Protein 2PWJ (pdb70)

InterPro domains:
  IPR013740 Redoxin [PF08534] (56-196)
  IPR013766 Thioredoxin domain [PS51352] (35-199)
  IPR036249 Thioredoxin-like superfamily [SSF52833] (59-198)
  IPR037944 Peroxiredoxin-5-like [PTHR10430] (39-198)
  IPR037944 Peroxiredoxin-5-like [cd03013] (63-196)

Nearest PDB structures (foldseek):
  2pwj-assembly2_B  TM=1.006E+00  e=2.866E-37  unclassified
  3uma-assembly3_C  TM=9.518E-01  e=1.736E-18  Sinorhizobium meliloti
  2wfc-assembly1_D  TM=9.551E-01  e=3.717E-18  Arenicola marina
  4f82-assembly1_B  TM=9.278E-01  e=7.955E-18  Burkholderia cenocepacia J2315
  1tp9-assembly4_D  TM=9.280E-01  e=8.854E-17  Populus trichocarpa

Secondary structure (DSSP, 8-state):
---SSSB---S-EE---SS-TT---EEHHHHHTTSEEEEEE-S-TT-TTIIIIIHHHHHHTHHHHHHTT-SEEEEEESS-HHHHHHHHHHTT-TTTSEEEE-TT-HHHHHHT-EEE-TTTT--EEE--EEEEEETTEEEEEEE-SSTT--SSSSHHHHHHH-/---SSSB---S-EE---SS-TT---EEHHHHHTTSEEEEEE-S-TT-TTIIIIIHHHHHHTHHHHHHTT-SEEEEEESS-HHHHHHHHHHTT-TTTSEEEE-TT-HHHHHHT-EEE-TTTT--EEE--EEEEEETTEEEEEEE-SSTT--SSSSHHHHHHH-/----SSSB---S-EE---SS-TT---EEHHHHHTTSEEEEEE-S-TT-TTIIIIIHHHHHHTHHHHHHTT-SEEEEEESS-HHHHHHHHHHTT-TTTSEEEE-TT-HHHHHHT-EEE-TTTT--EEE--EEEEEETTEEEEEEE-SSTT--SSSSHHHHHHH-/----SSSB---S-EE---SS-TT---EEHHHHHTTSEEEEEE-S-TT-TTIIIIIHHHHHHTHHHHHHTT-SEEEEEESS-HHHHHHHHHHTT-TTTSEEEE-TT-HHHHHHT-EEE-GGGT--EEE--EEEEEETTEEEEEEE-SSTT--SSSSHHHHHHH-/----SSSB---S-EE---SS-TT---EEHHHHHTTSEEEEEE-S-TT-TTIIIIIHHHHHHTHHHHHHTT--EEEEEESS-HHHHHHHHHHTT-TTTSEEEE-TT-HHHHHHT-EEE-GGGT--EEEPPEEEEEETTEEEEEEE-SSTT--SSSSHHHHHHH-/---SSSB---S-EE---SS-TT---EEHHHHHTTSEEEEEE-S-TT-TTIIIIIHHHHHHTHHHHHHTT-SEEEEEESS-HHHHHHHHHHTT-TTTSEEEE-TT-HHHHTTT-EEE-TTTT--EEE--EEEEEETTEEEEEEE-SSTT--SSSSHHHHHHH-

Radius of gyration: 40.6 Å; Cα contacts (8 Å, |Δi|>4): 2273; chains: 6; bounding box: 106×97×79 Å

Foldseek 3Di:
DAADFFFLPDQDWWAADAPDPPPDTGTVLVVAAQFKEKEKEAADFPDACCLPAAQVQCLVCLPLCVVVVHPAYEYEKLDHNNRQVVRCVVSVRPPRHGYIYDVVCVSCVSNVQWDAPVVVVRGTIGATKIFIGHNRTTPDIGGDPHSNDDDQRHPVNNSVRD/DAADFFFLPDQDWWAADAPDPPPDIGTVCNVAAQFKEKEKEAADFPDACCLPAAQVQCLVCLPLCVVVVHPAYEYEKLDHNNRQVVRCVVSVRPPRHGYIYRVVCVSCVSNVQWDAPVVVVRGTIGATKIFIGHNRTTPDIGGDPHSNDDDQRHPVNVSVRD/DAAADFFFLPDQDWWAADAPDPPPDTGTVCVVAAQFKEKEKEAADFPDACCLPAAQVQCLVCLPLCVVVVHPAYEYEKLDHNNRQVVRCVVSVRPPRHGYIYRVVCVSCVSNVQWDAPVVVVRGTIGATKIFIGHNRTTPDIDGDPHSNDDDQRHPVNNSVRD/DAADDFFFLQDQDWWAADAPDPPPDIGGVLVVAAQFKEKEKEAADFPDACCLPAAQVQCLVCLPLCVVVVHPAYEYEKLDHNNRQVVRCVVSVRPPRHGYIYDVVCVSCVSNVQWDAPVVVVRGTIGATKIFIHHNRTTPDIGGDPHSNDDDARHPVNNSVRD/DAADDFFFLPDQDWWAADAPDPPPDTGTVLVVAAQFKEKEKEAADFPDACCLPAAQVQCLVCLPLCVVVVHPAYEYEKLDHNNRQVVRCVVSVRPPRHGYIYDVVCVSCVSNVQWDAPVVVVRGTIGATKIFIHHNRTTPDIGGDPHSNDDDQRHPVNNSVRD/DAADFFFLPDQDWWAADAPDPPPDIGTVQVVAAQFKEKEKEAADFPDACCLPAAQVQCLVCLPLCVVVVHPAYEYEKLDHNNRQVVRCVVSVRPPRHGYIYRVVCVSCVSNVQWDAPVVVVRGTIGATKIFIGHNRTTPDIGGDPHSNDDDQRHPVNRSVRD

B-factor: mean 13.79, std 6.87, range [4.9, 38.96]

Sequence (975 aa):
LSAASNVSLQKARTWDEGVESKFSTTPVNDIFKDKKVVIFGLPGAYTGVCSSKHVPPYKHNIDKFKAKGVDSVICVAINDPYTVNAWAEKIQAKDAIEFYGDFDGSFHKSLELTTDLSAGLLGIRSERWSAYVVDGKVKALNVEESPSDVKVSGAETILGQILSAASNVSLQKARTWDEGVESKFSTTPVNDIFKDKKVVIFGLPGAYTGVCSSKHVPPYKHNIDKFKAKGVDSVICVAINDPYTVNAWAEKIQAKDAIEFYGDFDGSFHKSLELTTDLSAGLLGIRSERWSAYVVDGKVKALNVEESPSDVKVSGAETILGQIILSAASNVSLQKARTWDEGVESKFSTTPVNDIFKDKKVVIFGLPGAYTGVCSSKHVPPYKHNIDKFKAKGVDSVICVAINDPYTVNAWAEKIQAKDAIEFYGDFDGSFHKSLELTTDLSAGLLGIRSERWSAYVVDGKVKALNVEESPSDVKVSGAETILGQIILSAASNVSLQKARTWDEGVESKFSTTPVNDIFKDKKVVIFGLPGAYTGVCSSKHVPPYKHNIDKFKAKGVDSVICVAINDPYTVNAWAEKIQAKDAIEFYGDFDGSFHKSLELTTDLSAGLLGIRSERWSAYVVDGKVKALNVEESPSDVKVSGAETILGQIILSAASNVSLQKARTWDEGVESKFSTTPVNDIFKDKKVVIFGLPGAYTGVCSSKHVPPYKHNIDKFKAKGVDSVICVAINDPYTVNAWAEKIQAKDAIEFYGDFDGSFHKSLELTTDLSAGLLGIRSERWSAYVVDGKVKALNVEESPSDVKVSGAETILGQILSAASNVSLQKARTWDEGVESKFSTTPVNDIFKDKKVVIFGLPGAYTGVCSSKHVPPYKHNIDKFKAKGVDSVICVAINDPYTVNAWAEKIQAKDAIEFYGDFDGSFHKSLELTTDLSAGLLGIRSERWSAYVVDGKVKALNVEESPSDVKVSGAETILGQI

CATH classification: 3.40.30.10

Solvent-accessible surface area: 40879 Å² total; per-residue (Å²): 178,67,14,61,85,56,70,9,44,70,191,16,112,6,4,46,28,28,68,99,88,129,84,75,45,36,67,4,70,92,9,5,92,113,80,79,0,0,5,0,0,0,9,0,0,29,8,52,63,2,40,49,24,0,1,30,13,0,67,74,20,35,108,96,0,111,88,91,36,3,70,12,4,2,1,2,1,20,13,7,0,8,2,1,17,19,2,0,89,152,42,133,1,70,152,20,5,87,9,22,0,0,36,68,4,34,8,0,135,30,6,89,7,44,34,90,31,46,90,17,8,12,21,97,18,0,38,2,8,0,1,15,2,41,54,0,95,7,105,14,48,15,54,5,176,43,29,75,43,14,78,57,0,1,0,27,46,0,10,70,79,60,165,72,15,59,84,57,71,9,44,64,189,16,109,5,3,45,28,29,69,100,89,129,84,68,50,36,64,5,70,92,9,4,93,114,78,79,0,0,5,0,0,0,10,0,0,33,8,47,63,1,32,20,85,0,1,18,18,0,37,28,28,34,95,115,0,112,89,89,35,3,70,11,4,4,1,2,0,18,14,7,0,9,2,1,17,20,2,0,92,98,38,55,0,70,152,20,5,85,8,21,0,0,32,68,4,33,8,0,136,28,6,91,8,45,35,90,30,45,91,16,5,12,20,98,18,0,39,3,8,0,1,16,2,41,55,0,94,7,104,13,46,16,55,4,174,41,29,74,43,28,153,58,0,1,0,96,48,0,17,69,77,58,150,90,81,12,58,85,48,69,8,45,50,192,16,114,6,4,47,29,29,70,100,89,127,84,74,48,33,67,5,71,92,8,4,92,115,78,81,0,0,4,0,0,0,8,0,0,30,8,52,63,1,40,67,86,0,1,41,18,0,68,132,29,32,108,119,0,114,88,92,35,3,71,12,4,3,1,2,0,18,13,7,0,8,2,1,17,19,2,0,90,153,42,134,1,70,153,21,5,86,9,22,0,0,35,67,4,34,8,0,112,19,4,78,10,46,34,91,31,46,90,17,7,12,20,99,19,0,38,3,7,0,1,16,2,41,55,0,97,7,104,14,46,15,53,5,179,43,30,75,44,28,154,56,0,1,0,95,49,0,16,71,79,59,151,124,71,13,60,83,41,70,8,39,58,191,17,111,6,3,47,28,28,64,101,88,130,86,79,49,32,66,4,68,92,9,4,94,115,78,80,0,0,5,0,0,0,9,0,0,28,8,51,63,2,42,69,87,0,0,41,21,0,66,129,29,34,108,120,0,112,88,92,36,3,69,11,4,4,1,2,0,19,14,7,0,8,2,1,15,19,1,0,90,153,41,133,1,68,152,21,6,85,8,23,0,0,35,68,4,34,9,0,121,12,4,86,10,46,35,91,31,46,91,17,8,12,20,97,20,0,38,3,8,0,1,16,3,41,53,0,96,8,105,14,50,14,55,5,176,43,29,75,42,28,155,59,0,1,0,94,49,0,17,70,79,60,145,134,70,12,61,84,56,70,9,43,58,190,17,117,5,5,45,28,29,67,100,89,130,86,71,49,32,66,5,70,92,11,4,91,115,79,80,0,0,4,0,0,0,8,0,0,27,8,51,63,1,41,67,88,0,1,41,19,0,67,132,29,34,108,120,0,111,89,91,37,3,70,11,4,3,0,2,0,18,14,7,0,8,2,0,17,18,2,0,91,153,41,134,0,71,151,22,5,84,9,22,0,0,33,70,4,34,9,0,111,18,4,83,7,45,35,92,30,46,91,16,8,12,20,98,19,0,39,2,7,0,1,16,3,41,53,0,93,6,105,14,49,15,54,5,177,42,30,74,43,30,153,58,0,1,0,95,48,0,16,70,79,59,160,76,12,62,84,57,70,9,41,67,192,15,109,5,3,46,27,27,67,100,88,128,83,74,51,36,67,5,70,93,9,4,92,115,80,79,0,0,5,0,0,0,8,0,0,31,8,53,61,1,42,68,86,0,2,41,20,0,68,130,29,35,109,118,0,112,88,90,36,3,71,12,4,3,0,2,1,18,13,7,0,7,2,0,17,20,2,0,90,156,42,131,1,70,152,21,5,84,8,22,0,0,34,67,4,33,8,0,136,26,6,84,8,45,35,92,30,46,89,16,5,12,18,97,19,0,38,3,8,0,1,16,2,41,54,0,95,6,106,15,46,14,54,5,176,43,29,75,43,28,154,56,0,2,0,94,49,0,16,69,78,59

Structure (mmCIF, N/CA/C/O backbone):
data_2PWJ
#
_entry.id   2PWJ
#
_cell.length_a   61.880
_cell.length_b   66.400
_cell.length_c   77.230
_cell.angle_alpha   102.94
_cell.angle_beta   104.44
_cell.angle_gamma   99.07
#
_symmetry.space_group_name_H-M   'P 1'
#
loop_
_atom_site.group_PDB
_atom_site.id
_atom_site.type_symbol
_atom_site.label_atom_id
_atom_site.label_alt_id
_atom_site.label_comp_id
_atom_site.label_asym_id
_atom_site.label_entity_id
_atom_site.label_seq_id
_atom_site.pdbx_PDB_ins_code
_atom_site.Cartn_x
_atom_site.Cartn_y
_atom_site.Cartn_z
_atom_site.occupancy
_atom_site.B_iso_or_equiv
_atom_site.auth_seq_id
_atom_site.auth_comp_id
_atom_site.auth_asym_id
_atom_site.auth_atom_id
_atom_site.pdbx_PDB_model_num
ATOM 1 N N . LEU A 1 10 ? -5.611 -11.324 12.288 1.00 12.36 10 LEU A N 1
ATOM 2 C CA . LEU A 1 10 ? -4.308 -11.705 11.658 1.00 12.90 10 LEU A CA 1
ATOM 3 C C . LEU A 1 10 ? -3.910 -10.684 10.596 1.00 12.60 10 LEU A C 1
ATOM 4 O O . LEU A 1 10 ? -3.459 -11.034 9.499 1.00 11.19 10 LEU A O 1
ATOM 9 N N . SER A 1 11 ? -4.092 -9.416 10.939 1.00 12.11 11 SER A N 1
ATOM 10 C CA . SER A 1 11 ? -3.747 -8.335 10.047 1.00 12.72 11 SER A CA 1
ATOM 11 C C . SER A 1 11 ? -2.231 -8.203 9.932 1.00 12.46 11 SER A C 1
ATOM 12 O O . SER A 1 11 ? -1.493 -8.624 10.819 1.00 12.31 11 SER A O 1
ATOM 15 N N . ALA A 1 12 ? -1.771 -7.634 8.824 1.00 13.15 12 ALA A N 1
ATOM 16 C CA . ALA A 1 12 ? -0.344 -7.406 8.605 1.00 14.71 12 ALA A CA 1
ATOM 17 C C . ALA A 1 12 ? 0.157 -6.481 9.722 1.00 15.82 12 ALA A C 1
ATOM 18 O O . ALA A 1 12 ? -0.628 -5.706 10.271 1.00 16.58 12 ALA A O 1
ATOM 20 N N . ALA A 1 13 ? 1.448 -6.543 10.056 1.00 16.20 13 ALA A N 1
ATOM 21 C CA . ALA A 1 13 ? 1.981 -5.694 11.130 1.00 15.45 13 ALA A CA 1
ATOM 22 C C . ALA A 1 13 ? 3.504 -5.517 11.183 1.00 15.80 13 ALA A C 1
ATOM 23 O O . ALA A 1 13 ? 4.000 -4.401 11.355 1.00 15.45 13 ALA A O 1
ATOM 25 N N . SER A 1 14 ? 4.226 -6.628 11.066 1.00 17.26 14 SER A N 1
ATOM 26 C CA . SER A 1 14 ? 5.699 -6.665 11.100 1.00 18.69 14 SER A CA 1
ATOM 27 C C . SER A 1 14 ? 6.083 -8.149 11.061 1.00 19.13 14 SER A C 1
ATOM 28 O O . SER A 1 14 ? 6.958 -8.619 11.784 1.00 16.93 14 SER A O 1
ATOM 31 N N . ASN A 1 15 ? 5.410 -8.854 10.156 1.00 19.61 15 ASN A N 1
ATOM 32 C CA . ASN A 1 15 ? 5.533 -10.287 9.956 1.00 19.31 15 ASN A CA 1
ATOM 33 C C . ASN A 1 15 ? 6.028 -10.680 8.559 1.00 18.43 15 ASN A C 1
ATOM 34 O O . ASN A 1 15 ? 6.563 -9.851 7.823 1.00 19.02 15 ASN A O 1
ATOM 39 N N . VAL A 1 16 ? 5.827 -11.948 8.199 1.00 17.63 16 VAL A N 1
ATOM 40 C CA . VAL A 1 16 ? 6.250 -12.470 6.899 1.00 18.53 16 VAL A CA 1
ATOM 41 C C . VAL A 1 16 ? 5.107 -12.500 5.894 1.00 19.43 16 VAL A C 1
ATOM 42 O O . VAL A 1 16 ? 4.313 -13.437 5.898 1.00 20.78 16 VAL A O 1
ATOM 46 N N . SER A 1 17 ? 5.032 -11.495 5.026 1.00 19.50 17 SER A N 1
ATOM 47 C CA . SER A 1 17 ? 3.973 -11.439 4.027 1.00 19.22 17 SER A CA 1
ATOM 48 C C . SER A 1 17 ? 3.838 -12.760 3.286 1.00 19.76 17 SER A C 1
ATOM 49 O O . SER A 1 17 ? 2.742 -13.142 2.873 1.00 20.39 17 SER A O 1
ATOM 52 N N . LEU A 1 18 ? 4.944 -13.476 3.136 1.00 20.46 18 LEU A N 1
ATOM 53 C CA . LEU A 1 18 ? 4.909 -14.733 2.400 1.00 22.18 18 LEU A CA 1
ATOM 54 C C . LEU A 1 18 ? 3.742 -15.694 2.711 1.00 23.26 18 LEU A C 1
ATOM 55 O O . LEU A 1 18 ? 3.797 -16.500 3.661 1.00 23.84 18 LEU A O 1
ATOM 60 N N . GLN A 1 19 ? 2.697 -15.551 1.869 1.00 23.26 19 GLN A N 1
ATOM 61 C CA . GLN A 1 19 ? 1.420 -16.314 1.826 1.00 21.02 19 GLN A CA 1
ATOM 62 C C . GLN A 1 19 ? 1.243 -16.701 0.344 1.00 20.65 19 GLN A C 1
ATOM 63 O O . GLN A 1 19 ? 1.311 -15.819 -0.514 1.00 20.72 19 GLN A O 1
ATOM 69 N N . LYS A 1 20 ? 0.997 -17.982 0.046 1.00 19.82 20 LYS A N 1
ATOM 70 C CA . LYS A 1 20 ? 0.863 -18.476 -1.346 1.00 19.20 20 LYS A CA 1
ATOM 71 C C . LYS A 1 20 ? -0.055 -17.774 -2.381 1.00 18.15 20 LYS A C 1
ATOM 72 O O . LYS A 1 20 ? -0.585 -18.422 -3.287 1.00 16.83 20 LYS A O 1
ATOM 78 N N . ALA A 1 21 ? -0.235 -16.461 -2.270 1.00 17.50 21 ALA A N 1
ATOM 79 C CA . ALA A 1 21 ? -1.070 -15.727 -3.219 1.00 16.71 21 ALA A CA 1
ATOM 80 C C . ALA A 1 21 ? -0.229 -15.365 -4.450 1.00 17.11 21 ALA A C 1
ATOM 81 O O . ALA A 1 21 ? 0.875 -15.888 -4.623 1.00 17.06 21 ALA A O 1
ATOM 83 N N . ARG A 1 22 ? -0.754 -14.483 -5.304 1.00 17.73 22 ARG A N 1
ATOM 84 C CA . ARG A 1 22 ? -0.041 -14.033 -6.505 1.00 18.16 22 ARG A CA 1
ATOM 85 C C . ARG A 1 22 ? -0.741 -12.815 -7.103 1.00 17.01 22 ARG A C 1
ATOM 86 O O . ARG A 1 22 ? -1.949 -12.652 -6.927 1.00 17.00 22 ARG A O 1
ATOM 94 N N . THR A 1 23 ? 0.005 -11.964 -7.807 1.00 17.02 23 THR A N 1
ATOM 95 C CA . THR A 1 23 ? -0.571 -10.748 -8.408 1.00 17.28 23 THR A CA 1
ATOM 96 C C . THR A 1 23 ? -0.331 -10.654 -9.937 1.00 17.10 23 THR A C 1
ATOM 97 O O . THR A 1 23 ? 0.406 -11.471 -10.473 1.00 16.10 23 THR A O 1
ATOM 101 N N . TRP A 1 24 ? -0.949 -9.684 -10.633 1.00 18.25 24 TRP A N 1
ATOM 102 C CA . TRP A 1 24 ? -0.843 -9.551 -12.120 1.00 19.86 24 TRP A CA 1
ATOM 103 C C . TRP A 1 24 ? -0.110 -8.361 -12.804 1.00 19.47 24 TRP A C 1
ATOM 104 O O . TRP A 1 24 ? 0.986 -8.104 -12.360 1.00 18.35 24 TRP A O 1
ATOM 115 N N . ASP A 1 25 ? -0.668 -7.614 -13.800 1.00 20.20 25 ASP A N 1
ATOM 116 C CA . ASP A 1 25 ? 0.206 -6.597 -14.479 1.00 20.90 25 ASP A CA 1
ATOM 117 C C . ASP A 1 25 ? 0.076 -5.689 -15.772 1.00 20.95 25 ASP A C 1
ATOM 118 O O . ASP A 1 25 ? 0.255 -4.473 -15.832 1.00 22.89 25 ASP A O 1
ATOM 123 N N . GLU A 1 26 ? -0.060 -6.549 -16.760 1.00 19.99 26 GLU A N 1
ATOM 124 C CA . GLU A 1 26 ? 0.246 -6.598 -18.159 1.00 18.30 26 GLU A CA 1
ATOM 125 C C . GLU A 1 26 ? -0.627 -5.673 -19.065 1.00 18.67 26 GLU A C 1
ATOM 126 O O . GLU A 1 26 ? -1.044 -4.623 -18.569 1.00 19.29 26 GLU A O 1
ATOM 132 N N . GLY A 1 27 ? -0.931 -6.045 -20.301 1.00 18.64 27 GLY A N 1
ATOM 133 C CA . GLY A 1 27 ? -1.761 -5.179 -21.131 1.00 17.59 27 GLY A CA 1
ATOM 134 C C . GLY A 1 27 ? -2.510 -5.936 -22.219 1.00 18.46 27 GLY A C 1
ATOM 135 O O . GLY A 1 27 ? -2.369 -5.626 -23.404 1.00 16.62 27 GLY A O 1
ATOM 136 N N . VAL A 1 28 ? -3.309 -6.918 -21.794 1.00 19.28 28 VAL A N 1
ATOM 137 C CA . VAL A 1 28 ? -4.119 -7.804 -22.647 1.00 20.20 28 VAL A CA 1
ATOM 138 C C . VAL A 1 28 ? -3.268 -8.652 -23.595 1.00 22.47 28 VAL A C 1
ATOM 139 O O . VAL A 1 28 ? -3.567 -8.793 -24.790 1.00 22.61 28 VAL A O 1
ATOM 143 N N . GLU A 1 29 ? -2.207 -9.220 -23.026 1.00 24.29 29 GLU A N 1
ATOM 144 C CA . GLU A 1 29 ? -1.265 -10.065 -23.742 1.00 25.31 29 GLU A CA 1
ATOM 145 C C . GLU A 1 29 ? -1.562 -11.515 -23.329 1.00 25.69 29 GLU A C 1
ATOM 146 O O . GLU A 1 29 ? -1.477 -11.878 -22.152 1.00 25.05 29 GLU A O 1
ATOM 152 N N . SER A 1 30 ? -1.941 -12.319 -24.325 1.00 26.04 30 SER A N 1
ATOM 153 C CA . SER A 1 30 ? -2.334 -13.721 -24.154 1.00 25.78 30 SER A CA 1
ATOM 154 C C . SER A 1 30 ? -1.272 -14.770 -23.782 1.00 24.73 30 SER A C 1
ATOM 155 O O . SER A 1 30 ? -0.391 -15.095 -24.582 1.00 24.65 30 SER A O 1
ATOM 158 N N . LYS A 1 31 ? -1.410 -15.294 -22.558 1.00 23.07 31 LYS A N 1
ATOM 159 C CA . LYS A 1 31 ? -0.565 -16.328 -21.930 1.00 19.41 31 LYS A CA 1
ATOM 160 C C . LYS A 1 31 ? -1.143 -16.449 -20.515 1.00 18.16 31 LYS A C 1
ATOM 161 O O . LYS A 1 31 ? -1.217 -17.541 -19.935 1.00 16.57 31 LYS A O 1
ATOM 167 N N . PHE A 1 32 ? -1.552 -15.287 -19.995 1.00 15.88 32 PHE A N 1
ATOM 168 C CA . PHE A 1 32 ? -2.161 -15.111 -18.678 1.00 14.33 32 PHE A CA 1
ATOM 169 C C . PHE A 1 32 ? -1.335 -15.504 -17.459 1.00 13.12 32 PHE A C 1
ATOM 170 O O . PHE A 1 32 ? -1.882 -15.840 -16.408 1.00 12.60 32 PHE A O 1
ATOM 178 N N . SER A 1 33 ? -0.014 -15.424 -17.587 1.00 12.27 33 SER A N 1
ATOM 179 C CA . SER A 1 33 ? 0.877 -15.763 -16.479 1.00 9.74 33 SER A CA 1
ATOM 180 C C . SER A 1 33 ? 0.636 -14.831 -15.291 1.00 8.52 33 SER A C 1
ATOM 181 O O . SER A 1 33 ? 0.197 -13.687 -15.457 1.00 7.45 33 SER A O 1
ATOM 184 N N . THR A 1 34 ? 0.930 -15.339 -14.099 1.00 6.56 34 THR A N 1
ATOM 185 C CA . THR A 1 34 ? 0.772 -14.587 -12.867 1.00 6.75 34 THR A CA 1
ATOM 186 C C . THR A 1 34 ? 2.032 -14.769 -12.011 1.00 8.16 34 THR A C 1
ATOM 187 O O . THR A 1 34 ? 2.628 -15.847 -11.960 1.00 8.89 34 THR A O 1
ATOM 191 N N . THR A 1 35 ? 2.419 -13.703 -11.328 1.00 8.36 35 THR A N 1
ATOM 192 C CA . THR A 1 35 ? 3.622 -13.683 -10.514 1.00 7.73 35 THR A CA 1
ATOM 193 C C . THR A 1 35 ? 3.467 -14.095 -9.056 1.00 8.17 35 THR A C 1
ATOM 194 O O . THR A 1 35 ? 2.834 -13.403 -8.271 1.00 8.62 35 THR A O 1
ATOM 198 N N . PRO A 1 36 ? 4.061 -15.228 -8.671 1.00 8.91 36 PRO A N 1
ATOM 199 C CA . PRO A 1 36 ? 3.974 -15.702 -7.285 1.00 8.66 36 PRO A CA 1
ATOM 200 C C . PRO A 1 36 ? 4.626 -14.685 -6.345 1.00 9.45 36 PRO A C 1
ATOM 201 O O . PRO A 1 36 ? 5.687 -14.150 -6.644 1.00 9.39 36 PRO A O 1
ATOM 205 N N . VAL A 1 37 ? 4.001 -14.422 -5.207 1.00 11.14 37 VAL A N 1
ATOM 206 C CA . VAL A 1 37 ? 4.545 -13.437 -4.283 1.00 13.10 37 VAL A CA 1
ATOM 207 C C . VAL A 1 37 ? 6.006 -13.668 -3.907 1.00 14.60 37 VAL A C 1
ATOM 208 O O . VAL A 1 37 ? 6.717 -12.724 -3.568 1.00 15.57 37 VAL A O 1
ATOM 212 N N . ASN A 1 38 ? 6.466 -14.909 -3.957 1.00 16.23 38 ASN A N 1
ATOM 213 C CA . ASN A 1 38 ? 7.861 -15.160 -3.622 1.00 17.98 38 ASN A CA 1
ATOM 214 C C . ASN A 1 38 ? 8.770 -14.425 -4.590 1.00 18.25 38 ASN A C 1
ATOM 215 O O . ASN A 1 38 ? 9.666 -13.693 -4.165 1.00 19.65 38 ASN A O 1
ATOM 220 N N . ASP A 1 39 ? 8.541 -14.618 -5.887 1.00 17.71 39 ASP A N 1
ATOM 221 C CA . ASP A 1 39 ? 9.354 -13.968 -6.913 1.00 17.93 39 ASP A CA 1
ATOM 222 C C . ASP A 1 39 ? 9.399 -12.450 -6.734 1.00 17.76 39 ASP A C 1
ATOM 223 O O . ASP A 1 39 ? 10.273 -11.775 -7.284 1.00 18.73 39 ASP A O 1
ATOM 228 N N . ILE A 1 40 ? 8.454 -11.912 -5.968 1.00 16.27 40 ILE A N 1
ATOM 229 C CA . ILE A 1 40 ? 8.396 -10.477 -5.736 1.00 13.71 40 ILE A CA 1
ATOM 230 C C . ILE A 1 40 ? 9.133 -10.006 -4.480 1.00 13.70 40 ILE A C 1
ATOM 231 O O . ILE A 1 40 ? 9.839 -9.000 -4.513 1.00 12.54 40 ILE A O 1
ATOM 236 N N . PHE A 1 41 ? 8.976 -10.734 -3.378 1.00 13.73 41 PHE A N 1
ATOM 237 C CA . PHE A 1 41 ? 9.603 -10.338 -2.127 1.00 14.58 41 PHE A CA 1
ATOM 238 C C . PHE A 1 41 ? 10.810 -11.122 -1.660 1.00 16.21 41 PHE A C 1
ATOM 239 O O . PHE A 1 41 ? 11.614 -10.603 -0.894 1.00 17.35 41 PHE A O 1
ATOM 247 N N . LYS A 1 42 ? 10.939 -12.369 -2.099 1.00 18.14 42 LYS A N 1
ATOM 248 C CA . LYS A 1 42 ? 12.061 -13.190 -1.663 1.00 19.09 42 LYS A CA 1
ATOM 249 C C . LYS A 1 42 ? 13.416 -12.570 -1.970 1.00 18.78 42 LYS A C 1
ATOM 250 O O . LYS A 1 42 ? 13.684 -12.141 -3.087 1.00 18.00 42 LYS A O 1
ATOM 256 N N . ASP A 1 43 ? 14.263 -12.517 -0.952 1.00 19.85 43 ASP A N 1
ATOM 257 C CA . ASP A 1 43 ? 15.611 -11.967 -1.084 1.00 21.30 43 ASP A CA 1
ATOM 258 C C . ASP A 1 43 ? 15.671 -10.550 -1.647 1.00 20.99 43 ASP A C 1
ATOM 259 O O . ASP A 1 43 ? 16.680 -10.164 -2.230 1.00 22.22 43 ASP A O 1
ATOM 264 N N . LYS A 1 44 ? 14.609 -9.771 -1.475 1.00 20.29 44 LYS A N 1
ATOM 265 C CA . LYS A 1 44 ? 14.614 -8.403 -1.986 1.00 20.18 44 LYS A CA 1
ATOM 266 C C . LYS A 1 44 ? 14.087 -7.364 -0.998 1.00 19.34 44 LYS A C 1
ATOM 267 O O . LYS A 1 44 ? 13.355 -7.680 -0.065 1.00 19.67 44 LYS A O 1
ATOM 273 N N . LYS A 1 45 ? 14.472 -6.114 -1.216 1.00 18.53 45 LYS A N 1
ATOM 274 C CA . LYS A 1 45 ? 13.999 -5.020 -0.388 1.00 17.77 45 LYS A CA 1
ATOM 275 C C . LYS A 1 45 ? 12.885 -4.422 -1.228 1.00 16.34 45 LYS A C 1
ATOM 276 O O . LYS A 1 45 ? 13.141 -3.866 -2.297 1.00 16.85 45 LYS A O 1
ATOM 282 N N . VAL A 1 46 ? 11.650 -4.533 -0.762 1.00 13.80 46 VAL A N 1
ATOM 283 C CA . VAL A 1 46 ? 10.547 -4.012 -1.542 1.00 10.93 46 VAL A CA 1
ATOM 284 C C . VAL A 1 46 ? 9.748 -2.907 -0.878 1.00 10.17 46 VAL A C 1
ATOM 285 O O . VAL A 1 46 ? 9.421 -2.975 0.301 1.00 10.88 46 VAL A O 1
ATOM 289 N N . VAL A 1 47 ? 9.454 -1.873 -1.653 1.00 8.43 47 VAL A N 1
ATOM 290 C CA . VAL A 1 47 ? 8.644 -0.767 -1.188 1.00 6.94 47 VAL A CA 1
ATOM 291 C C . VAL A 1 47 ? 7.368 -0.962 -1.990 1.00 5.97 47 VAL A C 1
ATOM 292 O O . VAL A 1 47 ? 7.387 -0.921 -3.220 1.00 5.58 47 VAL A O 1
ATOM 296 N N . ILE A 1 48 ? 6.265 -1.194 -1.295 1.00 5.48 48 ILE A N 1
ATOM 297 C CA . ILE A 1 48 ? 4.999 -1.423 -1.968 1.00 5.41 48 ILE A CA 1
ATOM 298 C C . ILE A 1 48 ? 3.867 -0.602 -1.370 1.00 5.11 48 ILE A C 1
ATOM 299 O O . ILE A 1 48 ? 3.763 -0.451 -0.149 1.00 4.90 48 ILE A O 1
ATOM 304 N N . PHE A 1 49 ? 3.031 -0.052 -2.239 1.00 4.90 49 PHE A N 1
ATOM 305 C CA . PHE A 1 49 ? 1.898 0.716 -1.780 1.00 4.90 49 PHE A CA 1
ATOM 306 C C . PHE A 1 49 ? 0.662 0.298 -2.554 1.00 4.90 49 PHE A C 1
ATOM 307 O O . PHE A 1 49 ? 0.731 0.024 -3.746 1.00 4.90 49 PHE A O 1
ATOM 315 N N . GLY A 1 50 ? -0.463 0.214 -1.856 1.00 5.29 50 GLY A N 1
ATOM 316 C CA . GLY A 1 50 ? -1.706 -0.166 -2.496 1.00 4.90 50 GLY A CA 1
ATOM 317 C C . GLY A 1 50 ? -2.700 0.970 -2.406 1.00 5.43 50 GLY A C 1
ATOM 318 O O . GLY A 1 50 ? -2.568 1.847 -1.555 1.00 6.74 50 GLY A O 1
ATOM 319 N N . LEU A 1 51 ? -3.700 0.961 -3.275 1.00 5.54 51 LEU A N 1
ATOM 320 C CA . LEU A 1 51 ? -4.700 2.011 -3.274 1.00 5.87 51 LEU A CA 1
ATOM 321 C C . LEU A 1 51 ? -6.052 1.478 -3.729 1.00 6.82 51 LEU A C 1
ATOM 322 O O . LEU A 1 51 ? -6.134 0.422 -4.364 1.00 8.00 51 LEU A O 1
ATOM 327 N N . PRO A 1 52 ? -7.139 2.198 -3.402 1.00 7.22 52 PRO A N 1
ATOM 328 C CA . PRO A 1 52 ? -8.491 1.778 -3.778 1.00 7.27 52 PRO A CA 1
ATOM 329 C C . PRO A 1 52 ? -8.624 1.283 -5.207 1.00 7.19 52 PRO A C 1
ATOM 330 O O . PRO A 1 52 ? -9.332 0.316 -5.450 1.00 7.65 52 PRO A O 1
ATOM 334 N N . GLY A 1 53 ? -7.963 1.934 -6.157 1.00 6.62 53 GLY A N 1
ATOM 335 C CA . GLY A 1 53 ? -8.071 1.450 -7.518 1.00 6.71 53 GLY A CA 1
ATOM 336 C C . GLY A 1 53 ? -7.871 2.455 -8.625 1.00 7.02 53 GLY A C 1
ATOM 337 O O . GLY A 1 53 ? -7.996 3.659 -8.413 1.00 6.06 53 GLY A O 1
ATOM 338 N N . ALA A 1 54 ? -7.569 1.936 -9.815 1.00 7.35 54 ALA A N 1
ATOM 339 C CA . ALA A 1 54 ? -7.344 2.754 -10.998 1.00 8.11 54 ALA A CA 1
ATOM 340 C C . ALA A 1 54 ? -8.490 3.722 -11.229 1.00 9.11 54 ALA A C 1
ATOM 341 O O . ALA A 1 54 ? -9.652 3.394 -10.982 1.00 9.62 54 ALA A O 1
ATOM 343 N N . TYR A 1 55 ? -8.147 4.919 -11.698 1.00 10.26 55 TYR A N 1
ATOM 344 C CA . TYR A 1 55 ? -9.124 5.964 -12.009 1.00 11.15 55 TYR A CA 1
ATOM 345 C C . TYR A 1 55 ? -9.992 6.441 -10.836 1.00 12.94 55 TYR A C 1
ATOM 346 O O . TYR A 1 55 ? -11.101 6.933 -11.045 1.00 13.09 55 TYR A O 1
ATOM 355 N N . THR A 1 56 ? -9.499 6.319 -9.609 1.00 15.18 56 THR A N 1
ATOM 356 C CA . THR A 1 56 ? -10.284 6.766 -8.456 1.00 18.24 56 THR A CA 1
ATOM 357 C C . THR A 1 56 ? -9.757 8.012 -7.753 1.00 19.83 56 THR A C 1
ATOM 358 O O . THR A 1 56 ? -8.648 8.475 -8.018 1.00 21.76 56 THR A O 1
ATOM 362 N N . GLY A 1 57 ? -10.586 8.533 -6.852 1.00 22.04 57 GLY A N 1
ATOM 363 C CA . GLY A 1 57 ? -10.284 9.722 -6.069 1.00 24.47 57 GLY A CA 1
ATOM 364 C C . GLY A 1 57 ? -8.951 10.428 -6.249 1.00 26.50 57 GLY A C 1
ATOM 365 O O . GLY A 1 57 ? -8.625 10.926 -7.333 1.00 26.04 57 GLY A O 1
ATOM 366 N N . VAL A 1 58 ? -8.181 10.479 -5.164 1.00 28.68 58 VAL A N 1
ATOM 367 C CA . VAL A 1 58 ? -6.877 11.135 -5.161 1.00 29.88 58 VAL A CA 1
ATOM 368 C C . VAL A 1 58 ? -5.697 10.184 -5.345 1.00 30.39 58 VAL A C 1
ATOM 369 O O . VAL A 1 58 ? -4.584 10.469 -4.901 1.00 31.11 58 VAL A O 1
ATOM 373 N N . CYS A 1 59 ? -5.939 9.054 -5.998 1.00 30.40 59 CYS A N 1
ATOM 374 C CA . CYS A 1 59 ? -4.876 8.087 -6.245 1.00 31.12 59 CYS A CA 1
ATOM 375 C C . CYS A 1 59 ? -3.980 8.656 -7.332 1.00 30.77 59 CYS A C 1
ATOM 376 O O . CYS A 1 59 ? -2.811 8.975 -7.103 1.00 31.35 59 CYS A O 1
ATOM 379 N N . SER A 1 60 ? -4.550 8.774 -8.523 1.00 31.30 60 SER A N 1
ATOM 380 C CA . SER A 1 60 ? -3.836 9.298 -9.672 1.00 32.01 60 SER A CA 1
ATOM 381 C C . SER A 1 60 ? -3.841 10.811 -9.609 1.00 31.85 60 SER A C 1
ATOM 382 O O . SER A 1 60 ? -4.224 11.485 -10.569 1.00 31.84 60 SER A O 1
ATOM 385 N N . SER A 1 61 ? -3.419 11.340 -8.464 1.00 31.95 61 SER A N 1
ATOM 386 C CA . SER A 1 61 ? -3.371 12.784 -8.265 1.00 31.13 61 SER A CA 1
ATOM 387 C C . SER A 1 61 ? -2.319 13.179 -7.230 1.00 29.68 61 SER A C 1
ATOM 388 O O . SER A 1 61 ? -1.540 14.105 -7.455 1.00 31.87 61 SER A O 1
ATOM 391 N N . LYS A 1 62 ? -2.290 12.477 -6.103 1.00 27.16 62 LYS A N 1
ATOM 392 C CA . LYS A 1 62 ? -1.333 12.803 -5.060 1.00 25.66 62 LYS A CA 1
ATOM 393 C C . LYS A 1 62 ? -0.554 11.603 -4.536 1.00 23.72 62 LYS A C 1
ATOM 394 O O . LYS A 1 62 ? 0.527 11.757 -3.960 1.00 23.43 62 LYS A O 1
ATOM 400 N N . HIS A 1 63 ? -1.088 10.408 -4.739 1.00 21.68 63 HIS A N 1
ATOM 401 C CA . HIS A 1 63 ? -0.425 9.229 -4.220 1.00 19.01 63 HIS A CA 1
ATOM 402 C C . HIS A 1 63 ? 0.683 8.673 -5.102 1.00 17.77 63 HIS A C 1
ATOM 403 O O . HIS A 1 63 ? 1.818 8.513 -4.655 1.00 17.62 63 HIS A O 1
ATOM 410 N N . VAL A 1 64 ? 0.363 8.385 -6.354 1.00 16.32 64 VAL A N 1
ATOM 411 C CA . VAL A 1 64 ? 1.347 7.804 -7.245 1.00 15.81 64 VAL A CA 1
ATOM 412 C C . VAL A 1 64 ? 2.553 8.683 -7.589 1.00 16.05 64 VAL A C 1
ATOM 413 O O . VAL A 1 64 ? 3.699 8.287 -7.360 1.00 16.80 64 VAL A O 1
ATOM 417 N N . PRO A 1 65 ? 2.319 9.889 -8.128 1.00 14.76 65 PRO A N 1
ATOM 418 C CA . PRO A 1 65 ? 3.415 10.788 -8.495 1.00 13.90 65 PRO A CA 1
ATOM 419 C C . PRO A 1 65 ? 4.618 10.833 -7.549 1.00 13.05 65 PRO A C 1
ATOM 420 O O . PRO A 1 65 ? 5.759 10.637 -7.977 1.00 12.99 65 PRO A O 1
ATOM 424 N N . PRO A 1 66 ? 4.386 11.091 -6.254 1.00 12.60 66 PRO A N 1
ATOM 425 C CA . PRO A 1 66 ? 5.496 11.147 -5.302 1.00 12.39 66 PRO A CA 1
ATOM 426 C C . PRO A 1 66 ? 6.452 9.968 -5.386 1.00 12.18 66 PRO A C 1
ATOM 427 O O . PRO A 1 66 ? 7.664 10.142 -5.251 1.00 12.32 66 PRO A O 1
ATOM 431 N N . TYR A 1 67 ? 5.911 8.771 -5.604 1.00 12.60 67 TYR A N 1
ATOM 432 C CA . TYR A 1 67 ? 6.748 7.576 -5.703 1.00 12.86 67 TYR A CA 1
ATOM 433 C C . TYR A 1 67 ? 7.593 7.597 -6.974 1.00 13.67 67 TYR A C 1
ATOM 434 O O . TYR A 1 67 ? 8.763 7.217 -6.963 1.00 13.81 67 TYR A O 1
ATOM 443 N N . LYS A 1 68 ? 6.997 8.044 -8.071 1.00 15.03 68 LYS A N 1
ATOM 444 C CA . LYS A 1 68 ? 7.708 8.127 -9.343 1.00 16.50 68 LYS A CA 1
ATOM 445 C C . LYS A 1 68 ? 8.832 9.149 -9.215 1.00 16.82 68 LYS A C 1
ATOM 446 O O . LYS A 1 68 ? 9.975 8.895 -9.594 1.00 17.37 68 LYS A O 1
ATOM 452 N N . HIS A 1 69 ? 8.491 10.305 -8.661 1.00 16.51 69 HIS A N 1
ATOM 453 C CA . HIS A 1 69 ? 9.446 11.388 -8.486 1.00 16.48 69 HIS A CA 1
ATOM 454 C C . HIS A 1 69 ? 10.610 11.071 -7.546 1.00 15.84 69 HIS A C 1
ATOM 455 O O . HIS A 1 69 ? 11.658 11.692 -7.643 1.00 16.74 69 HIS A O 1
ATOM 462 N N . ASN A 1 70 ? 10.442 10.107 -6.648 1.00 15.94 70 ASN A N 1
ATOM 463 C CA . ASN A 1 70 ? 11.518 9.745 -5.725 1.00 16.10 70 ASN A CA 1
ATOM 464 C C . ASN A 1 70 ? 12.073 8.368 -6.014 1.00 16.88 70 ASN A C 1
ATOM 465 O O . ASN A 1 70 ? 12.761 7.780 -5.174 1.00 16.61 70 ASN A O 1
ATOM 470 N N . ILE A 1 71 ? 11.778 7.847 -7.198 1.00 17.76 71 ILE A N 1
ATOM 471 C CA . ILE A 1 71 ? 12.261 6.524 -7.557 1.00 19.14 71 ILE A CA 1
ATOM 472 C C . ILE A 1 71 ? 13.776 6.400 -7.336 1.00 20.44 71 ILE A C 1
ATOM 473 O O . ILE A 1 71 ? 14.272 5.349 -6.923 1.00 20.02 71 ILE A O 1
ATOM 478 N N . ASP A 1 72 ? 14.506 7.480 -7.593 1.00 22.59 72 ASP A N 1
ATOM 479 C CA . ASP A 1 72 ? 15.953 7.471 -7.423 1.00 24.01 72 ASP A CA 1
ATOM 480 C C . ASP A 1 72 ? 16.351 7.379 -5.954 1.00 23.89 72 ASP A C 1
ATOM 481 O O . ASP A 1 72 ? 17.172 6.540 -5.575 1.00 24.23 72 ASP A O 1
ATOM 486 N N . LYS A 1 73 ? 15.778 8.242 -5.121 1.00 23.14 73 LYS A N 1
ATOM 487 C CA . LYS A 1 73 ? 16.101 8.214 -3.704 1.00 21.92 73 LYS A CA 1
ATOM 488 C C . LYS A 1 73 ? 15.896 6.808 -3.148 1.00 21.62 73 LYS A C 1
ATOM 489 O O . LYS A 1 73 ? 16.661 6.355 -2.302 1.00 22.01 73 LYS A O 1
ATOM 495 N N . PHE A 1 74 ? 14.870 6.111 -3.634 1.00 20.59 74 PHE A N 1
ATOM 496 C CA . PHE A 1 74 ? 14.599 4.755 -3.169 1.00 18.36 74 PHE A CA 1
ATOM 497 C C . PHE A 1 74 ? 15.756 3.832 -3.515 1.00 18.87 74 PHE A C 1
ATOM 498 O O . PHE A 1 74 ? 16.332 3.187 -2.640 1.00 18.26 74 PHE A O 1
ATOM 506 N N . LYS A 1 75 ? 16.100 3.776 -4.797 1.00 19.62 75 LYS A N 1
ATOM 507 C CA . LYS A 1 75 ? 17.190 2.917 -5.241 1.00 19.52 75 LYS A CA 1
ATOM 508 C C . LYS A 1 75 ? 18.498 3.302 -4.556 1.00 19.02 75 LYS A C 1
ATOM 509 O O . LYS A 1 75 ? 19.391 2.471 -4.390 1.00 18.44 75 LYS A O 1
ATOM 515 N N . ALA A 1 76 ? 18.601 4.565 -4.151 1.00 18.58 76 ALA A N 1
ATOM 516 C CA . ALA A 1 76 ? 19.796 5.045 -3.470 1.00 17.56 76 ALA A CA 1
ATOM 517 C C . ALA A 1 76 ? 19.880 4.366 -2.114 1.00 17.31 76 ALA A C 1
ATOM 518 O O . ALA A 1 76 ? 20.961 4.146 -1.581 1.00 17.98 76 ALA A O 1
ATOM 520 N N . LYS A 1 77 ? 18.730 4.025 -1.554 1.00 17.22 77 LYS A N 1
ATOM 521 C CA . LYS A 1 77 ? 18.708 3.371 -0.257 1.00 17.28 77 LYS A CA 1
ATOM 522 C C . LYS A 1 77 ? 18.795 1.862 -0.402 1.00 17.25 77 LYS A C 1
ATOM 523 O O . LYS A 1 77 ? 18.728 1.131 0.587 1.00 18.29 77 LYS A O 1
ATOM 529 N N . GLY A 1 78 ? 18.938 1.395 -1.638 1.00 16.91 78 GLY A N 1
ATOM 530 C CA . GLY A 1 78 ? 19.044 -0.037 -1.867 1.00 16.87 78 GLY A CA 1
ATOM 531 C C . GLY A 1 78 ? 17.744 -0.772 -2.145 1.00 17.01 78 GLY A C 1
ATOM 532 O O . GLY A 1 78 ? 17.728 -1.995 -2.165 1.00 17.40 78 GLY A O 1
ATOM 533 N N . VAL A 1 79 ? 16.656 -0.040 -2.363 1.00 16.81 79 VAL A N 1
ATOM 534 C CA . VAL A 1 79 ? 15.370 -0.660 -2.638 1.00 16.18 79 VAL A CA 1
ATOM 535 C C . VAL A 1 79 ? 15.428 -1.376 -3.979 1.00 16.48 79 VAL A C 1
ATOM 536 O O . VAL A 1 79 ? 15.752 -0.766 -5.001 1.00 17.93 79 VAL A O 1
ATOM 540 N N . ASP A 1 80 ? 15.116 -2.669 -3.975 1.00 15.93 80 ASP A N 1
ATOM 541 C CA . ASP A 1 80 ? 15.129 -3.462 -5.202 1.00 15.93 80 ASP A CA 1
ATOM 542 C C . ASP A 1 80 ? 13.991 -3.092 -6.147 1.00 15.68 80 ASP A C 1
ATOM 543 O O . ASP A 1 80 ? 14.192 -2.945 -7.353 1.00 15.38 80 ASP A O 1
ATOM 548 N N . SER A 1 81 ? 12.789 -2.953 -5.603 1.00 14.67 81 SER A N 1
ATOM 549 C CA . SER A 1 81 ? 11.654 -2.599 -6.432 1.00 13.43 81 SER A CA 1
ATOM 550 C C . SER A 1 81 ? 10.598 -1.788 -5.694 1.00 12.82 81 SER A C 1
ATOM 551 O O . SER A 1 81 ? 10.397 -1.942 -4.492 1.00 13.12 81 SER A O 1
ATOM 554 N N . VAL A 1 82 ? 9.947 -0.901 -6.435 1.00 11.55 82 VAL A N 1
ATOM 555 C CA . VAL A 1 82 ? 8.900 -0.048 -5.905 1.00 10.35 82 VAL A CA 1
ATOM 556 C C . VAL A 1 82 ? 7.645 -0.459 -6.645 1.00 10.22 82 VAL A C 1
ATOM 557 O O . VAL A 1 82 ? 7.554 -0.268 -7.852 1.00 11.53 82 VAL A O 1
ATOM 561 N N . ILE A 1 83 ? 6.672 -1.024 -5.946 1.00 9.39 83 ILE A N 1
ATOM 562 C CA . ILE A 1 83 ? 5.482 -1.449 -6.648 1.00 9.00 83 ILE A CA 1
ATOM 563 C C . ILE A 1 83 ? 4.157 -0.936 -6.127 1.00 8.06 83 ILE A C 1
ATOM 564 O O . ILE A 1 83 ? 3.992 -0.663 -4.943 1.00 7.55 83 ILE A O 1
ATOM 569 N N . CYS A 1 84 ? 3.227 -0.787 -7.061 1.00 7.34 84 CYS A N 1
ATOM 570 C CA . CYS A 1 84 ? 1.888 -0.303 -6.784 1.00 6.76 84 CYS A CA 1
ATOM 571 C C . CYS A 1 84 ? 0.940 -1.463 -7.056 1.00 6.75 84 CYS A C 1
ATOM 572 O O . CYS A 1 84 ? 0.965 -2.068 -8.130 1.00 7.12 84 CYS A O 1
ATOM 575 N N . VAL A 1 85 ? 0.115 -1.792 -6.076 1.00 5.98 85 VAL A N 1
ATOM 576 C CA . VAL A 1 85 ? -0.813 -2.881 -6.250 1.00 4.90 85 VAL A CA 1
ATOM 577 C C . VAL A 1 85 ? -2.225 -2.377 -6.003 1.00 4.90 85 VAL A C 1
ATOM 578 O O . VAL A 1 85 ? -2.431 -1.435 -5.231 1.00 4.90 85 VAL A O 1
ATOM 582 N N . ALA A 1 86 ? -3.198 -2.989 -6.675 1.00 5.53 86 ALA A N 1
ATOM 583 C CA . ALA A 1 86 ? -4.595 -2.580 -6.533 1.00 4.90 86 ALA A CA 1
ATOM 584 C C . ALA A 1 86 ? -5.542 -3.675 -6.960 1.00 4.90 86 ALA A C 1
ATOM 585 O O . ALA A 1 86 ? -5.235 -4.440 -7.862 1.00 4.90 86 ALA A O 1
ATOM 587 N N . ILE A 1 87 ? -6.693 -3.757 -6.306 1.00 4.90 87 ILE A N 1
ATOM 588 C CA . ILE A 1 87 ? -7.678 -4.763 -6.669 1.00 5.17 87 ILE A CA 1
ATOM 589 C C . ILE A 1 87 ? -8.403 -4.288 -7.930 1.00 5.84 87 ILE A C 1
ATOM 590 O O . ILE A 1 87 ? -9.493 -3.727 -7.880 1.00 7.04 87 ILE A O 1
ATOM 595 N N . ASN A 1 88 ? -7.743 -4.510 -9.059 1.00 6.05 88 ASN A N 1
ATOM 596 C CA . ASN A 1 88 ? -8.222 -4.153 -10.387 1.00 5.81 88 ASN A CA 1
ATOM 597 C C . ASN A 1 88 ? -7.656 -5.242 -11.289 1.00 6.21 88 ASN A C 1
ATOM 598 O O . ASN A 1 88 ? -6.621 -5.836 -10.955 1.00 4.95 88 ASN A O 1
ATOM 603 N N . ASP A 1 89 ? -8.305 -5.518 -12.420 1.00 6.83 89 ASP A N 1
ATOM 604 C CA . ASP A 1 89 ? -7.748 -6.533 -13.312 1.00 7.16 89 ASP A CA 1
ATOM 605 C C . ASP A 1 89 ? -6.460 -5.893 -13.818 1.00 6.84 89 ASP A C 1
ATOM 606 O O . ASP A 1 89 ? -6.328 -4.668 -13.809 1.00 7.53 89 ASP A O 1
ATOM 611 N N . PRO A 1 90 ? -5.486 -6.703 -14.244 1.00 6.06 90 PRO A N 1
ATOM 612 C CA . PRO A 1 90 ? -4.216 -6.163 -14.736 1.00 6.03 90 PRO A CA 1
ATOM 613 C C . PRO A 1 90 ? -4.279 -5.273 -15.965 1.00 6.17 90 PRO A C 1
ATOM 614 O O . PRO A 1 90 ? -3.370 -4.481 -16.199 1.00 6.71 90 PRO A O 1
ATOM 618 N N . TYR A 1 91 ? -5.350 -5.394 -16.743 1.00 7.01 91 TYR A N 1
ATOM 619 C CA . TYR A 1 91 ? -5.498 -4.605 -17.966 1.00 7.71 91 TYR A CA 1
ATOM 620 C C . TYR A 1 91 ? -5.928 -3.177 -17.671 1.00 9.06 91 TYR A C 1
ATOM 621 O O . TYR A 1 91 ? -5.550 -2.252 -18.396 1.00 11.40 91 TYR A O 1
ATOM 630 N N . THR A 1 92 ? -6.717 -2.992 -16.613 1.00 8.80 92 THR A N 1
ATOM 631 C CA . THR A 1 92 ? -7.157 -1.658 -16.222 1.00 7.93 92 THR A CA 1
ATOM 632 C C . THR A 1 92 ? -6.024 -0.963 -15.467 1.00 8.01 92 THR A C 1
ATOM 633 O O . THR A 1 92 ? -5.813 0.236 -15.620 1.00 8.35 92 THR A O 1
ATOM 637 N N . VAL A 1 93 ? -5.297 -1.723 -14.649 1.00 8.16 93 VAL A N 1
ATOM 638 C CA . VAL A 1 93 ? -4.184 -1.164 -13.888 1.00 8.12 93 VAL A CA 1
ATOM 639 C C . VAL A 1 93 ? -3.195 -0.587 -14.884 1.00 8.21 93 VAL A C 1
ATOM 640 O O . VAL A 1 93 ? -2.633 0.487 -14.679 1.00 6.74 93 VAL A O 1
ATOM 644 N N . ASN A 1 94 ? -3.006 -1.311 -15.981 1.00 8.86 94 ASN A N 1
ATOM 645 C CA . ASN A 1 94 ? -2.083 -0.894 -17.021 1.00 8.95 94 ASN A CA 1
ATOM 646 C C . ASN A 1 94 ? -2.582 0.322 -17.790 1.00 8.69 94 ASN A C 1
ATOM 647 O O . ASN A 1 94 ? -1.837 1.282 -18.016 1.00 8.67 94 ASN A O 1
ATOM 652 N N . ALA A 1 95 ? -3.839 0.281 -18.204 1.00 8.57 95 ALA A N 1
ATOM 653 C CA . ALA A 1 95 ? -4.400 1.403 -18.935 1.00 8.93 95 ALA A CA 1
ATOM 654 C C . ALA A 1 95 ? -4.125 2.649 -18.102 1.00 9.89 95 ALA A C 1
ATOM 655 O O . ALA A 1 95 ? -3.620 3.657 -18.601 1.00 11.03 95 ALA A O 1
ATOM 657 N N . TRP A 1 96 ? -4.447 2.546 -16.818 1.00 9.93 96 TRP A N 1
ATOM 658 C CA . TRP A 1 96 ? -4.273 3.623 -15.863 1.00 9.62 96 TRP A CA 1
ATOM 659 C C . TRP A 1 96 ? -2.812 3.994 -15.673 1.00 11.22 96 TRP A C 1
ATOM 660 O O . TRP A 1 96 ? -2.466 5.175 -15.614 1.00 12.19 96 TRP A O 1
ATOM 671 N N . ALA A 1 97 ? -1.949 2.991 -15.572 1.00 12.00 97 ALA A N 1
ATOM 672 C CA . ALA A 1 97 ? -0.527 3.253 -15.388 1.00 13.13 97 ALA A CA 1
ATOM 673 C C . ALA A 1 97 ? 0.018 4.013 -16.583 1.00 13.88 97 ALA A C 1
ATOM 674 O O . ALA A 1 97 ? 0.857 4.893 -16.438 1.00 14.83 97 ALA A O 1
ATOM 676 N N . GLU A 1 98 ? -0.460 3.669 -17.769 1.00 14.92 98 GLU A N 1
ATOM 677 C CA . GLU A 1 98 ? -0.020 4.340 -18.983 1.00 16.37 98 GLU A CA 1
ATOM 678 C C . GLU A 1 98 ? -0.497 5.782 -18.948 1.00 16.60 98 GLU A C 1
ATOM 679 O O . GLU A 1 98 ? 0.276 6.720 -19.158 1.00 16.87 98 GLU A O 1
ATOM 685 N N . LYS A 1 99 ? -1.785 5.940 -18.669 1.00 17.44 99 LYS A N 1
ATOM 686 C CA . LYS A 1 99 ? -2.425 7.248 -18.605 1.00 17.89 99 LYS A CA 1
ATOM 687 C C . LYS A 1 99 ? -1.657 8.245 -17.755 1.00 17.72 99 LYS A C 1
ATOM 688 O O . LYS A 1 99 ? -1.475 9.389 -18.145 1.00 18.68 99 LYS A O 1
ATOM 694 N N . ILE A 1 100 ? -1.209 7.815 -16.588 1.00 17.74 100 ILE A N 1
ATOM 695 C CA . ILE A 1 100 ? -0.483 8.711 -15.705 1.00 17.74 100 ILE A CA 1
ATOM 696 C C . ILE A 1 100 ? 1.020 8.543 -15.855 1.00 18.43 100 ILE A C 1
ATOM 697 O O . ILE A 1 100 ? 1.772 8.862 -14.940 1.00 18.92 100 ILE A O 1
ATOM 702 N N . GLN A 1 101 ? 1.446 8.041 -17.009 1.00 18.62 101 GLN A N 1
ATOM 703 C CA . GLN A 1 101 ? 2.863 7.822 -17.288 1.00 19.59 101 GLN A CA 1
ATOM 704 C C . GLN A 1 101 ? 3.660 7.431 -16.052 1.00 19.39 101 GLN A C 1
ATOM 705 O O . GLN A 1 101 ? 4.720 8.003 -15.776 1.00 18.93 101 GLN A O 1
ATOM 711 N N . ALA A 1 102 ? 3.155 6.447 -15.315 1.00 19.08 102 ALA A N 1
ATOM 712 C CA . ALA A 1 102 ? 3.818 6.008 -14.098 1.00 18.45 102 ALA A CA 1
ATOM 713 C C . ALA A 1 102 ? 4.574 4.701 -14.279 1.00 18.35 102 ALA A C 1
ATOM 714 O O . ALA A 1 102 ? 5.348 4.298 -13.402 1.00 18.27 102 ALA A O 1
ATOM 716 N N . LYS A 1 103 ? 4.357 4.032 -15.407 1.00 18.23 103 LYS A N 1
ATOM 717 C CA . LYS A 1 103 ? 5.064 2.779 -15.650 1.00 19.10 103 LYS A CA 1
ATOM 718 C C . LYS A 1 103 ? 6.535 3.123 -15.796 1.00 20.85 103 LYS A C 1
ATOM 719 O O . LYS A 1 103 ? 6.915 4.279 -15.622 1.00 21.91 103 LYS A O 1
ATOM 725 N N . ASP A 1 104 ? 7.350 2.119 -16.115 1.00 22.04 104 ASP A N 1
ATOM 726 C CA . ASP A 1 104 ? 8.797 2.273 -16.302 1.00 22.43 104 ASP A CA 1
ATOM 727 C C . ASP A 1 104 ? 9.523 2.844 -15.085 1.00 20.99 104 ASP A C 1
ATOM 728 O O . ASP A 1 104 ? 10.743 2.721 -14.969 1.00 21.35 104 ASP A O 1
ATOM 733 N N . ALA A 1 105 ? 8.769 3.470 -14.186 1.00 19.08 105 ALA A N 1
ATOM 734 C CA . ALA A 1 105 ? 9.325 4.049 -12.969 1.00 16.80 105 ALA A CA 1
ATOM 735 C C . ALA A 1 105 ? 8.903 3.165 -11.803 1.00 15.82 105 ALA A C 1
ATOM 736 O O . ALA A 1 105 ? 9.705 2.853 -10.921 1.00 14.24 105 ALA A O 1
ATOM 738 N N . ILE A 1 106 ? 7.636 2.754 -11.836 1.00 14.31 106 ILE A N 1
ATOM 739 C CA . ILE A 1 106 ? 7.039 1.909 -10.811 1.00 12.38 106 ILE A CA 1
ATOM 740 C C . ILE A 1 106 ? 6.421 0.662 -11.437 1.00 12.47 106 ILE A C 1
ATOM 741 O O . ILE A 1 106 ? 5.761 0.747 -12.469 1.00 14.64 106 ILE A O 1
ATOM 746 N N . GLU A 1 107 ? 6.627 -0.491 -10.816 1.00 11.92 107 GLU A N 1
ATOM 747 C CA . GLU A 1 107 ? 6.052 -1.739 -11.310 1.00 11.45 107 GLU A CA 1
ATOM 748 C C . GLU A 1 107 ? 4.614 -1.864 -10.819 1.00 10.41 107 GLU A C 1
ATOM 749 O O . GLU A 1 107 ? 4.369 -1.958 -9.619 1.00 9.04 107 GLU A O 1
ATOM 755 N N . PHE A 1 108 ? 3.663 -1.869 -11.747 1.00 9.74 108 PHE A N 1
ATOM 756 C CA . PHE A 1 108 ? 2.254 -1.972 -11.377 1.00 8.65 108 PHE A CA 1
ATOM 757 C C . PHE A 1 108 ? 1.750 -3.398 -11.438 1.00 8.09 108 PHE A C 1
ATOM 758 O O . PHE A 1 108 ? 1.974 -4.092 -12.419 1.00 7.87 108 PHE A O 1
ATOM 766 N N . TYR A 1 109 ? 1.072 -3.829 -10.378 1.00 7.85 109 TYR A N 1
ATOM 767 C CA . TYR A 1 109 ? 0.507 -5.170 -10.315 1.00 7.92 109 TYR A CA 1
ATOM 768 C C . TYR A 1 109 ? -0.991 -5.096 -10.018 1.00 7.96 109 TYR A C 1
ATOM 769 O O . TYR A 1 109 ? -1.481 -4.117 -9.457 1.00 9.20 109 TYR A O 1
ATOM 778 N N . GLY A 1 110 ? -1.710 -6.144 -10.392 1.00 6.81 110 GLY A N 1
ATOM 779 C CA . GLY A 1 110 ? -3.124 -6.195 -10.113 1.00 6.26 110 GLY A CA 1
ATOM 780 C C . GLY A 1 110 ? -3.351 -7.293 -9.088 1.00 6.29 110 GLY A C 1
ATOM 781 O O . GLY A 1 110 ? -2.446 -8.082 -8.808 1.00 4.90 110 GLY A O 1
ATOM 782 N N . ASP A 1 111 ? -4.559 -7.345 -8.531 1.00 7.66 111 ASP A N 1
ATOM 783 C CA . ASP A 1 111 ? -4.948 -8.356 -7.544 1.00 8.09 111 ASP A CA 1
ATOM 784 C C . ASP A 1 111 ? -6.457 -8.527 -7.716 1.00 8.04 111 ASP A C 1
ATOM 785 O O . ASP A 1 111 ? -7.228 -8.267 -6.789 1.00 8.33 111 ASP A O 1
ATOM 790 N N . PHE A 1 112 ? -6.872 -8.964 -8.906 1.00 7.22 112 PHE A N 1
ATOM 791 C CA . PHE A 1 112 ? -8.293 -9.103 -9.209 1.00 7.41 112 PHE A CA 1
ATOM 792 C C . PHE A 1 112 ? -9.057 -9.953 -8.203 1.00 8.45 112 PHE A C 1
ATOM 793 O O . PHE A 1 112 ? -10.225 -9.683 -7.932 1.00 7.95 112 PHE A O 1
ATOM 801 N N . ASP A 1 113 ? -8.387 -10.965 -7.648 1.00 9.90 113 ASP A N 1
ATOM 802 C CA . ASP A 1 113 ? -8.962 -11.858 -6.628 1.00 10.80 113 ASP A CA 1
ATOM 803 C C . ASP A 1 113 ? -9.247 -11.066 -5.369 1.00 10.62 113 ASP A C 1
ATOM 804 O O . ASP A 1 113 ? -10.275 -11.247 -4.714 1.00 11.30 113 ASP A O 1
ATOM 809 N N . GLY A 1 114 ? -8.284 -10.215 -5.026 1.00 9.44 114 GLY A N 1
ATOM 810 C CA . GLY A 1 114 ? -8.373 -9.440 -3.816 1.00 8.41 114 GLY A CA 1
ATOM 811 C C . GLY A 1 114 ? -7.735 -10.370 -2.805 1.00 8.12 114 GLY A C 1
ATOM 812 O O . GLY A 1 114 ? -7.580 -10.034 -1.626 1.00 8.77 114 GLY A O 1
ATOM 813 N N . SER A 1 115 ? -7.347 -11.551 -3.285 1.00 6.52 115 SER A N 1
ATOM 814 C CA . SER A 1 115 ? -6.728 -12.558 -2.429 1.00 5.72 115 SER A CA 1
ATOM 815 C C . SER A 1 115 ? -5.451 -12.061 -1.758 1.00 5.06 115 SER A C 1
ATOM 816 O O . SER A 1 115 ? -5.184 -12.392 -0.603 1.00 4.90 115 SER A O 1
ATOM 819 N N . PHE A 1 116 ? -4.656 -11.270 -2.468 1.00 4.90 116 PHE A N 1
ATOM 820 C CA . PHE A 1 116 ? -3.444 -10.773 -1.855 1.00 5.36 116 PHE A CA 1
ATOM 821 C C . PHE A 1 116 ? -3.779 -9.955 -0.607 1.00 5.59 116 PHE A C 1
ATOM 822 O O . PHE A 1 116 ? -3.251 -10.213 0.471 1.00 4.90 116 PHE A O 1
ATOM 830 N N . HIS A 1 117 ? -4.663 -8.974 -0.753 1.00 6.14 117 HIS A N 1
ATOM 831 C CA . HIS A 1 117 ? -5.033 -8.118 0.370 1.00 6.28 117 HIS A CA 1
ATOM 832 C C . HIS A 1 117 ? -5.851 -8.855 1.435 1.00 6.52 117 HIS A C 1
ATOM 833 O O . HIS A 1 117 ? -5.768 -8.558 2.635 1.00 5.41 117 HIS A O 1
ATOM 840 N N . LYS A 1 118 ? -6.639 -9.824 1.000 1.00 7.13 118 LYS A N 1
ATOM 841 C CA . LYS A 1 118 ? -7.454 -10.583 1.930 1.00 7.65 118 LYS A CA 1
ATOM 842 C C . LYS A 1 118 ? -6.543 -11.347 2.894 1.00 6.34 118 LYS A C 1
ATOM 843 O O . LYS A 1 118 ? -6.860 -11.486 4.068 1.00 5.89 118 LYS A O 1
ATOM 849 N N . SER A 1 119 ? -5.406 -11.828 2.399 1.00 5.77 119 SER A N 1
ATOM 850 C CA . SER A 1 119 ? -4.475 -12.578 3.235 1.00 5.63 119 SER A CA 1
ATOM 851 C C . SER A 1 119 ? -3.760 -11.679 4.229 1.00 5.19 119 SER A C 1
ATOM 852 O O . SER A 1 119 ? -3.214 -12.146 5.208 1.00 6.09 119 SER A O 1
ATOM 855 N N . LEU A 1 120 ? -3.765 -10.382 3.973 1.00 5.66 120 LEU A N 1
ATOM 856 C CA . LEU A 1 120 ? -3.119 -9.433 4.860 1.00 6.22 120 LEU A CA 1
ATOM 857 C C . LEU A 1 120 ? -4.182 -8.620 5.603 1.00 6.21 120 LEU A C 1
ATOM 858 O O . LEU A 1 120 ? -3.865 -7.767 6.428 1.00 6.84 120 LEU A O 1
ATOM 863 N N . GLU A 1 121 ? -5.446 -8.903 5.305 1.00 6.04 121 GLU A N 1
ATOM 864 C CA . GLU A 1 121 ? -6.584 -8.209 5.907 1.00 5.95 121 GLU A CA 1
ATOM 865 C C . GLU A 1 121 ? -6.558 -6.733 5.578 1.00 5.12 121 GLU A C 1
ATOM 866 O O . GLU A 1 121 ? -6.811 -5.886 6.430 1.00 4.90 121 GLU A O 1
ATOM 872 N N . LEU A 1 122 ? -6.258 -6.433 4.319 1.00 4.95 122 LEU A N 1
ATOM 873 C CA . LEU A 1 122 ? -6.199 -5.056 3.863 1.00 4.90 122 LEU A CA 1
ATOM 874 C C . LEU A 1 122 ? -7.312 -4.716 2.883 1.00 4.90 122 LEU A C 1
ATOM 875 O O . LEU A 1 122 ? -7.137 -3.889 1.996 1.00 5.26 122 LEU A O 1
ATOM 880 N N . THR A 1 123 ? -8.462 -5.357 3.035 1.00 4.90 123 THR A N 1
ATOM 881 C CA . THR A 1 123 ? -9.586 -5.070 2.162 1.00 4.90 123 THR A CA 1
ATOM 882 C C . THR A 1 123 ? -10.594 -4.268 2.964 1.00 4.90 123 THR A C 1
ATOM 883 O O . THR A 1 123 ? -10.724 -4.462 4.167 1.00 5.99 123 THR A O 1
ATOM 887 N N . THR A 1 124 ? -11.303 -3.366 2.299 1.00 4.90 124 THR A N 1
ATOM 888 C CA . THR A 1 124 ? -12.312 -2.546 2.952 1.00 4.95 124 THR A CA 1
ATOM 889 C C . THR A 1 124 ? -13.476 -2.432 1.965 1.00 5.69 124 THR A C 1
ATOM 890 O O . THR A 1 124 ? -13.270 -2.481 0.754 1.00 5.72 124 THR A O 1
ATOM 894 N N . ASP A 1 125 ? -14.697 -2.294 2.468 1.00 6.15 125 ASP A N 1
ATOM 895 C CA . ASP A 1 125 ? -15.850 -2.213 1.585 1.00 6.44 125 ASP A CA 1
ATOM 896 C C . ASP A 1 125 ? -16.118 -0.800 1.104 1.00 6.49 125 ASP A C 1
ATOM 897 O O . ASP A 1 125 ? -16.494 0.062 1.891 1.00 7.77 125 ASP A O 1
ATOM 902 N N . LEU A 1 126 ? -15.930 -0.575 -0.195 1.00 5.43 126 LEU A N 1
ATOM 903 C CA . LEU A 1 126 ? -16.141 0.733 -0.784 1.00 4.90 126 LEU A CA 1
ATOM 904 C C . LEU A 1 126 ? -17.313 0.728 -1.738 1.00 4.94 126 LEU A C 1
ATOM 905 O O . LEU A 1 126 ? -17.276 1.379 -2.779 1.00 5.08 126 LEU A O 1
ATOM 910 N N . SER A 1 127 ? -18.360 -0.001 -1.374 1.00 5.35 127 SER A N 1
ATOM 911 C CA . SER A 1 127 ? -19.560 -0.077 -2.196 1.00 5.47 127 SER A CA 1
ATOM 912 C C . SER A 1 127 ? -20.319 1.245 -2.225 1.00 5.83 127 SER A C 1
ATOM 913 O O . SER A 1 127 ? -21.054 1.527 -3.167 1.00 5.85 127 SER A O 1
ATOM 916 N N . ALA A 1 128 ? -20.155 2.055 -1.186 1.00 6.20 128 ALA A N 1
ATOM 917 C CA . ALA A 1 128 ? -20.831 3.337 -1.151 1.00 6.93 128 ALA A CA 1
ATOM 918 C C . ALA A 1 128 ? -20.257 4.211 -2.253 1.00 7.61 128 ALA A C 1
ATOM 919 O O . ALA A 1 128 ? -20.969 5.018 -2.847 1.00 9.43 128 ALA A O 1
ATOM 921 N N . GLY A 1 129 ? -18.967 4.044 -2.527 1.00 7.64 129 GLY A N 1
ATOM 922 C CA . GLY A 1 129 ? -18.322 4.829 -3.564 1.00 7.78 129 GLY A CA 1
ATOM 923 C C . GLY A 1 129 ? -18.462 4.210 -4.943 1.00 8.93 129 GLY A C 1
ATOM 924 O O . GLY A 1 129 ? -17.896 4.705 -5.919 1.00 8.31 129 GLY A O 1
ATOM 925 N N . LEU A 1 130 ? -19.208 3.111 -5.023 1.00 9.93 130 LEU A N 1
ATOM 926 C CA . LEU A 1 130 ? -19.454 2.415 -6.288 1.00 10.53 130 LEU A CA 1
ATOM 927 C C . LEU A 1 130 ? -18.286 1.549 -6.777 1.00 10.08 130 LEU A C 1
ATOM 928 O O . LEU A 1 130 ? -18.229 1.167 -7.938 1.00 11.40 130 LEU A O 1
ATOM 933 N N . LEU A 1 131 ? -17.344 1.270 -5.889 1.00 9.44 131 LEU A N 1
ATOM 934 C CA . LEU A 1 131 ? -16.214 0.394 -6.195 1.00 9.24 131 LEU A CA 1
ATOM 935 C C . LEU A 1 131 ? -16.552 -0.803 -5.315 1.00 9.93 131 LEU A C 1
ATOM 936 O O . LEU A 1 131 ? -17.102 -0.642 -4.223 1.00 11.60 131 LEU A O 1
ATOM 941 N N . GLY A 1 132 ? -16.256 -2.010 -5.746 1.00 9.46 132 GLY A N 1
ATOM 942 C CA . GLY A 1 132 ? -16.618 -3.117 -4.873 1.00 9.64 132 GLY A CA 1
ATOM 943 C C . GLY A 1 132 ? -15.770 -3.171 -3.616 1.00 7.56 132 GLY A C 1
ATOM 944 O O . GLY A 1 132 ? -15.418 -2.153 -3.038 1.00 7.72 132 GLY A O 1
ATOM 945 N N . ILE A 1 133 ? -15.459 -4.383 -3.185 1.00 6.84 133 ILE A N 1
ATOM 946 C CA . ILE A 1 133 ? -14.604 -4.596 -2.033 1.00 5.48 133 ILE A CA 1
ATOM 947 C C . ILE A 1 133 ? -13.213 -4.287 -2.576 1.00 5.01 133 ILE A C 1
ATOM 948 O O . ILE A 1 133 ? -12.765 -4.913 -3.522 1.00 4.90 133 ILE A O 1
ATOM 953 N N . ARG A 1 134 ? -12.531 -3.317 -1.990 1.00 5.53 134 ARG A N 1
ATOM 954 C CA . ARG A 1 134 ? -11.204 -2.944 -2.462 1.00 4.99 134 ARG A CA 1
ATOM 955 C C . ARG A 1 134 ? -10.180 -2.981 -1.347 1.00 4.90 134 ARG A C 1
ATOM 956 O O . ARG A 1 134 ? -10.489 -3.354 -0.220 1.00 4.90 134 ARG A O 1
ATOM 964 N N . SER A 1 135 ? -8.953 -2.597 -1.662 1.00 4.90 135 SER A N 1
ATOM 965 C CA . SER A 1 135 ? -7.901 -2.574 -0.659 1.00 4.90 135 SER A CA 1
ATOM 966 C C . SER A 1 135 ? -7.877 -1.201 0.002 1.00 5.37 135 SER A C 1
ATOM 967 O O . SER A 1 135 ? -8.413 -0.229 -0.536 1.00 4.90 135 SER A O 1
ATOM 970 N N . GLU A 1 136 ? -7.247 -1.118 1.167 1.00 4.90 136 GLU A N 1
ATOM 971 C CA . GLU A 1 136 ? -7.143 0.160 1.849 1.00 5.54 136 GLU A CA 1
ATOM 972 C C . GLU A 1 136 ? -5.962 0.846 1.212 1.00 4.90 136 GLU A C 1
ATOM 973 O O . GLU A 1 136 ? -5.280 0.256 0.388 1.00 4.90 136 GLU A O 1
ATOM 979 N N . ARG A 1 137 ? -5.727 2.097 1.571 1.00 4.90 137 ARG A N 1
ATOM 980 C CA . ARG A 1 137 ? -4.589 2.795 1.018 1.00 5.24 137 ARG A CA 1
ATOM 981 C C . ARG A 1 137 ? -3.467 2.558 2.017 1.00 5.73 137 ARG A C 1
ATOM 982 O O . ARG A 1 137 ? -3.540 2.971 3.181 1.00 4.90 137 ARG A O 1
ATOM 990 N N . TRP A 1 138 ? -2.438 1.857 1.557 1.00 5.90 138 TRP A N 1
ATOM 991 C CA . TRP A 1 138 ? -1.314 1.525 2.409 1.00 5.67 138 TRP A CA 1
ATOM 992 C C . TRP A 1 138 ? -0.002 1.558 1.649 1.00 5.19 138 TRP A C 1
ATOM 993 O O . TRP A 1 138 ? 0.025 1.682 0.429 1.00 4.90 138 TRP A O 1
ATOM 1004 N N . SER A 1 139 ? 1.082 1.444 2.403 1.00 5.40 139 SER A N 1
ATOM 1005 C CA . SER A 1 139 ? 2.427 1.430 1.857 1.00 5.87 139 SER A CA 1
ATOM 1006 C C . SER A 1 139 ? 3.217 0.621 2.860 1.00 5.30 139 SER A C 1
ATOM 1007 O O . SER A 1 139 ? 2.864 0.594 4.032 1.00 5.67 139 SER A O 1
ATOM 1010 N N . ALA A 1 140 ? 4.266 -0.054 2.414 1.00 5.13 140 ALA A N 1
ATOM 1011 C CA . ALA A 1 140 ? 5.064 -0.835 3.342 1.00 6.74 140 ALA A CA 1
ATOM 1012 C C . ALA A 1 140 ? 6.429 -1.142 2.762 1.00 8.68 140 ALA A C 1
ATOM 1013 O O . ALA A 1 140 ? 6.600 -1.218 1.544 1.00 10.39 140 ALA A O 1
ATOM 1015 N N . TYR A 1 141 ? 7.404 -1.302 3.648 1.00 9.46 141 TYR A N 1
ATOM 1016 C CA . TYR A 1 141 ? 8.757 -1.629 3.246 1.00 9.57 141 TYR A CA 1
ATOM 1017 C C . TYR A 1 141 ? 8.949 -3.056 3.710 1.00 9.88 141 TYR A C 1
ATOM 1018 O O . TYR A 1 141 ? 8.883 -3.339 4.902 1.00 9.19 141 TYR A O 1
ATOM 1027 N N . VAL A 1 142 ? 9.173 -3.959 2.762 1.00 10.34 142 VAL A N 1
ATOM 1028 C CA . VAL A 1 142 ? 9.336 -5.375 3.077 1.00 11.17 142 VAL A CA 1
ATOM 1029 C C . VAL A 1 142 ? 10.698 -5.928 2.670 1.00 11.31 142 VAL A C 1
ATOM 1030 O O . VAL A 1 142 ? 11.088 -5.854 1.501 1.00 12.35 142 VAL A O 1
ATOM 1034 N N . VAL A 1 143 ? 11.411 -6.493 3.641 1.00 11.40 143 VAL A N 1
ATOM 1035 C CA . VAL A 1 143 ? 12.732 -7.060 3.394 1.00 12.14 143 VAL A CA 1
ATOM 1036 C C . VAL A 1 143 ? 12.684 -8.582 3.460 1.00 13.07 143 VAL A C 1
ATOM 1037 O O . VAL A 1 143 ? 12.387 -9.165 4.508 1.00 13.40 143 VAL A O 1
ATOM 1041 N N . ASP A 1 144 ? 12.988 -9.220 2.334 1.00 13.42 144 ASP A N 1
ATOM 1042 C CA . ASP A 1 144 ? 12.957 -10.671 2.230 1.00 13.42 144 ASP A CA 1
ATOM 1043 C C . ASP A 1 144 ? 11.645 -11.196 2.798 1.00 14.26 144 ASP A C 1
ATOM 1044 O O . ASP A 1 144 ? 11.627 -12.156 3.573 1.00 14.83 144 ASP A O 1
ATOM 1049 N N . GLY A 1 145 ? 10.548 -10.544 2.421 1.00 14.54 145 GLY A N 1
ATOM 1050 C CA . GLY A 1 145 ? 9.239 -10.968 2.883 1.00 15.12 145 GLY A CA 1
ATOM 1051 C C . GLY A 1 145 ? 8.794 -10.493 4.255 1.00 16.03 145 GLY A C 1
ATOM 1052 O O . GLY A 1 145 ? 7.632 -10.693 4.623 1.00 16.08 145 GLY A O 1
ATOM 1053 N N . LYS A 1 146 ? 9.686 -9.869 5.020 1.00 15.86 146 LYS A N 1
ATOM 1054 C CA . LYS A 1 146 ? 9.302 -9.402 6.350 1.00 16.15 146 LYS A CA 1
ATOM 1055 C C . LYS A 1 146 ? 8.971 -7.925 6.352 1.00 14.73 146 LYS A C 1
ATOM 1056 O O . LYS A 1 146 ? 9.739 -7.116 5.828 1.00 15.59 146 LYS A O 1
ATOM 1062 N N . VAL A 1 147 ? 7.833 -7.581 6.951 1.00 12.77 147 VAL A N 1
ATOM 1063 C CA . VAL A 1 147 ? 7.389 -6.199 7.003 1.00 11.49 147 VAL A CA 1
ATOM 1064 C C . VAL A 1 147 ? 8.129 -5.397 8.060 1.00 12.09 147 VAL A C 1
ATOM 1065 O O . VAL A 1 147 ? 7.875 -5.550 9.254 1.00 12.53 147 VAL A O 1
ATOM 1069 N N . LYS A 1 148 ? 9.038 -4.537 7.614 1.00 12.60 148 LYS A N 1
ATOM 1070 C CA . LYS A 1 148 ? 9.818 -3.701 8.519 1.00 12.99 148 LYS A CA 1
ATOM 1071 C C . LYS A 1 148 ? 9.075 -2.408 8.835 1.00 12.60 148 LYS A C 1
ATOM 1072 O O . LYS A 1 148 ? 9.285 -1.807 9.883 1.00 13.81 148 LYS A O 1
ATOM 1078 N N . ALA A 1 149 ? 8.215 -1.977 7.919 1.00 11.70 149 ALA A N 1
ATOM 1079 C CA . ALA A 1 149 ? 7.442 -0.766 8.121 1.00 11.50 149 ALA A CA 1
ATOM 1080 C C . ALA A 1 149 ? 6.093 -0.882 7.412 1.00 11.66 149 ALA A C 1
ATOM 1081 O O . ALA A 1 149 ? 6.018 -1.302 6.254 1.00 11.46 149 ALA A O 1
ATOM 1083 N N . LEU A 1 150 ? 5.032 -0.508 8.122 1.00 10.91 150 LEU A N 1
ATOM 1084 C CA . LEU A 1 150 ? 3.683 -0.588 7.589 1.00 10.02 150 LEU A CA 1
ATOM 1085 C C . LEU A 1 150 ? 2.904 0.698 7.850 1.00 9.78 150 LEU A C 1
ATOM 1086 O O . LEU A 1 150 ? 2.920 1.231 8.951 1.00 9.90 150 LEU A O 1
ATOM 1091 N N . ASN A 1 151 ? 2.213 1.185 6.829 1.00 9.63 151 ASN A N 1
ATOM 1092 C CA . ASN A 1 151 ? 1.426 2.404 6.940 1.00 9.08 151 ASN A CA 1
ATOM 1093 C C . ASN A 1 151 ? 0.064 2.186 6.318 1.00 8.67 151 ASN A C 1
ATOM 1094 O O . ASN A 1 151 ? -0.035 1.903 5.130 1.00 10.58 151 ASN A O 1
ATOM 1099 N N . VAL A 1 152 ? -0.988 2.318 7.110 1.00 7.05 152 VAL A N 1
ATOM 1100 C CA . VAL A 1 152 ? -2.330 2.132 6.592 1.00 6.33 152 VAL A CA 1
ATOM 1101 C C . VAL A 1 152 ? -3.136 3.385 6.883 1.00 7.22 152 VAL A C 1
ATOM 1102 O O . VAL A 1 152 ? -3.317 3.745 8.039 1.00 9.09 152 VAL A O 1
ATOM 1106 N N . GLU A 1 153 ? -3.613 4.060 5.843 1.00 8.18 153 GLU A N 1
ATOM 1107 C CA . GLU A 1 153 ? -4.414 5.270 6.038 1.00 8.90 153 GLU A CA 1
ATOM 1108 C C . GLU A 1 153 ? -5.620 4.946 6.909 1.00 10.50 153 GLU A C 1
ATOM 1109 O O . GLU A 1 153 ? -6.119 3.819 6.880 1.00 10.30 153 GLU A O 1
ATOM 1115 N N . GLU A 1 154 ? -6.085 5.919 7.691 1.00 12.20 154 GLU A N 1
ATOM 1116 C CA . GLU A 1 154 ? -7.250 5.698 8.547 1.00 13.27 154 GLU A CA 1
ATOM 1117 C C . GLU A 1 154 ? -8.483 5.669 7.670 1.00 13.31 154 GLU A C 1
ATOM 1118 O O . GLU A 1 154 ? -9.442 4.964 7.945 1.00 14.31 154 GLU A O 1
ATOM 1124 N N . SER A 1 155 ? -8.444 6.465 6.611 1.00 13.88 155 SER A N 1
ATOM 1125 C CA . SER A 1 155 ? -9.531 6.557 5.653 1.00 14.45 155 SER A CA 1
ATOM 1126 C C . SER A 1 155 ? -8.905 6.412 4.271 1.00 14.82 155 SER A C 1
ATOM 1127 O O . SER A 1 155 ? -7.984 7.153 3.914 1.00 12.62 155 SER A O 1
ATOM 1130 N N . PRO A 1 156 ? -9.397 5.451 3.472 1.00 15.55 156 PRO A N 1
ATOM 1131 C CA . PRO A 1 156 ? -8.846 5.239 2.129 1.00 16.33 156 PRO A CA 1
ATOM 1132 C C . PRO A 1 156 ? -8.669 6.480 1.251 1.00 17.01 156 PRO A C 1
ATOM 1133 O O . PRO A 1 156 ? -7.846 6.477 0.343 1.00 16.90 156 PRO A O 1
ATOM 1137 N N . SER A 1 157 ? -9.418 7.543 1.525 1.00 17.41 157 SER A N 1
ATOM 1138 C CA . SER A 1 157 ? -9.303 8.756 0.724 1.00 18.80 157 SER A CA 1
ATOM 1139 C C . SER A 1 157 ? -8.196 9.701 1.183 1.00 19.43 157 SER A C 1
ATOM 1140 O O . SER A 1 157 ? -7.922 10.689 0.512 1.00 20.98 157 SER A O 1
ATOM 1143 N N . ASP A 1 158 ? -7.564 9.398 2.315 1.00 20.13 158 ASP A N 1
ATOM 1144 C CA . ASP A 1 158 ? -6.479 10.228 2.846 1.00 20.08 158 ASP A CA 1
ATOM 1145 C C . ASP A 1 158 ? -5.132 9.719 2.361 1.00 19.11 158 ASP A C 1
ATOM 1146 O O . ASP A 1 158 ? -4.959 8.530 2.137 1.00 19.60 158 ASP A O 1
ATOM 1151 N N . VAL A 1 159 ? -4.178 10.624 2.202 1.00 17.80 159 VAL A N 1
ATOM 1152 C CA . VAL A 1 159 ? -2.838 10.241 1.788 1.00 16.88 159 VAL A CA 1
ATOM 1153 C C . VAL A 1 159 ? -1.908 10.877 2.811 1.00 17.75 159 VAL A C 1
ATOM 1154 O O . VAL A 1 159 ? -1.007 11.640 2.470 1.00 19.20 159 VAL A O 1
ATOM 1158 N N . LYS A 1 160 ? -2.144 10.560 4.078 1.00 17.81 160 LYS A N 1
ATOM 1159 C CA . LYS A 1 160 ? -1.355 11.123 5.157 1.00 17.49 160 LYS A CA 1
ATOM 1160 C C . LYS A 1 160 ? -0.160 10.266 5.570 1.00 16.74 160 LYS A C 1
ATOM 1161 O O . LYS A 1 160 ? 0.898 10.794 5.909 1.00 17.92 160 LYS A O 1
ATOM 1167 N N . VAL A 1 161 ? -0.306 8.950 5.536 1.00 15.37 161 VAL A N 1
ATOM 1168 C CA . VAL A 1 161 ? 0.793 8.101 5.971 1.00 14.24 161 VAL A CA 1
ATOM 1169 C C . VAL A 1 161 ? 1.357 7.115 4.961 1.00 13.69 161 VAL A C 1
ATOM 1170 O O . VAL A 1 161 ? 2.424 6.548 5.185 1.00 14.68 161 VAL A O 1
ATOM 1174 N N . SER A 1 162 ? 0.654 6.900 3.857 1.00 12.98 162 SER A N 1
ATOM 1175 C CA . SER A 1 162 ? 1.124 5.947 2.859 1.00 12.54 162 SER A CA 1
ATOM 1176 C C . SER A 1 162 ? 1.885 6.592 1.708 1.00 12.70 162 SER A C 1
ATOM 1177 O O . SER A 1 162 ? 2.236 5.917 0.740 1.00 12.72 162 SER A O 1
ATOM 1180 N N . GLY A 1 163 ? 2.146 7.893 1.817 1.00 12.73 163 GLY A N 1
ATOM 1181 C CA . GLY A 1 163 ? 2.863 8.594 0.768 1.00 12.16 163 GLY A CA 1
ATOM 1182 C C . GLY A 1 163 ? 4.310 8.163 0.634 1.00 12.41 163 GLY A C 1
ATOM 1183 O O . GLY A 1 163 ? 4.868 7.567 1.557 1.00 13.19 163 GLY A O 1
ATOM 1184 N N . ALA A 1 164 ? 4.921 8.468 -0.509 1.00 12.76 164 ALA A N 1
ATOM 1185 C CA . ALA A 1 164 ? 6.318 8.103 -0.749 1.00 13.48 164 ALA A CA 1
ATOM 1186 C C . ALA A 1 164 ? 7.246 8.768 0.261 1.00 14.34 164 ALA A C 1
ATOM 1187 O O . ALA A 1 164 ? 8.187 8.149 0.761 1.00 13.16 164 ALA A O 1
ATOM 1189 N N . GLU A 1 165 ? 6.959 10.031 0.567 1.00 15.61 165 GLU A N 1
ATOM 1190 C CA . GLU A 1 165 ? 7.775 10.801 1.491 1.00 15.94 165 GLU A CA 1
ATOM 1191 C C . GLU A 1 165 ? 7.948 10.081 2.823 1.00 14.41 165 GLU A C 1
ATOM 1192 O O . GLU A 1 165 ? 9.056 9.993 3.348 1.00 13.33 165 GLU A O 1
ATOM 1198 N N . THR A 1 166 ? 6.859 9.544 3.359 1.00 12.69 166 THR A N 1
ATOM 1199 C CA . THR A 1 166 ? 6.929 8.856 4.646 1.00 11.27 166 THR A CA 1
ATOM 1200 C C . THR A 1 166 ? 7.737 7.572 4.617 1.00 11.35 166 THR A C 1
ATOM 1201 O O . THR A 1 166 ? 8.726 7.452 5.324 1.00 12.03 166 THR A O 1
ATOM 1205 N N . ILE A 1 167 ? 7.304 6.609 3.811 1.00 11.56 167 ILE A N 1
ATOM 1206 C CA . ILE A 1 167 ? 7.984 5.325 3.711 1.00 11.05 167 ILE A CA 1
ATOM 1207 C C . ILE A 1 167 ? 9.463 5.530 3.437 1.00 10.55 167 ILE A C 1
ATOM 1208 O O . ILE A 1 167 ? 10.299 4.775 3.918 1.00 9.13 167 ILE A O 1
ATOM 1213 N N . LEU A 1 168 ? 9.784 6.563 2.670 1.00 11.17 168 LEU A N 1
ATOM 1214 C CA . LEU A 1 168 ? 11.173 6.839 2.338 1.00 13.26 168 LEU A CA 1
ATOM 1215 C C . LEU A 1 168 ? 11.969 7.144 3.598 1.00 14.14 168 LEU A C 1
ATOM 1216 O O . LEU A 1 168 ? 13.100 6.681 3.764 1.00 15.18 168 LEU A O 1
ATOM 1221 N N . GLY A 1 169 ? 11.364 7.915 4.494 1.00 14.76 169 GLY A N 1
ATOM 1222 C CA . GLY A 1 169 ? 12.030 8.273 5.730 1.00 13.23 169 GLY A CA 1
ATOM 1223 C C . GLY A 1 169 ? 12.100 7.126 6.709 1.00 13.39 169 GLY A C 1
ATOM 1224 O O . GLY A 1 169 ? 12.703 7.259 7.770 1.00 13.19 169 GLY A O 1
ATOM 1225 N N . GLN A 1 170 ? 11.491 5.996 6.358 1.00 13.86 170 GLN A N 1
ATOM 1226 C CA . GLN A 1 170 ? 11.484 4.824 7.238 1.00 14.30 170 GLN A CA 1
ATOM 1227 C C . GLN A 1 170 ? 12.453 3.723 6.823 1.00 15.01 170 GLN A C 1
ATOM 1228 O O . GLN A 1 170 ? 12.702 2.799 7.593 1.00 15.70 170 GLN A O 1
ATOM 1234 N N . ILE A 1 171 ? 12.986 3.804 5.608 1.00 15.75 171 ILE A N 1
ATOM 1235 C CA . ILE A 1 171 ? 13.936 2.799 5.137 1.00 16.64 171 ILE A CA 1
ATOM 1236 C C . ILE A 1 171 ? 15.321 3.064 5.735 1.00 17.50 171 ILE A C 1
ATOM 1237 O O . ILE A 1 171 ? 15.925 2.100 6.258 1.00 16.07 171 ILE A O 1
ATOM 1243 N N . LEU B 1 10 ? 19.031 42.016 16.907 1.00 18.91 10 LEU B N 1
ATOM 1244 C CA . LEU B 1 10 ? 17.574 42.089 16.580 1.00 16.98 10 LEU B CA 1
ATOM 1245 C C . LEU B 1 10 ? 17.058 40.752 16.061 1.00 15.85 10 LEU B C 1
ATOM 1246 O O . LEU B 1 10 ? 16.347 40.702 15.060 1.00 15.44 10 LEU B O 1
ATOM 1251 N N . SER B 1 11 ? 17.416 39.668 16.735 1.00 13.76 11 SER B N 1
ATOM 1252 C CA . SER B 1 11 ? 16.948 38.368 16.302 1.00 13.33 11 SER B CA 1
ATOM 1253 C C . SER B 1 11 ? 15.481 38.200 16.695 1.00 12.62 11 SER B C 1
ATOM 1254 O O . SER B 1 11 ? 15.052 38.747 17.707 1.00 12.63 11 SER B O 1
ATOM 1257 N N . ALA B 1 12 ? 14.708 37.485 15.875 1.00 12.38 12 ALA B N 1
ATOM 1258 C CA . ALA B 1 12 ? 13.300 37.238 16.184 1.00 12.28 12 ALA B CA 1
ATOM 1259 C C . ALA B 1 12 ? 13.279 36.453 17.497 1.00 12.48 12 ALA B C 1
ATOM 1260 O O . ALA B 1 12 ? 14.242 35.739 17.803 1.00 11.40 12 ALA B O 1
ATOM 1262 N N . ALA B 1 13 ? 12.196 36.576 18.270 1.00 12.68 13 ALA B N 1
ATOM 1263 C CA . ALA B 1 13 ? 12.117 35.868 19.547 1.00 13.11 13 ALA B CA 1
ATOM 1264 C C . ALA B 1 13 ? 10.731 35.707 20.175 1.00 14.11 13 ALA B C 1
ATOM 1265 O O . ALA B 1 13 ? 10.382 34.626 20.649 1.00 15.00 13 ALA B O 1
ATOM 1267 N N . SER B 1 14 ? 9.967 36.793 20.199 1.00 15.81 14 SER B N 1
ATOM 1268 C CA . SER B 1 14 ? 8.611 36.833 20.771 1.00 17.10 14 SER B CA 1
ATOM 1269 C C . SER B 1 14 ? 8.193 38.304 20.717 1.00 18.76 14 SER B C 1
ATOM 1270 O O . SER B 1 14 ? 7.638 38.858 21.666 1.00 17.96 14 SER B O 1
ATOM 1273 N N . ASN B 1 15 ? 8.466 38.901 19.557 1.00 20.09 15 ASN B N 1
ATOM 1274 C CA . ASN B 1 15 ? 8.233 40.311 19.266 1.00 20.40 15 ASN B CA 1
ATOM 1275 C C . ASN B 1 15 ? 7.252 40.552 18.117 1.00 20.07 15 ASN B C 1
ATOM 1276 O O . ASN B 1 15 ? 6.513 39.653 17.721 1.00 20.87 15 ASN B O 1
ATOM 1281 N N . VAL B 1 16 ? 7.270 41.767 17.572 1.00 20.21 16 VAL B N 1
ATOM 1282 C CA . VAL B 1 16 ? 6.384 42.134 16.467 1.00 21.59 16 VAL B CA 1
ATOM 1283 C C . VAL B 1 16 ? 7.075 42.040 15.112 1.00 22.50 16 VAL B C 1
ATOM 1284 O O . VAL B 1 16 ? 7.781 42.966 14.703 1.00 22.96 16 VAL B O 1
ATOM 1288 N N . SER B 1 17 ? 6.858 40.938 14.404 1.00 23.53 17 SER B N 1
ATOM 1289 C CA . SER B 1 17 ? 7.472 40.760 13.086 1.00 24.08 17 SER B CA 1
ATOM 1290 C C . SER B 1 17 ? 7.280 41.983 12.199 1.00 24.54 17 SER B C 1
ATOM 1291 O O . SER B 1 17 ? 8.124 42.281 11.355 1.00 26.56 17 SER B O 1
ATOM 1294 N N . LEU B 1 18 ? 6.187 42.705 12.403 1.00 24.60 18 LEU B N 1
ATOM 1295 C CA . LEU B 1 18 ? 5.900 43.860 11.569 1.00 26.28 18 LEU B CA 1
ATOM 1296 C C . LEU B 1 18 ? 7.064 44.835 11.317 1.00 27.46 18 LEU B C 1
ATOM 1297 O O . LEU B 1 18 ? 7.341 45.737 12.125 1.00 28.78 18 LEU B O 1
ATOM 1302 N N . GLN B 1 19 ? 7.726 44.592 10.168 1.00 27.71 19 GLN B N 1
ATOM 1303 C CA . GLN B 1 19 ? 8.874 45.328 9.588 1.00 25.27 19 GLN B CA 1
ATOM 1304 C C . GLN B 1 19 ? 8.489 45.544 8.108 1.00 24.89 19 GLN B C 1
ATOM 1305 O O . GLN B 1 19 ? 8.142 44.570 7.431 1.00 26.66 19 GLN B O 1
ATOM 1311 N N . LYS B 1 20 ? 8.571 46.780 7.603 1.00 23.87 20 LYS B N 1
ATOM 1312 C CA . LYS B 1 20 ? 8.170 47.110 6.215 1.00 23.14 20 LYS B CA 1
ATOM 1313 C C . LYS B 1 20 ? 8.671 46.290 4.993 1.00 22.26 20 LYS B C 1
ATOM 1314 O O . LYS B 1 20 ? 8.812 46.835 3.883 1.00 19.55 20 LYS B O 1
ATOM 1320 N N . ALA B 1 21 ? 8.915 44.993 5.173 1.00 21.19 21 ALA B N 1
ATOM 1321 C CA . ALA B 1 21 ? 9.369 44.149 4.068 1.00 19.50 21 ALA B CA 1
ATOM 1322 C C . ALA B 1 21 ? 8.156 43.649 3.274 1.00 18.90 21 ALA B C 1
ATOM 1323 O O . ALA B 1 21 ? 7.046 44.147 3.455 1.00 19.11 21 ALA B O 1
ATOM 1325 N N . ARG B 1 22 ? 8.371 42.678 2.390 1.00 18.63 22 ARG B N 1
ATOM 1326 C CA . ARG B 1 22 ? 7.283 42.097 1.608 1.00 18.54 22 ARG B CA 1
ATOM 1327 C C . ARG B 1 22 ? 7.751 40.799 0.941 1.00 17.27 22 ARG B C 1
ATOM 1328 O O . ARG B 1 22 ? 8.946 40.635 0.690 1.00 16.46 22 ARG B O 1
ATOM 1336 N N . THR B 1 23 ? 6.820 39.885 0.655 1.00 16.11 23 THR B N 1
ATOM 1337 C CA . THR B 1 23 ? 7.168 38.608 0.017 1.00 15.64 23 THR B CA 1
ATOM 1338 C C . THR B 1 23 ? 6.392 38.337 -1.305 1.00 15.64 23 THR B C 1
ATOM 1339 O O . THR B 1 23 ? 5.489 39.099 -1.630 1.00 15.39 23 THR B O 1
ATOM 1343 N N . TRP B 1 24 ? 6.745 37.285 -2.066 1.00 17.06 24 TRP B N 1
ATOM 1344 C CA . TRP B 1 24 ? 6.115 36.994 -3.390 1.00 19.47 24 TRP B CA 1
ATOM 1345 C C . TRP B 1 24 ? 5.225 35.734 -3.633 1.00 19.88 24 TRP B C 1
ATOM 1346 O O . TRP B 1 24 ? 4.383 35.516 -2.779 1.00 19.52 24 TRP B O 1
ATOM 1357 N N . ASP B 1 25 ? 5.398 34.885 -4.690 1.00 19.82 25 ASP B N 1
ATOM 1358 C CA . ASP B 1 25 ? 4.354 33.813 -4.887 1.00 19.30 25 ASP B CA 1
ATOM 1359 C C . ASP B 1 25 ? 3.955 32.806 -6.063 1.00 18.36 25 ASP B C 1
ATOM 1360 O O . ASP B 1 25 ? 3.807 31.583 -5.902 1.00 20.81 25 ASP B O 1
ATOM 1365 N N . GLU B 1 26 ? 3.884 33.509 -7.207 1.00 17.00 26 GLU B N 1
ATOM 1366 C CA . GLU B 1 26 ? 2.959 33.403 -8.354 1.00 15.09 26 GLU B CA 1
ATOM 1367 C C . GLU B 1 26 ? 3.562 32.357 -9.312 1.00 15.70 26 GLU B C 1
ATOM 1368 O O . GLU B 1 26 ? 4.154 31.381 -8.854 1.00 15.71 26 GLU B O 1
ATOM 1374 N N . GLY B 1 27 ? 3.354 32.545 -10.605 1.00 15.85 27 GLY B N 1
ATOM 1375 C CA . GLY B 1 27 ? 3.872 31.594 -11.568 1.00 16.11 27 GLY B CA 1
ATOM 1376 C C . GLY B 1 27 ? 4.119 32.220 -12.926 1.00 16.75 27 GLY B C 1
ATOM 1377 O O . GLY B 1 27 ? 3.558 31.774 -13.921 1.00 17.07 27 GLY B O 1
ATOM 1378 N N . VAL B 1 28 ? 4.974 33.242 -12.941 1.00 17.26 28 VAL B N 1
ATOM 1379 C CA . VAL B 1 28 ? 5.364 34.019 -14.127 1.00 18.30 28 VAL B CA 1
ATOM 1380 C C . VAL B 1 28 ? 4.199 34.763 -14.783 1.00 20.30 28 VAL B C 1
ATOM 1381 O O . VAL B 1 28 ? 4.039 34.765 -16.011 1.00 19.40 28 VAL B O 1
ATOM 1385 N N . GLU B 1 29 ? 3.405 35.405 -13.928 1.00 22.16 29 GLU B N 1
ATOM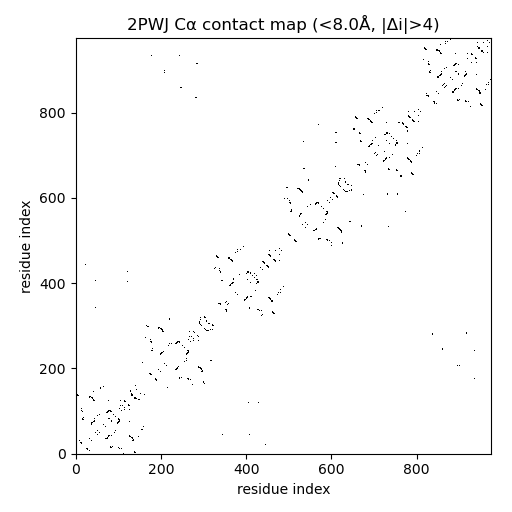 1386 C CA . GLU B 1 29 ? 2.241 36.169 -14.327 1.00 23.49 29 GLU B CA 1
ATOM 1387 C C . GLU B 1 29 ? 2.622 37.651 -14.218 1.00 24.59 29 GLU B C 1
ATOM 1388 O O . GLU B 1 29 ? 2.974 38.148 -13.143 1.00 24.31 29 GLU B O 1
ATOM 1394 N N . SER B 1 30 ? 2.571 38.332 -15.367 1.00 25.41 30 SER B N 1
ATOM 1395 C CA . SER B 1 30 ? 2.953 39.737 -15.507 1.00 24.61 30 SER B CA 1
ATOM 1396 C C . SER B 1 30 ? 2.068 40.830 -14.887 1.00 23.69 30 SER B C 1
ATOM 1397 O O . SER B 1 30 ? 0.941 41.063 -15.338 1.00 24.00 30 SER B O 1
ATOM 1400 N N . LYS B 1 31 ? 2.633 41.496 -13.869 1.00 21.56 31 LYS B N 1
ATOM 1401 C CA . LYS B 1 31 ? 2.047 42.609 -13.092 1.00 18.44 31 LYS B CA 1
ATOM 1402 C C . LYS B 1 31 ? 3.101 42.890 -12.015 1.00 17.70 31 LYS B C 1
ATOM 1403 O O . LYS B 1 31 ? 3.350 44.033 -11.633 1.00 16.89 31 LYS B O 1
ATOM 1409 N N . PHE B 1 32 ? 3.708 41.796 -11.554 1.00 16.83 32 PHE B N 1
ATOM 1410 C CA . PHE B 1 32 ? 4.761 41.767 -10.541 1.00 15.29 32 PHE B CA 1
ATOM 1411 C C . PHE B 1 32 ? 4.421 42.306 -9.157 1.00 13.62 32 PHE B C 1
ATOM 1412 O O . PHE B 1 32 ? 5.292 42.725 -8.402 1.00 12.40 32 PHE B O 1
ATOM 1420 N N . SER B 1 33 ? 3.144 42.253 -8.818 1.00 12.32 33 SER B N 1
ATOM 1421 C CA . SER B 1 33 ? 2.679 42.716 -7.525 1.00 10.63 33 SER B CA 1
ATOM 1422 C C . SER B 1 33 ? 3.393 41.983 -6.399 1.00 9.63 33 SER B C 1
ATOM 1423 O O . SER B 1 33 ? 4.008 40.946 -6.621 1.00 9.78 33 SER B O 1
ATOM 1426 N N . THR B 1 34 ? 3.313 42.532 -5.194 1.00 8.90 34 THR B N 1
ATOM 1427 C CA . THR B 1 34 ? 3.919 41.908 -4.023 1.00 9.09 34 THR B CA 1
ATOM 1428 C C . THR B 1 34 ? 3.011 42.128 -2.824 1.00 8.27 34 THR B C 1
ATOM 1429 O O . THR B 1 34 ? 2.265 43.100 -2.759 1.00 7.83 34 THR B O 1
ATOM 1433 N N . THR B 1 35 ? 3.089 41.214 -1.871 1.00 7.09 35 THR B N 1
ATOM 1434 C CA . THR B 1 35 ? 2.257 41.267 -0.684 1.00 6.50 35 THR B CA 1
ATOM 1435 C C . THR B 1 35 ? 2.938 41.816 0.578 1.00 6.86 35 THR B C 1
ATOM 1436 O O . THR B 1 35 ? 3.766 41.142 1.186 1.00 7.09 35 THR B O 1
ATOM 1440 N N . PRO B 1 36 ? 2.598 43.052 0.980 1.00 7.24 36 PRO B N 1
ATOM 1441 C CA . PRO B 1 36 ? 3.171 43.688 2.174 1.00 7.91 36 PRO B CA 1
ATOM 1442 C C . PRO B 1 36 ? 2.939 42.804 3.403 1.00 9.37 36 PRO B C 1
ATOM 1443 O O . PRO B 1 36 ? 1.850 42.267 3.588 1.00 8.28 36 PRO B O 1
ATOM 1447 N N . VAL B 1 37 ? 3.954 42.663 4.249 1.00 10.79 37 VAL B N 1
ATOM 1448 C CA . VAL B 1 37 ? 3.825 41.798 5.415 1.00 12.33 37 VAL B CA 1
ATOM 1449 C C . VAL B 1 37 ? 2.602 42.062 6.263 1.00 14.01 37 VAL B C 1
ATOM 1450 O O . VAL B 1 37 ? 2.118 41.156 6.940 1.00 14.51 37 VAL B O 1
ATOM 1454 N N . ASN B 1 38 ? 2.098 43.289 6.243 1.00 16.23 38 ASN B N 1
ATOM 1455 C CA . ASN B 1 38 ? 0.901 43.599 7.025 1.00 18.38 38 ASN B CA 1
ATOM 1456 C C . ASN B 1 38 ? -0.285 42.767 6.540 1.00 18.16 38 ASN B C 1
ATOM 1457 O O . ASN B 1 38 ? -0.952 42.097 7.337 1.00 19.48 38 ASN B O 1
ATOM 1462 N N . ASP B 1 39 ? -0.542 42.803 5.237 1.00 17.30 39 ASP B N 1
ATOM 1463 C CA . ASP B 1 39 ? -1.646 42.038 4.660 1.00 17.59 39 ASP B CA 1
ATOM 1464 C C . ASP B 1 39 ? -1.555 40.550 5.021 1.00 16.97 39 ASP B C 1
ATOM 1465 O O . ASP B 1 39 ? -2.539 39.812 4.917 1.00 17.32 39 ASP B O 1
ATOM 1470 N N . ILE B 1 40 ? -0.373 40.112 5.444 1.00 16.25 40 ILE B N 1
ATOM 1471 C CA . ILE B 1 40 ? -0.166 38.717 5.800 1.00 14.65 40 ILE B CA 1
ATOM 1472 C C . ILE B 1 40 ? -0.379 38.396 7.274 1.00 14.34 40 ILE B C 1
ATOM 1473 O O . ILE B 1 40 ? -1.015 37.393 7.607 1.00 14.38 40 ILE B O 1
ATOM 1478 N N . PHE B 1 41 ? 0.147 39.240 8.157 1.00 13.94 41 PHE B N 1
ATOM 1479 C CA . PHE B 1 41 ? 0.026 38.985 9.591 1.00 14.89 41 PHE B CA 1
ATOM 1480 C C . PHE B 1 41 ? -0.955 39.828 10.379 1.00 16.51 41 PHE B C 1
ATOM 1481 O O . PHE B 1 41 ? -1.398 39.408 11.447 1.00 17.24 41 PHE B O 1
ATOM 1489 N N . LYS B 1 42 ? -1.282 41.016 9.881 1.00 19.00 42 LYS B N 1
ATOM 1490 C CA . LYS B 1 42 ? -2.206 41.893 10.596 1.00 20.52 42 LYS B CA 1
ATOM 1491 C C . LYS B 1 42 ? -3.560 41.249 10.877 1.00 20.14 42 LYS B C 1
ATOM 1492 O O . LYS B 1 42 ? -4.201 40.709 9.977 1.00 19.92 42 LYS B O 1
ATOM 1498 N N . ASP B 1 43 ? -3.973 41.299 12.139 1.00 20.59 43 ASP B N 1
ATOM 1499 C CA . ASP B 1 43 ? -5.254 40.751 12.566 1.00 21.39 43 ASP B CA 1
ATOM 1500 C C . ASP B 1 43 ? -5.457 39.279 12.220 1.00 21.46 43 ASP B C 1
ATOM 1501 O O . ASP B 1 43 ? -6.594 38.830 12.078 1.00 22.84 43 ASP B O 1
ATOM 1506 N N . LYS B 1 44 ? -4.376 38.522 12.080 1.00 20.77 44 LYS B N 1
ATOM 1507 C CA . LYS B 1 44 ? -4.511 37.107 11.750 1.00 20.51 44 LYS B CA 1
ATOM 1508 C C . LYS B 1 44 ? -3.623 36.187 12.580 1.00 20.68 44 LYS B C 1
ATOM 1509 O O . LYS B 1 44 ? -2.598 36.605 13.128 1.00 21.18 44 LYS B O 1
ATOM 1515 N N . LYS B 1 45 ? -4.029 34.926 12.673 1.00 20.15 45 LYS B N 1
ATOM 1516 C CA . LYS B 1 45 ? -3.240 33.932 13.377 1.00 19.18 45 LYS B CA 1
ATOM 1517 C C . LYS B 1 45 ? -2.486 33.243 12.247 1.00 17.68 45 LYS B C 1
ATOM 1518 O O . LYS B 1 45 ? -3.092 32.593 11.391 1.00 18.00 45 LYS B O 1
ATOM 1524 N N . VAL B 1 46 ? -1.169 33.391 12.225 1.00 15.04 46 VAL B N 1
ATOM 1525 C CA . VAL B 1 46 ? -0.399 32.778 11.163 1.00 12.02 46 VAL B CA 1
ATOM 1526 C C . VAL B 1 46 ? 0.632 31.745 11.615 1.00 10.35 46 VAL B C 1
ATOM 1527 O O . VAL B 1 46 ? 1.364 31.941 12.588 1.00 9.86 46 VAL B O 1
ATOM 1531 N N . VAL B 1 47 ? 0.659 30.628 10.905 1.00 8.97 47 VAL B N 1
ATOM 1532 C CA . VAL B 1 47 ? 1.630 29.580 11.162 1.00 8.78 47 VAL B CA 1
ATOM 1533 C C . VAL B 1 47 ? 2.514 29.675 9.929 1.00 9.16 47 VAL B C 1
ATOM 1534 O O . VAL B 1 47 ? 2.040 29.492 8.806 1.00 9.41 47 VAL B O 1
ATOM 1538 N N . ILE B 1 48 ? 3.788 29.993 10.134 1.00 8.68 48 ILE B N 1
ATOM 1539 C CA . ILE B 1 48 ? 4.705 30.145 9.015 1.00 6.60 48 ILE B CA 1
ATOM 1540 C C . ILE B 1 48 ? 6.005 29.402 9.249 1.00 6.14 48 ILE B C 1
ATOM 1541 O O . ILE B 1 48 ? 6.551 29.411 10.359 1.00 5.50 48 ILE B O 1
ATOM 1546 N N . PHE B 1 49 ? 6.492 28.745 8.203 1.00 5.32 49 PHE B N 1
ATOM 1547 C CA . PHE B 1 49 ? 7.750 28.037 8.310 1.00 5.10 49 PHE B CA 1
ATOM 1548 C C . PHE B 1 49 ? 8.611 28.356 7.106 1.00 5.00 49 PHE B C 1
ATOM 1549 O O . PHE B 1 49 ? 8.109 28.474 5.999 1.00 5.09 49 PHE B O 1
ATOM 1557 N N . GLY B 1 50 ? 9.908 28.526 7.339 1.00 4.99 50 GLY B N 1
ATOM 1558 C CA . GLY B 1 50 ? 10.828 28.817 6.256 1.00 4.96 50 GLY B CA 1
ATOM 1559 C C . GLY B 1 50 ? 11.831 27.693 6.097 1.00 5.37 50 GLY B C 1
ATOM 1560 O O . GLY B 1 50 ? 12.045 26.908 7.020 1.00 6.67 50 GLY B O 1
ATOM 1561 N N . LEU B 1 51 ? 12.450 27.604 4.929 1.00 5.43 51 LEU B N 1
ATOM 1562 C CA . LEU B 1 51 ? 13.423 26.553 4.679 1.00 6.43 51 LEU B CA 1
ATOM 1563 C C . LEU B 1 51 ? 14.500 27.019 3.699 1.00 7.47 51 LEU B C 1
ATOM 1564 O O . LEU B 1 51 ? 14.303 27.977 2.950 1.00 8.42 51 LEU B O 1
ATOM 1569 N N . PRO B 1 52 ? 15.655 26.339 3.683 1.00 7.96 52 PRO B N 1
ATOM 1570 C CA . PRO B 1 52 ? 16.758 26.707 2.793 1.00 8.35 52 PRO B CA 1
ATOM 1571 C C . PRO B 1 52 ? 16.358 27.024 1.365 1.00 8.86 52 PRO B C 1
ATOM 1572 O O . PRO B 1 52 ? 16.916 27.928 0.753 1.00 10.15 52 PRO B O 1
ATOM 1576 N N . GLY B 1 53 ? 15.399 26.293 0.819 1.00 8.66 53 GLY B N 1
ATOM 1577 C CA . GLY B 1 53 ? 14.998 26.602 -0.541 1.00 8.57 53 GLY B CA 1
ATOM 1578 C C . GLY B 1 53 ? 14.455 25.469 -1.391 1.00 8.43 53 GLY B C 1
ATOM 1579 O O . GLY B 1 53 ? 14.693 24.285 -1.117 1.00 6.75 53 GLY B O 1
ATOM 1580 N N . ALA B 1 54 ? 13.727 25.854 -2.440 1.00 8.03 54 ALA B N 1
ATOM 1581 C CA . ALA B 1 54 ? 13.118 24.910 -3.373 1.00 8.28 54 ALA B CA 1
ATOM 1582 C C . ALA B 1 54 ? 14.137 23.907 -3.894 1.00 9.10 54 ALA B C 1
ATOM 1583 O O . ALA B 1 54 ? 15.293 24.254 -4.132 1.00 11.09 54 ALA B O 1
ATOM 1585 N N . TYR B 1 55 ? 13.704 22.662 -4.056 1.00 9.93 55 TYR B N 1
ATOM 1586 C CA . TYR B 1 55 ? 14.553 21.588 -4.579 1.00 11.06 55 TYR B CA 1
ATOM 1587 C C . TYR B 1 55 ? 15.804 21.251 -3.756 1.00 13.05 55 TYR B C 1
ATOM 1588 O O . TYR B 1 55 ? 16.787 20.747 -4.300 1.00 12.96 55 TYR B O 1
ATOM 1597 N N . THR B 1 56 ? 15.775 21.501 -2.450 1.00 15.45 56 THR B N 1
ATOM 1598 C CA . THR B 1 56 ? 16.938 21.197 -1.617 1.00 17.53 56 THR B CA 1
ATOM 1599 C C . THR B 1 56 ? 16.736 20.058 -0.627 1.00 19.21 56 THR B C 1
ATOM 1600 O O . THR B 1 56 ? 15.618 19.585 -0.420 1.00 20.14 56 THR B O 1
ATOM 1604 N N . GLY B 1 57 ? 17.853 19.644 -0.031 1.00 21.23 57 GLY B N 1
ATOM 1605 C CA . GLY B 1 57 ? 17.914 18.569 0.946 1.00 23.18 57 GLY B CA 1
ATOM 1606 C C . GLY B 1 57 ? 16.652 17.836 1.334 1.00 25.23 57 GLY B C 1
ATOM 1607 O O . GLY B 1 57 ? 16.002 17.195 0.503 1.00 25.91 57 GLY B O 1
ATOM 1608 N N . VAL B 1 58 ? 16.317 17.921 2.618 1.00 27.09 58 VAL B N 1
ATOM 1609 C CA . VAL B 1 58 ? 15.134 17.261 3.157 1.00 28.28 58 VAL B CA 1
ATOM 1610 C C . VAL B 1 58 ? 13.929 18.183 3.301 1.00 29.05 58 VAL B C 1
ATOM 1611 O O . VAL B 1 58 ? 13.054 17.938 4.126 1.00 30.83 58 VAL B O 1
ATOM 1615 N N . CYS B 1 59 ? 13.879 19.241 2.499 1.00 29.07 59 CYS B N 1
ATOM 1616 C CA . CYS B 1 59 ? 12.755 20.168 2.546 1.00 30.11 59 CYS B CA 1
ATOM 1617 C C . CYS B 1 59 ? 11.545 19.484 1.930 1.00 29.87 59 CYS B C 1
ATOM 1618 O O . CYS B 1 59 ? 10.556 19.210 2.604 1.00 30.02 59 CYS B O 1
ATOM 1621 N N . SER B 1 60 ? 11.641 19.222 0.631 1.00 31.05 60 SER B N 1
ATOM 1622 C CA . SER B 1 60 ? 10.578 18.562 -0.117 1.00 31.97 60 SER B CA 1
ATOM 1623 C C . SER B 1 60 ? 10.660 17.055 0.105 1.00 31.21 60 SER B C 1
ATOM 1624 O O . SER B 1 60 ? 10.687 16.275 -0.850 1.00 31.23 60 SER B O 1
ATOM 1627 N N . SER B 1 61 ? 10.697 16.658 1.374 1.00 30.66 61 SER B N 1
ATOM 1628 C CA . SER B 1 61 ? 10.789 15.250 1.739 1.00 29.63 61 SER B CA 1
ATOM 1629 C C . SER B 1 61 ? 10.206 14.980 3.120 1.00 28.57 61 SER B C 1
ATOM 1630 O O . SER B 1 61 ? 9.434 14.040 3.298 1.00 29.16 61 SER B O 1
ATOM 1633 N N . LYS B 1 62 ? 10.573 15.803 4.098 1.00 26.93 62 LYS B N 1
ATOM 1634 C CA . LYS B 1 62 ? 10.078 15.621 5.457 1.00 25.57 62 LYS B CA 1
ATOM 1635 C C . LYS B 1 62 ? 9.498 16.882 6.099 1.00 24.30 62 LYS B C 1
ATOM 1636 O O . LYS B 1 62 ? 8.719 16.796 7.057 1.00 24.72 62 LYS B O 1
ATOM 1642 N N . HIS B 1 63 ? 9.865 18.049 5.580 1.00 21.53 63 HIS B N 1
ATOM 1643 C CA . HIS B 1 63 ? 9.388 19.286 6.165 1.00 18.37 63 HIS B CA 1
ATOM 1644 C C . HIS B 1 63 ? 8.017 19.747 5.688 1.00 17.35 63 HIS B C 1
ATOM 1645 O O . HIS B 1 63 ? 7.121 19.975 6.496 1.00 16.78 63 HIS B O 1
ATOM 1652 N N . VAL B 1 64 ? 7.846 19.877 4.380 1.00 16.41 64 VAL B N 1
ATOM 1653 C CA . VAL B 1 64 ? 6.585 20.356 3.845 1.00 16.30 64 VAL B CA 1
ATOM 1654 C C . VAL B 1 64 ? 5.373 19.451 4.063 1.00 16.57 64 VAL B C 1
ATOM 1655 O O . VAL B 1 64 ? 4.371 19.886 4.635 1.00 16.49 64 VAL B O 1
ATOM 1659 N N . PRO B 1 65 ? 5.447 18.179 3.622 1.00 15.95 65 PRO B N 1
ATOM 1660 C CA . PRO B 1 65 ? 4.330 17.243 3.777 1.00 15.44 65 PRO B CA 1
ATOM 1661 C C . PRO B 1 65 ? 3.543 17.317 5.093 1.00 14.14 65 PRO B C 1
ATOM 1662 O O . PRO B 1 65 ? 2.324 17.495 5.081 1.00 13.75 65 PRO B O 1
ATOM 1666 N N . PRO B 1 66 ? 4.227 17.190 6.244 1.00 12.84 66 PRO B N 1
ATOM 1667 C CA . PRO B 1 66 ? 3.537 17.249 7.539 1.00 13.15 66 PRO B CA 1
ATOM 1668 C C . PRO B 1 66 ? 2.583 18.424 7.686 1.00 13.34 66 PRO B C 1
ATOM 1669 O O . PRO B 1 66 ? 1.534 18.285 8.299 1.00 13.70 66 PRO B O 1
ATOM 1673 N N . TYR B 1 67 ? 2.949 19.581 7.136 1.00 14.16 67 TYR B N 1
ATOM 1674 C CA . TYR B 1 67 ? 2.089 20.767 7.219 1.00 14.69 67 TYR B CA 1
ATOM 1675 C C . TYR B 1 67 ? 0.843 20.599 6.345 1.00 14.96 67 TYR B C 1
ATOM 1676 O O . TYR B 1 67 ? -0.256 20.975 6.737 1.00 15.02 67 TYR B O 1
ATOM 1685 N N . LYS B 1 68 ? 1.021 20.033 5.160 1.00 15.64 68 LYS B N 1
ATOM 1686 C CA . LYS B 1 68 ? -0.093 19.805 4.250 1.00 16.56 68 LYS B CA 1
ATOM 1687 C C . LYS B 1 68 ? -1.062 18.806 4.881 1.00 16.28 68 LYS B C 1
ATOM 1688 O O . LYS B 1 68 ? -2.276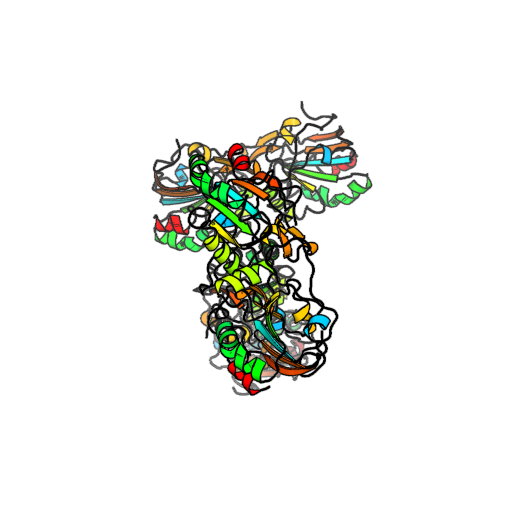 18.999 4.887 1.00 15.63 68 LYS B O 1
ATOM 1694 N N . HIS B 1 69 ? -0.498 17.733 5.417 1.00 16.39 69 HIS B N 1
ATOM 1695 C CA . HIS B 1 69 ? -1.276 16.671 6.038 1.00 17.46 69 HIS B CA 1
ATOM 1696 C C . HIS B 1 69 ? -2.041 17.092 7.295 1.00 17.68 69 HIS B C 1
ATOM 1697 O O . HIS B 1 69 ? -3.040 16.459 7.651 1.00 18.25 69 HIS B O 1
ATOM 1704 N N . ASN B 1 70 ? -1.586 18.151 7.965 1.00 17.74 70 ASN B N 1
ATOM 1705 C CA . ASN B 1 70 ? -2.262 18.630 9.170 1.00 16.59 70 ASN B CA 1
ATOM 1706 C C . ASN B 1 70 ? -2.940 19.971 8.953 1.00 16.71 70 ASN B C 1
ATOM 1707 O O . ASN B 1 70 ? -3.299 20.650 9.915 1.00 16.40 70 ASN B O 1
ATOM 1712 N N . ILE B 1 71 ? -3.121 20.349 7.695 1.00 16.88 71 ILE B N 1
ATOM 1713 C CA . ILE B 1 71 ? -3.753 21.620 7.391 1.00 18.75 71 ILE B CA 1
ATOM 1714 C C . ILE B 1 71 ? -5.092 21.765 8.128 1.00 20.70 71 ILE B C 1
ATOM 1715 O O . ILE B 1 71 ? -5.458 22.858 8.572 1.00 21.51 71 ILE B O 1
ATOM 1720 N N . ASP B 1 72 ? -5.815 20.661 8.278 1.00 22.59 72 ASP B N 1
ATOM 1721 C CA . ASP B 1 72 ? -7.101 20.700 8.959 1.00 23.94 72 ASP B CA 1
ATOM 1722 C C . ASP B 1 72 ? -6.945 20.966 10.444 1.00 23.15 72 ASP B C 1
ATOM 1723 O O . ASP B 1 72 ? -7.612 21.834 10.994 1.00 23.53 72 ASP B O 1
ATOM 1728 N N . LYS B 1 73 ? -6.069 20.215 11.099 1.00 22.33 73 LYS B N 1
ATOM 1729 C CA . LYS B 1 73 ? -5.861 20.409 12.527 1.00 21.39 73 LYS B CA 1
ATOM 1730 C C . LYS B 1 73 ? -5.526 21.871 12.833 1.00 20.77 73 LYS B C 1
ATOM 1731 O O . LYS B 1 73 ? -5.941 22.414 13.858 1.00 19.06 73 LYS B O 1
ATOM 1737 N N . PHE B 1 74 ? -4.780 22.507 11.933 1.00 19.90 74 PHE B N 1
ATOM 1738 C CA . PHE B 1 74 ? -4.411 23.902 12.114 1.00 18.43 74 PHE B CA 1
ATOM 1739 C C . PHE B 1 74 ? -5.650 24.783 12.112 1.00 18.22 74 PHE B C 1
ATOM 1740 O O . PHE B 1 74 ? -5.896 25.531 13.061 1.00 18.19 74 PHE B O 1
ATOM 1748 N N . LYS B 1 75 ? -6.434 24.683 11.046 1.00 18.29 75 LYS B N 1
ATOM 1749 C CA . LYS B 1 75 ? -7.639 25.482 10.932 1.00 18.73 75 LYS B CA 1
ATOM 1750 C C . LYS B 1 75 ? -8.596 25.186 12.080 1.00 17.89 75 LYS B C 1
ATOM 1751 O O . LYS B 1 75 ? -9.393 26.031 12.470 1.00 16.93 75 LYS B O 1
ATOM 1757 N N . ALA B 1 76 ? -8.502 23.982 12.624 1.00 17.81 76 ALA B N 1
ATOM 1758 C CA . ALA B 1 76 ? -9.352 23.586 13.736 1.00 18.30 76 ALA B CA 1
ATOM 1759 C C . ALA B 1 76 ? -8.974 24.407 14.963 1.00 19.09 76 ALA B C 1
ATOM 1760 O O . ALA B 1 76 ? -9.804 24.651 15.843 1.00 20.05 76 ALA B O 1
ATOM 1762 N N . LYS B 1 77 ? -7.711 24.821 15.022 1.00 19.24 77 LYS B N 1
ATOM 1763 C CA . LYS B 1 77 ? -7.232 25.618 16.136 1.00 18.00 77 LYS B CA 1
ATOM 1764 C C . LYS B 1 77 ? -7.435 27.105 15.874 1.00 18.12 77 LYS B C 1
ATOM 1765 O O . LYS B 1 77 ? -7.091 27.939 16.704 1.00 18.91 77 LYS B O 1
ATOM 1771 N N . GLY B 1 78 ? -8.001 27.430 14.716 1.00 17.86 78 GLY B N 1
ATOM 1772 C CA . GLY B 1 78 ? -8.259 28.819 14.383 1.00 17.27 78 GLY B CA 1
ATOM 1773 C C . GLY B 1 78 ? -7.181 29.511 13.576 1.00 17.14 78 GLY B C 1
ATOM 1774 O O . GLY B 1 78 ? -7.211 30.733 13.418 1.00 16.48 78 GLY B O 1
ATOM 1775 N N . VAL B 1 79 ? -6.225 28.746 13.060 1.00 16.93 79 VAL B N 1
ATOM 1776 C CA . VAL B 1 79 ? -5.146 29.330 12.269 1.00 16.63 79 VAL B CA 1
ATOM 1777 C C . VAL B 1 79 ? -5.709 29.896 10.965 1.00 16.42 79 VAL B C 1
ATOM 1778 O O . VAL B 1 79 ? -6.362 29.182 10.200 1.00 16.39 79 VAL B O 1
ATOM 1782 N N . ASP B 1 80 ? -5.462 31.180 10.721 1.00 16.22 80 ASP B N 1
ATOM 1783 C CA . ASP B 1 80 ? -5.948 31.831 9.512 1.00 17.12 80 ASP B CA 1
ATOM 1784 C C . ASP B 1 80 ? -5.215 31.340 8.273 1.00 16.76 80 ASP B C 1
ATOM 1785 O O . ASP B 1 80 ? -5.830 31.044 7.246 1.00 18.62 80 ASP B O 1
ATOM 1790 N N . SER B 1 81 ? -3.895 31.261 8.358 1.00 15.85 81 SER B N 1
ATOM 1791 C CA . SER B 1 81 ? -3.130 30.809 7.211 1.00 14.48 81 SER B CA 1
ATOM 1792 C C . SER B 1 81 ? -1.850 30.089 7.591 1.00 13.33 81 SER B C 1
ATOM 1793 O O . SER B 1 81 ? -1.227 30.386 8.607 1.00 13.58 81 SER B O 1
ATOM 1796 N N . VAL B 1 82 ? -1.485 29.118 6.767 1.00 12.07 82 VAL B N 1
ATOM 1797 C CA . VAL B 1 82 ? -0.280 28.327 6.963 1.00 10.80 82 VAL B CA 1
ATOM 1798 C C . VAL B 1 82 ? 0.606 28.640 5.762 1.00 10.50 82 VAL B C 1
ATOM 1799 O O . VAL B 1 82 ? 0.256 28.315 4.625 1.00 10.48 82 VAL B O 1
ATOM 1803 N N . ILE B 1 83 ? 1.747 29.277 5.994 1.00 10.03 83 ILE B N 1
ATOM 1804 C CA . ILE B 1 83 ? 2.591 29.610 4.870 1.00 9.23 83 ILE B CA 1
ATOM 1805 C C . ILE B 1 83 ? 4.031 29.143 4.934 1.00 8.74 83 ILE B C 1
ATOM 1806 O O . ILE B 1 83 ? 4.625 28.974 5.999 1.00 8.91 83 ILE B O 1
ATOM 1811 N N . CYS B 1 84 ? 4.568 28.909 3.748 1.00 7.98 84 CYS B N 1
ATOM 1812 C CA . CYS B 1 84 ? 5.929 28.454 3.569 1.00 7.74 84 CYS B CA 1
ATOM 1813 C C . CYS B 1 84 ? 6.665 29.573 2.850 1.00 7.47 84 CYS B C 1
ATOM 1814 O O . CYS B 1 84 ? 6.235 30.050 1.798 1.00 7.56 84 CYS B O 1
ATOM 1817 N N . VAL B 1 85 ? 7.777 30.009 3.421 1.00 6.87 85 VAL B N 1
ATOM 1818 C CA . VAL B 1 85 ? 8.535 31.070 2.804 1.00 5.21 85 VAL B CA 1
ATOM 1819 C C . VAL B 1 85 ? 9.958 30.587 2.565 1.00 4.90 85 VAL B C 1
ATOM 1820 O O . VAL B 1 85 ? 10.461 29.734 3.297 1.00 4.90 85 VAL B O 1
ATOM 1824 N N . ALA B 1 86 ? 10.596 31.116 1.526 1.00 4.90 86 ALA B N 1
ATOM 1825 C CA . ALA B 1 86 ? 11.957 30.720 1.198 1.00 4.90 86 ALA B CA 1
ATOM 1826 C C . ALA B 1 86 ? 12.654 31.755 0.333 1.00 4.90 86 ALA B C 1
ATOM 1827 O O . ALA B 1 86 ? 12.029 32.416 -0.477 1.00 4.90 86 ALA B O 1
ATOM 1829 N N . ILE B 1 87 ? 13.955 31.903 0.518 1.00 4.90 87 ILE B N 1
ATOM 1830 C CA . ILE B 1 87 ? 14.695 32.855 -0.282 1.00 5.24 87 ILE B CA 1
ATOM 1831 C C . ILE B 1 87 ? 14.936 32.226 -1.649 1.00 5.74 87 ILE B C 1
ATOM 1832 O O . ILE B 1 87 ? 15.992 31.665 -1.923 1.00 4.90 87 ILE B O 1
ATOM 1837 N N . ASN B 1 88 ? 13.905 32.330 -2.485 1.00 6.09 88 ASN B N 1
ATOM 1838 C CA . ASN B 1 88 ? 13.882 31.829 -3.854 1.00 5.82 88 ASN B CA 1
ATOM 1839 C C . ASN B 1 88 ? 12.992 32.808 -4.596 1.00 6.21 88 ASN B C 1
ATOM 1840 O O . ASN B 1 88 ? 12.136 33.439 -3.966 1.00 5.59 88 ASN B O 1
ATOM 1845 N N . ASP B 1 89 ? 13.168 32.942 -5.912 1.00 5.94 89 ASP B N 1
ATOM 1846 C CA . ASP B 1 89 ? 12.291 33.836 -6.650 1.00 6.06 89 ASP B CA 1
ATOM 1847 C C . ASP B 1 89 ? 10.938 33.141 -6.577 1.00 6.18 89 ASP B C 1
ATOM 1848 O O . ASP B 1 89 ? 10.865 31.927 -6.374 1.00 5.24 89 ASP B O 1
ATOM 1853 N N . PRO B 1 90 ? 9.851 33.901 -6.713 1.00 5.99 90 PRO B N 1
ATOM 1854 C CA . PRO B 1 90 ? 8.512 33.306 -6.644 1.00 6.66 90 PRO B CA 1
ATOM 1855 C C . PRO B 1 90 ? 8.174 32.272 -7.709 1.00 6.83 90 PRO B C 1
ATOM 1856 O O . PRO B 1 90 ? 7.283 31.436 -7.510 1.00 6.88 90 PRO B O 1
ATOM 1860 N N . TYR B 1 91 ? 8.880 32.319 -8.834 1.00 7.03 91 TYR B N 1
ATOM 1861 C CA . TYR B 1 91 ? 8.593 31.391 -9.927 1.00 7.84 91 TYR B CA 1
ATOM 1862 C C . TYR B 1 91 ? 9.154 29.995 -9.652 1.00 8.48 91 TYR B C 1
ATOM 1863 O O . TYR B 1 91 ? 8.579 28.987 -10.081 1.00 9.83 91 TYR B O 1
ATOM 1872 N N . THR B 1 92 ? 10.275 29.935 -8.939 1.00 7.97 92 THR B N 1
ATOM 1873 C CA . THR B 1 92 ? 10.876 28.657 -8.596 1.00 7.41 92 THR B CA 1
ATOM 1874 C C . THR B 1 92 ? 10.129 28.055 -7.408 1.00 7.12 92 THR B C 1
ATOM 1875 O O . THR B 1 92 ? 9.937 26.842 -7.332 1.00 7.32 92 THR B O 1
ATOM 1879 N N . VAL B 1 93 ? 9.710 28.911 -6.484 1.00 6.77 93 VAL B N 1
ATOM 1880 C CA . VAL B 1 93 ? 8.985 28.450 -5.312 1.00 7.63 93 VAL B CA 1
ATOM 1881 C C . VAL B 1 93 ? 7.730 27.771 -5.810 1.00 7.78 93 VAL B C 1
ATOM 1882 O O . VAL B 1 93 ? 7.332 26.728 -5.302 1.00 7.04 93 VAL B O 1
ATOM 1886 N N . ASN B 1 94 ? 7.121 28.367 -6.829 1.00 8.51 94 ASN B N 1
ATOM 1887 C CA . ASN B 1 94 ? 5.895 27.832 -7.404 1.00 8.51 94 ASN B CA 1
ATOM 1888 C C . ASN B 1 94 ? 6.127 26.524 -8.165 1.00 8.22 94 ASN B C 1
ATOM 1889 O O . ASN B 1 94 ? 5.394 25.547 -7.985 1.00 8.13 94 ASN B O 1
ATOM 1894 N N . ALA B 1 95 ? 7.143 26.508 -9.016 1.00 7.87 95 ALA B N 1
ATOM 1895 C CA . ALA B 1 95 ? 7.442 25.309 -9.773 1.00 8.76 95 ALA B CA 1
ATOM 1896 C C . ALA B 1 95 ? 7.540 24.172 -8.770 1.00 10.27 95 ALA B C 1
ATOM 1897 O O . ALA B 1 95 ? 6.933 23.108 -8.942 1.00 11.07 95 ALA B O 1
ATOM 1899 N N . TRP B 1 96 ? 8.307 24.424 -7.714 1.00 10.75 96 TRP B N 1
ATOM 1900 C CA . TRP B 1 96 ? 8.533 23.462 -6.650 1.00 10.21 96 TRP B CA 1
ATOM 1901 C C . TRP B 1 96 ? 7.250 23.121 -5.909 1.00 10.90 96 TRP B C 1
ATOM 1902 O O . TRP B 1 96 ? 6.990 21.960 -5.617 1.00 11.02 96 TRP B O 1
ATOM 1913 N N . ALA B 1 97 ? 6.448 24.133 -5.602 1.00 11.56 97 ALA B N 1
ATOM 1914 C CA . ALA B 1 97 ? 5.204 23.906 -4.877 1.00 12.27 97 ALA B CA 1
ATOM 1915 C C . ALA B 1 97 ? 4.298 23.007 -5.692 1.00 12.75 97 ALA B C 1
ATOM 1916 O O . ALA B 1 97 ? 3.608 22.153 -5.143 1.00 12.82 97 ALA B O 1
ATOM 1918 N N . GLU B 1 98 ? 4.298 23.207 -7.004 1.00 14.31 98 GLU B N 1
ATOM 1919 C CA . GLU B 1 98 ? 3.477 22.398 -7.903 1.00 16.32 98 GLU B CA 1
ATOM 1920 C C . GLU B 1 98 ? 3.993 20.966 -7.898 1.00 15.88 98 GLU B C 1
ATOM 1921 O O . GLU B 1 98 ? 3.239 20.013 -7.727 1.00 15.43 98 GLU B O 1
ATOM 1927 N N . LYS B 1 99 ? 5.297 20.839 -8.085 1.00 16.41 99 LYS B N 1
ATOM 1928 C CA . LYS B 1 99 ? 5.967 19.551 -8.107 1.00 17.24 99 LYS B CA 1
ATOM 1929 C C . LYS B 1 99 ? 5.607 18.671 -6.919 1.00 16.98 99 LYS B C 1
ATOM 1930 O O . LYS B 1 99 ? 5.349 17.482 -7.083 1.00 18.35 99 LYS B O 1
ATOM 1936 N N . ILE B 1 100 ? 5.599 19.243 -5.723 1.00 16.57 100 ILE B N 1
ATOM 1937 C CA . ILE B 1 100 ? 5.271 18.461 -4.537 1.00 16.59 100 ILE B CA 1
ATOM 1938 C C . ILE B 1 100 ? 3.802 18.609 -4.143 1.00 17.25 100 ILE B C 1
ATOM 1939 O O . ILE B 1 100 ? 3.439 18.380 -2.985 1.00 16.60 100 ILE B O 1
ATOM 1944 N N . GLN B 1 101 ? 2.968 18.987 -5.113 1.00 17.73 101 GLN B N 1
ATOM 1945 C CA . GLN B 1 101 ? 1.534 19.171 -4.893 1.00 18.65 101 GLN B CA 1
ATOM 1946 C C . GLN B 1 101 ? 1.235 19.696 -3.502 1.00 18.45 101 GLN B C 1
ATOM 1947 O O . GLN B 1 101 ? 0.385 19.152 -2.795 1.00 17.64 101 GLN B O 1
ATOM 1953 N N . ALA B 1 102 ? 1.932 20.760 -3.113 1.00 17.94 102 ALA B N 1
ATOM 1954 C CA . ALA B 1 102 ? 1.741 21.338 -1.791 1.00 17.68 102 ALA B CA 1
ATOM 1955 C C . ALA B 1 102 ? 0.920 22.617 -1.830 1.00 17.70 102 ALA B C 1
ATOM 1956 O O . ALA B 1 102 ? 0.491 23.114 -0.788 1.00 18.33 102 ALA B O 1
ATOM 1958 N N . LYS B 1 103 ? 0.697 23.160 -3.021 1.00 17.78 103 LYS B N 1
ATOM 1959 C CA . LYS B 1 103 ? -0.108 24.370 -3.125 1.00 18.18 103 LYS B CA 1
ATOM 1960 C C . LYS B 1 103 ? -1.528 24.013 -2.689 1.00 19.87 103 LYS B C 1
ATOM 1961 O O . LYS B 1 103 ? -1.782 22.886 -2.272 1.00 21.15 103 LYS B O 1
ATOM 1967 N N . ASP B 1 104 ? -2.442 24.976 -2.788 1.00 21.64 104 ASP B N 1
ATOM 1968 C CA . ASP B 1 104 ? -3.851 24.798 -2.422 1.00 22.97 104 ASP B CA 1
ATOM 1969 C C . ASP B 1 104 ? -4.062 24.382 -0.970 1.00 21.73 104 ASP B C 1
ATOM 1970 O O . ASP B 1 104 ? -5.152 24.539 -0.425 1.00 22.52 104 ASP B O 1
ATOM 1975 N N . ALA B 1 105 ? -3.011 23.852 -0.353 1.00 20.03 105 ALA B N 1
ATOM 1976 C CA . ALA B 1 105 ? -3.053 23.426 1.037 1.00 17.98 105 ALA B CA 1
ATOM 1977 C C . ALA B 1 105 ? -2.278 24.450 1.858 1.00 16.31 105 ALA B C 1
ATOM 1978 O O . ALA B 1 105 ? -2.720 24.876 2.925 1.00 17.06 105 ALA B O 1
ATOM 1980 N N . ILE B 1 106 ? -1.129 24.851 1.325 1.00 13.88 106 ILE B N 1
ATOM 1981 C CA . ILE B 1 106 ? -0.241 25.808 1.973 1.00 11.81 106 ILE B CA 1
ATOM 1982 C C . ILE B 1 106 ? 0.068 26.959 1.032 1.00 10.57 106 ILE B C 1
ATOM 1983 O O . ILE B 1 106 ? 0.326 26.739 -0.144 1.00 11.03 106 ILE B O 1
ATOM 1988 N N . GLU B 1 107 ? 0.047 28.180 1.549 1.00 9.99 107 GLU B N 1
ATOM 1989 C CA . GLU B 1 107 ? 0.351 29.358 0.737 1.00 10.69 107 GLU B CA 1
ATOM 1990 C C . GLU B 1 107 ? 1.868 29.532 0.655 1.00 10.87 107 GLU B C 1
ATOM 1991 O O . GLU B 1 107 ? 2.535 29.758 1.668 1.00 11.22 107 GLU B O 1
ATOM 1997 N N . PHE B 1 108 ? 2.415 29.428 -0.548 1.00 9.97 108 PHE B N 1
ATOM 1998 C CA . PHE B 1 108 ? 3.853 29.575 -0.727 1.00 8.06 108 PHE B CA 1
ATOM 1999 C C . PHE B 1 108 ? 4.244 30.984 -1.111 1.00 7.20 108 PHE B C 1
ATOM 2000 O O . PHE B 1 108 ? 3.639 31.579 -1.997 1.00 6.75 108 PHE B O 1
ATOM 2008 N N . TYR B 1 109 ? 5.255 31.516 -0.435 1.00 7.05 109 TYR B N 1
ATOM 2009 C CA . TYR B 1 109 ? 5.744 32.860 -0.728 1.00 7.97 109 TYR B CA 1
ATOM 2010 C C . TYR B 1 109 ? 7.244 32.820 -0.983 1.00 8.03 109 TYR B C 1
ATOM 2011 O O . TYR B 1 109 ? 7.942 31.911 -0.509 1.00 9.27 109 TYR B O 1
ATOM 2020 N N . GLY B 1 110 ? 7.732 33.811 -1.721 1.00 7.03 110 GLY B N 1
ATOM 2021 C CA . GLY B 1 110 ? 9.154 33.905 -1.989 1.00 6.13 110 GLY B CA 1
ATOM 2022 C C . GLY B 1 110 ? 9.700 35.116 -1.240 1.00 5.91 110 GLY B C 1
ATOM 2023 O O . GLY B 1 110 ? 8.930 35.934 -0.740 1.00 5.11 110 GLY B O 1
ATOM 2024 N N . ASP B 1 111 ? 11.024 35.226 -1.161 1.00 6.40 111 ASP B N 1
ATOM 2025 C CA . ASP B 1 111 ? 11.704 36.339 -0.501 1.00 5.71 111 ASP B CA 1
ATOM 2026 C C . ASP B 1 111 ? 13.030 36.485 -1.236 1.00 5.28 111 ASP B C 1
ATOM 2027 O O . ASP B 1 111 ? 14.093 36.337 -0.648 1.00 5.02 111 ASP B O 1
ATOM 2032 N N . PHE B 1 112 ? 12.963 36.774 -2.532 1.00 5.29 112 PHE B N 1
ATOM 2033 C CA . PHE B 1 112 ? 14.171 36.876 -3.337 1.00 7.15 112 PHE B CA 1
ATOM 2034 C C . PHE B 1 112 ? 15.214 37.839 -2.776 1.00 8.39 112 PHE B C 1
ATOM 2035 O O . PHE B 1 112 ? 16.407 37.607 -2.926 1.00 8.81 112 PHE B O 1
ATOM 2043 N N . ASP B 1 113 ? 14.753 38.911 -2.131 1.00 9.95 113 ASP B N 1
ATOM 2044 C CA . ASP B 1 113 ? 15.625 39.910 -1.502 1.00 10.07 113 ASP B CA 1
ATOM 2045 C C . ASP B 1 113 ? 16.384 39.262 -0.358 1.00 9.53 113 ASP B C 1
ATOM 2046 O O . ASP B 1 113 ? 17.575 39.510 -0.147 1.00 10.05 113 ASP B O 1
ATOM 2051 N N . GLY B 1 114 ? 15.650 38.457 0.399 1.00 7.76 114 GLY B N 1
ATOM 2052 C CA . GLY B 1 114 ? 16.203 37.834 1.574 1.00 7.34 114 GLY B CA 1
ATOM 2053 C C . GLY B 1 114 ? 15.936 38.876 2.646 1.00 7.34 114 GLY B C 1
ATOM 2054 O O . GLY B 1 114 ? 16.253 38.677 3.830 1.00 7.12 114 GLY B O 1
ATOM 2055 N N . SER B 1 115 ? 15.339 39.993 2.219 1.00 6.11 115 SER B N 1
ATOM 2056 C CA . SER B 1 115 ? 15.033 41.101 3.121 1.00 5.88 115 SER B CA 1
ATOM 2057 C C . SER B 1 115 ? 14.110 40.692 4.259 1.00 5.97 115 SER B C 1
ATOM 2058 O O . SER B 1 115 ? 14.267 41.163 5.389 1.00 5.60 115 SER B O 1
ATOM 2061 N N . PHE B 1 116 ? 13.150 39.814 3.984 1.00 5.73 116 PHE B N 1
ATOM 2062 C CA . PHE B 1 116 ? 12.259 39.405 5.051 1.00 5.08 116 PHE B CA 1
ATOM 2063 C C . PHE B 1 116 ? 13.056 38.742 6.157 1.00 5.12 116 PHE B C 1
ATOM 2064 O O . PHE B 1 116 ? 12.962 39.128 7.318 1.00 4.90 116 PHE B O 1
ATOM 2072 N N . HIS B 1 117 ? 13.853 37.745 5.798 1.00 5.71 117 HIS B N 1
ATOM 2073 C CA . HIS B 1 117 ? 14.643 37.039 6.801 1.00 6.97 117 HIS B CA 1
ATOM 2074 C C . HIS B 1 117 ? 15.753 37.893 7.398 1.00 7.81 117 HIS B C 1
ATOM 2075 O O . HIS B 1 117 ? 16.112 37.743 8.565 1.00 8.94 117 HIS B O 1
ATOM 2082 N N . LYS B 1 118 ? 16.302 38.794 6.601 1.00 8.23 118 LYS B N 1
ATOM 2083 C CA . LYS B 1 118 ? 17.362 39.653 7.091 1.00 8.56 118 LYS B CA 1
ATOM 2084 C C . LYS B 1 118 ? 16.831 40.519 8.244 1.00 8.52 118 LYS B C 1
ATOM 2085 O O . LYS B 1 118 ? 17.534 40.762 9.227 1.00 8.34 118 LYS B O 1
ATOM 2091 N N . SER B 1 119 ? 15.584 40.970 8.136 1.00 7.70 119 SER B N 1
ATOM 2092 C CA . SER B 1 119 ? 14.999 41.806 9.170 1.00 6.55 119 SER B CA 1
ATOM 2093 C C . SER B 1 119 ? 14.718 41.022 10.453 1.00 6.97 119 SER B C 1
ATOM 2094 O O . SER B 1 119 ? 14.516 41.606 11.518 1.00 7.97 119 SER B O 1
ATOM 2097 N N . LEU B 1 120 ? 14.694 39.700 10.357 1.00 6.59 120 LEU B N 1
ATOM 2098 C CA . LEU B 1 120 ? 14.435 38.865 11.522 1.00 6.02 120 LEU B CA 1
ATOM 2099 C C . LEU B 1 120 ? 15.715 38.133 11.910 1.00 6.78 120 LEU B C 1
ATOM 2100 O O . LEU B 1 120 ? 15.738 37.366 12.876 1.00 5.14 120 LEU B O 1
ATOM 2105 N N . GLU B 1 121 ? 16.781 38.394 11.150 1.00 7.56 121 GLU B N 1
ATOM 2106 C CA . GLU B 1 121 ? 18.093 37.772 11.355 1.00 7.73 121 GLU B CA 1
ATOM 2107 C C . GLU B 1 121 ? 18.009 36.268 11.230 1.00 7.02 121 GLU B C 1
ATOM 2108 O O . GLU B 1 121 ? 18.580 35.532 12.035 1.00 7.32 121 GLU B O 1
ATOM 2114 N N . LEU B 1 122 ? 17.293 35.819 10.205 1.00 6.23 122 LEU B N 1
ATOM 2115 C CA . LEU B 1 122 ? 17.121 34.398 9.958 1.00 5.85 122 LEU B CA 1
ATOM 2116 C C . LEU B 1 122 ? 17.815 33.939 8.674 1.00 5.57 122 LEU B C 1
ATOM 2117 O O . LEU B 1 122 ? 17.361 33.013 8.004 1.00 5.10 122 LEU B O 1
ATOM 2122 N N . THR B 1 123 ? 18.916 34.590 8.325 1.00 5.38 123 THR B N 1
ATOM 2123 C CA . THR B 1 123 ? 19.660 34.197 7.139 1.00 5.29 123 THR B CA 1
ATOM 2124 C C . THR B 1 123 ? 20.922 33.493 7.599 1.00 5.55 123 THR B C 1
ATOM 2125 O O . THR B 1 123 ? 21.475 33.823 8.648 1.00 6.78 123 THR B O 1
ATOM 2129 N N . THR B 1 124 ? 21.375 32.515 6.824 1.00 5.50 124 THR B N 1
ATOM 2130 C CA . THR B 1 124 ? 22.589 31.781 7.159 1.00 5.87 124 THR B CA 1
ATOM 2131 C C . THR B 1 124 ? 23.307 31.558 5.841 1.00 5.80 124 THR B C 1
ATOM 2132 O O . THR B 1 124 ? 22.671 31.496 4.798 1.00 7.15 124 THR B O 1
ATOM 2136 N N . ASP B 1 125 ? 24.627 31.456 5.871 1.00 5.97 125 ASP B N 1
ATOM 2137 C CA . ASP B 1 125 ? 25.383 31.269 4.640 1.00 5.87 125 ASP B CA 1
ATOM 2138 C C . ASP B 1 125 ? 25.514 29.805 4.250 1.00 5.30 125 ASP B C 1
ATOM 2139 O O . ASP B 1 125 ? 26.204 29.027 4.915 1.00 6.08 125 ASP B O 1
ATOM 2144 N N . LEU B 1 126 ? 24.862 29.435 3.157 1.00 4.90 126 LEU B N 1
ATOM 2145 C CA . LEU B 1 126 ? 24.913 28.064 2.677 1.00 5.01 126 LEU B CA 1
ATOM 2146 C C . LEU B 1 126 ? 25.672 27.951 1.370 1.00 4.90 126 LEU B C 1
ATOM 2147 O O . LEU B 1 126 ? 25.292 27.190 0.496 1.00 5.09 126 LEU B O 1
ATOM 2152 N N . SER B 1 127 ? 26.753 28.708 1.243 1.00 4.90 127 SER B N 1
ATOM 2153 C CA . SER B 1 127 ? 27.570 28.686 0.039 1.00 4.90 127 SER B CA 1
ATOM 2154 C C . SER B 1 127 ?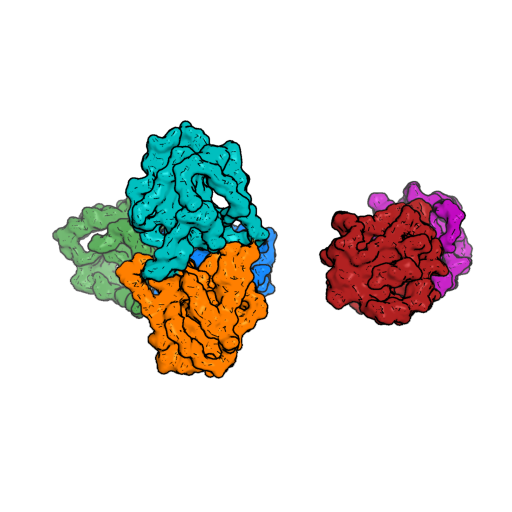 28.329 27.374 -0.108 1.00 4.90 127 SER B C 1
ATOM 2155 O O . SER B 1 127 ? 28.719 26.988 -1.208 1.00 4.90 127 SER B O 1
ATOM 2158 N N . ALA B 1 128 ? 28.553 26.688 1.000 1.00 5.59 128 ALA B N 1
ATOM 2159 C CA . ALA B 1 128 ? 29.262 25.424 0.933 1.00 7.41 128 ALA B CA 1
ATOM 2160 C C . ALA B 1 128 ? 28.377 24.429 0.207 1.00 8.81 128 ALA B C 1
ATOM 2161 O O . ALA B 1 128 ? 28.872 23.555 -0.514 1.00 10.40 128 ALA B O 1
ATOM 2163 N N . GLY B 1 129 ? 27.065 24.570 0.395 1.00 9.03 129 GLY B N 1
ATOM 2164 C CA . GLY B 1 129 ? 26.122 23.667 -0.243 1.00 7.72 129 GLY B CA 1
ATOM 2165 C C . GLY B 1 129 ? 25.736 24.110 -1.636 1.00 7.92 129 GLY B C 1
ATOM 2166 O O . GLY B 1 129 ? 24.893 23.496 -2.271 1.00 8.12 129 GLY B O 1
ATOM 2167 N N . LEU B 1 130 ? 26.352 25.189 -2.103 1.00 8.81 130 LEU B N 1
ATOM 2168 C CA . LEU B 1 130 ? 26.091 25.737 -3.431 1.00 9.68 130 LEU B CA 1
ATOM 2169 C C . LEU B 1 130 ? 24.789 26.562 -3.559 1.00 9.93 130 LEU B C 1
ATOM 2170 O O . LEU B 1 130 ? 24.319 26.845 -4.658 1.00 9.36 130 LEU B O 1
ATOM 2175 N N . LEU B 1 131 ? 24.207 26.931 -2.426 1.00 9.48 131 LEU B N 1
ATOM 2176 C CA . LEU B 1 131 ? 23.012 27.769 -2.396 1.00 9.18 131 LEU B CA 1
ATOM 2177 C C . LEU B 1 131 ? 23.604 29.051 -1.841 1.00 10.26 131 LEU B C 1
ATOM 2178 O O . LEU B 1 131 ? 24.529 28.998 -1.024 1.00 12.66 131 LEU B O 1
ATOM 2183 N N . GLY B 1 132 ? 23.120 30.207 -2.258 1.00 9.14 132 GLY B N 1
ATOM 2184 C CA . GLY B 1 132 ? 23.723 31.412 -1.710 1.00 9.60 132 GLY B CA 1
ATOM 2185 C C . GLY B 1 132 ? 23.385 31.619 -0.243 1.00 7.84 132 GLY B C 1
ATOM 2186 O O . GLY B 1 132 ? 23.305 30.676 0.542 1.00 7.21 132 GLY B O 1
ATOM 2187 N N . ILE B 1 133 ? 23.204 32.877 0.130 1.00 7.43 133 ILE B N 1
ATOM 2188 C CA . ILE B 1 133 ? 22.818 33.229 1.489 1.00 6.26 133 ILE B CA 1
ATOM 2189 C C . ILE B 1 133 ? 21.340 32.859 1.532 1.00 4.90 133 ILE B C 1
ATOM 2190 O O . ILE B 1 133 ? 20.555 33.349 0.738 1.00 4.90 133 ILE B O 1
ATOM 2195 N N . ARG B 1 134 ? 20.963 31.980 2.442 1.00 4.90 134 ARG B N 1
ATOM 2196 C CA . ARG B 1 134 ? 19.575 31.552 2.520 1.00 5.56 134 ARG B CA 1
ATOM 2197 C C . ARG B 1 134 ? 19.033 31.706 3.919 1.00 4.90 134 ARG B C 1
ATOM 2198 O O . ARG B 1 134 ? 19.729 32.181 4.807 1.00 4.90 134 ARG B O 1
ATOM 2206 N N . SER B 1 135 ? 17.788 31.292 4.114 1.00 4.90 135 SER B N 1
ATOM 2207 C CA . SER B 1 135 ? 17.163 31.375 5.426 1.00 5.44 135 SER B CA 1
ATOM 2208 C C . SER B 1 135 ? 17.429 30.092 6.197 1.00 5.35 135 SER B C 1
ATOM 2209 O O . SER B 1 135 ? 17.765 29.067 5.620 1.00 4.90 135 SER B O 1
ATOM 2212 N N . GLU B 1 136 ? 17.282 30.153 7.509 1.00 5.46 136 GLU B N 1
ATOM 2213 C CA . GLU B 1 136 ? 17.490 28.966 8.309 1.00 5.57 136 GLU B CA 1
ATOM 2214 C C . GLU B 1 136 ? 16.183 28.218 8.211 1.00 5.25 136 GLU B C 1
ATOM 2215 O O . GLU B 1 136 ? 15.247 28.704 7.592 1.00 4.92 136 GLU B O 1
ATOM 2221 N N . ARG B 1 137 ? 16.121 27.034 8.802 1.00 4.90 137 ARG B N 1
ATOM 2222 C CA . ARG B 1 137 ? 14.894 26.275 8.780 1.00 4.90 137 ARG B CA 1
ATOM 2223 C C . ARG B 1 137 ? 14.206 26.622 10.080 1.00 5.65 137 ARG B C 1
ATOM 2224 O O . ARG B 1 137 ? 14.702 26.326 11.169 1.00 6.12 137 ARG B O 1
ATOM 2232 N N . TRP B 1 138 ? 13.065 27.282 9.959 1.00 6.16 138 TRP B N 1
ATOM 2233 C CA . TRP B 1 138 ? 12.309 27.703 11.125 1.00 6.19 138 TRP B CA 1
ATOM 2234 C C . TRP B 1 138 ? 10.803 27.574 10.897 1.00 6.48 138 TRP B C 1
ATOM 2235 O O . TRP B 1 138 ? 10.345 27.299 9.782 1.00 6.03 138 TRP B O 1
ATOM 2246 N N . SER B 1 139 ? 10.050 27.789 11.971 1.00 6.76 139 SER B N 1
ATOM 2247 C CA . SER B 1 139 ? 8.601 27.745 11.953 1.00 7.44 139 SER B CA 1
ATOM 2248 C C . SER B 1 139 ? 8.206 28.668 13.073 1.00 8.20 139 SER B C 1
ATOM 2249 O O . SER B 1 139 ? 8.957 28.826 14.030 1.00 9.88 139 SER B O 1
ATOM 2252 N N . ALA B 1 140 ? 7.043 29.291 12.968 1.00 8.96 140 ALA B N 1
ATOM 2253 C CA . ALA B 1 140 ? 6.602 30.190 14.026 1.00 9.16 140 ALA B CA 1
ATOM 2254 C C . ALA B 1 140 ? 5.116 30.425 13.955 1.00 9.64 140 ALA B C 1
ATOM 2255 O O . ALA B 1 140 ? 4.517 30.360 12.878 1.00 9.79 140 ALA B O 1
ATOM 2257 N N . TYR B 1 141 ? 4.525 30.690 15.114 1.00 9.86 141 TYR B N 1
ATOM 2258 C CA . TYR B 1 141 ? 3.102 30.966 15.200 1.00 10.79 141 TYR B CA 1
ATOM 2259 C C . TYR B 1 141 ? 3.033 32.440 15.531 1.00 10.30 141 TYR B C 1
ATOM 2260 O O . TYR B 1 141 ? 3.533 32.859 16.574 1.00 12.07 141 TYR B O 1
ATOM 2269 N N . VAL B 1 142 ? 2.435 33.226 14.642 1.00 9.98 142 VAL B N 1
ATOM 2270 C CA . VAL B 1 142 ? 2.339 34.666 14.845 1.00 10.33 142 VAL B CA 1
ATOM 2271 C C . VAL B 1 142 ? 0.901 35.173 14.894 1.00 10.73 142 VAL B C 1
ATOM 2272 O O . VAL B 1 142 ? 0.122 34.967 13.965 1.00 9.53 142 VAL B O 1
ATOM 2276 N N . VAL B 1 143 ? 0.562 35.846 15.989 1.00 11.90 143 VAL B N 1
ATOM 2277 C CA . VAL B 1 143 ? -0.776 36.392 16.182 1.00 12.48 143 VAL B CA 1
ATOM 2278 C C . VAL B 1 143 ? -0.756 37.916 16.051 1.00 13.53 143 VAL B C 1
ATOM 2279 O O . VAL B 1 143 ? -0.105 38.620 16.822 1.00 13.60 143 VAL B O 1
ATOM 2283 N N . ASP B 1 144 ? -1.478 38.422 15.061 1.00 14.25 144 ASP B N 1
ATOM 2284 C CA . ASP B 1 144 ? -1.530 39.852 14.806 1.00 14.28 144 ASP B CA 1
ATOM 2285 C C . ASP B 1 144 ? -0.126 40.428 14.804 1.00 14.59 144 ASP B C 1
ATOM 2286 O O . ASP B 1 144 ? 0.139 41.452 15.425 1.00 14.40 144 ASP B O 1
ATOM 2291 N N . GLY B 1 145 ? 0.781 39.747 14.111 1.00 15.61 145 GLY B N 1
ATOM 2292 C CA . GLY B 1 145 ? 2.149 40.221 14.014 1.00 15.63 145 GLY B CA 1
ATOM 2293 C C . GLY B 1 145 ? 3.075 39.912 15.174 1.00 16.02 145 GLY B C 1
ATOM 2294 O O . GLY B 1 145 ? 4.274 40.173 15.070 1.00 16.56 145 GLY B O 1
ATOM 2295 N N . LYS B 1 146 ? 2.554 39.370 16.272 1.00 15.36 146 LYS B N 1
ATOM 2296 C CA . LYS B 1 146 ? 3.415 39.058 17.409 1.00 16.03 146 LYS B CA 1
ATOM 2297 C C . LYS B 1 146 ? 3.771 37.588 17.455 1.00 15.24 146 LYS B C 1
ATOM 2298 O O . LYS B 1 146 ? 2.903 36.726 17.352 1.00 15.31 146 LYS B O 1
ATOM 2304 N N . VAL B 1 147 ? 5.057 37.312 17.627 1.00 14.49 147 VAL B N 1
ATOM 2305 C CA . VAL B 1 147 ? 5.544 35.942 17.677 1.00 12.85 147 VAL B CA 1
ATOM 2306 C C . VAL B 1 147 ? 5.264 35.279 19.015 1.00 12.83 147 VAL B C 1
ATOM 2307 O O . VAL B 1 147 ? 5.917 35.574 20.014 1.00 14.19 147 VAL B O 1
ATOM 2311 N N . LYS B 1 148 ? 4.296 34.372 19.025 1.00 12.26 148 LYS B N 1
ATOM 2312 C CA . LYS B 1 148 ? 3.933 33.659 20.237 1.00 13.09 148 LYS B CA 1
ATOM 2313 C C . LYS B 1 148 ? 4.799 32.422 20.404 1.00 13.37 148 LYS B C 1
ATOM 2314 O O . LYS B 1 148 ? 5.031 31.973 21.525 1.00 14.92 148 LYS B O 1
ATOM 2320 N N . ALA B 1 149 ? 5.270 31.869 19.290 1.00 13.15 149 ALA B N 1
ATOM 2321 C CA . ALA B 1 149 ? 6.126 30.687 19.329 1.00 12.90 149 ALA B CA 1
ATOM 2322 C C . ALA B 1 149 ? 7.127 30.724 18.176 1.00 12.90 149 ALA B C 1
ATOM 2323 O O . ALA B 1 149 ? 6.764 31.020 17.033 1.00 13.49 149 ALA B O 1
ATOM 2325 N N . LEU B 1 150 ? 8.385 30.416 18.483 1.00 11.44 150 LEU B N 1
ATOM 2326 C CA . LEU B 1 150 ? 9.440 30.436 17.487 1.00 10.17 150 LEU B CA 1
ATOM 2327 C C . LEU B 1 150 ? 10.303 29.187 17.584 1.00 9.89 150 LEU B C 1
ATOM 2328 O O . LEU B 1 150 ? 10.692 28.773 18.672 1.00 11.07 150 LEU B O 1
ATOM 2333 N N . ASN B 1 151 ? 10.606 28.594 16.437 1.00 9.26 151 ASN B N 1
ATOM 2334 C CA . ASN B 1 151 ? 11.417 27.395 16.393 1.00 8.38 151 ASN B CA 1
ATOM 2335 C C . ASN B 1 151 ? 12.447 27.547 15.301 1.00 7.55 151 ASN B C 1
ATOM 2336 O O . ASN B 1 151 ? 12.094 27.713 14.144 1.00 6.09 151 ASN B O 1
ATOM 2341 N N . VAL B 1 152 ? 13.721 27.487 15.670 1.00 7.29 152 VAL B N 1
ATOM 2342 C CA . VAL B 1 152 ? 14.797 27.606 14.695 1.00 7.17 152 VAL B CA 1
ATOM 2343 C C . VAL B 1 152 ? 15.705 26.388 14.804 1.00 7.89 152 VAL B C 1
ATOM 2344 O O . VAL B 1 152 ? 16.304 26.158 15.845 1.00 9.20 152 VAL B O 1
ATOM 2348 N N . GLU B 1 153 ? 15.799 25.597 13.740 1.00 8.70 153 GLU B N 1
ATOM 2349 C CA . GLU B 1 153 ? 16.652 24.409 13.763 1.00 9.90 153 GLU B CA 1
ATOM 2350 C C . GLU B 1 153 ? 18.086 24.817 14.102 1.00 10.54 153 GLU B C 1
ATOM 2351 O O . GLU B 1 153 ? 18.502 25.922 13.784 1.00 10.95 153 GLU B O 1
ATOM 2357 N N . GLU B 1 154 ? 18.838 23.935 14.750 1.00 12.08 154 GLU B N 1
ATOM 2358 C CA . GLU B 1 154 ? 20.219 24.251 15.091 1.00 13.90 154 GLU B CA 1
ATOM 2359 C C . GLU B 1 154 ? 21.048 24.175 13.824 1.00 13.82 154 GLU B C 1
ATOM 2360 O O . GLU B 1 154 ? 22.019 24.903 13.643 1.00 14.26 154 GLU B O 1
ATOM 2366 N N . SER B 1 155 ? 20.652 23.266 12.950 1.00 14.72 155 SER B N 1
ATOM 2367 C CA . SER B 1 155 ? 21.324 23.063 11.680 1.00 15.44 155 SER B CA 1
ATOM 2368 C C . SER B 1 155 ? 20.232 23.050 10.616 1.00 15.73 155 SER B C 1
ATOM 2369 O O . SER B 1 155 ? 19.270 22.286 10.712 1.00 14.04 155 SER B O 1
ATOM 2372 N N . PRO B 1 156 ? 20.365 23.901 9.587 1.00 16.47 156 PRO B N 1
ATOM 2373 C CA . PRO B 1 156 ? 19.359 23.958 8.526 1.00 16.81 156 PRO B CA 1
ATOM 2374 C C . PRO B 1 156 ? 18.932 22.625 7.925 1.00 17.71 156 PRO B C 1
ATOM 2375 O O . PRO B 1 156 ? 17.839 22.523 7.386 1.00 18.61 156 PRO B O 1
ATOM 2379 N N . SER B 1 157 ? 19.766 21.597 8.034 1.00 18.12 157 SER B N 1
ATOM 2380 C CA . SER B 1 157 ? 19.417 20.302 7.464 1.00 19.05 157 SER B CA 1
ATOM 2381 C C . SER B 1 157 ? 18.598 19.420 8.389 1.00 19.53 157 SER B C 1
ATOM 2382 O O . SER B 1 157 ? 18.141 18.358 7.985 1.00 21.38 157 SER B O 1
ATOM 2385 N N . ASP B 1 158 ? 18.412 19.854 9.627 1.00 20.01 158 ASP B N 1
ATOM 2386 C CA . ASP B 1 158 ? 17.621 19.093 10.596 1.00 21.05 158 ASP B CA 1
ATOM 2387 C C . ASP B 1 158 ? 16.162 19.544 10.583 1.00 20.47 158 ASP B C 1
ATOM 2388 O O . ASP B 1 158 ? 15.862 20.707 10.311 1.00 20.79 158 ASP B O 1
ATOM 2393 N N . VAL B 1 159 ? 15.256 18.625 10.887 1.00 19.38 159 VAL B N 1
ATOM 2394 C CA . VAL B 1 159 ? 13.840 18.962 10.952 1.00 18.57 159 VAL B CA 1
ATOM 2395 C C . VAL B 1 159 ? 13.360 18.469 12.307 1.00 18.90 159 VAL B C 1
ATOM 2396 O O . VAL B 1 159 ? 12.408 17.699 12.401 1.00 20.95 159 VAL B O 1
ATOM 2400 N N . LYS B 1 160 ? 14.035 18.920 13.357 1.00 18.59 160 LYS B N 1
ATOM 2401 C CA . LYS B 1 160 ? 13.708 18.499 14.706 1.00 18.59 160 LYS B CA 1
ATOM 2402 C C . LYS B 1 160 ? 12.711 19.398 15.423 1.00 18.27 160 LYS B C 1
ATOM 2403 O O . LYS B 1 160 ? 11.862 18.909 16.169 1.00 19.24 160 LYS B O 1
ATOM 2409 N N . VAL B 1 161 ? 12.790 20.706 15.207 1.00 16.89 161 VAL B N 1
ATOM 2410 C CA . VAL B 1 161 ? 11.884 21.602 15.911 1.00 15.46 161 VAL B CA 1
ATOM 2411 C C . VAL B 1 161 ? 10.962 22.474 15.075 1.00 15.35 161 VAL B C 1
ATOM 2412 O O . VAL B 1 161 ? 10.043 23.089 15.623 1.00 15.34 161 VAL B O 1
ATOM 2416 N N . SER B 1 162 ? 11.197 22.546 13.767 1.00 14.34 162 SER B N 1
ATOM 2417 C CA . SER B 1 162 ? 10.356 23.381 12.910 1.00 13.76 162 SER B CA 1
ATOM 2418 C C . SER B 1 162 ? 9.259 22.607 12.202 1.00 13.57 162 SER B C 1
ATOM 2419 O O . SER B 1 162 ? 8.554 23.163 11.364 1.00 14.16 162 SER B O 1
ATOM 2422 N N . GLY B 1 163 ? 9.112 21.330 12.544 1.00 13.44 163 GLY B N 1
ATOM 2423 C CA . GLY B 1 163 ? 8.095 20.506 11.913 1.00 13.69 163 GLY B CA 1
ATOM 2424 C C . GLY B 1 163 ? 6.683 20.936 12.258 1.00 14.73 163 GLY B C 1
ATOM 2425 O O . GLY B 1 163 ? 6.474 21.666 13.227 1.00 14.24 163 GLY B O 1
ATOM 2426 N N . ALA B 1 164 ? 5.711 20.488 11.466 1.00 15.40 164 ALA B N 1
ATOM 2427 C CA . ALA B 1 164 ? 4.310 20.835 11.701 1.00 15.47 164 ALA B CA 1
ATOM 2428 C C . ALA B 1 164 ? 3.830 20.288 13.038 1.00 14.92 164 ALA B C 1
ATOM 2429 O O . ALA B 1 164 ? 3.103 20.956 13.768 1.00 15.34 164 ALA B O 1
ATOM 2431 N N . GLU B 1 165 ? 4.249 19.071 13.355 1.00 15.33 165 GLU B N 1
ATOM 2432 C CA . GLU B 1 165 ? 3.847 18.420 14.593 1.00 17.26 165 GLU B CA 1
ATOM 2433 C C . GLU B 1 165 ? 4.145 19.286 15.817 1.00 16.50 165 GLU B C 1
ATOM 2434 O O . GLU B 1 165 ? 3.308 19.420 16.708 1.00 16.74 165 GLU B O 1
ATOM 2440 N N . THR B 1 166 ? 5.334 19.879 15.862 1.00 15.25 166 THR B N 1
ATOM 2441 C CA . THR B 1 166 ? 5.713 20.716 16.999 1.00 12.63 166 THR B CA 1
ATOM 2442 C C . THR B 1 166 ? 4.899 21.993 17.121 1.00 11.82 166 THR B C 1
ATOM 2443 O O . THR B 1 166 ? 4.219 22.204 18.116 1.00 10.78 166 THR B O 1
ATOM 2447 N N . ILE B 1 167 ? 4.984 22.851 16.113 1.00 12.29 167 ILE B N 1
ATOM 2448 C CA . ILE B 1 167 ? 4.266 24.117 16.130 1.00 13.26 167 ILE B CA 1
ATOM 2449 C C . ILE B 1 167 ? 2.799 23.886 16.448 1.00 14.88 167 ILE B C 1
ATOM 2450 O O . ILE B 1 167 ? 2.176 24.685 17.149 1.00 15.09 167 ILE B O 1
ATOM 2455 N N . LEU B 1 168 ? 2.248 22.786 15.935 1.00 15.49 168 LEU B N 1
ATOM 2456 C CA . LEU B 1 168 ? 0.843 22.467 16.171 1.00 15.42 168 LEU B CA 1
ATOM 2457 C C . LEU B 1 168 ? 0.572 22.310 17.661 1.00 15.35 168 LEU B C 1
ATOM 2458 O O . LEU B 1 168 ? -0.444 22.784 18.170 1.00 15.85 168 LEU B O 1
ATOM 2463 N N . GLY B 1 169 ? 1.490 21.648 18.355 1.00 14.98 169 GLY B N 1
ATOM 2464 C CA . GLY B 1 169 ? 1.333 21.440 19.779 1.00 13.99 169 GLY B CA 1
ATOM 2465 C C . GLY B 1 169 ? 1.583 22.697 20.576 1.00 13.98 169 GLY B C 1
ATOM 2466 O O . GLY B 1 169 ? 1.408 22.699 21.790 1.00 14.61 169 GLY B O 1
ATOM 2467 N N . GLN B 1 170 ? 1.983 23.772 19.902 1.00 13.89 170 GLN B N 1
ATOM 2468 C CA . GLN B 1 170 ? 2.258 25.033 20.590 1.00 14.33 170 GLN B CA 1
ATOM 2469 C C . GLN B 1 170 ? 1.157 26.078 20.452 1.00 14.26 170 GLN B C 1
ATOM 2470 O O . GLN B 1 170 ? 1.163 27.078 21.155 1.00 13.89 170 GLN B O 1
ATOM 2476 N N . ILE B 1 171 ? 0.230 25.861 19.532 1.00 15.46 171 ILE B N 1
ATOM 2477 C CA . ILE B 1 171 ? -0.871 26.799 19.328 1.00 16.80 171 ILE B CA 1
ATOM 2478 C C . ILE B 1 171 ? -1.934 26.608 20.408 1.00 17.06 171 ILE B C 1
ATOM 2479 O O . ILE B 1 171 ? -2.373 27.629 20.977 1.00 16.63 171 ILE B O 1
ATOM 2485 N N . ILE C 1 9 ? -31.657 -14.605 -10.406 1.00 24.44 9 ILE C N 1
ATOM 2486 C CA . ILE C 1 9 ? -31.312 -15.615 -11.448 1.00 25.21 9 ILE C CA 1
ATOM 2487 C C . ILE C 1 9 ? -32.564 -16.140 -12.145 1.00 25.81 9 ILE C C 1
ATOM 2488 O O . ILE C 1 9 ? -33.526 -16.557 -11.490 1.00 27.54 9 ILE C O 1
ATOM 2493 N N . LEU C 1 10 ? -32.541 -16.101 -13.478 1.00 25.55 10 LEU C N 1
ATOM 2494 C CA . LEU C 1 10 ? -33.652 -16.550 -14.315 1.00 24.23 10 LEU C CA 1
ATOM 2495 C C . LEU C 1 10 ? -33.367 -16.251 -15.789 1.00 23.27 10 LEU C C 1
ATOM 2496 O O . LEU C 1 10 ? -33.787 -15.229 -16.324 1.00 24.23 10 LEU C O 1
ATOM 2501 N N . SER C 1 11 ? -32.625 -17.147 -16.429 1.00 21.99 11 SER C N 1
ATOM 2502 C CA . SER C 1 11 ? -32.259 -17.033 -17.844 1.00 20.60 11 SER C CA 1
ATOM 2503 C C . SER C 1 11 ? -33.034 -15.942 -18.630 1.00 20.10 11 SER C C 1
ATOM 2504 O O . SER C 1 11 ? -34.248 -16.072 -18.819 1.00 19.38 11 SER C O 1
ATOM 2507 N N . ALA C 1 12 ? -32.361 -14.862 -19.056 1.00 19.57 12 ALA C N 1
ATOM 2508 C CA . ALA C 1 12 ? -33.047 -13.845 -19.863 1.00 19.71 12 ALA C CA 1
ATOM 2509 C C . ALA C 1 12 ? -33.427 -14.572 -21.161 1.00 20.35 12 ALA C C 1
ATOM 2510 O O . ALA C 1 12 ? -32.735 -15.520 -21.562 1.00 20.11 12 ALA C O 1
ATOM 2512 N N . ALA C 1 13 ? -34.514 -14.145 -21.813 1.00 20.92 13 ALA C N 1
ATOM 2513 C CA . ALA C 1 13 ? -34.942 -14.806 -23.048 1.00 20.76 13 ALA C CA 1
ATOM 2514 C C . ALA C 1 13 ? -35.919 -14.033 -23.944 1.00 20.89 13 ALA C C 1
ATOM 2515 O O . ALA C 1 13 ? -35.740 -13.988 -25.156 1.00 22.18 13 ALA C O 1
ATOM 2517 N N . SER C 1 14 ? -36.957 -13.461 -23.343 1.00 21.47 14 SER C N 1
ATOM 2518 C CA . SER C 1 14 ? -37.997 -12.685 -24.042 1.00 21.22 14 SER C CA 1
ATOM 2519 C C . SER C 1 14 ? -39.039 -12.336 -22.970 1.00 21.88 14 SER C C 1
ATOM 2520 O O . SER C 1 14 ? -40.249 -12.431 -23.179 1.00 20.34 14 SER C O 1
ATOM 2523 N N . ASN C 1 15 ? -38.512 -11.899 -21.828 1.00 21.73 15 ASN C N 1
ATOM 2524 C CA . ASN C 1 15 ? -39.269 -11.572 -20.632 1.00 21.27 15 ASN C CA 1
ATOM 2525 C C . ASN C 1 15 ? -39.131 -10.109 -20.207 1.00 20.73 15 ASN C C 1
ATOM 2526 O O . ASN C 1 15 ? -38.689 -9.269 -20.983 1.00 21.10 15 ASN C O 1
ATOM 2531 N N . VAL C 1 16 ? -39.498 -9.825 -18.958 1.00 20.73 16 VAL C N 1
ATOM 2532 C CA . VAL C 1 16 ? -39.438 -8.475 -18.405 1.00 21.60 16 VAL C CA 1
ATOM 2533 C C . VAL C 1 16 ? -38.180 -8.261 -17.571 1.00 23.26 16 VAL C C 1
ATOM 2534 O O . VAL C 1 16 ? -38.141 -8.634 -16.397 1.00 24.20 16 VAL C O 1
ATOM 2538 N N . SER C 1 17 ? -37.159 -7.649 -18.168 1.00 23.86 17 SER C N 1
ATOM 2539 C CA . SER C 1 17 ? -35.911 -7.385 -17.458 1.00 23.22 17 SER C CA 1
ATOM 2540 C C . SER C 1 17 ? -36.156 -6.728 -16.102 1.00 23.53 17 SER C C 1
ATOM 2541 O O . SER C 1 17 ? -35.382 -6.926 -15.162 1.00 23.90 17 SER C O 1
ATOM 2544 N N . LEU C 1 18 ? -37.239 -5.966 -15.989 1.00 23.55 18 LEU C N 1
ATOM 2545 C CA . LEU C 1 18 ? -37.531 -5.269 -14.742 1.00 24.48 18 LEU C CA 1
ATOM 2546 C C . LEU C 1 18 ? -37.404 -6.088 -13.446 1.00 24.74 18 LEU C C 1
ATOM 2547 O O . LEU C 1 18 ? -38.340 -6.793 -13.027 1.00 25.15 18 LEU C O 1
ATOM 2552 N N . GLN C 1 19 ? -36.202 -5.962 -12.855 1.00 24.04 19 GLN C N 1
ATOM 2553 C CA . GLN C 1 19 ? -35.724 -6.575 -11.596 1.00 21.12 19 GLN C CA 1
ATOM 2554 C C . GLN C 1 19 ? -35.084 -5.402 -10.830 1.00 20.74 19 GLN C C 1
ATOM 2555 O O . GLN C 1 19 ? -34.247 -4.697 -11.404 1.00 20.43 19 GLN C O 1
ATOM 2561 N N . LYS C 1 20 ? -35.449 -5.206 -9.557 1.00 20.55 20 LYS C N 1
ATOM 2562 C CA . LYS C 1 20 ? -34.934 -4.084 -8.733 1.00 20.73 20 LYS C CA 1
ATOM 2563 C C . LYS C 1 20 ? -33.409 -3.773 -8.620 1.00 19.60 20 LYS C C 1
ATOM 2564 O O . LYS C 1 20 ? -32.946 -3.265 -7.590 1.00 18.34 20 LYS C O 1
ATOM 2570 N N . ALA C 1 21 ? -32.633 -4.058 -9.661 1.00 18.46 21 ALA C N 1
ATOM 2571 C CA . ALA C 1 21 ? -31.203 -3.765 -9.639 1.00 17.00 21 ALA C CA 1
ATOM 2572 C C . ALA C 1 21 ? -30.989 -2.302 -10.064 1.00 17.06 21 ALA C C 1
ATOM 2573 O O . ALA C 1 21 ? -31.951 -1.525 -10.134 1.00 16.39 21 ALA C O 1
ATOM 2575 N N . ARG C 1 22 ? -29.735 -1.934 -10.338 1.00 17.12 22 ARG C N 1
ATOM 2576 C CA . ARG C 1 22 ? -29.399 -0.575 -10.778 1.00 17.24 22 ARG C CA 1
ATOM 2577 C C . ARG C 1 22 ? -27.973 -0.539 -11.329 1.00 16.08 22 ARG C C 1
ATOM 2578 O O . ARG C 1 22 ? -27.143 -1.361 -10.939 1.00 17.37 22 ARG C O 1
ATOM 2586 N N . THR C 1 23 ? -27.689 0.402 -12.230 1.00 14.77 23 THR C N 1
ATOM 2587 C CA . THR C 1 23 ? -26.355 0.513 -12.822 1.00 14.78 23 THR C CA 1
ATOM 2588 C C . THR C 1 23 ? -25.716 1.927 -12.634 1.00 15.68 23 THR C C 1
ATOM 2589 O O . THR C 1 23 ? -26.400 2.831 -12.156 1.00 14.42 23 THR C O 1
ATOM 2593 N N . TRP C 1 24 ? -24.426 2.114 -12.982 1.00 17.25 24 TRP C N 1
ATOM 2594 C CA . TRP C 1 24 ? -23.698 3.395 -12.762 1.00 18.30 24 TRP C CA 1
ATOM 2595 C C . TRP C 1 24 ? -23.219 4.293 -13.947 1.00 18.11 24 TRP C C 1
ATOM 2596 O O . TRP C 1 24 ? -24.051 4.523 -14.795 1.00 18.79 24 TRP C O 1
ATOM 2607 N N . ASP C 1 25 ? -21.948 4.779 -14.069 1.00 18.38 25 ASP C N 1
ATOM 2608 C CA . ASP C 1 25 ? -21.681 5.764 -15.175 1.00 18.46 25 ASP C CA 1
ATOM 2609 C C . ASP C 1 25 ? -20.502 6.762 -15.502 1.00 18.36 25 ASP C C 1
ATOM 2610 O O . ASP C 1 25 ? -19.933 6.823 -16.608 1.00 19.15 25 ASP C O 1
ATOM 2615 N N . GLU C 1 26 ? -20.291 7.525 -14.412 1.00 17.53 26 GLU C N 1
ATOM 2616 C CA . GLU C 1 26 ? -19.806 8.914 -14.262 1.00 15.69 26 GLU C CA 1
ATOM 2617 C C . GLU C 1 26 ? -18.291 8.981 -14.432 1.00 16.37 26 GLU C C 1
ATOM 2618 O O . GLU C 1 26 ? -17.734 8.238 -15.238 1.00 16.17 26 GLU C O 1
ATOM 2624 N N . GLY C 1 27 ? -17.682 9.916 -13.716 1.00 16.88 27 GLY C N 1
ATOM 2625 C CA . GLY C 1 27 ? -16.247 10.089 -13.810 1.00 17.83 27 GLY C CA 1
ATOM 2626 C C . GLY C 1 27 ? -15.641 10.660 -12.545 1.00 18.51 27 GLY C C 1
ATOM 2627 O O . GLY C 1 27 ? -15.019 11.719 -12.585 1.00 18.20 27 GLY C O 1
ATOM 2628 N N . VAL C 1 28 ? -15.826 9.938 -11.438 1.00 19.49 28 VAL C N 1
ATOM 2629 C CA . VAL C 1 28 ? -15.341 10.296 -10.094 1.00 21.12 28 VAL C CA 1
ATOM 2630 C C . VAL C 1 28 ? -15.912 11.621 -9.568 1.00 22.67 28 VAL C C 1
ATOM 2631 O O . VAL C 1 28 ? -15.196 12.480 -9.032 1.00 21.64 28 VAL C O 1
ATOM 2635 N N . GLU C 1 29 ? -17.225 11.752 -9.734 1.00 24.26 29 GLU C N 1
ATOM 2636 C CA . GLU C 1 29 ? -17.978 12.912 -9.308 1.00 25.42 29 GLU C CA 1
ATOM 2637 C C . GLU C 1 29 ? -18.756 12.503 -8.044 1.00 25.57 29 GLU C C 1
ATOM 2638 O O . GLU C 1 29 ? -19.585 11.593 -8.059 1.00 24.71 29 GLU C O 1
ATOM 2644 N N . SER C 1 30 ? -18.439 13.185 -6.945 1.00 25.87 30 SER C N 1
ATOM 2645 C CA . SER C 1 30 ? -19.007 12.924 -5.626 1.00 25.44 30 SER C CA 1
ATOM 2646 C C . SER C 1 30 ? -20.478 13.263 -5.356 1.00 24.64 30 SER C C 1
ATOM 2647 O O . SER C 1 30 ? -20.863 14.442 -5.321 1.00 25.87 30 SER C O 1
ATOM 2650 N N . LYS C 1 31 ? -21.263 12.199 -5.139 1.00 22.38 31 LYS C N 1
ATOM 2651 C CA . LYS C 1 31 ? -22.706 12.213 -4.824 1.00 19.30 31 LYS C CA 1
ATOM 2652 C C . LYS C 1 31 ? -23.065 10.724 -4.779 1.00 18.99 31 LYS C C 1
ATOM 2653 O O . LYS C 1 31 ? -23.867 10.270 -3.958 1.00 18.25 31 LYS C O 1
ATOM 2659 N N . PHE C 1 32 ? -22.427 9.988 -5.690 1.00 17.89 32 PHE C N 1
ATOM 2660 C CA . PHE C 1 32 ? -22.567 8.544 -5.857 1.00 16.39 32 PHE C CA 1
ATOM 2661 C C . PHE C 1 32 ? -23.952 8.010 -6.211 1.00 14.98 32 PHE C C 1
ATOM 2662 O O . PHE C 1 32 ? -24.268 6.843 -5.970 1.00 15.23 32 PHE C O 1
ATOM 2670 N N . SER C 1 33 ? -24.768 8.858 -6.817 1.00 13.72 33 SER C N 1
ATOM 2671 C CA . SER C 1 33 ? -26.111 8.455 -7.211 1.00 12.15 33 SER C CA 1
ATOM 2672 C C . SER C 1 33 ? -26.011 7.339 -8.236 1.00 11.27 33 SER C C 1
ATOM 2673 O O . SER C 1 33 ? -24.998 7.212 -8.934 1.00 12.31 33 SER C O 1
ATOM 2676 N N . THR C 1 34 ? -27.071 6.548 -8.336 1.00 8.61 34 THR C N 1
ATOM 2677 C CA . THR C 1 34 ? -27.106 5.445 -9.280 1.00 7.09 34 THR C CA 1
ATOM 2678 C C . THR C 1 34 ? -28.477 5.407 -9.977 1.00 6.89 34 THR C C 1
ATOM 2679 O O . THR C 1 34 ? -29.464 5.909 -9.442 1.00 6.37 34 THR C O 1
ATOM 2683 N N . THR C 1 35 ? -28.531 4.810 -11.166 1.00 6.58 35 THR C N 1
ATOM 2684 C CA . THR C 1 35 ? -29.760 4.760 -11.948 1.00 5.67 35 THR C CA 1
ATOM 2685 C C . THR C 1 35 ? -30.591 3.506 -11.844 1.00 6.11 35 THR C C 1
ATOM 2686 O O . THR C 1 35 ? -30.175 2.439 -12.290 1.00 7.34 35 THR C O 1
ATOM 2690 N N . PRO C 1 36 ? -31.796 3.619 -11.276 1.00 6.72 36 PRO C N 1
ATOM 2691 C CA . PRO C 1 36 ? -32.676 2.454 -11.148 1.00 6.90 36 PRO C CA 1
ATOM 2692 C C . PRO C 1 36 ? -33.026 1.946 -12.543 1.00 8.22 36 PRO C C 1
ATOM 2693 O O . PRO C 1 36 ? -33.290 2.732 -13.444 1.00 7.85 36 PRO C O 1
ATOM 2697 N N . VAL C 1 37 ? -33.032 0.633 -12.728 1.00 10.91 37 VAL C N 1
ATOM 2698 C CA . VAL C 1 37 ? -33.328 0.075 -14.044 1.00 13.67 37 VAL C CA 1
ATOM 2699 C C . VAL C 1 37 ? -34.628 0.576 -14.669 1.00 15.70 37 VAL C C 1
ATOM 2700 O O . VAL C 1 37 ? -34.760 0.600 -15.895 1.00 16.80 37 VAL C O 1
ATOM 2704 N N . ASN C 1 38 ? -35.593 0.971 -13.846 1.00 17.35 38 ASN C N 1
ATOM 2705 C CA . ASN C 1 38 ? -36.836 1.482 -14.402 1.00 18.49 38 ASN C CA 1
ATOM 2706 C C . ASN C 1 38 ? -36.568 2.735 -15.224 1.00 18.25 38 ASN C C 1
ATOM 2707 O O . ASN C 1 38 ? -36.974 2.816 -16.384 1.00 19.24 38 ASN C O 1
ATOM 2712 N N . ASP C 1 39 ? -35.877 3.703 -14.630 1.00 16.96 39 ASP C N 1
ATOM 2713 C CA . ASP C 1 39 ? -35.569 4.944 -15.329 1.00 17.00 39 ASP C CA 1
ATOM 2714 C C . ASP C 1 39 ? -34.871 4.694 -16.657 1.00 16.71 39 ASP C C 1
ATOM 2715 O O . ASP C 1 39 ? -34.821 5.577 -17.513 1.00 17.38 39 ASP C O 1
ATOM 2720 N N . ILE C 1 40 ? -34.336 3.491 -16.832 1.00 16.18 40 ILE C N 1
ATOM 2721 C CA . ILE C 1 40 ? -33.623 3.151 -18.063 1.00 15.21 40 ILE C CA 1
ATOM 2722 C C . ILE C 1 40 ? -34.485 2.477 -19.124 1.00 14.45 40 ILE C C 1
ATOM 2723 O O . ILE C 1 40 ? -34.405 2.822 -20.301 1.00 13.56 40 ILE C O 1
ATOM 2728 N N . PHE C 1 41 ? -35.310 1.526 -18.705 1.00 14.50 41 PHE C N 1
ATOM 2729 C CA . PHE C 1 41 ? -36.141 0.793 -19.651 1.00 15.63 41 PHE C CA 1
ATOM 2730 C C . PHE C 1 41 ? -37.619 1.121 -19.698 1.00 16.68 41 PHE C C 1
ATOM 2731 O O . PHE C 1 41 ? -38.265 0.870 -20.713 1.00 17.90 41 PHE C O 1
ATOM 2739 N N . LYS C 1 42 ? -38.162 1.659 -18.614 1.00 18.52 42 LYS C N 1
ATOM 2740 C CA . LYS C 1 42 ? -39.587 1.968 -18.584 1.00 20.53 42 LYS C CA 1
ATOM 2741 C C . LYS C 1 42 ? -40.016 2.910 -19.693 1.00 20.75 42 LYS C C 1
ATOM 2742 O O . LYS C 1 42 ? -39.396 3.951 -19.913 1.00 21.24 42 LYS C O 1
ATOM 2748 N N . ASP C 1 43 ? -41.074 2.520 -20.396 1.00 21.24 43 ASP C N 1
ATOM 2749 C CA . ASP C 1 43 ? -41.630 3.319 -21.484 1.00 21.69 43 ASP C CA 1
ATOM 2750 C C . ASP C 1 43 ? -40.622 3.707 -22.567 1.00 21.76 43 ASP C C 1
ATOM 2751 O O . ASP C 1 43 ? -40.819 4.718 -23.259 1.00 21.56 43 ASP C O 1
ATOM 2756 N N . LYS C 1 44 ? -39.555 2.924 -22.725 1.00 20.92 44 LYS C N 1
ATOM 2757 C CA . LYS C 1 44 ? -38.563 3.240 -23.751 1.00 21.21 44 LYS C CA 1
ATOM 2758 C C . LYS C 1 44 ? -38.128 2.052 -24.605 1.00 21.60 44 LYS C C 1
ATOM 2759 O O . LYS C 1 44 ? -38.263 0.886 -24.206 1.00 22.93 44 LYS C O 1
ATOM 2765 N N . LYS C 1 45 ? -37.610 2.355 -25.791 1.00 20.94 45 LYS C N 1
ATOM 2766 C CA . LYS C 1 45 ? -37.108 1.316 -26.684 1.00 20.29 45 LYS C CA 1
ATOM 2767 C C . LYS C 1 45 ? -35.611 1.348 -26.442 1.00 18.62 45 LYS C C 1
ATOM 2768 O O . LYS C 1 45 ? -34.943 2.334 -26.784 1.00 19.92 45 LYS C O 1
ATOM 2774 N N . VAL C 1 46 ? -35.072 0.289 -25.858 1.00 15.42 46 VAL C N 1
ATOM 2775 C CA . VAL C 1 46 ? -33.654 0.300 -25.565 1.00 12.99 46 VAL C CA 1
ATOM 2776 C C . VAL C 1 46 ? -32.843 -0.776 -26.251 1.00 11.52 46 VAL C C 1
ATOM 2777 O O . VAL C 1 46 ? -33.237 -1.940 -26.305 1.00 11.55 46 VAL C O 1
ATOM 2781 N N . VAL C 1 47 ? -31.705 -0.364 -26.788 1.00 10.09 47 VAL C N 1
ATOM 2782 C CA . VAL C 1 47 ? -30.779 -1.282 -27.416 1.00 8.99 47 VAL C CA 1
ATOM 2783 C C . VAL C 1 47 ? -29.625 -1.296 -26.419 1.00 9.06 47 VAL C C 1
ATOM 2784 O O . VAL C 1 47 ? -29.017 -0.261 -26.141 1.00 9.63 47 VAL C O 1
ATOM 2788 N N . ILE C 1 48 ? -29.333 -2.460 -25.860 1.00 8.15 48 ILE C N 1
ATOM 2789 C CA . ILE C 1 48 ? -28.271 -2.550 -24.878 1.00 7.05 48 ILE C CA 1
ATOM 2790 C C . ILE C 1 48 ? -27.367 -3.727 -25.135 1.00 6.31 48 ILE C C 1
ATOM 2791 O O . ILE C 1 48 ? -27.839 -4.824 -25.450 1.00 6.06 48 ILE C O 1
ATOM 2796 N N . PHE C 1 49 ? -26.066 -3.496 -25.005 1.00 5.93 49 PHE C N 1
ATOM 2797 C CA . PHE C 1 49 ? -25.111 -4.574 -25.192 1.00 6.26 49 PHE C CA 1
ATOM 2798 C C . PHE C 1 49 ? -24.101 -4.576 -24.040 1.00 5.32 49 PHE C C 1
ATOM 2799 O O . PHE C 1 49 ? -23.695 -3.528 -23.556 1.00 4.90 49 PHE C O 1
ATOM 2807 N N . GLY C 1 50 ? -23.727 -5.765 -23.591 1.00 5.38 50 GLY C N 1
ATOM 2808 C CA . GLY C 1 50 ? -22.772 -5.881 -22.508 1.00 6.79 50 GLY C CA 1
ATOM 2809 C C . GLY C 1 50 ? -21.530 -6.598 -22.981 1.00 7.34 50 GLY C C 1
ATOM 2810 O O . GLY C 1 50 ? -21.564 -7.325 -23.976 1.00 8.70 50 GLY C O 1
ATOM 2811 N N . LEU C 1 51 ? -20.430 -6.413 -22.270 1.00 7.57 51 LEU C N 1
ATOM 2812 C CA . LEU C 1 51 ? -19.179 -7.045 -22.668 1.00 8.19 51 LEU C CA 1
ATOM 2813 C C . LEU C 1 51 ? -18.312 -7.362 -21.453 1.00 8.69 51 LEU C C 1
ATOM 2814 O O . LEU C 1 51 ? -18.505 -6.791 -20.374 1.00 10.22 51 LEU C O 1
ATOM 2819 N N . PRO C 1 52 ? -17.338 -8.272 -21.609 1.00 8.90 52 PRO C N 1
ATOM 2820 C CA . PRO C 1 52 ? -16.459 -8.657 -20.501 1.00 8.69 52 PRO C CA 1
ATOM 2821 C C . PRO C 1 52 ? -15.935 -7.499 -19.673 1.00 8.29 52 PRO C C 1
ATOM 2822 O O . PRO C 1 52 ? -15.856 -7.596 -18.454 1.00 7.70 52 PRO C O 1
ATOM 2826 N N . GLY C 1 53 ? -15.572 -6.400 -20.319 1.00 8.39 53 GLY C N 1
ATOM 2827 C CA . GLY C 1 53 ? -15.092 -5.278 -19.535 1.00 8.78 53 GLY C CA 1
ATOM 2828 C C . GLY C 1 53 ? -14.122 -4.331 -20.196 1.00 8.41 53 GLY C C 1
ATOM 2829 O O . GLY C 1 53 ? -13.477 -4.672 -21.189 1.00 8.88 53 GLY C O 1
ATOM 2830 N N . ALA C 1 54 ? -14.021 -3.136 -19.621 1.00 7.79 54 ALA C N 1
ATOM 2831 C CA . ALA C 1 54 ? -13.142 -2.089 -20.119 1.00 7.93 54 ALA C CA 1
ATOM 2832 C C . ALA C 1 54 ? -11.723 -2.594 -20.318 1.00 8.68 54 ALA C C 1
ATOM 2833 O O . ALA C 1 54 ? -11.236 -3.409 -19.543 1.00 8.98 54 ALA C O 1
ATOM 2835 N N . TYR C 1 55 ? -11.077 -2.109 -21.376 1.00 10.59 55 TYR C N 1
ATOM 2836 C CA . TYR C 1 55 ? -9.698 -2.469 -21.708 1.00 12.12 55 TYR C CA 1
ATOM 2837 C C . TYR C 1 55 ? -9.432 -3.962 -21.964 1.00 13.73 55 TYR C C 1
ATOM 2838 O O . TYR C 1 55 ? -8.306 -4.427 -21.770 1.00 14.31 55 TYR C O 1
ATOM 2847 N N . THR C 1 56 ? -10.441 -4.710 -22.402 1.00 15.44 56 THR C N 1
ATOM 2848 C CA . THR C 1 56 ? -10.237 -6.134 -22.665 1.00 18.00 56 THR C CA 1
ATOM 2849 C C . THR C 1 56 ? -10.274 -6.534 -24.141 1.00 20.01 56 THR C C 1
ATOM 2850 O O . THR C 1 56 ? -10.651 -5.749 -25.011 1.00 19.83 56 THR C O 1
ATOM 2854 N N . GLY C 1 57 ? -9.868 -7.778 -24.385 1.00 23.04 57 GLY C N 1
ATOM 2855 C CA . GLY C 1 57 ? -9.825 -8.373 -25.712 1.00 25.17 57 GLY C CA 1
ATOM 2856 C C . GLY C 1 57 ? -10.262 -7.560 -26.913 1.00 27.18 57 GLY C C 1
ATOM 2857 O O . GLY C 1 57 ? -9.674 -6.519 -27.225 1.00 28.21 57 GLY C O 1
ATOM 2858 N N . VAL C 1 58 ? -11.293 -8.052 -27.597 1.00 28.53 58 VAL C N 1
ATOM 2859 C CA . VAL C 1 58 ? -11.823 -7.393 -28.787 1.00 29.79 58 VAL C CA 1
ATOM 2860 C C . VAL C 1 58 ? -13.049 -6.523 -28.525 1.00 30.58 58 VAL C C 1
ATOM 2861 O O . VAL C 1 58 ? -13.873 -6.323 -29.420 1.00 31.89 58 VAL C O 1
ATOM 2865 N N . CYS C 1 59 ? -13.170 -6.007 -27.305 1.00 30.57 59 CYS C N 1
ATOM 2866 C CA . CYS C 1 59 ? -14.295 -5.145 -26.959 1.00 31.49 59 CYS C CA 1
ATOM 2867 C C . CYS C 1 59 ? -14.065 -3.794 -27.618 1.00 31.84 59 CYS C C 1
ATOM 2868 O O . CYS C 1 59 ? -14.801 -3.383 -28.519 1.00 32.64 59 CYS C O 1
ATOM 2871 N N . SER C 1 60 ? -13.029 -3.110 -27.147 1.00 32.71 60 SER C N 1
ATOM 2872 C CA . SER C 1 60 ? -12.655 -1.803 -27.663 1.00 32.77 60 SER C CA 1
ATOM 2873 C C . SER C 1 60 ? -11.859 -1.993 -28.945 1.00 32.67 60 SER C C 1
ATOM 2874 O O . SER C 1 60 ? -10.746 -1.476 -29.079 1.00 33.44 60 SER C O 1
ATOM 2877 N N . SER C 1 61 ? -12.430 -2.746 -29.881 1.00 31.78 61 SER C N 1
ATOM 2878 C CA . SER C 1 61 ? -11.769 -3.009 -31.155 1.00 30.94 61 SER C CA 1
ATOM 2879 C C . SER C 1 61 ? -12.770 -3.336 -32.256 1.00 30.30 61 SER C C 1
ATOM 2880 O O . SER C 1 61 ? -12.671 -2.809 -33.361 1.00 31.63 61 SER C O 1
ATOM 2883 N N . LYS C 1 62 ? -13.733 -4.203 -31.957 1.00 29.03 62 LYS C N 1
ATOM 2884 C CA . LYS C 1 62 ? -14.733 -4.589 -32.950 1.00 27.28 62 LYS C CA 1
ATOM 2885 C C . LYS C 1 62 ? -16.178 -4.513 -32.446 1.00 25.47 62 LYS C C 1
ATOM 2886 O O . LYS C 1 62 ? -17.120 -4.433 -33.241 1.00 24.81 62 LYS C O 1
ATOM 2892 N N . HIS C 1 63 ? -16.357 -4.529 -31.130 1.00 23.34 63 HIS C N 1
ATOM 2893 C CA . HIS C 1 63 ? -17.702 -4.507 -30.588 1.00 20.79 63 HIS C CA 1
ATOM 2894 C C . HIS C 1 63 ? -18.326 -3.129 -30.444 1.00 19.88 63 HIS C C 1
ATOM 2895 O O . HIS C 1 63 ? -19.428 -2.884 -30.945 1.00 20.54 63 HIS C O 1
ATOM 2902 N N . VAL C 1 64 ? -17.627 -2.227 -29.769 1.00 18.59 64 VAL C N 1
ATOM 2903 C CA . VAL C 1 64 ? -18.171 -0.899 -29.545 1.00 18.18 64 VAL C CA 1
ATOM 2904 C C . VAL C 1 64 ? -18.345 -0.020 -30.785 1.00 18.00 64 VAL C C 1
ATOM 2905 O O . VAL C 1 64 ? -19.450 0.460 -31.059 1.00 18.34 64 VAL C O 1
ATOM 2909 N N . PRO C 1 65 ? -17.265 0.192 -31.559 1.00 17.19 65 PRO C N 1
ATOM 2910 C CA . PRO C 1 65 ? -17.339 1.033 -32.761 1.00 15.15 65 PRO C CA 1
ATOM 2911 C C . PRO C 1 65 ? -18.600 0.903 -33.613 1.00 14.94 65 PRO C C 1
ATOM 2912 O O . PRO C 1 65 ? -19.268 1.908 -33.881 1.00 15.37 65 PRO C O 1
ATOM 2916 N N . PRO C 1 66 ? -18.952 -0.326 -34.044 1.00 14.19 66 PRO C N 1
ATOM 2917 C CA . PRO C 1 66 ? -20.154 -0.527 -34.866 1.00 13.47 66 PRO C CA 1
ATOM 2918 C C . PRO C 1 66 ? -21.401 0.157 -34.319 1.00 14.84 66 PRO C C 1
ATOM 2919 O O . PRO C 1 66 ? -22.203 0.686 -35.088 1.00 15.46 66 PRO C O 1
ATOM 2923 N N . TYR C 1 67 ? -21.567 0.144 -32.997 1.00 15.59 67 TYR C N 1
ATOM 2924 C CA . TYR C 1 67 ? -22.731 0.776 -32.380 1.00 15.69 67 TYR C CA 1
ATOM 2925 C C . TYR C 1 67 ? -22.666 2.294 -32.508 1.00 15.91 67 TYR C C 1
ATOM 2926 O O . TYR C 1 67 ? -23.680 2.951 -32.764 1.00 16.23 67 TYR C O 1
ATOM 2935 N N . LYS C 1 68 ? -21.474 2.848 -32.325 1.00 16.31 68 LYS C N 1
ATOM 2936 C CA . LYS C 1 68 ? -21.286 4.291 -32.436 1.00 17.57 68 LYS C CA 1
ATOM 2937 C C . LYS C 1 68 ? -21.566 4.720 -33.877 1.00 17.60 68 LYS C C 1
ATOM 2938 O O . LYS C 1 68 ? -22.303 5.674 -34.138 1.00 16.83 68 LYS C O 1
ATOM 2944 N N . HIS C 1 69 ? -20.975 3.982 -34.806 1.00 17.60 69 HIS C N 1
ATOM 2945 C CA . HIS C 1 69 ? -21.116 4.264 -36.224 1.00 18.52 69 HIS C CA 1
ATOM 2946 C C . HIS C 1 69 ? -22.548 4.150 -36.764 1.00 18.70 69 HIS C C 1
ATOM 2947 O O . HIS C 1 69 ? -22.877 4.775 -37.775 1.00 19.15 69 HIS C O 1
ATOM 2954 N N . ASN C 1 70 ? -23.397 3.367 -36.100 1.00 18.68 70 ASN C N 1
ATOM 2955 C CA . ASN C 1 70 ? -24.782 3.215 -36.540 1.00 17.96 70 ASN C CA 1
ATOM 2956 C C . ASN C 1 70 ? -25.764 3.870 -35.580 1.00 18.78 70 ASN C C 1
ATOM 2957 O O . ASN C 1 70 ? -26.966 3.570 -35.605 1.00 18.24 70 ASN C O 1
ATOM 2962 N N . ILE C 1 71 ? -25.260 4.765 -34.737 1.00 19.50 71 ILE C N 1
ATOM 2963 C CA . ILE C 1 71 ? -26.126 5.425 -33.772 1.00 21.03 71 ILE C CA 1
ATOM 2964 C C . ILE C 1 71 ? -27.325 6.080 -34.456 1.00 22.49 71 ILE C C 1
ATOM 2965 O O . ILE C 1 71 ? -28.428 6.115 -33.896 1.00 22.73 71 ILE C O 1
ATOM 2970 N N . ASP C 1 72 ? -27.112 6.590 -35.667 1.00 24.08 72 ASP C N 1
ATOM 2971 C CA . ASP C 1 72 ? -28.188 7.240 -36.410 1.00 25.29 72 ASP C CA 1
ATOM 2972 C C . ASP C 1 72 ? -29.239 6.240 -36.881 1.00 24.61 72 ASP C C 1
ATOM 2973 O O . ASP C 1 72 ? -30.437 6.440 -36.669 1.00 25.17 72 ASP C O 1
ATOM 2978 N N . LYS C 1 73 ? -28.798 5.163 -37.520 1.00 23.51 73 LYS C N 1
ATOM 2979 C CA . LYS C 1 73 ? -29.731 4.154 -37.990 1.00 22.86 73 LYS C CA 1
ATOM 2980 C C . LYS C 1 73 ? -30.636 3.686 -36.849 1.00 22.85 73 LYS C C 1
ATOM 2981 O O . LYS C 1 73 ? -31.820 3.420 -37.055 1.00 23.26 73 LYS C O 1
ATOM 2987 N N . PHE C 1 74 ? -30.079 3.590 -35.644 1.00 21.59 74 PHE C N 1
ATOM 2988 C CA . PHE C 1 74 ? -30.862 3.160 -34.490 1.00 19.44 74 PHE C CA 1
ATOM 2989 C C . PHE C 1 74 ? -31.971 4.161 -34.200 1.00 20.15 74 PHE C C 1
ATOM 2990 O O . PHE C 1 74 ? -33.153 3.800 -34.141 1.00 20.48 74 PHE C O 1
ATOM 2998 N N . LYS C 1 75 ? -31.590 5.423 -34.024 1.00 20.25 75 LYS C N 1
ATOM 2999 C CA . LYS C 1 75 ? -32.564 6.462 -33.733 1.00 20.66 75 LYS C CA 1
ATOM 3000 C C . LYS C 1 75 ? -33.576 6.579 -34.857 1.00 20.78 75 LYS C C 1
ATOM 3001 O O . LYS C 1 75 ? -34.706 7.016 -34.637 1.00 21.77 75 LYS C O 1
ATOM 3007 N N . ALA C 1 76 ? -33.170 6.180 -36.059 1.00 20.12 76 ALA C N 1
ATOM 3008 C CA . ALA C 1 76 ? -34.058 6.233 -37.211 1.00 18.83 76 ALA C CA 1
ATOM 3009 C C . ALA C 1 76 ? -35.159 5.207 -37.014 1.00 18.21 76 ALA C C 1
ATOM 3010 O O . ALA C 1 76 ? -36.272 5.383 -37.503 1.00 19.64 76 ALA C O 1
ATOM 3012 N N . LYS C 1 77 ? -34.847 4.136 -36.292 1.00 17.53 77 LYS C N 1
ATOM 3013 C CA . LYS C 1 77 ? -35.828 3.089 -36.046 1.00 17.51 77 LYS C CA 1
ATOM 3014 C C . LYS C 1 77 ? -36.634 3.372 -34.797 1.00 16.96 77 LYS C C 1
ATOM 3015 O O . LYS C 1 77 ? -37.485 2.582 -34.406 1.00 17.61 77 LYS C O 1
ATOM 3021 N N . GLY C 1 78 ? -36.349 4.501 -34.165 1.00 17.45 78 GLY C N 1
ATOM 3022 C CA . GLY C 1 78 ? -37.084 4.880 -32.971 1.00 18.34 78 GLY C CA 1
ATOM 3023 C C . GLY C 1 78 ? -36.471 4.460 -31.653 1.00 18.25 78 GLY C C 1
ATOM 3024 O O . GLY C 1 78 ? -37.122 4.559 -30.609 1.00 18.57 78 GLY C O 1
ATOM 3025 N N . VAL C 1 79 ? -35.227 3.989 -31.688 1.00 17.74 79 VAL C N 1
ATOM 3026 C CA . VAL C 1 79 ? -34.546 3.568 -30.465 1.00 17.33 79 VAL C CA 1
ATOM 3027 C C . VAL C 1 79 ? -34.300 4.775 -29.564 1.00 16.98 79 VAL C C 1
ATOM 3028 O O . VAL C 1 79 ? -33.666 5.744 -29.984 1.00 16.97 79 VAL C O 1
ATOM 3032 N N . ASP C 1 80 ? -34.807 4.714 -28.334 1.00 17.23 80 ASP C N 1
ATOM 3033 C CA . ASP C 1 80 ? -34.642 5.817 -27.383 1.00 17.97 80 ASP C CA 1
ATOM 3034 C C . ASP C 1 80 ? -33.202 5.958 -26.919 1.00 17.67 80 ASP C C 1
ATOM 3035 O O . ASP C 1 80 ? -32.652 7.060 -26.888 1.00 17.07 80 ASP C O 1
ATOM 3040 N N . SER C 1 81 ? -32.590 4.839 -26.551 1.00 17.02 81 SER C N 1
ATOM 3041 C CA . SER C 1 81 ? -31.213 4.876 -26.093 1.00 15.21 81 SER C CA 1
ATOM 3042 C C . SER C 1 81 ? -30.426 3.614 -26.430 1.00 13.72 81 SER C C 1
ATOM 3043 O O . SER C 1 81 ? -30.972 2.508 -26.479 1.00 13.40 81 SER C O 1
ATOM 3046 N N . VAL C 1 82 ? -29.138 3.809 -26.686 1.00 12.21 82 VAL C N 1
ATOM 3047 C CA . VAL C 1 82 ? -28.231 2.726 -27.004 1.00 11.49 82 VAL C CA 1
ATOM 3048 C C . VAL C 1 82 ? -27.229 2.697 -25.860 1.00 11.37 82 VAL C C 1
ATOM 3049 O O . VAL C 1 82 ? -26.456 3.640 -25.681 1.00 12.72 82 VAL C O 1
ATOM 3053 N N . ILE C 1 83 ? -27.228 1.632 -25.073 1.00 10.71 83 ILE C N 1
ATOM 3054 C CA . ILE C 1 83 ? -26.290 1.598 -23.966 1.00 10.07 83 ILE C CA 1
ATOM 3055 C C . ILE C 1 83 ? -25.361 0.400 -23.881 1.00 9.06 83 ILE C C 1
ATOM 3056 O O . ILE C 1 83 ? -25.677 -0.710 -24.323 1.00 9.58 83 ILE C O 1
ATOM 3061 N N . CYS C 1 84 ? -24.186 0.667 -23.329 1.00 7.66 84 CYS C N 1
ATOM 3062 C CA . CYS C 1 84 ? -23.152 -0.325 -23.143 1.00 6.86 84 CYS C CA 1
ATOM 3063 C C . CYS C 1 84 ? -23.019 -0.523 -21.643 1.00 6.42 84 CYS C C 1
ATOM 3064 O O . CYS C 1 84 ? -22.855 0.441 -20.892 1.00 6.95 84 CYS C O 1
ATOM 3067 N N . VAL C 1 85 ? -23.104 -1.770 -21.199 1.00 5.83 85 VAL C N 1
ATOM 3068 C CA . VAL C 1 85 ? -22.990 -2.054 -19.782 1.00 5.32 85 VAL C CA 1
ATOM 3069 C C . VAL C 1 85 ? -21.881 -3.065 -19.565 1.00 5.35 85 VAL C C 1
ATOM 3070 O O . VAL C 1 85 ? -21.617 -3.897 -20.437 1.00 5.83 85 VAL C O 1
ATOM 3074 N N . ALA C 1 86 ? -21.223 -2.987 -18.410 1.00 5.52 86 ALA C N 1
ATOM 3075 C CA . ALA C 1 86 ? -20.115 -3.901 -18.095 1.00 5.47 86 ALA C CA 1
ATOM 3076 C C . ALA C 1 86 ? -19.852 -3.978 -16.606 1.00 4.90 86 ALA C C 1
ATOM 3077 O O . ALA C 1 86 ? -20.025 -3.007 -15.885 1.00 6.55 86 ALA C O 1
ATOM 3079 N N . ILE C 1 87 ? -19.438 -5.139 -16.137 1.00 4.90 87 ILE C N 1
ATOM 3080 C CA . ILE C 1 87 ? -19.141 -5.277 -14.722 1.00 5.04 87 ILE C CA 1
ATOM 3081 C C . ILE C 1 87 ? -17.763 -4.661 -14.468 1.00 5.09 87 ILE C C 1
ATOM 3082 O O . ILE C 1 87 ? -16.736 -5.344 -14.420 1.00 4.90 87 ILE C O 1
ATOM 3087 N N . ASN C 1 88 ? -17.777 -3.340 -14.335 1.00 5.57 88 ASN C N 1
ATOM 3088 C CA . ASN C 1 88 ? -16.600 -2.518 -14.073 1.00 6.04 88 ASN C CA 1
ATOM 3089 C C . ASN C 1 88 ? -17.130 -1.371 -13.219 1.00 6.73 88 ASN C C 1
ATOM 3090 O O . ASN C 1 88 ? -18.319 -1.046 -13.294 1.00 7.16 88 ASN C O 1
ATOM 3095 N N . ASP C 1 89 ? -16.280 -0.755 -12.406 1.00 6.66 89 ASP C N 1
ATOM 3096 C CA . ASP C 1 89 ? -16.758 0.365 -11.609 1.00 6.09 89 ASP C CA 1
ATOM 3097 C C . ASP C 1 89 ? -17.030 1.436 -12.657 1.00 5.77 89 ASP C C 1
ATOM 3098 O O . ASP C 1 89 ? -16.438 1.402 -13.735 1.00 5.70 89 ASP C O 1
ATOM 3103 N N . PRO C 1 90 ? -17.932 2.389 -12.368 1.00 5.60 90 PRO C N 1
ATOM 3104 C CA . PRO C 1 90 ? -18.259 3.450 -13.321 1.00 5.76 90 PRO C CA 1
ATOM 3105 C C . PRO C 1 90 ? -17.119 4.378 -13.724 1.00 6.39 90 PRO C C 1
ATOM 3106 O O . PRO C 1 90 ? -17.195 5.034 -14.763 1.00 6.51 90 PRO C O 1
ATOM 3110 N N . TYR C 1 91 ? -16.065 4.427 -12.916 1.00 7.15 91 TYR C N 1
ATOM 3111 C CA . TYR C 1 91 ? -14.932 5.307 -13.205 1.00 8.06 91 TYR C CA 1
ATOM 3112 C C . TYR C 1 91 ? -14.016 4.720 -14.277 1.00 8.85 91 TYR C C 1
ATOM 3113 O O . TYR C 1 91 ? -13.418 5.456 -15.074 1.00 8.97 91 TYR C O 1
ATOM 3122 N N . THR C 1 92 ? -13.909 3.394 -14.300 1.00 9.42 92 THR C N 1
ATOM 3123 C CA . THR C 1 92 ? -13.083 2.722 -15.297 1.00 9.07 92 THR C CA 1
ATOM 3124 C C . THR C 1 92 ? -13.856 2.649 -16.615 1.00 9.01 92 THR C C 1
ATOM 3125 O O . THR C 1 92 ? -13.283 2.791 -17.703 1.00 9.16 92 THR C O 1
ATOM 3129 N N . VAL C 1 93 ? -15.164 2.428 -16.516 1.00 8.41 93 VAL C N 1
ATOM 3130 C CA . VAL C 1 93 ? -15.984 2.357 -17.710 1.00 8.51 93 VAL C CA 1
ATOM 3131 C C . VAL C 1 93 ? -15.852 3.686 -18.438 1.00 9.12 93 VAL C C 1
ATOM 3132 O O . VAL C 1 93 ? -15.763 3.736 -19.664 1.00 9.56 93 VAL C O 1
ATOM 3136 N N . ASN C 1 94 ? -15.824 4.761 -17.663 1.00 9.27 94 ASN C N 1
ATOM 3137 C CA . ASN C 1 94 ? -15.718 6.097 -18.222 1.00 9.54 94 ASN C CA 1
ATOM 3138 C C . ASN C 1 94 ? -14.338 6.383 -18.807 1.00 9.83 94 ASN C C 1
ATOM 3139 O O . ASN C 1 94 ? -14.217 6.917 -19.913 1.00 9.65 94 ASN C O 1
ATOM 3144 N N . ALA C 1 95 ? -13.295 6.032 -18.067 1.00 9.94 95 ALA C N 1
ATOM 3145 C CA . ALA C 1 95 ? -11.941 6.251 -18.553 1.00 9.77 95 ALA C CA 1
ATOM 3146 C C . ALA C 1 95 ? -11.870 5.604 -19.922 1.00 10.10 95 ALA C C 1
ATOM 3147 O O . ALA C 1 95 ? -11.436 6.218 -20.896 1.00 11.05 95 ALA C O 1
ATOM 3149 N N . TRP C 1 96 ? -12.335 4.363 -19.979 1.00 10.15 96 TRP C N 1
ATOM 3150 C CA . TRP C 1 96 ? -12.344 3.571 -21.201 1.00 9.88 96 TRP C CA 1
ATOM 3151 C C . TRP C 1 96 ? -13.228 4.182 -22.276 1.00 10.17 96 TRP C C 1
ATOM 3152 O O . TRP C 1 96 ? -12.841 4.231 -23.442 1.00 10.31 96 TRP C O 1
ATOM 3163 N N . ALA C 1 97 ? -14.413 4.645 -21.887 1.00 11.30 97 ALA C N 1
ATOM 3164 C CA . ALA C 1 97 ? -15.341 5.244 -22.845 1.00 13.76 97 ALA C CA 1
ATOM 3165 C C . ALA C 1 97 ? -14.714 6.482 -23.480 1.00 15.81 97 ALA C C 1
ATOM 3166 O O . ALA C 1 97 ? -14.880 6.736 -24.672 1.00 16.68 97 ALA C O 1
ATOM 3168 N N . GLU C 1 98 ? -13.988 7.249 -22.674 1.00 17.65 98 GLU C N 1
ATOM 3169 C CA . GLU C 1 98 ? -13.322 8.448 -23.162 1.00 17.87 98 GLU C CA 1
ATOM 3170 C C . GLU C 1 98 ? -12.227 8.038 -24.141 1.00 18.19 98 GLU C C 1
ATOM 3171 O O . GLU C 1 98 ? -12.132 8.571 -25.252 1.00 16.88 98 GLU C O 1
ATOM 3177 N N . LYS C 1 99 ? -11.402 7.088 -23.700 1.00 18.50 99 LYS C N 1
ATOM 3178 C CA . LYS C 1 99 ? -10.287 6.574 -24.484 1.00 18.75 99 LYS C CA 1
ATOM 3179 C C . LYS C 1 99 ? -10.694 6.200 -25.900 1.00 18.91 99 LYS C C 1
ATOM 3180 O O . LYS C 1 99 ? -9.995 6.528 -26.859 1.00 19.42 99 LYS C O 1
ATOM 3186 N N . ILE C 1 100 ? -11.823 5.515 -26.034 1.00 18.62 100 ILE C N 1
ATOM 3187 C CA . ILE C 1 100 ? -12.278 5.098 -27.352 1.00 18.60 100 ILE C CA 1
ATOM 3188 C C . ILE C 1 100 ? -13.317 6.054 -27.917 1.00 18.41 100 ILE C C 1
ATOM 3189 O O . ILE C 1 100 ? -14.113 5.683 -28.777 1.00 18.61 100 ILE C O 1
ATOM 3194 N N . GLN C 1 101 ? -13.296 7.288 -27.431 1.00 19.06 101 GLN C N 1
ATOM 3195 C CA . GLN C 1 101 ? -14.235 8.320 -27.879 1.00 20.10 101 GLN C CA 1
ATOM 3196 C C . GLN C 1 101 ? -15.590 7.741 -28.249 1.00 19.47 101 GLN C C 1
ATOM 3197 O O . GLN C 1 101 ? -16.115 8.012 -29.323 1.00 19.98 101 GLN C O 1
ATOM 3203 N N . ALA C 1 102 ? -16.156 6.944 -27.353 1.00 19.26 102 ALA C N 1
ATOM 3204 C CA . ALA C 1 102 ? -17.441 6.319 -27.613 1.00 18.85 102 ALA C CA 1
ATOM 3205 C C . ALA C 1 102 ? -18.573 6.988 -26.846 1.00 18.88 102 ALA C C 1
ATOM 3206 O O . ALA C 1 102 ? -19.749 6.722 -27.106 1.00 18.16 102 ALA C O 1
ATOM 3208 N N . LYS C 1 103 ? -18.234 7.853 -25.897 1.00 19.17 103 LYS C N 1
ATOM 3209 C CA . LYS C 1 103 ? -19.277 8.536 -25.139 1.00 20.00 103 LYS C CA 1
ATOM 3210 C C . LYS C 1 103 ? -20.010 9.435 -26.120 1.00 21.97 103 LYS C C 1
ATOM 3211 O O . LYS C 1 103 ? -19.729 9.411 -27.321 1.00 22.66 103 LYS C O 1
ATOM 3217 N N . ASP C 1 104 ? -20.946 10.224 -25.603 1.00 23.76 104 ASP C N 1
ATOM 3218 C CA . ASP C 1 104 ? -21.748 11.160 -26.406 1.00 24.50 104 ASP C CA 1
ATOM 3219 C C . ASP C 1 104 ? -22.543 10.495 -27.530 1.00 22.89 104 ASP C C 1
ATOM 3220 O O . ASP C 1 104 ? -23.509 11.065 -28.042 1.00 22.97 104 ASP C O 1
ATOM 3225 N N . ALA C 1 105 ? -22.130 9.288 -27.903 1.00 21.01 105 ALA C N 1
ATOM 3226 C CA . ALA C 1 105 ? -22.799 8.526 -28.948 1.00 19.17 105 ALA C CA 1
ATOM 3227 C C . ALA C 1 105 ? -23.571 7.397 -28.268 1.00 18.09 105 ALA C C 1
ATOM 3228 O O . ALA C 1 105 ? -24.735 7.122 -28.590 1.00 16.73 105 ALA C O 1
ATOM 3230 N N . ILE C 1 106 ? -22.904 6.765 -27.304 1.00 16.80 106 ILE C N 1
ATOM 3231 C CA . ILE C 1 106 ? -23.465 5.651 -26.548 1.00 14.77 106 ILE C CA 1
ATOM 3232 C C . ILE C 1 106 ? -23.404 5.939 -25.050 1.00 14.22 106 ILE C C 1
ATOM 3233 O O . ILE C 1 106 ? -22.392 6.428 -24.553 1.00 15.48 106 ILE C O 1
ATOM 3238 N N . GLU C 1 107 ? -24.483 5.639 -24.334 1.00 12.98 107 GLU C N 1
ATOM 3239 C CA . GLU C 1 107 ? -24.518 5.839 -22.892 1.00 12.15 107 GLU C CA 1
ATOM 3240 C C . GLU C 1 107 ? -23.847 4.643 -22.203 1.00 11.82 107 GLU C C 1
ATOM 3241 O O . GLU C 1 107 ? -24.329 3.514 -22.295 1.00 10.80 107 GLU C O 1
ATOM 3247 N N . PHE C 1 108 ? -22.739 4.893 -21.516 1.00 10.69 108 PHE C N 1
ATOM 3248 C CA . PHE C 1 108 ? -22.026 3.829 -20.822 1.00 9.10 108 PHE C CA 1
ATOM 3249 C C . PHE C 1 108 ? -22.444 3.715 -19.367 1.00 9.29 108 PHE C C 1
ATOM 3250 O O . PHE C 1 108 ? -22.521 4.715 -18.667 1.00 9.25 108 PHE C O 1
ATOM 3258 N N . TYR C 1 109 ? -22.722 2.493 -18.921 1.00 8.90 109 TYR C N 1
ATOM 3259 C CA . TYR C 1 109 ? -23.106 2.245 -17.540 1.00 8.70 109 TYR C CA 1
ATOM 3260 C C . TYR C 1 109 ? -22.202 1.175 -16.947 1.00 9.37 109 TYR C C 1
ATOM 3261 O O . TYR C 1 109 ? -21.624 0.362 -17.667 1.00 9.57 109 TYR C O 1
ATOM 3270 N N . GLY C 1 110 ? -22.091 1.177 -15.624 1.00 9.20 110 GLY C N 1
ATOM 3271 C CA . GLY C 1 110 ? -21.297 0.169 -14.950 1.00 7.82 110 GLY C CA 1
ATOM 3272 C C . GLY C 1 110 ? -22.242 -0.721 -14.154 1.00 7.91 110 GLY C C 1
ATOM 3273 O O . GLY C 1 110 ? -23.424 -0.398 -13.986 1.00 6.73 110 GLY C O 1
ATOM 3274 N N . ASP C 1 111 ? -21.723 -1.841 -13.659 1.00 8.40 111 ASP C N 1
ATOM 3275 C CA . ASP C 1 111 ? -22.501 -2.787 -12.852 1.00 8.24 111 ASP C CA 1
ATOM 3276 C C . ASP C 1 111 ? -21.484 -3.449 -11.933 1.00 8.60 111 ASP C C 1
ATOM 3277 O O . ASP C 1 111 ? -21.282 -4.666 -12.006 1.00 9.45 111 ASP C O 1
ATOM 3282 N N . PHE C 1 112 ? -20.843 -2.644 -11.077 1.00 7.85 112 PHE C N 1
ATOM 3283 C CA . PHE C 1 112 ? -19.802 -3.156 -10.184 1.00 7.67 112 PHE C CA 1
ATOM 3284 C C . PHE C 1 112 ? -20.251 -4.345 -9.335 1.00 8.29 112 PHE C C 1
ATOM 3285 O O . PHE C 1 112 ? -19.458 -5.225 -9.054 1.00 8.20 112 PHE C O 1
ATOM 3293 N N . ASP C 1 113 ? -21.526 -4.363 -8.948 1.00 9.89 113 ASP C N 1
ATOM 3294 C CA . ASP C 1 113 ? -22.121 -5.453 -8.165 1.00 10.12 113 ASP C CA 1
ATOM 3295 C C . ASP C 1 113 ? -22.126 -6.720 -8.991 1.00 9.57 113 ASP C C 1
ATOM 3296 O O . ASP C 1 113 ? -21.865 -7.814 -8.497 1.00 9.72 113 ASP C O 1
ATOM 3301 N N . GLY C 1 114 ? -22.479 -6.548 -10.259 1.00 8.84 114 GLY C N 1
ATOM 3302 C CA . GLY C 1 114 ? -22.613 -7.672 -11.158 1.00 8.25 114 GLY C CA 1
ATOM 3303 C C . GLY C 1 114 ? -24.048 -8.111 -10.927 1.00 7.52 114 GLY C C 1
ATOM 3304 O O . GLY C 1 114 ? -24.535 -9.068 -11.529 1.00 7.43 114 GLY C O 1
ATOM 3305 N N . SER C 1 115 ? -24.731 -7.379 -10.048 1.00 6.05 115 SER C N 1
ATOM 3306 C CA . SER C 1 115 ? -26.105 -7.688 -9.703 1.00 5.54 115 SER C CA 1
ATOM 3307 C C . SER C 1 115 ? -27.019 -7.598 -10.908 1.00 5.94 115 SER C C 1
ATOM 3308 O O . SER C 1 115 ? -27.933 -8.409 -11.061 1.00 5.85 115 SER C O 1
ATOM 3311 N N . PHE C 1 116 ? -26.784 -6.624 -11.776 1.00 5.92 116 PHE C N 1
ATOM 3312 C CA . PHE C 1 116 ? -27.643 -6.511 -12.934 1.00 6.06 116 PHE C CA 1
ATOM 3313 C C . PHE C 1 116 ? -27.588 -7.794 -13.750 1.00 6.96 116 PHE C C 1
ATOM 3314 O O . PHE C 1 116 ? -28.631 -8.383 -14.057 1.00 7.54 116 PHE C O 1
ATOM 3322 N N . HIS C 1 117 ? -26.378 -8.230 -14.100 1.00 6.56 117 HIS C N 1
ATOM 3323 C CA . HIS C 1 117 ? -26.229 -9.438 -14.903 1.00 6.82 117 HIS C CA 1
ATOM 3324 C C . HIS C 1 117 ? -26.604 -10.708 -14.146 1.00 7.76 117 HIS C C 1
ATOM 3325 O O . HIS C 1 117 ? -27.080 -11.684 -14.729 1.00 6.24 117 HIS C O 1
ATOM 3332 N N . LYS C 1 118 ? -26.391 -10.695 -12.839 1.00 9.31 118 LYS C N 1
ATOM 3333 C CA . LYS C 1 118 ? -26.708 -11.859 -12.030 1.00 10.03 118 LYS C CA 1
ATOM 3334 C C . LYS C 1 118 ? -28.214 -12.115 -12.085 1.00 9.37 118 LYS C C 1
ATOM 3335 O O . LYS C 1 118 ? -28.648 -13.264 -12.136 1.00 10.06 118 LYS C O 1
ATOM 3341 N N . SER C 1 119 ? -29.008 -11.046 -12.103 1.00 7.90 119 SER C N 1
ATOM 3342 C CA . SER C 1 119 ? -30.459 -11.186 -12.137 1.00 5.82 119 SER C CA 1
ATOM 3343 C C . SER C 1 119 ? -30.944 -11.701 -13.473 1.00 6.18 119 SER C C 1
ATOM 3344 O O . SER C 1 119 ? -32.052 -12.208 -13.581 1.00 7.01 119 SER C O 1
ATOM 3347 N N . LEU C 1 120 ? -30.111 -11.576 -14.494 1.00 6.81 120 LEU C N 1
ATOM 3348 C CA . LEU C 1 120 ? -30.470 -12.046 -15.830 1.00 6.93 120 LEU C CA 1
ATOM 3349 C C . LEU C 1 120 ? -29.667 -13.308 -16.177 1.00 7.39 120 LEU C C 1
ATOM 3350 O O . LEU C 1 120 ? -29.808 -13.871 -17.261 1.00 6.26 120 LEU C O 1
ATOM 3355 N N . GLU C 1 121 ? -28.834 -13.746 -15.233 1.00 7.82 121 GLU C N 1
ATOM 3356 C CA . GLU C 1 121 ? -27.976 -14.920 -15.396 1.00 6.93 121 GLU C CA 1
ATOM 3357 C C . GLU C 1 121 ? -27.031 -14.745 -16.566 1.00 5.54 121 GLU C C 1
ATOM 3358 O O . GLU C 1 121 ? -26.825 -15.665 -17.359 1.00 5.88 121 GLU C O 1
ATOM 3364 N N . LEU C 1 122 ? -26.450 -13.555 -16.661 1.00 4.90 122 LEU C N 1
ATOM 3365 C CA . LEU C 1 122 ? -25.525 -13.258 -17.737 1.00 5.18 122 LEU C CA 1
ATOM 3366 C C . LEU C 1 122 ? -24.100 -13.067 -17.250 1.00 4.90 122 LEU C C 1
ATOM 3367 O O . LEU C 1 122 ? -23.340 -12.306 -17.830 1.00 6.19 122 LEU C O 1
ATOM 3372 N N . THR C 1 123 ? -23.735 -13.749 -16.172 1.00 5.86 123 THR C N 1
ATOM 3373 C CA . THR C 1 123 ? -22.375 -13.663 -15.649 1.00 5.02 123 THR C CA 1
ATOM 3374 C C . THR C 1 123 ? -21.645 -14.951 -16.012 1.00 4.90 123 THR C C 1
ATOM 3375 O O . THR C 1 123 ? -22.241 -16.027 -16.052 1.00 5.17 123 THR C O 1
ATOM 3379 N N . THR C 1 124 ? -20.354 -14.840 -16.282 1.00 4.90 124 THR C N 1
ATOM 3380 C CA . THR C 1 124 ? -19.547 -16.005 -16.618 1.00 5.11 124 THR C CA 1
ATOM 3381 C C . THR C 1 124 ? -18.208 -15.825 -15.904 1.00 6.28 124 THR C C 1
ATOM 3382 O O . THR C 1 124 ? -17.772 -14.698 -15.673 1.00 6.20 124 THR C O 1
ATOM 3386 N N . ASP C 1 125 ? -17.559 -16.925 -15.542 1.00 7.23 125 ASP C N 1
ATOM 3387 C CA . ASP C 1 125 ? -16.291 -16.826 -14.832 1.00 7.83 125 ASP C CA 1
ATOM 3388 C C . ASP C 1 125 ? -15.102 -16.675 -15.769 1.00 7.88 125 ASP C C 1
ATOM 3389 O O . ASP C 1 125 ? -14.759 -17.606 -16.497 1.00 9.17 125 ASP C O 1
ATOM 3394 N N . LEU C 1 126 ? -14.470 -15.505 -15.741 1.00 6.61 126 LEU C N 1
ATOM 3395 C CA . LEU C 1 126 ? -13.320 -15.238 -16.595 1.00 5.40 126 LEU C CA 1
ATOM 3396 C C . LEU C 1 126 ? -12.054 -15.087 -15.784 1.00 5.39 126 LEU C C 1
ATOM 3397 O O . LEU C 1 126 ? -11.210 -14.246 -16.096 1.00 4.90 126 LEU C O 1
ATOM 3402 N N . SER C 1 127 ? -11.922 -15.905 -14.745 1.00 6.07 127 SER C N 1
ATOM 3403 C CA . SER C 1 127 ? -10.749 -15.862 -13.886 1.00 6.64 127 SER C CA 1
ATOM 3404 C C . SER C 1 127 ? -9.508 -16.364 -14.599 1.00 7.54 127 SER C C 1
ATOM 3405 O O . SER C 1 127 ? -8.391 -16.023 -14.223 1.00 9.48 127 SER C O 1
ATOM 3408 N N . ALA C 1 128 ? -9.694 -17.189 -15.621 1.00 8.24 128 ALA C N 1
ATOM 3409 C CA . ALA C 1 128 ? -8.554 -17.705 -16.365 1.00 8.18 128 ALA C CA 1
ATOM 3410 C C . ALA C 1 128 ? -7.910 -16.545 -17.108 1.00 8.20 128 ALA C C 1
ATOM 3411 O O . ALA C 1 128 ? -6.693 -16.500 -17.277 1.00 7.38 128 ALA C O 1
ATOM 3413 N N . GLY C 1 129 ? -8.744 -15.609 -17.547 1.00 8.72 129 GLY C N 1
ATOM 3414 C CA . GLY C 1 129 ? -8.253 -14.448 -18.268 1.00 9.62 129 GLY C CA 1
ATOM 3415 C C . GLY C 1 129 ? -7.811 -13.322 -17.349 1.00 9.93 129 GLY C C 1
ATOM 3416 O O . GLY C 1 129 ? -7.452 -12.241 -17.817 1.00 10.52 129 GLY C O 1
ATOM 3417 N N . LEU C 1 130 ? -7.846 -13.575 -16.041 1.00 10.34 130 LEU C N 1
ATOM 3418 C CA . LEU C 1 130 ? -7.436 -12.593 -15.034 1.00 11.00 130 LEU C CA 1
ATOM 3419 C C . LEU C 1 130 ? -8.459 -11.469 -14.769 1.00 11.32 130 LEU C C 1
ATOM 3420 O O . LEU C 1 130 ? -8.126 -10.429 -14.208 1.00 11.61 130 LEU C O 1
ATOM 3425 N N . LEU C 1 131 ? -9.696 -11.681 -15.199 1.00 10.62 131 LEU C N 1
ATOM 3426 C CA . LEU C 1 131 ? -10.780 -10.742 -14.951 1.00 8.77 131 LEU C CA 1
ATOM 3427 C C . LEU C 1 131 ? -11.624 -11.571 -13.996 1.00 8.98 131 LEU C C 1
ATOM 3428 O O . LEU C 1 131 ? -11.680 -12.793 -14.114 1.00 9.25 131 LEU C O 1
ATOM 3433 N N . GLY C 1 132 ? -12.276 -10.953 -13.034 1.00 8.51 132 GLY C N 1
ATOM 3434 C CA . GLY C 1 132 ? -13.065 -11.778 -12.134 1.00 9.06 132 GLY C CA 1
ATOM 3435 C C . GLY C 1 132 ? -14.293 -12.364 -12.809 1.00 7.37 132 GLY C C 1
ATOM 3436 O O . GLY C 1 132 ? -14.269 -12.735 -13.975 1.00 7.29 132 GLY C O 1
ATOM 3437 N N . ILE C 1 133 ? -15.370 -12.474 -12.049 1.00 6.26 133 ILE C N 1
ATOM 3438 C CA . ILE C 1 133 ? -16.630 -12.954 -12.574 1.00 4.98 133 ILE C CA 1
ATOM 3439 C C . ILE C 1 133 ? -17.135 -11.766 -13.384 1.00 5.12 133 ILE C C 1
ATOM 3440 O O . ILE C 1 133 ? -17.299 -10.673 -12.848 1.00 4.90 133 ILE C O 1
ATOM 3445 N N . ARG C 1 134 ? -17.368 -11.961 -14.674 1.00 5.60 134 ARG C N 1
ATOM 3446 C CA . ARG C 1 134 ? -17.840 -10.866 -15.516 1.00 5.70 134 ARG C CA 1
ATOM 3447 C C . ARG C 1 134 ? -19.117 -11.234 -16.264 1.00 6.14 134 ARG C C 1
ATOM 3448 O O . ARG C 1 134 ? -19.682 -12.311 -16.066 1.00 5.90 134 ARG C O 1
ATOM 3456 N N . SER C 1 135 ? -19.574 -10.336 -17.124 1.00 6.14 135 SER C N 1
ATOM 3457 C CA . SER C 1 135 ? -20.772 -10.601 -17.897 1.00 5.74 135 SER C CA 1
ATOM 3458 C C . SER C 1 135 ? -20.360 -11.239 -19.213 1.00 6.76 135 SER C C 1
ATOM 3459 O O . SER C 1 135 ? -19.203 -11.129 -19.636 1.00 6.71 135 SER C O 1
ATOM 3462 N N . GLU C 1 136 ? -21.310 -11.902 -19.863 1.00 6.96 136 GLU C N 1
ATOM 3463 C CA . GLU C 1 136 ? -21.029 -12.510 -21.150 1.00 7.24 136 GLU C CA 1
ATOM 3464 C C . GLU C 1 136 ? -21.146 -11.382 -22.156 1.00 7.67 136 GLU C C 1
ATOM 3465 O O . GLU C 1 136 ? -21.510 -10.262 -21.797 1.00 8.70 136 GLU C O 1
ATOM 3471 N N . ARG C 1 137 ? -20.827 -11.662 -23.411 1.00 7.65 137 ARG C N 1
ATOM 3472 C CA . ARG C 1 137 ? -20.954 -10.633 -24.421 1.00 7.25 137 ARG C CA 1
ATOM 3473 C C . ARG C 1 137 ? -22.332 -10.838 -25.012 1.00 7.17 137 ARG C C 1
ATOM 3474 O O . ARG C 1 137 ? -22.618 -11.883 -25.605 1.00 6.55 137 ARG C O 1
ATOM 3482 N N . TRP C 1 138 ? -23.190 -9.843 -24.814 1.00 7.07 138 TRP C N 1
ATOM 3483 C CA . TRP C 1 138 ? -24.560 -9.902 -25.301 1.00 7.02 138 TRP C CA 1
ATOM 3484 C C . TRP C 1 138 ? -25.060 -8.546 -25.782 1.00 7.42 138 TRP C C 1
ATOM 3485 O O . TRP C 1 138 ? -24.409 -7.516 -25.596 1.00 7.53 138 TRP C O 1
ATOM 3496 N N . SER C 1 139 ? -26.235 -8.568 -26.398 1.00 7.69 139 SER C N 1
ATOM 3497 C CA . SER C 1 139 ? -26.888 -7.372 -26.908 1.00 6.99 139 SER C CA 1
ATOM 3498 C C . SER C 1 139 ? -28.342 -7.740 -26.861 1.00 6.90 139 SER C C 1
ATOM 3499 O O . SER C 1 139 ? -28.686 -8.919 -26.946 1.00 6.48 139 SER C O 1
ATOM 3502 N N . ALA C 1 140 ? -29.200 -6.746 -26.711 1.00 7.11 140 ALA C N 1
ATOM 3503 C CA . ALA C 1 140 ? -30.624 -7.014 -26.671 1.00 7.97 140 ALA C CA 1
ATOM 3504 C C . ALA C 1 140 ? -31.438 -5.755 -26.953 1.00 9.25 140 ALA C C 1
ATOM 3505 O O . ALA C 1 140 ? -30.995 -4.630 -26.702 1.00 9.39 140 ALA C O 1
ATOM 3507 N N . TYR C 1 141 ? -32.625 -5.957 -27.508 1.00 10.08 141 TYR C N 1
ATOM 3508 C CA . TYR C 1 141 ? -33.513 -4.855 -27.803 1.00 10.32 141 TYR C CA 1
ATOM 3509 C C . TYR C 1 141 ? -34.641 -5.025 -26.806 1.00 10.30 141 TYR C C 1
ATOM 3510 O O . TYR C 1 141 ? -35.316 -6.052 -26.806 1.00 9.53 141 TYR C O 1
ATOM 3519 N N . VAL C 1 142 ? -34.825 -4.027 -25.942 1.00 10.54 142 VAL C N 1
ATOM 3520 C CA . VAL C 1 142 ? -35.854 -4.087 -24.916 1.00 11.03 142 VAL C CA 1
ATOM 3521 C C . VAL C 1 142 ? -36.876 -2.958 -25.022 1.00 11.88 142 VAL C C 1
ATOM 3522 O O . VAL C 1 142 ? -36.528 -1.777 -25.002 1.00 12.74 142 VAL C O 1
ATOM 3526 N N . VAL C 1 143 ? -38.146 -3.332 -25.126 1.00 12.53 143 VAL C N 1
ATOM 3527 C CA . VAL C 1 143 ? -39.220 -2.360 -25.246 1.00 12.89 143 VAL C CA 1
ATOM 3528 C C . VAL C 1 143 ? -40.022 -2.329 -23.962 1.00 12.82 143 VAL C C 1
ATOM 3529 O O . VAL C 1 143 ? -40.611 -3.329 -23.556 1.00 13.17 143 VAL C O 1
ATOM 3533 N N . ASP C 1 144 ? -40.044 -1.166 -23.326 1.00 13.17 144 ASP C N 1
ATOM 3534 C CA . ASP C 1 144 ? -40.757 -0.997 -22.068 1.00 13.91 144 ASP C CA 1
ATOM 3535 C C . ASP C 1 144 ? -40.425 -2.147 -21.122 1.00 14.05 144 ASP C C 1
ATOM 3536 O O . ASP C 1 144 ? -41.302 -2.736 -20.504 1.00 14.16 144 ASP C O 1
ATOM 3541 N N . GLY C 1 145 ? -39.143 -2.473 -21.029 1.00 15.76 145 GLY C N 1
ATOM 3542 C CA . GLY C 1 145 ? -38.719 -3.537 -20.139 1.00 17.06 145 GLY C CA 1
ATOM 3543 C C . GLY C 1 145 ? -38.844 -4.960 -20.650 1.00 18.06 145 GLY C C 1
ATOM 3544 O O . GLY C 1 145 ? -38.354 -5.883 -19.999 1.00 18.81 145 GLY C O 1
ATOM 3545 N N . LYS C 1 146 ? -39.486 -5.164 -21.797 1.00 17.30 146 LYS C N 1
ATOM 3546 C CA . LYS C 1 146 ? -39.627 -6.524 -22.321 1.00 16.97 146 LYS C CA 1
ATOM 3547 C C . LYS C 1 146 ? -38.595 -6.830 -23.391 1.00 14.97 146 LYS C C 1
ATOM 3548 O O . LYS C 1 146 ? -38.396 -6.053 -24.316 1.00 15.32 146 LYS C O 1
ATOM 3554 N N . VAL C 1 147 ? -37.941 -7.974 -23.262 1.00 13.58 147 VAL C N 1
ATOM 3555 C CA . VAL C 1 147 ? -36.919 -8.373 -24.219 1.00 13.12 147 VAL C CA 1
ATOM 3556 C C . VAL C 1 147 ? -37.509 -8.923 -25.515 1.00 14.17 147 VAL C C 1
ATOM 3557 O O . VAL C 1 147 ? -38.002 -10.057 -25.561 1.00 15.10 147 VAL C O 1
ATOM 3561 N N . LYS C 1 148 ? -37.449 -8.117 -26.569 1.00 14.42 148 LYS C N 1
ATOM 3562 C CA . LYS C 1 148 ? -37.975 -8.512 -27.867 1.00 14.31 148 LYS C CA 1
ATOM 3563 C C . LYS C 1 148 ? -36.934 -9.290 -28.649 1.00 14.58 148 LYS C C 1
ATOM 3564 O O . LYS C 1 148 ? -37.276 -10.119 -29.488 1.00 15.82 148 LYS C O 1
ATOM 3570 N N . ALA C 1 149 ? -35.662 -9.021 -28.375 1.00 14.30 149 ALA C N 1
ATOM 3571 C CA . ALA C 1 149 ? -34.575 -9.715 -29.055 1.00 13.69 149 ALA C CA 1
ATOM 3572 C C . ALA C 1 149 ? -33.377 -9.853 -28.118 1.00 13.59 149 ALA C C 1
ATOM 3573 O O . ALA C 1 149 ? -32.989 -8.893 -27.446 1.00 13.69 149 ALA C O 1
ATOM 3575 N N . LEU C 1 150 ? -32.796 -11.051 -28.086 1.00 12.55 150 LEU C N 1
ATOM 3576 C CA . LEU C 1 150 ? -31.658 -11.333 -27.228 1.00 11.29 150 LEU C CA 1
ATOM 3577 C C . LEU C 1 150 ? -30.566 -12.066 -27.990 1.00 11.05 150 LEU C C 1
ATOM 3578 O O . LEU C 1 150 ? -30.838 -13.006 -28.727 1.00 12.11 150 LEU C O 1
ATOM 3583 N N . ASN C 1 151 ? -29.325 -11.633 -27.804 1.00 11.27 151 ASN C N 1
ATOM 3584 C CA . ASN C 1 151 ? -28.187 -12.258 -28.468 1.00 11.22 151 ASN C CA 1
ATOM 3585 C C . ASN C 1 151 ? -27.069 -12.460 -27.460 1.00 11.06 151 ASN C C 1
ATOM 3586 O O . ASN C 1 151 ? -26.563 -11.499 -26.884 1.00 11.44 151 ASN C O 1
ATOM 3591 N N . VAL C 1 152 ? -26.684 -13.709 -27.243 1.00 10.39 152 VAL C N 1
ATOM 3592 C CA . VAL C 1 152 ? -25.614 -14.008 -26.303 1.00 9.17 152 VAL C CA 1
ATOM 3593 C C . VAL C 1 152 ? -24.533 -14.799 -27.030 1.00 9.31 152 VAL C C 1
ATOM 3594 O O . VAL C 1 152 ? -24.797 -15.891 -27.523 1.00 10.09 152 VAL C O 1
ATOM 3598 N N . GLU C 1 153 ? -23.331 -14.242 -27.116 1.00 9.66 153 GLU C N 1
ATOM 3599 C CA . GLU C 1 153 ? -22.231 -14.925 -27.788 1.00 11.34 153 GLU C CA 1
ATOM 3600 C C . GLU C 1 153 ? -22.012 -16.289 -27.131 1.00 12.87 153 GLU C C 1
ATOM 3601 O O . GLU C 1 153 ? -22.249 -16.450 -25.928 1.00 13.37 153 GLU C O 1
ATOM 3607 N N . GLU C 1 154 ? -21.571 -17.272 -27.910 1.00 14.59 154 GLU C N 1
ATOM 3608 C CA . GLU C 1 154 ? -21.317 -18.596 -27.349 1.00 16.52 154 GLU C CA 1
ATOM 3609 C C . GLU C 1 154 ? -20.049 -18.531 -26.509 1.00 16.68 154 GLU C C 1
ATOM 3610 O O . GLU C 1 154 ? -19.906 -19.237 -25.510 1.00 17.26 154 GLU C O 1
ATOM 3616 N N . SER C 1 155 ? -19.126 -17.681 -26.939 1.00 16.96 155 SER C N 1
ATOM 3617 C CA . SER C 1 155 ? -17.863 -17.484 -26.247 1.00 17.63 155 SER C CA 1
ATOM 3618 C C . SER C 1 155 ? -17.689 -15.976 -26.101 1.00 17.93 155 SER C C 1
ATOM 3619 O O . SER C 1 155 ? -17.762 -15.234 -27.083 1.00 18.21 155 SER C O 1
ATOM 3622 N N . PRO C 1 156 ? -17.464 -15.501 -24.870 1.00 17.93 156 PRO C N 1
ATOM 3623 C CA . PRO C 1 156 ? -17.290 -14.064 -24.640 1.00 18.01 156 PRO C CA 1
ATOM 3624 C C . PRO C 1 156 ? -16.300 -13.348 -25.558 1.00 18.82 156 PRO C C 1
ATOM 3625 O O . PRO C 1 156 ? -16.399 -12.137 -25.746 1.00 19.71 156 PRO C O 1
ATOM 3629 N N . SER C 1 157 ? -15.361 -14.079 -26.148 1.00 19.56 157 SER C N 1
ATOM 3630 C CA . SER C 1 157 ? -14.383 -13.440 -27.025 1.00 20.70 157 SER C CA 1
ATOM 3631 C C . SER C 1 157 ? -14.845 -13.297 -28.470 1.00 21.35 157 SER C C 1
ATOM 3632 O O . SER C 1 157 ? -14.161 -12.671 -29.277 1.00 23.43 157 SER C O 1
ATOM 3635 N N . ASP C 1 158 ? -15.997 -13.875 -28.796 1.00 21.96 158 ASP C N 1
ATOM 3636 C CA . ASP C 1 158 ? -16.559 -13.787 -30.148 1.00 22.94 158 ASP C CA 1
ATOM 3637 C C . ASP C 1 158 ? -17.522 -12.608 -30.271 1.00 22.64 158 ASP C C 1
ATOM 3638 O O . ASP C 1 158 ? -18.198 -12.240 -29.309 1.00 23.52 158 ASP C O 1
ATOM 3643 N N . VAL C 1 159 ? -17.592 -12.022 -31.459 1.00 21.63 159 VAL C N 1
ATOM 3644 C CA . VAL C 1 159 ? -18.502 -10.911 -31.697 1.00 20.03 159 VAL C CA 1
ATOM 3645 C C . VAL C 1 159 ? -19.294 -11.300 -32.930 1.00 20.91 159 VAL C C 1
ATOM 3646 O O . VAL C 1 159 ? -19.329 -10.572 -33.926 1.00 21.76 159 VAL C O 1
ATOM 3650 N N . LYS C 1 160 ? -19.923 -12.469 -32.856 1.00 20.49 160 LYS C N 1
ATOM 3651 C CA . LYS C 1 160 ? -20.695 -12.992 -33.971 1.00 19.55 160 LYS C CA 1
ATOM 3652 C C . LYS C 1 160 ? -22.169 -12.610 -33.943 1.00 18.57 160 LYS C C 1
ATOM 3653 O O . LYS C 1 160 ? -22.748 -12.334 -34.991 1.00 19.20 160 LYS C O 1
ATOM 3659 N N . VAL C 1 161 ? -22.783 -12.578 -32.763 1.00 17.05 161 VAL C N 1
ATOM 3660 C CA . VAL C 1 161 ? -24.210 -12.257 -32.695 1.00 16.19 161 VAL C CA 1
ATOM 3661 C C . VAL C 1 161 ? -24.633 -11.029 -31.891 1.00 15.85 161 VAL C C 1
ATOM 3662 O O . VAL C 1 161 ? -25.792 -10.606 -31.976 1.00 15.50 161 VAL C O 1
ATOM 3666 N N . SER C 1 162 ? -23.719 -10.460 -31.110 1.00 15.32 162 SER C N 1
ATOM 3667 C CA . SER C 1 162 ? -24.061 -9.292 -30.297 1.00 14.75 162 SER C CA 1
ATOM 3668 C C . SER C 1 162 ? -23.657 -7.971 -30.938 1.00 15.01 162 SER C C 1
ATOM 3669 O O . SER C 1 162 ? -23.785 -6.918 -30.316 1.00 14.82 162 SER C O 1
ATOM 3672 N N . GLY C 1 163 ? -23.174 -8.029 -32.178 1.00 15.26 163 GLY C N 1
ATOM 3673 C CA . GLY C 1 163 ? -22.757 -6.823 -32.878 1.00 14.29 163 GLY C CA 1
ATOM 3674 C C . GLY C 1 163 ? -23.910 -5.896 -33.203 1.00 14.73 163 GLY C C 1
ATOM 3675 O O . GLY C 1 163 ? -25.073 -6.313 -33.204 1.00 14.32 163 GLY C O 1
ATOM 3676 N N . ALA C 1 164 ? -23.589 -4.634 -33.482 1.00 15.14 164 ALA C N 1
ATOM 3677 C CA . ALA C 1 164 ? -24.607 -3.635 -33.805 1.00 15.86 164 ALA C CA 1
ATOM 3678 C C . ALA C 1 164 ? -25.382 -4.018 -35.061 1.00 16.14 164 ALA C C 1
ATOM 3679 O O . ALA C 1 164 ? -26.609 -3.879 -35.120 1.00 15.92 164 ALA C O 1
ATOM 3681 N N . GLU C 1 165 ? -24.654 -4.506 -36.061 1.00 16.64 165 GLU C N 1
ATOM 3682 C CA . GLU C 1 165 ? -25.255 -4.903 -37.321 1.00 17.44 165 GLU C CA 1
ATOM 3683 C C . GLU C 1 165 ? -26.423 -5.871 -37.105 1.00 16.44 165 GLU C C 1
ATOM 3684 O O . GLU C 1 165 ? -27.496 -5.692 -37.679 1.00 17.16 165 GLU C O 1
ATOM 3690 N N . THR C 1 166 ? -26.226 -6.887 -36.271 1.00 14.49 166 THR C N 1
ATOM 3691 C CA . THR C 1 166 ? -27.285 -7.854 -36.027 1.00 13.02 166 THR C CA 1
ATOM 3692 C C . THR C 1 166 ? -28.523 -7.291 -35.339 1.00 13.68 166 THR C C 1
ATOM 3693 O O . THR C 1 166 ? -29.620 -7.326 -35.893 1.00 14.10 166 THR C O 1
ATOM 3697 N N . ILE C 1 167 ? -28.349 -6.792 -34.121 1.00 13.81 167 ILE C N 1
ATOM 3698 C CA . ILE C 1 167 ? -29.461 -6.237 -33.362 1.00 13.48 167 ILE C CA 1
ATOM 3699 C C . ILE C 1 167 ? -30.219 -5.218 -34.207 1.00 13.59 167 ILE C C 1
ATOM 3700 O O . ILE C 1 167 ? -31.446 -5.115 -34.125 1.00 14.06 167 ILE C O 1
ATOM 3705 N N . LEU C 1 168 ? -29.489 -4.472 -35.032 1.00 13.95 168 LEU C N 1
ATOM 3706 C CA . LEU C 1 168 ? -30.121 -3.462 -35.873 1.00 15.62 168 LEU C CA 1
ATOM 3707 C C . LEU C 1 168 ? -31.118 -4.115 -36.822 1.00 16.48 168 LEU C C 1
ATOM 3708 O O . LEU C 1 168 ? -32.227 -3.612 -37.025 1.00 17.96 168 LEU C O 1
ATOM 3713 N N . GLY C 1 169 ? -30.721 -5.247 -37.395 1.00 16.98 169 GLY C N 1
ATOM 3714 C CA . GLY C 1 169 ? -31.597 -5.949 -38.309 1.00 16.87 169 GLY C CA 1
ATOM 3715 C C . GLY C 1 169 ? -32.760 -6.634 -37.615 1.00 16.81 169 GLY C C 1
ATOM 3716 O O . GLY C 1 169 ? -33.631 -7.193 -38.282 1.00 17.09 169 GLY C O 1
ATOM 3717 N N . GLN C 1 170 ? -32.790 -6.583 -36.285 1.00 16.20 170 GLN C N 1
ATOM 3718 C CA . GLN C 1 170 ? -33.859 -7.225 -35.527 1.00 15.73 170 GLN C CA 1
ATOM 3719 C C . GLN C 1 170 ? -34.905 -6.255 -34.995 1.00 16.26 170 GLN C C 1
ATOM 3720 O O . GLN C 1 170 ? -35.960 -6.677 -34.526 1.00 16.14 170 GLN C O 1
ATOM 3726 N N . ILE C 1 171 ? -34.612 -4.959 -35.041 1.00 17.15 171 ILE C N 1
ATOM 3727 C CA . ILE C 1 171 ? -35.566 -3.965 -34.543 1.00 18.23 171 ILE C CA 1
ATOM 3728 C C . ILE C 1 171 ? -36.661 -3.709 -35.571 1.00 18.96 171 ILE C C 1
ATOM 3729 O O . ILE C 1 171 ? -37.851 -3.710 -35.173 1.00 18.51 171 ILE C O 1
ATOM 3735 N N . ILE D 1 9 ? 43.623 -3.341 6.247 1.00 22.84 9 ILE D N 1
ATOM 3736 C CA . ILE D 1 9 ? 42.646 -2.516 5.488 1.00 24.06 9 ILE D CA 1
ATOM 3737 C C . ILE D 1 9 ? 42.693 -1.035 5.963 1.00 24.61 9 ILE D C 1
ATOM 3738 O O . ILE D 1 9 ? 41.774 -0.542 6.644 1.00 25.18 9 ILE D O 1
ATOM 3743 N N . LEU D 1 10 ? 43.793 -0.357 5.595 1.00 24.96 10 LEU D N 1
ATOM 3744 C CA . LEU D 1 10 ? 44.088 1.064 5.907 1.00 24.06 10 LEU D CA 1
ATOM 3745 C C . LEU D 1 10 ? 45.048 1.222 7.116 1.00 22.26 10 LEU D C 1
ATOM 3746 O O . LEU D 1 10 ? 44.599 1.318 8.266 1.00 22.95 10 LEU D O 1
ATOM 3751 N N . SER D 1 11 ? 46.356 1.267 6.845 1.00 18.83 11 SER D N 1
ATOM 3752 C CA . SER D 1 11 ? 47.396 1.390 7.884 1.00 15.91 11 SER D CA 1
ATOM 3753 C C . SER D 1 11 ? 47.253 2.596 8.828 1.00 13.64 11 SER D C 1
ATOM 3754 O O . SER D 1 11 ? 47.246 3.734 8.374 1.00 12.58 11 SER D O 1
ATOM 3757 N N . ALA D 1 12 ? 47.185 2.346 10.141 1.00 12.53 12 ALA D N 1
ATOM 3758 C CA . ALA D 1 12 ? 47.005 3.431 11.115 1.00 12.42 12 ALA D CA 1
ATOM 3759 C C . ALA D 1 12 ? 48.141 4.441 10.993 1.00 12.65 12 ALA D C 1
ATOM 3760 O O . ALA D 1 12 ? 49.252 4.073 10.625 1.00 13.21 12 ALA D O 1
ATOM 3762 N N . ALA D 1 13 ? 47.872 5.711 11.297 1.00 12.66 13 ALA D N 1
ATOM 3763 C CA . ALA D 1 13 ? 48.911 6.730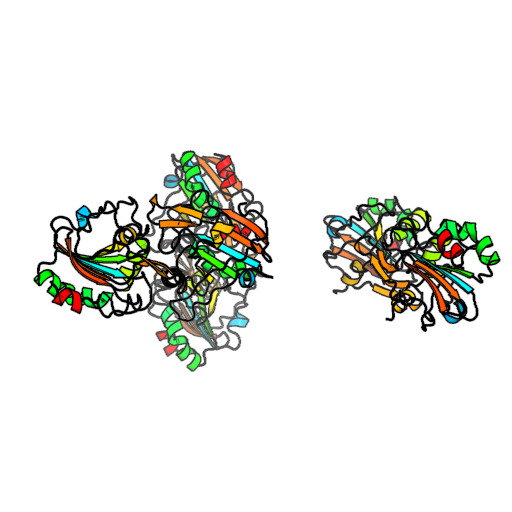 11.174 1.00 11.85 13 ALA D CA 1
ATOM 3764 C C . ALA D 1 13 ? 48.671 8.065 11.902 1.00 11.76 13 ALA D C 1
ATOM 3765 O O . ALA D 1 13 ? 49.570 8.585 12.562 1.00 12.83 13 ALA D O 1
ATOM 3767 N N . SER D 1 14 ? 47.471 8.614 11.752 1.00 12.16 14 SER D N 1
ATOM 3768 C CA . SER D 1 14 ? 47.060 9.896 12.349 1.00 12.55 14 SER D CA 1
ATOM 3769 C C . SER D 1 14 ? 45.673 10.197 11.779 1.00 13.20 14 SER D C 1
ATOM 3770 O O . SER D 1 14 ? 45.358 11.310 11.390 1.00 11.79 14 SER D O 1
ATOM 3773 N N . ASN D 1 15 ? 44.852 9.154 11.776 1.00 14.90 15 ASN D N 1
ATOM 3774 C CA . ASN D 1 15 ? 43.504 9.144 11.227 1.00 15.82 15 ASN D CA 1
ATOM 3775 C C . ASN D 1 15 ? 42.426 8.832 12.264 1.00 15.42 15 ASN D C 1
ATOM 3776 O O . ASN D 1 15 ? 42.674 8.895 13.462 1.00 15.72 15 ASN D O 1
ATOM 3781 N N . VAL D 1 16 ? 41.235 8.472 11.786 1.00 15.54 16 VAL D N 1
ATOM 3782 C CA . VAL D 1 16 ? 40.106 8.156 12.661 1.00 16.18 16 VAL D CA 1
ATOM 3783 C C . VAL D 1 16 ? 39.947 6.653 12.874 1.00 17.40 16 VAL D C 1
ATOM 3784 O O . VAL D 1 16 ? 39.361 5.964 12.035 1.00 17.78 16 VAL D O 1
ATOM 3788 N N . SER D 1 17 ? 40.456 6.148 13.996 1.00 17.99 17 SER D N 1
ATOM 3789 C CA . SER D 1 17 ? 40.348 4.725 14.292 1.00 18.39 17 SER D CA 1
ATOM 3790 C C . SER D 1 17 ? 38.921 4.218 14.098 1.00 18.99 17 SER D C 1
ATOM 3791 O O . SER D 1 17 ? 38.714 3.061 13.728 1.00 19.61 17 SER D O 1
ATOM 3794 N N . LEU D 1 18 ? 37.940 5.086 14.320 1.00 19.89 18 LEU D N 1
ATOM 3795 C CA . LEU D 1 18 ? 36.549 4.674 14.201 1.00 21.28 18 LEU D CA 1
ATOM 3796 C C . LEU D 1 18 ? 36.172 3.831 12.961 1.00 22.28 18 LEU D C 1
ATOM 3797 O O . LEU D 1 18 ? 35.884 4.361 11.872 1.00 21.18 18 LEU D O 1
ATOM 3802 N N . GLN D 1 19 ? 36.200 2.503 13.196 1.00 22.75 19 GLN D N 1
ATOM 3803 C CA . GLN D 1 19 ? 35.882 1.387 12.272 1.00 20.65 19 GLN D CA 1
ATOM 3804 C C . GLN D 1 19 ? 34.949 0.460 13.083 1.00 19.55 19 GLN D C 1
ATOM 3805 O O . GLN D 1 19 ? 35.310 0.075 14.203 1.00 19.27 19 GLN D O 1
ATOM 3811 N N . LYS D 1 20 ? 33.792 0.082 12.526 1.00 17.84 20 LYS D N 1
ATOM 3812 C CA . LYS D 1 20 ? 32.797 -0.763 13.230 1.00 16.63 20 LYS D CA 1
ATOM 3813 C C . LYS D 1 20 ? 33.197 -2.085 13.947 1.00 15.44 20 LYS D C 1
ATOM 3814 O O . LYS D 1 20 ? 32.389 -3.021 14.044 1.00 15.62 20 LYS D O 1
ATOM 3820 N N . ALA D 1 21 ? 34.416 -2.169 14.463 1.00 13.14 21 ALA D N 1
ATOM 3821 C CA . ALA D 1 21 ? 34.849 -3.373 15.163 1.00 10.96 21 ALA D CA 1
ATOM 3822 C C . ALA D 1 21 ? 34.392 -3.286 16.628 1.00 10.44 21 ALA D C 1
ATOM 3823 O O . ALA D 1 21 ? 33.575 -2.440 16.969 1.00 8.90 21 ALA D O 1
ATOM 3825 N N . ARG D 1 22 ? 34.919 -4.166 17.479 1.00 10.91 22 ARG D N 1
ATOM 3826 C CA . ARG D 1 22 ? 34.593 -4.175 18.902 1.00 11.69 22 ARG D CA 1
ATOM 3827 C C . ARG D 1 22 ? 35.580 -5.071 19.668 1.00 10.81 22 ARG D C 1
ATOM 3828 O O . ARG D 1 22 ? 36.145 -5.997 19.096 1.00 10.33 22 ARG D O 1
ATOM 3836 N N . THR D 1 23 ? 35.783 -4.798 20.957 1.00 10.27 23 THR D N 1
ATOM 3837 C CA . THR D 1 23 ? 36.709 -5.590 21.773 1.00 10.12 23 THR D CA 1
ATOM 3838 C C . THR D 1 23 ? 36.047 -6.177 23.053 1.00 10.05 23 THR D C 1
ATOM 3839 O O . THR D 1 23 ? 34.904 -5.824 23.341 1.00 7.68 23 THR D O 1
ATOM 3843 N N . TRP D 1 24 ? 36.741 -7.067 23.795 1.00 12.49 24 TRP D N 1
ATOM 3844 C CA . TRP D 1 24 ? 36.170 -7.747 24.996 1.00 15.24 24 TRP D CA 1
ATOM 3845 C C . TRP D 1 24 ? 36.697 -7.464 26.438 1.00 16.01 24 TRP D C 1
ATOM 3846 O O . TRP D 1 24 ? 36.805 -6.285 26.725 1.00 14.57 24 TRP D O 1
ATOM 3857 N N . ASP D 1 25 ? 37.065 -8.445 27.319 1.00 17.50 25 ASP D N 1
ATOM 3858 C CA . ASP D 1 25 ? 37.386 -8.015 28.729 1.00 18.18 25 ASP D CA 1
ATOM 3859 C C . ASP D 1 25 ? 37.587 -8.730 30.114 1.00 17.70 25 ASP D C 1
ATOM 3860 O O . ASP D 1 25 ? 38.560 -8.587 30.838 1.00 18.33 25 ASP D O 1
ATOM 3865 N N . GLU D 1 26 ? 36.629 -9.611 30.258 1.00 15.77 26 GLU D N 1
ATOM 3866 C CA . GLU D 1 26 ? 35.910 -9.850 31.492 1.00 12.66 26 GLU D CA 1
ATOM 3867 C C . GLU D 1 26 ? 36.565 -11.057 32.118 1.00 12.53 26 GLU D C 1
ATOM 3868 O O . GLU D 1 26 ? 37.774 -11.215 32.004 1.00 12.78 26 GLU D O 1
ATOM 3874 N N . GLY D 1 27 ? 35.735 -11.951 32.725 1.00 12.22 27 GLY D N 1
ATOM 3875 C CA . GLY D 1 27 ? 36.230 -13.158 33.388 1.00 10.83 27 GLY D CA 1
ATOM 3876 C C . GLY D 1 27 ? 35.271 -14.338 33.500 1.00 11.73 27 GLY D C 1
ATOM 3877 O O . GLY D 1 27 ? 34.959 -14.784 34.610 1.00 10.51 27 GLY D O 1
ATOM 3878 N N . VAL D 1 28 ? 34.844 -14.845 32.336 1.00 12.84 28 VAL D N 1
ATOM 3879 C CA . VAL D 1 28 ? 33.918 -15.987 32.155 1.00 13.74 28 VAL D CA 1
ATOM 3880 C C . VAL D 1 28 ? 32.551 -15.776 32.789 1.00 16.67 28 VAL D C 1
ATOM 3881 O O . VAL D 1 28 ? 31.989 -16.658 33.450 1.00 15.33 28 VAL D O 1
ATOM 3885 N N . GLU D 1 29 ? 32.026 -14.578 32.554 1.00 19.47 29 GLU D N 1
ATOM 3886 C CA . GLU D 1 29 ? 30.738 -14.145 33.065 1.00 21.29 29 GLU D CA 1
ATOM 3887 C C . GLU D 1 29 ? 29.762 -14.190 31.886 1.00 22.23 29 GLU D C 1
ATOM 3888 O O . GLU D 1 29 ? 29.942 -13.511 30.870 1.00 22.13 29 GLU D O 1
ATOM 3894 N N . SER D 1 30 ? 28.741 -15.035 32.038 1.00 22.62 30 SER D N 1
ATOM 3895 C CA . SER D 1 30 ? 27.719 -15.284 31.017 1.00 22.64 30 SER D CA 1
ATOM 3896 C C . SER D 1 30 ? 26.704 -14.192 30.674 1.00 22.30 30 SER D C 1
ATOM 3897 O O . SER D 1 30 ? 25.844 -13.851 31.486 1.00 21.70 30 SER D O 1
ATOM 3900 N N . LYS D 1 31 ? 26.822 -13.689 29.438 1.00 21.45 31 LYS D N 1
ATOM 3901 C CA . LYS D 1 31 ? 25.978 -12.641 28.812 1.00 18.40 31 LYS D CA 1
ATOM 3902 C C . LYS D 1 31 ? 26.651 -12.400 27.449 1.00 17.45 31 LYS D C 1
ATOM 3903 O O . LYS D 1 31 ? 26.000 -12.167 26.425 1.00 16.53 31 LYS D O 1
ATOM 3909 N N . PHE D 1 32 ? 27.980 -12.471 27.483 1.00 15.30 32 PHE D N 1
ATOM 3910 C CA . PHE D 1 32 ? 28.855 -12.294 26.334 1.00 13.02 32 PHE D CA 1
ATOM 3911 C C . PHE D 1 32 ? 28.804 -10.953 25.589 1.00 11.87 32 PHE D C 1
ATOM 3912 O O . PHE D 1 32 ? 29.180 -10.879 24.419 1.00 12.87 32 PHE D O 1
ATOM 3920 N N . SER D 1 33 ? 28.377 -9.885 26.265 1.00 10.49 33 SER D N 1
ATOM 3921 C CA . SER D 1 33 ? 28.301 -8.547 25.656 1.00 8.54 33 SER D CA 1
ATOM 3922 C C . SER D 1 33 ? 29.672 -7.959 25.299 1.00 7.60 33 SER D C 1
ATOM 3923 O O . SER D 1 33 ? 30.636 -8.100 26.069 1.00 7.68 33 SER D O 1
ATOM 3926 N N . THR D 1 34 ? 29.744 -7.279 24.152 1.00 5.70 34 THR D N 1
ATOM 3927 C CA . THR D 1 34 ? 30.989 -6.658 23.687 1.00 5.44 34 THR D CA 1
ATOM 3928 C C . THR D 1 34 ? 30.913 -5.125 23.594 1.00 4.90 34 THR D C 1
ATOM 3929 O O . THR D 1 34 ? 29.833 -4.553 23.641 1.00 4.90 34 THR D O 1
ATOM 3933 N N . THR D 1 35 ? 32.065 -4.472 23.449 1.00 4.90 35 THR D N 1
ATOM 3934 C CA . THR D 1 35 ? 32.143 -3.005 23.397 1.00 5.20 35 THR D CA 1
ATOM 3935 C C . THR D 1 35 ? 32.490 -2.379 22.045 1.00 5.57 35 THR D C 1
ATOM 3936 O O . THR D 1 35 ? 33.605 -2.540 21.549 1.00 4.90 35 THR D O 1
ATOM 3940 N N . PRO D 1 36 ? 31.542 -1.636 21.440 1.00 6.54 36 PRO D N 1
ATOM 3941 C CA . PRO D 1 36 ? 31.781 -0.986 20.144 1.00 6.36 36 PRO D CA 1
ATOM 3942 C C . PRO D 1 36 ? 32.885 0.056 20.279 1.00 7.59 36 PRO D C 1
ATOM 3943 O O . PRO D 1 36 ? 32.897 0.818 21.233 1.00 7.29 36 PRO D O 1
ATOM 3947 N N . VAL D 1 37 ? 33.806 0.103 19.324 1.00 9.62 37 VAL D N 1
ATOM 3948 C CA . VAL D 1 37 ? 34.905 1.058 19.402 1.00 11.66 37 VAL D CA 1
ATOM 3949 C C . VAL D 1 37 ? 34.471 2.504 19.638 1.00 13.98 37 VAL D C 1
ATOM 3950 O O . VAL D 1 37 ? 35.234 3.290 20.201 1.00 16.61 37 VAL D O 1
ATOM 3954 N N . ASN D 1 38 ? 33.264 2.870 19.216 1.00 15.12 38 ASN D N 1
ATOM 3955 C CA . ASN D 1 38 ? 32.800 4.231 19.445 1.00 16.40 38 ASN D CA 1
ATOM 3956 C C . ASN D 1 38 ? 32.720 4.517 20.938 1.00 16.36 38 ASN D C 1
ATOM 3957 O O . ASN D 1 38 ? 33.265 5.512 21.415 1.00 16.47 38 ASN D O 1
ATOM 3962 N N . ASP D 1 39 ? 32.047 3.640 21.674 1.00 16.21 39 ASP D N 1
ATOM 3963 C CA . ASP D 1 39 ? 31.901 3.812 23.118 1.00 16.65 39 ASP D CA 1
ATOM 3964 C C . ASP D 1 39 ? 33.247 3.965 23.818 1.00 15.66 39 ASP D C 1
ATOM 3965 O O . ASP D 1 39 ? 33.313 4.446 24.957 1.00 16.43 39 ASP D O 1
ATOM 3970 N N . ILE D 1 40 ? 34.313 3.561 23.135 1.00 14.24 40 ILE D N 1
ATOM 3971 C CA . ILE D 1 40 ? 35.649 3.637 23.705 1.00 13.20 40 ILE D CA 1
ATOM 3972 C C . ILE D 1 40 ? 36.402 4.920 23.370 1.00 13.35 40 ILE D C 1
ATOM 3973 O O . ILE D 1 40 ? 37.023 5.521 24.252 1.00 11.92 40 ILE D O 1
ATOM 3978 N N . PHE D 1 41 ? 36.337 5.344 22.109 1.00 13.41 41 PHE D N 1
ATOM 3979 C CA . PHE D 1 41 ? 37.063 6.534 21.687 1.00 13.88 41 PHE D CA 1
ATOM 3980 C C . PHE D 1 41 ? 36.274 7.808 21.458 1.00 14.63 41 PHE D C 1
ATOM 3981 O O . PHE D 1 41 ? 36.826 8.901 21.539 1.00 14.82 41 PHE D O 1
ATOM 3989 N N . LYS D 1 42 ? 34.992 7.680 21.161 1.00 16.22 42 LYS D N 1
ATOM 3990 C CA . LYS D 1 42 ? 34.187 8.853 20.892 1.00 17.86 42 LYS D CA 1
ATOM 3991 C C . LYS D 1 42 ? 34.190 9.856 22.036 1.00 18.23 42 LYS D C 1
ATOM 3992 O O . LYS D 1 42 ? 33.954 9.501 23.195 1.00 17.55 42 LYS D O 1
ATOM 3998 N N . ASP D 1 43 ? 34.474 11.110 21.694 1.00 19.07 43 ASP D N 1
ATOM 3999 C CA . ASP D 1 43 ? 34.491 12.214 22.651 1.00 20.23 43 ASP D CA 1
ATOM 4000 C C . ASP D 1 43 ? 35.423 12.007 23.839 1.00 20.62 43 ASP D C 1
ATOM 4001 O O . ASP D 1 43 ? 35.221 12.606 24.890 1.00 21.17 43 ASP D O 1
ATOM 4006 N N . LYS D 1 44 ? 36.444 11.174 23.684 1.00 20.41 44 LYS D N 1
ATOM 4007 C CA . LYS D 1 44 ? 37.369 10.924 24.788 1.00 19.33 44 LYS D CA 1
ATOM 4008 C C . LYS D 1 44 ? 38.848 10.993 24.389 1.00 18.88 44 LYS D C 1
ATOM 4009 O O . LYS D 1 44 ? 39.207 10.850 23.219 1.00 19.28 44 LYS D O 1
ATOM 4015 N N . LYS D 1 45 ? 39.699 11.218 25.383 1.00 17.67 45 LYS D N 1
ATOM 4016 C CA . LYS D 1 45 ? 41.132 11.244 25.167 1.00 16.73 45 LYS D CA 1
ATOM 4017 C C . LYS D 1 45 ? 41.575 9.865 25.608 1.00 15.03 45 LYS D C 1
ATOM 4018 O O . LYS D 1 45 ? 41.512 9.542 26.788 1.00 15.79 45 LYS D O 1
ATOM 4024 N N . VAL D 1 46 ? 42.026 9.045 24.676 1.00 13.07 46 VAL D N 1
ATOM 4025 C CA . VAL D 1 46 ? 42.423 7.704 25.047 1.00 11.02 46 VAL D CA 1
ATOM 4026 C C . VAL D 1 46 ? 43.885 7.366 24.814 1.00 10.49 46 VAL D C 1
ATOM 4027 O O . VAL D 1 46 ? 44.451 7.680 23.771 1.00 11.81 46 VAL D O 1
ATOM 4031 N N . VAL D 1 47 ? 44.496 6.730 25.805 1.00 8.68 47 VAL D N 1
ATOM 4032 C CA . VAL D 1 47 ? 45.872 6.274 25.693 1.00 6.82 47 VAL D CA 1
ATOM 4033 C C . VAL D 1 47 ? 45.693 4.764 25.616 1.00 6.42 47 VAL D C 1
ATOM 4034 O O . VAL D 1 47 ? 45.129 4.149 26.521 1.00 6.38 47 VAL D O 1
ATOM 4038 N N . ILE D 1 48 ? 46.143 4.170 24.521 1.00 5.85 48 ILE D N 1
ATOM 4039 C CA . ILE D 1 48 ? 45.985 2.738 24.343 1.00 5.36 48 ILE D CA 1
ATOM 4040 C C . ILE D 1 48 ? 47.261 2.078 23.851 1.00 5.29 48 ILE D C 1
ATOM 4041 O O . ILE D 1 48 ? 47.956 2.606 22.976 1.00 4.90 48 ILE D O 1
ATOM 4046 N N . PHE D 1 49 ? 47.579 0.929 24.428 1.00 4.90 49 PHE D N 1
ATOM 4047 C CA . PHE D 1 49 ? 48.744 0.203 23.994 1.00 4.90 49 PHE D CA 1
ATOM 4048 C C . PHE D 1 49 ? 48.382 -1.257 23.783 1.00 4.90 49 PHE D C 1
ATOM 4049 O O . PHE D 1 49 ? 47.575 -1.813 24.520 1.00 5.40 49 PHE D O 1
ATOM 4057 N N . GLY D 1 50 ? 48.954 -1.861 22.749 1.00 4.90 50 GLY D N 1
ATOM 4058 C CA . GLY D 1 50 ? 48.690 -3.255 22.467 1.00 4.90 50 GLY D CA 1
ATOM 4059 C C . GLY D 1 50 ? 49.972 -4.057 22.576 1.00 6.00 50 GLY D C 1
ATOM 4060 O O . GLY D 1 50 ? 51.071 -3.508 22.478 1.00 7.41 50 GLY D O 1
ATOM 4061 N N . LEU D 1 51 ? 49.845 -5.362 22.775 1.00 6.24 51 LEU D N 1
ATOM 4062 C CA . LEU D 1 51 ? 51.013 -6.213 22.902 1.00 6.74 51 LEU D CA 1
ATOM 4063 C C . LEU D 1 51 ? 50.746 -7.617 22.361 1.00 7.06 51 LEU D C 1
ATOM 4064 O O . LEU D 1 51 ? 49.603 -8.027 22.226 1.00 8.26 51 LEU D O 1
ATOM 4069 N N . PRO D 1 52 ? 51.805 -8.364 22.026 1.00 7.05 52 PRO D N 1
ATOM 4070 C CA . PRO D 1 52 ? 51.653 -9.716 21.491 1.00 6.98 52 PRO D CA 1
ATOM 4071 C C . PRO D 1 52 ? 50.631 -10.576 22.221 1.00 7.04 52 PRO D C 1
ATOM 4072 O O . PRO D 1 52 ? 49.894 -11.327 21.588 1.00 7.22 52 PRO D O 1
ATOM 4076 N N . GLY D 1 53 ? 50.575 -10.489 23.545 1.00 6.50 53 GLY D N 1
ATOM 4077 C CA . GLY D 1 53 ? 49.586 -11.297 24.230 1.00 6.71 53 GLY D CA 1
ATOM 4078 C C . GLY D 1 53 ? 49.869 -11.703 25.658 1.00 6.27 53 GLY D C 1
ATOM 4079 O O . GLY D 1 53 ? 51.013 -11.708 26.097 1.00 5.64 53 GLY D O 1
ATOM 4080 N N . ALA D 1 54 ? 48.803 -12.058 26.370 1.00 5.98 54 ALA D N 1
ATOM 4081 C CA . ALA D 1 54 ? 48.886 -12.471 27.757 1.00 6.61 54 ALA D CA 1
ATOM 4082 C C . ALA D 1 54 ? 49.922 -13.567 27.952 1.00 7.82 54 ALA D C 1
ATOM 4083 O O . ALA D 1 54 ? 50.081 -14.431 27.095 1.00 8.45 54 ALA D O 1
ATOM 4085 N N . TYR D 1 55 ? 50.631 -13.507 29.080 1.00 9.23 55 TYR D N 1
ATOM 4086 C CA . TYR D 1 55 ? 51.658 -14.484 29.448 1.00 10.42 55 TYR D CA 1
ATOM 4087 C C . TYR D 1 55 ? 52.856 -14.606 28.482 1.00 12.57 55 TYR D C 1
ATOM 4088 O O . TYR D 1 55 ? 53.518 -15.649 28.437 1.00 13.01 55 TYR D O 1
ATOM 4097 N N . THR D 1 56 ? 53.153 -13.556 27.723 1.00 14.23 56 THR D N 1
ATOM 4098 C CA . THR D 1 56 ? 54.268 -13.629 26.790 1.00 17.12 56 THR D CA 1
ATOM 4099 C C . THR D 1 56 ? 55.483 -12.794 27.169 1.00 19.36 56 THR D C 1
ATOM 4100 O O . THR D 1 56 ? 55.432 -11.968 28.080 1.00 18.62 56 THR D O 1
ATOM 4104 N N . GLY D 1 57 ? 56.567 -13.036 26.428 1.00 22.99 57 GLY D N 1
ATOM 4105 C CA . GLY D 1 57 ? 57.849 -12.364 26.605 1.00 25.16 57 GLY D CA 1
ATOM 4106 C C . GLY D 1 57 ? 57.999 -11.314 27.693 1.00 26.92 57 GLY D C 1
ATOM 4107 O O . GLY D 1 57 ? 57.848 -11.598 28.891 1.00 27.65 57 GLY D O 1
ATOM 4108 N N . VAL D 1 58 ? 58.319 -10.096 27.264 1.00 28.11 58 VAL D N 1
ATOM 4109 C CA . VAL D 1 58 ? 58.505 -8.975 28.181 1.00 29.30 58 VAL D CA 1
ATOM 4110 C C . VAL D 1 58 ? 57.279 -8.067 28.323 1.00 29.91 58 VAL D C 1
ATOM 4111 O O . VAL D 1 58 ? 57.412 -6.886 28.640 1.00 30.53 58 VAL D O 1
ATOM 4115 N N . CYS D 1 59 ? 56.092 -8.617 28.088 1.00 30.23 59 CYS D N 1
ATOM 4116 C CA . CYS D 1 59 ? 54.864 -7.843 28.215 1.00 31.58 59 CYS D CA 1
ATOM 4117 C C . CYS D 1 59 ? 54.597 -7.637 29.698 1.00 32.03 59 CYS D C 1
ATOM 4118 O O . CYS D 1 59 ? 54.637 -6.512 30.206 1.00 33.14 59 CYS D O 1
ATOM 4121 N N . SER D 1 60 ? 54.320 -8.741 30.385 1.00 32.50 60 SER D N 1
ATOM 4122 C CA . SER D 1 60 ? 54.045 -8.718 31.816 1.00 32.50 60 SER D CA 1
ATOM 4123 C C . SER D 1 60 ? 55.361 -8.672 32.577 1.00 32.45 60 SER D C 1
ATOM 4124 O O . SER D 1 60 ? 55.606 -9.484 33.470 1.00 33.17 60 SER D O 1
ATOM 4127 N N . SER D 1 61 ? 56.210 -7.718 32.213 1.00 31.65 61 SER D N 1
ATOM 4128 C CA . SER D 1 61 ? 57.507 -7.569 32.860 1.00 30.39 61 SER D CA 1
ATOM 4129 C C . SER D 1 61 ? 58.018 -6.133 32.779 1.00 29.62 61 SER D C 1
ATOM 4130 O O . SER D 1 61 ? 58.471 -5.574 33.779 1.00 30.31 61 SER D O 1
ATOM 4133 N N . LYS D 1 62 ? 57.937 -5.533 31.594 1.00 28.21 62 LYS D N 1
ATOM 4134 C CA . LYS D 1 62 ? 58.413 -4.170 31.411 1.00 26.10 62 LYS D CA 1
ATOM 4135 C C . LYS D 1 62 ? 57.416 -3.242 30.724 1.00 23.79 62 LYS D C 1
ATOM 4136 O O . LYS D 1 62 ? 57.509 -2.020 30.850 1.00 22.98 62 LYS D O 1
ATOM 4142 N N . HIS D 1 63 ? 56.457 -3.813 30.008 1.00 21.15 63 HIS D N 1
ATOM 4143 C CA . HIS D 1 63 ? 55.504 -2.989 29.290 1.00 18.65 63 HIS D CA 1
ATOM 4144 C C . HIS D 1 63 ? 54.321 -2.508 30.106 1.00 17.56 63 HIS D C 1
ATOM 4145 O O . HIS D 1 63 ? 54.066 -1.312 30.174 1.00 18.05 63 HIS D O 1
ATOM 4152 N N . VAL D 1 64 ? 53.599 -3.430 30.728 1.00 16.21 64 VAL D N 1
ATOM 4153 C CA . VAL D 1 64 ? 52.420 -3.050 31.495 1.00 15.72 64 VAL D CA 1
ATOM 4154 C C . VAL D 1 64 ? 52.654 -2.197 32.747 1.00 16.18 64 VAL D C 1
ATOM 4155 O O . VAL D 1 64 ? 52.068 -1.118 32.882 1.00 16.07 64 VAL D O 1
ATOM 4159 N N . PRO D 1 65 ? 53.514 -2.661 33.675 1.00 15.77 65 PRO D N 1
ATOM 4160 C CA . PRO D 1 65 ? 53.788 -1.905 34.902 1.00 13.12 65 PRO D CA 1
ATOM 4161 C C . PRO D 1 65 ? 53.915 -0.378 34.749 1.00 13.15 65 PRO D C 1
ATOM 4162 O O . PRO D 1 65 ? 53.204 0.373 35.417 1.00 12.62 65 PRO D O 1
ATOM 4166 N N . PRO D 1 66 ? 54.808 0.101 33.863 1.00 13.09 66 PRO D N 1
ATOM 4167 C CA . PRO D 1 66 ? 54.971 1.546 33.680 1.00 11.86 66 PRO D CA 1
ATOM 4168 C C . PRO D 1 66 ? 53.669 2.311 33.509 1.00 13.28 66 PRO D C 1
ATOM 4169 O O . PRO D 1 66 ? 53.548 3.432 33.997 1.00 14.21 66 PRO D O 1
ATOM 4173 N N . TYR D 1 67 ? 52.700 1.714 32.814 1.00 14.30 67 TYR D N 1
ATOM 4174 C CA . TYR D 1 67 ? 51.408 2.373 32.597 1.00 14.07 67 TYR D CA 1
ATOM 4175 C C . TYR D 1 67 ? 50.613 2.430 33.893 1.00 14.75 67 TYR D C 1
ATOM 4176 O O . TYR D 1 67 ? 49.955 3.430 34.181 1.00 15.61 67 TYR D O 1
ATOM 4185 N N . LYS D 1 68 ? 50.668 1.353 34.669 1.00 15.22 68 LYS D N 1
ATOM 4186 C CA . LYS D 1 68 ? 49.963 1.306 35.946 1.00 16.61 68 LYS D CA 1
ATOM 4187 C C . LYS D 1 68 ? 50.562 2.358 36.896 1.00 17.17 68 LYS D C 1
ATOM 4188 O O . LYS D 1 68 ? 49.851 3.146 37.536 1.00 17.67 68 LYS D O 1
ATOM 4194 N N . HIS D 1 69 ? 51.886 2.368 36.959 1.00 17.12 69 HIS D N 1
ATOM 4195 C CA . HIS D 1 69 ? 52.616 3.276 37.821 1.00 16.72 69 HIS D CA 1
ATOM 4196 C C . HIS D 1 69 ? 52.449 4.753 37.485 1.00 16.54 69 HIS D C 1
ATOM 4197 O O . HIS D 1 69 ? 52.648 5.605 38.346 1.00 16.81 69 HIS D O 1
ATOM 4204 N N . ASN D 1 70 ? 52.082 5.065 36.246 1.00 16.41 70 ASN D N 1
ATOM 4205 C CA . ASN D 1 70 ? 51.895 6.463 35.850 1.00 15.98 70 ASN D CA 1
ATOM 4206 C C . ASN D 1 70 ? 50.443 6.771 35.566 1.00 16.28 70 ASN D C 1
ATOM 4207 O O . ASN D 1 70 ? 50.127 7.780 34.933 1.00 17.11 70 ASN D O 1
ATOM 4212 N N . ILE D 1 71 ? 49.553 5.911 36.038 1.00 16.85 71 ILE D N 1
ATOM 4213 C CA . ILE D 1 71 ? 48.133 6.126 35.793 1.00 19.15 71 ILE D CA 1
ATOM 4214 C C . ILE D 1 71 ? 47.704 7.531 36.218 1.00 20.34 71 ILE D C 1
ATOM 4215 O O . ILE D 1 71 ? 46.867 8.155 35.564 1.00 21.30 71 ILE D O 1
ATOM 4220 N N . ASP D 1 72 ? 48.297 8.035 37.297 1.00 21.99 72 ASP D N 1
ATOM 4221 C CA . ASP D 1 72 ? 47.957 9.364 37.789 1.00 23.10 72 ASP D CA 1
ATOM 4222 C C . ASP D 1 72 ? 48.432 10.463 36.850 1.00 21.94 72 ASP D C 1
ATOM 4223 O O . ASP D 1 72 ? 47.669 11.366 36.503 1.00 22.05 72 ASP D O 1
ATOM 4228 N N . LYS D 1 73 ? 49.690 10.390 36.440 1.00 20.80 73 LYS D N 1
ATOM 4229 C CA . LYS D 1 73 ? 50.224 11.398 35.546 1.00 20.43 73 LYS D CA 1
ATOM 4230 C C . LYS D 1 73 ? 49.354 11.517 34.304 1.00 19.36 73 LYS D C 1
ATOM 4231 O O . LYS D 1 73 ? 49.161 12.616 33.773 1.00 19.23 73 LYS D O 1
ATOM 4237 N N . PHE D 1 74 ? 48.823 10.386 33.846 1.00 18.45 74 PHE D N 1
ATOM 4238 C CA . PHE D 1 74 ? 47.958 10.385 32.663 1.00 17.98 74 PHE D CA 1
ATOM 4239 C C . PHE D 1 74 ? 46.684 11.187 32.913 1.00 17.68 74 PHE D C 1
ATOM 4240 O O . PHE D 1 74 ? 46.356 12.117 32.167 1.00 16.29 74 PHE D O 1
ATOM 4248 N N . LYS D 1 75 ? 45.972 10.824 33.974 1.00 18.50 75 LYS D N 1
ATOM 4249 C CA . LYS D 1 75 ? 44.741 11.515 34.316 1.00 19.87 75 LYS D CA 1
ATOM 4250 C C . LYS D 1 75 ? 44.999 12.992 34.581 1.00 19.95 75 LYS D C 1
ATOM 4251 O O . LYS D 1 75 ? 44.118 13.831 34.377 1.00 19.80 75 LYS D O 1
ATOM 4257 N N . ALA D 1 76 ? 46.215 13.303 35.024 1.00 19.08 76 ALA D N 1
ATOM 4258 C CA . ALA D 1 76 ? 46.594 14.675 35.299 1.00 17.85 76 ALA D CA 1
ATOM 4259 C C . ALA D 1 76 ? 46.611 15.445 33.985 1.00 18.20 76 ALA D C 1
ATOM 4260 O O . ALA D 1 76 ? 46.365 16.652 33.957 1.00 17.91 76 ALA D O 1
ATOM 4262 N N . LYS D 1 77 ? 46.905 14.745 32.891 1.00 17.79 77 LYS D N 1
ATOM 4263 C CA . LYS D 1 77 ? 46.953 15.388 31.585 1.00 17.10 77 LYS D CA 1
ATOM 4264 C C . LYS D 1 77 ? 45.578 15.385 30.929 1.00 17.57 77 LYS D C 1
ATOM 4265 O O . LYS D 1 77 ? 45.406 15.879 29.810 1.00 17.02 77 LYS D O 1
ATOM 4271 N N . GLY D 1 78 ? 44.596 14.831 31.637 1.00 17.39 78 GLY D N 1
ATOM 4272 C CA . GLY D 1 78 ? 43.242 14.800 31.113 1.00 16.98 78 GLY D CA 1
ATOM 4273 C C . GLY D 1 78 ? 42.856 13.540 30.357 1.00 17.03 78 GLY D C 1
ATOM 4274 O O . GLY D 1 78 ? 41.795 13.494 29.723 1.00 17.19 78 GLY D O 1
ATOM 4275 N N . VAL D 1 79 ? 43.704 12.518 30.416 1.00 16.45 79 VAL D N 1
ATOM 4276 C CA . VAL D 1 79 ? 43.419 11.267 29.727 1.00 15.78 79 VAL D CA 1
ATOM 4277 C C . VAL D 1 79 ? 42.192 10.610 30.344 1.00 15.89 79 VAL D C 1
ATOM 4278 O O . VAL D 1 79 ? 42.165 10.356 31.550 1.00 15.60 79 VAL D O 1
ATOM 4282 N N . ASP D 1 80 ? 41.182 10.338 29.514 1.00 15.81 80 ASP D N 1
ATOM 4283 C CA . ASP D 1 80 ? 39.942 9.707 29.972 1.00 15.76 80 ASP D CA 1
ATOM 4284 C C . ASP D 1 80 ? 40.147 8.248 30.364 1.00 15.22 80 ASP D C 1
ATOM 4285 O O . ASP D 1 80 ? 39.677 7.796 31.404 1.00 16.30 80 ASP D O 1
ATOM 4290 N N . SER D 1 81 ? 40.844 7.502 29.525 1.00 14.02 81 SER D N 1
ATOM 4291 C CA . SER D 1 81 ? 41.087 6.106 29.827 1.00 12.46 81 SER D CA 1
ATOM 4292 C C . SER D 1 81 ? 42.400 5.584 29.263 1.00 11.49 81 SER D C 1
ATOM 4293 O O . SER D 1 81 ? 42.866 6.010 28.209 1.00 12.01 81 SER D O 1
ATOM 4296 N N . VAL D 1 82 ? 43.001 4.665 30.001 1.00 10.60 82 VAL D N 1
ATOM 4297 C CA . VAL D 1 82 ? 44.258 4.045 29.616 1.00 9.76 82 VAL D CA 1
ATOM 4298 C C . VAL D 1 82 ? 43.927 2.586 29.387 1.00 9.33 82 VAL D C 1
ATOM 4299 O O . VAL D 1 82 ? 43.554 1.885 30.326 1.00 9.17 82 VAL D O 1
ATOM 4303 N N . ILE D 1 83 ? 44.046 2.113 28.154 1.00 8.80 83 ILE D N 1
ATOM 4304 C CA . ILE D 1 83 ? 43.708 0.725 27.922 1.00 8.60 83 ILE D CA 1
ATOM 4305 C C . ILE D 1 83 ? 44.753 -0.133 27.252 1.00 7.46 83 ILE D C 1
ATOM 4306 O O . ILE D 1 83 ? 45.575 0.335 26.467 1.00 7.97 83 ILE D O 1
ATOM 4311 N N . CYS D 1 84 ? 44.716 -1.405 27.616 1.00 6.03 84 CYS D N 1
ATOM 4312 C CA . CYS D 1 84 ? 45.617 -2.404 27.090 1.00 5.41 84 CYS D CA 1
ATOM 4313 C C . CYS D 1 84 ? 44.782 -3.355 26.239 1.00 6.01 84 CYS D C 1
ATOM 4314 O O . CYS D 1 84 ? 43.764 -3.893 26.695 1.00 6.81 84 CYS D O 1
ATOM 4317 N N . VAL D 1 85 ? 45.194 -3.552 24.995 1.00 5.23 85 VAL D N 1
ATOM 4318 C CA . VAL D 1 85 ? 44.463 -4.449 24.133 1.00 5.77 85 VAL D CA 1
ATOM 4319 C C . VAL D 1 85 ? 45.390 -5.542 23.618 1.00 4.90 85 VAL D C 1
ATOM 4320 O O . VAL D 1 85 ? 46.586 -5.325 23.470 1.00 4.90 85 VAL D O 1
ATOM 4324 N N . ALA D 1 86 ? 44.835 -6.721 23.358 1.00 4.90 86 ALA D N 1
ATOM 4325 C CA . ALA D 1 86 ? 45.636 -7.840 22.871 1.00 5.28 86 ALA D CA 1
ATOM 4326 C C . ALA D 1 86 ? 44.775 -8.890 22.182 1.00 4.90 86 ALA D C 1
ATOM 4327 O O . ALA D 1 86 ? 43.633 -9.109 22.558 1.00 4.90 86 ALA D O 1
ATOM 4329 N N . ILE D 1 87 ? 45.321 -9.530 21.161 1.00 4.90 87 ILE D N 1
ATOM 4330 C CA . ILE D 1 87 ? 44.580 -10.567 20.468 1.00 4.90 87 ILE D CA 1
ATOM 4331 C C . ILE D 1 87 ? 44.620 -11.831 21.328 1.00 4.90 87 ILE D C 1
ATOM 4332 O O . ILE D 1 87 ? 45.431 -12.730 21.128 1.00 5.60 87 ILE D O 1
ATOM 4337 N N . ASN D 1 88 ? 43.734 -11.852 22.312 1.00 4.90 88 ASN D N 1
ATOM 4338 C CA . ASN D 1 88 ? 43.568 -12.944 23.261 1.00 5.04 88 ASN D CA 1
ATOM 4339 C C . ASN D 1 88 ? 42.089 -12.931 23.581 1.00 4.90 88 ASN D C 1
ATOM 4340 O O . ASN D 1 88 ? 41.454 -11.887 23.472 1.00 4.90 88 ASN D O 1
ATOM 4345 N N . ASP D 1 89 ? 41.528 -14.067 23.978 1.00 5.37 89 ASP D N 1
ATOM 4346 C CA . ASP D 1 89 ? 40.112 -14.068 24.324 1.00 5.56 89 ASP D CA 1
ATOM 4347 C C . ASP D 1 89 ? 40.051 -13.234 25.588 1.00 4.90 89 ASP D C 1
ATOM 4348 O O . ASP D 1 89 ? 41.034 -13.127 26.300 1.00 4.90 89 ASP D O 1
ATOM 4353 N N . PRO D 1 90 ? 38.905 -12.617 25.874 1.00 5.30 90 PRO D N 1
ATOM 4354 C CA . PRO D 1 90 ? 38.776 -11.789 27.074 1.00 5.74 90 PRO D CA 1
ATOM 4355 C C . PRO D 1 90 ? 38.991 -12.487 28.416 1.00 5.47 90 PRO D C 1
ATOM 4356 O O . PRO D 1 90 ? 39.304 -11.839 29.415 1.00 5.18 90 PRO D O 1
ATOM 4360 N N . TYR D 1 91 ? 38.832 -13.802 28.441 1.00 5.61 91 TYR D N 1
ATOM 4361 C CA . TYR D 1 91 ? 38.992 -14.543 29.686 1.00 7.00 91 TYR D CA 1
ATOM 4362 C C . TYR D 1 91 ? 40.461 -14.735 30.055 1.00 7.90 91 TYR D C 1
ATOM 4363 O O . TYR D 1 91 ? 40.811 -14.771 31.236 1.00 8.39 91 TYR D O 1
ATOM 4372 N N . THR D 1 92 ? 41.319 -14.856 29.045 1.00 8.34 92 THR D N 1
ATOM 4373 C CA . THR D 1 92 ? 42.742 -15.022 29.281 1.00 7.98 92 THR D CA 1
ATOM 4374 C C . THR D 1 92 ? 43.357 -13.660 29.592 1.00 7.96 92 THR D C 1
ATOM 4375 O O . THR D 1 92 ? 44.253 -13.546 30.432 1.00 8.49 92 THR D O 1
ATOM 4379 N N . VAL D 1 93 ? 42.872 -12.626 28.914 1.00 7.15 93 VAL D N 1
ATOM 4380 C CA . VAL D 1 93 ? 43.382 -11.283 29.140 1.00 6.73 93 VAL D CA 1
ATOM 4381 C C . VAL D 1 93 ? 43.135 -10.943 30.599 1.00 7.47 93 VAL D C 1
ATOM 4382 O O . VAL D 1 93 ? 43.972 -10.333 31.255 1.00 7.50 93 VAL D O 1
ATOM 4386 N N . ASN D 1 94 ? 41.980 -11.358 31.105 1.00 7.80 94 ASN D N 1
ATOM 4387 C CA . ASN D 1 94 ? 41.604 -11.091 32.486 1.00 7.39 94 ASN D CA 1
ATOM 4388 C C . ASN D 1 94 ? 42.417 -11.911 33.481 1.00 8.06 94 ASN D C 1
ATOM 4389 O O . ASN D 1 94 ? 42.915 -11.388 34.480 1.00 8.79 94 ASN D O 1
ATOM 4394 N N . ALA D 1 95 ? 42.550 -13.202 33.216 1.00 8.06 95 ALA D N 1
ATOM 4395 C CA . ALA D 1 95 ? 43.319 -14.054 34.099 1.00 7.84 95 ALA D CA 1
ATOM 4396 C C . ALA D 1 95 ? 44.667 -13.378 34.262 1.00 9.07 95 ALA D C 1
ATOM 4397 O O . ALA D 1 95 ? 45.151 -13.189 35.371 1.00 10.20 95 ALA D O 1
ATOM 4399 N N . TRP D 1 96 ? 45.250 -13.000 33.131 1.00 9.51 96 TRP D N 1
ATOM 4400 C CA . TRP D 1 96 ? 46.550 -12.351 33.087 1.00 9.93 96 TRP D CA 1
ATOM 4401 C C . TRP D 1 96 ? 46.540 -11.004 33.786 1.00 10.61 96 TRP D C 1
ATOM 4402 O O . TRP D 1 96 ? 47.474 -10.677 34.518 1.00 11.71 96 TRP D O 1
ATOM 4413 N N . ALA D 1 97 ? 45.490 -10.223 33.561 1.00 11.26 97 ALA D N 1
ATOM 4414 C CA . ALA D 1 97 ? 45.393 -8.906 34.172 1.00 12.72 97 ALA D CA 1
ATOM 4415 C C . ALA D 1 97 ? 45.349 -9.042 35.681 1.00 13.41 97 ALA D C 1
ATOM 4416 O O . ALA D 1 97 ? 45.944 -8.243 36.401 1.00 14.11 97 ALA D O 1
ATOM 4418 N N . GLU D 1 98 ? 44.641 -10.057 36.157 1.00 14.04 98 GLU D N 1
ATOM 4419 C CA . GLU D 1 98 ? 44.548 -10.301 37.590 1.00 15.18 98 GLU D CA 1
ATOM 4420 C C . GLU D 1 98 ? 45.924 -10.690 38.122 1.00 15.42 98 GLU D C 1
ATOM 4421 O O . GLU D 1 98 ? 46.393 -10.146 39.115 1.00 15.31 98 GLU D O 1
ATOM 4427 N N . LYS D 1 99 ? 46.556 -11.640 37.441 1.00 16.05 99 LYS D N 1
ATOM 4428 C CA . LYS D 1 99 ? 47.868 -12.147 37.812 1.00 17.04 99 LYS D CA 1
ATOM 4429 C C . LYS D 1 99 ? 48.885 -11.045 38.058 1.00 17.48 99 LYS D C 1
ATOM 4430 O O . LYS D 1 99 ? 49.637 -11.086 39.036 1.00 17.95 99 LYS D O 1
ATOM 4436 N N . ILE D 1 100 ? 48.916 -10.060 37.170 1.00 17.06 100 ILE D N 1
ATOM 4437 C CA . ILE D 1 100 ? 49.865 -8.968 37.314 1.00 16.13 100 ILE D CA 1
ATOM 4438 C C . ILE D 1 100 ? 49.230 -7.760 37.987 1.00 15.88 100 ILE D C 1
ATOM 4439 O O . ILE D 1 100 ? 49.700 -6.631 37.827 1.00 15.54 100 ILE D O 1
ATOM 4444 N N . GLN D 1 101 ? 48.168 -8.007 38.746 1.00 16.06 101 GLN D N 1
ATOM 4445 C CA . GLN D 1 101 ? 47.456 -6.942 39.451 1.00 18.44 101 GLN D CA 1
ATOM 4446 C C . GLN D 1 101 ? 47.474 -5.620 38.691 1.00 18.64 101 GLN D C 1
ATOM 4447 O O . GLN D 1 101 ? 47.792 -4.574 39.254 1.00 18.37 101 GLN D O 1
ATOM 4453 N N . ALA D 1 102 ? 47.121 -5.671 37.412 1.00 18.76 102 ALA D N 1
ATOM 4454 C CA . ALA D 1 102 ? 47.114 -4.477 36.584 1.00 17.68 102 ALA D CA 1
ATOM 4455 C C . ALA D 1 102 ? 45.703 -3.942 36.345 1.00 17.00 102 ALA D C 1
ATOM 4456 O O . ALA D 1 102 ? 45.535 -2.836 35.838 1.00 16.53 102 ALA D O 1
ATOM 4458 N N . LYS D 1 103 ? 44.686 -4.715 36.707 1.00 16.72 103 LYS D N 1
ATOM 4459 C CA . LYS D 1 103 ? 43.320 -4.240 36.519 1.00 18.10 103 LYS D CA 1
ATOM 4460 C C . LYS D 1 103 ? 43.131 -3.055 37.452 1.00 20.33 103 LYS D C 1
ATOM 4461 O O . LYS D 1 103 ? 44.079 -2.634 38.117 1.00 21.30 103 LYS D O 1
ATOM 4467 N N . ASP D 1 104 ? 41.908 -2.527 37.497 1.00 22.11 104 ASP D N 1
ATOM 4468 C CA . ASP D 1 104 ? 41.549 -1.389 38.353 1.00 22.93 104 ASP D CA 1
ATOM 4469 C C . ASP D 1 104 ? 42.381 -0.136 38.095 1.00 21.28 104 ASP D C 1
ATOM 4470 O O . ASP D 1 104 ? 41.990 0.965 38.487 1.00 22.03 104 ASP D O 1
ATOM 4475 N N . ALA D 1 105 ? 43.526 -0.312 37.441 1.00 19.03 105 ALA D N 1
ATOM 4476 C CA . ALA D 1 105 ? 44.414 0.793 37.108 1.00 16.37 105 ALA D CA 1
ATOM 4477 C C . ALA D 1 105 ? 44.312 1.032 35.605 1.00 14.77 105 ALA D C 1
ATOM 4478 O O . ALA D 1 105 ? 44.240 2.169 35.134 1.00 14.13 105 ALA D O 1
ATOM 4480 N N . ILE D 1 106 ? 44.292 -0.069 34.866 1.00 12.63 106 ILE D N 1
ATOM 4481 C CA . ILE D 1 106 ? 44.215 -0.048 33.416 1.00 11.17 106 ILE D CA 1
ATOM 4482 C C . ILE D 1 106 ? 43.047 -0.916 32.946 1.00 10.48 106 ILE D C 1
ATOM 4483 O O . ILE D 1 106 ? 42.833 -2.010 33.476 1.00 11.22 106 ILE D O 1
ATOM 4488 N N . GLU D 1 107 ? 42.295 -0.430 31.962 1.00 9.91 107 GLU D N 1
ATOM 4489 C CA . GLU D 1 107 ? 41.177 -1.194 31.405 1.00 10.32 107 GLU D CA 1
ATOM 4490 C C . GLU D 1 107 ? 41.702 -2.183 30.352 1.00 9.51 107 GLU D C 1
ATOM 4491 O O . GLU D 1 107 ? 42.243 -1.783 29.321 1.00 8.35 107 GLU D O 1
ATOM 4497 N N . PHE D 1 108 ? 41.548 -3.475 30.611 1.00 8.97 108 PHE D N 1
ATOM 4498 C CA . PHE D 1 108 ? 42.034 -4.484 29.676 1.00 8.08 108 PHE D CA 1
ATOM 4499 C C . PHE D 1 108 ? 40.949 -4.955 28.731 1.00 7.76 108 PHE D C 1
ATOM 4500 O O . PHE D 1 108 ? 39.845 -5.266 29.163 1.00 7.07 108 PHE D O 1
ATOM 4508 N N . TYR D 1 109 ? 41.265 -4.996 27.439 1.00 7.23 109 TYR D N 1
ATOM 4509 C CA . TYR D 1 109 ? 40.310 -5.450 26.436 1.00 7.43 109 TYR D CA 1
ATOM 4510 C C . TYR D 1 109 ? 40.926 -6.558 25.606 1.00 7.75 109 TYR D C 1
ATOM 4511 O O . TYR D 1 109 ? 42.152 -6.632 25.479 1.00 8.59 109 TYR D O 1
ATOM 4520 N N . GLY D 1 110 ? 40.070 -7.409 25.040 1.00 6.90 110 GLY D N 1
ATOM 4521 C CA . GLY D 1 110 ? 40.533 -8.482 24.179 1.00 5.43 110 GLY D CA 1
ATOM 4522 C C . GLY D 1 110 ? 40.130 -8.168 22.743 1.00 4.95 110 GLY D C 1
ATOM 4523 O O . GLY D 1 110 ? 39.323 -7.276 22.500 1.00 4.90 110 GLY D O 1
ATOM 4524 N N . ASP D 1 111 ? 40.697 -8.896 21.790 1.00 5.96 111 ASP D N 1
ATOM 4525 C CA . ASP D 1 111 ? 40.398 -8.720 20.365 1.00 5.96 111 ASP D CA 1
ATOM 4526 C C . ASP D 1 111 ? 40.600 -10.094 19.741 1.00 6.06 111 ASP D C 1
ATOM 4527 O O . ASP D 1 111 ? 41.459 -10.268 18.879 1.00 5.50 111 ASP D O 1
ATOM 4532 N N . PHE D 1 112 ? 39.805 -11.067 20.186 1.00 5.88 112 PHE D N 1
ATOM 4533 C CA . PHE D 1 112 ? 39.939 -12.437 19.715 1.00 6.47 112 PHE D CA 1
ATOM 4534 C C . PHE D 1 112 ? 39.876 -12.582 18.204 1.00 7.50 112 PHE D C 1
ATOM 4535 O O . PHE D 1 112 ? 40.534 -13.458 17.643 1.00 8.35 112 PHE D O 1
ATOM 4543 N N . ASP D 1 113 ? 39.101 -11.720 17.553 1.00 8.38 113 ASP D N 1
ATOM 4544 C CA . ASP D 1 113 ? 38.971 -11.704 16.092 1.00 8.39 113 ASP D CA 1
ATOM 4545 C C . ASP D 1 113 ? 40.292 -11.293 15.481 1.00 8.18 113 ASP D C 1
ATOM 4546 O O . ASP D 1 113 ? 40.737 -11.835 14.470 1.00 8.75 113 ASP D O 1
ATOM 4551 N N . GLY D 1 114 ? 40.890 -10.285 16.099 1.00 7.40 114 GLY D N 1
ATOM 4552 C CA . GLY D 1 114 ? 42.120 -9.728 15.590 1.00 6.85 114 GLY D CA 1
ATOM 4553 C C . GLY D 1 114 ? 41.615 -8.672 14.631 1.00 5.39 114 GLY D C 1
ATOM 4554 O O . GLY D 1 114 ? 42.381 -7.958 14.000 1.00 5.36 114 GLY D O 1
ATOM 4555 N N . SER D 1 115 ? 40.294 -8.574 14.540 1.00 4.90 115 SER D N 1
ATOM 4556 C CA . SER D 1 115 ? 39.656 -7.616 13.647 1.00 5.60 115 SER D CA 1
ATOM 4557 C C . SER D 1 115 ? 40.008 -6.171 13.971 1.00 5.16 115 SER D C 1
ATOM 4558 O O . SER D 1 115 ? 40.149 -5.343 13.070 1.00 4.90 115 SER D O 1
ATOM 4561 N N . PHE D 1 116 ? 40.147 -5.856 15.252 1.00 5.22 116 PHE D N 1
ATOM 4562 C CA . PHE D 1 116 ? 40.494 -4.497 15.596 1.00 4.90 116 PHE D CA 1
ATOM 4563 C C . PHE D 1 116 ? 41.844 -4.150 14.996 1.00 5.19 116 PHE D C 1
ATOM 4564 O O . PHE D 1 116 ? 41.965 -3.146 14.300 1.00 4.90 116 PHE D O 1
ATOM 4572 N N . HIS D 1 117 ? 42.855 -4.978 15.256 1.00 4.90 117 HIS D N 1
ATOM 4573 C CA . HIS D 1 117 ? 44.190 -4.709 14.723 1.00 5.81 117 HIS D CA 1
ATOM 4574 C C . HIS D 1 117 ? 44.282 -4.859 13.206 1.00 6.70 117 HIS D C 1
ATOM 4575 O O . HIS D 1 117 ? 45.060 -4.166 12.540 1.00 7.45 117 HIS D O 1
ATOM 4582 N N . LYS D 1 118 ? 43.480 -5.757 12.655 1.00 7.14 118 LYS D N 1
ATOM 4583 C CA . LYS D 1 118 ? 43.487 -5.974 11.224 1.00 8.22 118 LYS D CA 1
ATOM 4584 C C . LYS D 1 118 ? 43.030 -4.702 10.508 1.00 7.51 118 LYS D C 1
ATOM 4585 O O . LYS D 1 118 ? 43.551 -4.353 9.449 1.00 8.27 118 LYS D O 1
ATOM 4591 N N . SER D 1 119 ? 42.075 -3.992 11.099 1.00 6.74 119 SER D N 1
ATOM 4592 C CA . SER D 1 119 ? 41.563 -2.772 10.492 1.00 5.90 119 SER D CA 1
ATOM 4593 C C . SER D 1 119 ? 42.577 -1.644 10.557 1.00 5.55 119 SER D C 1
ATOM 4594 O O . SER D 1 119 ? 42.483 -0.674 9.812 1.00 5.56 119 SER D O 1
ATOM 4597 N N . LEU D 1 120 ? 43.554 -1.777 11.442 1.00 5.99 120 LEU D N 1
ATOM 4598 C CA . LEU D 1 120 ? 44.579 -0.751 11.581 1.00 7.13 120 LEU D CA 1
ATOM 4599 C C . LEU D 1 120 ? 45.902 -1.267 11.028 1.00 7.19 120 LEU D C 1
ATOM 4600 O O . LEU D 1 120 ? 46.908 -0.560 11.053 1.00 8.40 120 LEU D O 1
ATOM 4605 N N . GLU D 1 121 ? 45.878 -2.501 10.519 1.00 6.64 121 GLU D N 1
ATOM 4606 C CA . GLU D 1 121 ? 47.063 -3.161 9.964 1.00 6.28 121 GLU D CA 1
ATOM 4607 C C . GLU D 1 121 ? 48.163 -3.284 10.997 1.00 4.90 121 GLU D C 1
ATOM 4608 O O . GLU D 1 121 ? 49.325 -3.034 10.717 1.00 4.90 121 GLU D O 1
ATOM 4614 N N . LEU D 1 122 ? 47.771 -3.676 12.200 1.00 4.90 122 LEU D N 1
ATOM 4615 C CA . LEU D 1 122 ? 48.714 -3.851 13.284 1.00 4.90 122 LEU D CA 1
ATOM 4616 C C . LEU D 1 122 ? 48.851 -5.305 13.698 1.00 4.90 122 LEU D C 1
ATOM 4617 O O . LEU D 1 122 ? 49.062 -5.601 14.870 1.00 7.01 122 LEU D O 1
ATOM 4622 N N . THR D 1 123 ? 48.724 -6.219 12.742 1.00 4.90 123 THR D N 1
ATOM 4623 C CA . THR D 1 123 ? 48.879 -7.636 13.047 1.00 5.10 123 THR D CA 1
ATOM 4624 C C . THR D 1 123 ? 50.204 -8.084 12.445 1.00 5.49 123 THR D C 1
ATOM 4625 O O . THR D 1 123 ? 50.617 -7.584 11.400 1.00 4.90 123 THR D O 1
ATOM 4629 N N . THR D 1 124 ? 50.867 -9.022 13.113 1.00 5.48 124 THR D N 1
ATOM 4630 C CA . THR D 1 124 ? 52.142 -9.550 12.646 1.00 4.90 124 THR D CA 1
ATOM 4631 C C . THR D 1 124 ? 52.119 -11.056 12.933 1.00 4.90 124 THR D C 1
ATOM 4632 O O . THR D 1 124 ? 51.483 -11.506 13.888 1.00 4.90 124 THR D O 1
ATOM 4636 N N . ASP D 1 125 ? 52.794 -11.837 12.104 1.00 4.90 125 ASP D N 1
ATOM 4637 C CA . ASP D 1 125 ? 52.795 -13.276 12.293 1.00 5.52 125 ASP D CA 1
ATOM 4638 C C . ASP D 1 125 ? 53.851 -13.746 13.288 1.00 6.23 125 ASP D C 1
ATOM 4639 O O . ASP D 1 125 ? 55.052 -13.662 13.024 1.00 7.40 125 ASP D O 1
ATOM 4644 N N . LEU D 1 126 ? 53.398 -14.259 14.429 1.00 5.68 126 LEU D N 1
ATOM 4645 C CA . LEU D 1 126 ? 54.308 -14.733 15.464 1.00 4.99 126 LEU D CA 1
ATOM 4646 C C . LEU D 1 126 ? 54.211 -16.234 15.638 1.00 5.46 126 LEU D C 1
ATOM 4647 O O . LEU D 1 126 ? 54.287 -16.746 16.758 1.00 4.90 126 LEU D O 1
ATOM 4652 N N . SER D 1 127 ? 54.042 -16.939 14.523 1.00 5.58 127 SER D N 1
ATOM 4653 C CA . SER D 1 127 ? 53.940 -18.391 14.554 1.00 5.49 127 SER D CA 1
ATOM 4654 C C . SER D 1 127 ? 55.257 -19.041 14.953 1.00 5.18 127 SER D C 1
ATOM 4655 O O . SER D 1 127 ? 55.275 -20.155 15.465 1.00 5.11 127 SER D O 1
ATOM 4658 N N . ALA D 1 128 ? 56.363 -18.348 14.715 1.00 5.28 128 ALA D N 1
ATOM 4659 C CA . ALA D 1 128 ? 57.659 -18.893 15.075 1.00 6.33 128 ALA D CA 1
ATOM 4660 C C . ALA D 1 128 ? 57.750 -18.966 16.588 1.00 7.13 128 ALA D C 1
ATOM 4661 O O . ALA D 1 128 ? 58.385 -19.864 17.125 1.00 9.03 128 ALA D O 1
ATOM 4663 N N . GLY D 1 129 ? 57.111 -18.018 17.269 1.00 7.42 129 GLY D N 1
ATOM 4664 C CA . GLY D 1 129 ? 57.130 -18.000 18.718 1.00 6.46 129 GLY D CA 1
ATOM 4665 C C . GLY D 1 129 ? 56.017 -18.832 19.326 1.00 8.68 129 GLY D C 1
ATOM 4666 O O . GLY D 1 129 ? 55.829 -18.833 20.543 1.00 8.57 129 GLY D O 1
ATOM 4667 N N . LEU D 1 130 ? 55.270 -19.539 18.481 1.00 9.66 130 LEU D N 1
ATOM 4668 C CA . LEU D 1 130 ? 54.169 -20.396 18.927 1.00 9.92 130 LEU D CA 1
ATOM 4669 C C . LEU D 1 130 ? 52.882 -19.655 19.319 1.00 9.13 130 LEU D C 1
ATOM 4670 O O . LEU D 1 130 ? 52.012 -20.219 19.974 1.00 9.76 130 LEU D O 1
ATOM 4675 N N . LEU D 1 131 ? 52.780 -18.390 18.928 1.00 7.88 131 LEU D N 1
ATOM 4676 C CA . LEU D 1 131 ? 51.582 -17.596 19.168 1.00 7.78 131 LEU D CA 1
ATOM 4677 C C . LEU D 1 131 ? 51.051 -17.447 17.754 1.00 7.88 131 LEU D C 1
ATOM 4678 O O . LEU D 1 131 ? 51.832 -17.373 16.813 1.00 9.88 131 LEU D O 1
ATOM 4683 N N . GLY D 1 132 ? 49.749 -17.406 17.563 1.00 6.91 132 GLY D N 1
ATOM 4684 C CA . GLY D 1 132 ? 49.292 -17.263 16.193 1.00 7.36 132 GLY D CA 1
ATOM 4685 C C . GLY D 1 132 ? 49.592 -15.894 15.602 1.00 5.87 132 GLY D C 1
ATOM 4686 O O . GLY D 1 132 ? 50.636 -15.289 15.851 1.00 4.90 132 GLY D O 1
ATOM 4687 N N . ILE D 1 133 ? 48.670 -15.418 14.780 1.00 5.62 133 ILE D N 1
ATOM 4688 C CA . ILE D 1 133 ? 48.794 -14.104 14.189 1.00 5.05 133 ILE D CA 1
ATOM 4689 C C . ILE D 1 133 ? 48.415 -13.194 15.351 1.00 5.65 133 ILE D C 1
ATOM 4690 O O . ILE D 1 133 ? 47.336 -13.326 15.915 1.00 6.33 133 ILE D O 1
ATOM 4695 N N . ARG D 1 134 ? 49.297 -12.285 15.732 1.00 5.83 134 ARG D N 1
ATOM 4696 C CA . ARG D 1 134 ? 48.997 -11.407 16.852 1.00 4.92 134 ARG D CA 1
ATOM 4697 C C . ARG D 1 134 ? 49.224 -9.960 16.474 1.00 5.59 134 ARG D C 1
ATOM 4698 O O . ARG D 1 134 ? 49.542 -9.659 15.317 1.00 6.83 134 ARG D O 1
ATOM 4706 N N . SER D 1 135 ? 49.061 -9.061 17.441 1.00 4.90 135 SER D N 1
ATOM 4707 C CA . SER D 1 135 ? 49.254 -7.644 17.180 1.00 4.90 135 SER D CA 1
ATOM 4708 C C . SER D 1 135 ? 50.699 -7.278 17.445 1.00 5.29 135 SER D C 1
ATOM 4709 O O . SER D 1 135 ? 51.422 -8.008 18.115 1.00 4.90 135 SER D O 1
ATOM 4712 N N . GLU D 1 136 ? 51.121 -6.142 16.912 1.00 5.74 136 GLU D N 1
ATOM 4713 C CA . GLU D 1 136 ? 52.478 -5.681 17.140 1.00 5.84 136 GLU D CA 1
ATOM 4714 C C . GLU D 1 136 ? 52.434 -5.002 18.484 1.00 4.97 136 GLU D C 1
ATOM 4715 O O . GLU D 1 136 ? 51.362 -4.864 19.075 1.00 4.90 136 GLU D O 1
ATOM 4721 N N . ARG D 1 137 ? 53.591 -4.594 18.981 1.00 4.90 137 ARG D N 1
ATOM 4722 C CA . ARG D 1 137 ? 53.613 -3.893 20.249 1.00 5.52 137 ARG D CA 1
ATOM 4723 C C . ARG D 1 137 ? 53.548 -2.418 19.888 1.00 5.55 137 ARG D C 1
ATOM 4724 O O . ARG D 1 137 ? 54.449 -1.874 19.236 1.00 4.90 137 ARG D O 1
ATOM 4732 N N . TRP D 1 138 ? 52.453 -1.779 20.287 1.00 5.81 138 TRP D N 1
ATOM 4733 C CA . TRP D 1 138 ? 52.244 -0.372 19.972 1.00 5.69 138 TRP D CA 1
ATOM 4734 C C . TRP D 1 138 ? 51.544 0.347 21.108 1.00 5.23 138 TRP D C 1
ATOM 4735 O O . TRP D 1 138 ? 51.055 -0.280 22.047 1.00 5.86 138 TRP D O 1
ATOM 4746 N N . SER D 1 139 ? 51.496 1.671 20.998 1.00 4.90 139 SER D N 1
ATOM 4747 C CA . SER D 1 139 ? 50.846 2.534 21.972 1.00 4.98 139 SER D CA 1
ATOM 4748 C C . SER D 1 139 ? 50.396 3.718 21.150 1.00 5.40 139 SER D C 1
ATOM 4749 O O . SER D 1 139 ? 51.011 4.024 20.133 1.00 5.66 139 SER D O 1
ATOM 4752 N N . ALA D 1 140 ? 49.324 4.378 21.561 1.00 6.09 140 ALA D N 1
ATOM 4753 C CA . ALA D 1 140 ? 48.852 5.533 20.813 1.00 6.68 140 ALA D CA 1
ATOM 4754 C C . ALA D 1 140 ? 47.950 6.406 21.657 1.00 7.30 140 ALA D C 1
ATOM 4755 O O . ALA D 1 140 ? 47.276 5.926 22.573 1.00 7.09 140 ALA D O 1
ATOM 4757 N N . TYR D 1 141 ? 47.958 7.694 21.351 1.00 7.53 141 TYR D N 1
ATOM 4758 C CA . TYR D 1 141 ? 47.123 8.637 22.056 1.00 9.66 141 TYR D CA 1
ATOM 4759 C C . TYR D 1 141 ? 46.068 9.023 21.029 1.00 11.00 141 TYR D C 1
ATOM 4760 O O . TYR D 1 141 ? 46.401 9.558 19.961 1.00 12.55 141 TYR D O 1
ATOM 4769 N N . VAL D 1 142 ? 44.803 8.739 21.340 1.00 10.61 142 VAL D N 1
ATOM 4770 C CA . VAL D 1 142 ? 43.712 9.033 20.425 1.00 9.70 142 VAL D CA 1
ATOM 4771 C C . VAL D 1 142 ? 42.685 9.983 21.030 1.00 10.62 142 VAL D C 1
ATOM 4772 O O . VAL D 1 142 ? 42.121 9.718 22.095 1.00 10.61 142 VAL D O 1
ATOM 4776 N N . VAL D 1 143 ? 42.445 11.091 20.336 1.00 11.02 143 VAL D N 1
ATOM 4777 C CA . VAL D 1 143 ? 41.483 12.090 20.786 1.00 12.12 143 VAL D CA 1
ATOM 4778 C C . VAL D 1 143 ? 40.236 12.067 19.907 1.00 12.90 143 VAL D C 1
ATOM 4779 O O . VAL D 1 143 ? 40.303 12.348 18.705 1.00 13.28 143 VAL D O 1
ATOM 4783 N N . ASP D 1 144 ? 39.102 11.735 20.518 1.00 13.60 144 ASP D N 1
ATOM 4784 C CA . ASP D 1 144 ? 37.838 11.643 19.804 1.00 13.67 144 ASP D CA 1
ATOM 4785 C C . ASP D 1 144 ? 38.021 10.804 18.537 1.00 13.42 144 ASP D C 1
ATOM 4786 O O . ASP D 1 144 ? 37.569 11.173 17.450 1.00 13.86 144 ASP D O 1
ATOM 4791 N N . GLY D 1 145 ? 38.707 9.678 18.689 1.00 13.02 145 GLY D N 1
ATOM 4792 C CA . GLY D 1 145 ? 38.924 8.793 17.563 1.00 13.89 145 GLY D CA 1
ATOM 4793 C C . GLY D 1 145 ? 40.069 9.129 16.625 1.00 14.31 145 GLY D C 1
ATOM 4794 O O . GLY D 1 145 ? 40.383 8.327 15.747 1.00 13.79 145 GLY D O 1
ATOM 4795 N N . LYS D 1 146 ? 40.693 10.293 16.786 1.00 14.53 146 LYS D N 1
ATOM 4796 C CA . LYS D 1 146 ? 41.798 10.661 15.904 1.00 15.70 146 LYS D CA 1
ATOM 4797 C C . LYS D 1 146 ? 43.141 10.381 16.546 1.00 14.86 146 LYS D C 1
ATOM 4798 O O . LYS D 1 146 ? 43.375 10.753 17.698 1.00 16.98 146 LYS D O 1
ATOM 4804 N N . VAL D 1 147 ? 44.025 9.729 15.797 1.00 12.85 147 VAL D N 1
ATOM 4805 C CA . VAL D 1 147 ? 45.347 9.383 16.304 1.00 10.99 147 VAL D CA 1
ATOM 4806 C C . VAL D 1 147 ? 46.300 10.565 16.287 1.00 10.62 147 VAL D C 1
ATOM 4807 O O . VAL D 1 147 ? 46.783 10.974 15.239 1.00 9.35 147 VAL D O 1
ATOM 4811 N N . LYS D 1 148 ? 46.569 11.109 17.466 1.00 11.55 148 LYS D N 1
ATOM 4812 C CA . LYS D 1 148 ? 47.458 12.255 17.590 1.00 12.73 148 LYS D CA 1
ATOM 4813 C C . LYS D 1 148 ? 48.910 11.796 17.712 1.00 12.27 148 LYS D C 1
ATOM 4814 O O . LYS D 1 148 ? 49.839 12.523 17.346 1.00 12.53 148 LYS D O 1
ATOM 4820 N N . ALA D 1 149 ? 49.103 10.587 18.227 1.00 11.39 149 ALA D N 1
ATOM 4821 C CA . ALA D 1 149 ? 50.444 10.035 18.395 1.00 10.85 149 ALA D CA 1
ATOM 4822 C C . ALA D 1 149 ? 50.401 8.520 18.270 1.00 10.92 149 ALA D C 1
ATOM 4823 O O . ALA D 1 149 ? 49.554 7.851 18.867 1.00 13.23 149 ALA D O 1
ATOM 4825 N N . LEU D 1 150 ? 51.325 7.982 17.490 1.00 10.04 150 LEU D N 1
ATOM 4826 C CA . LEU D 1 150 ? 51.392 6.553 17.260 1.00 8.85 150 LEU D CA 1
ATOM 4827 C C . LEU D 1 150 ? 52.820 6.034 17.424 1.00 8.86 150 LEU D C 1
ATOM 4828 O O . LEU D 1 150 ? 53.772 6.631 16.929 1.00 8.81 150 LEU D O 1
ATOM 4833 N N . ASN D 1 151 ? 52.958 4.912 18.117 1.00 8.63 151 ASN D N 1
ATOM 4834 C CA . ASN D 1 151 ? 54.256 4.310 18.349 1.00 8.47 151 ASN D CA 1
ATOM 4835 C C . ASN D 1 151 ? 54.167 2.821 18.092 1.00 8.25 151 ASN D C 1
ATOM 4836 O O . ASN D 1 151 ? 53.420 2.116 18.766 1.00 9.56 151 ASN D O 1
ATOM 4841 N N . VAL D 1 152 ? 54.929 2.335 17.120 1.00 6.86 152 VAL D N 1
ATOM 4842 C CA . VAL D 1 152 ? 54.927 0.917 16.807 1.00 5.59 152 VAL D CA 1
ATOM 4843 C C . VAL D 1 152 ? 56.353 0.390 16.920 1.00 5.94 152 VAL D C 1
ATOM 4844 O O . VAL D 1 152 ? 57.233 0.845 16.207 1.00 4.90 152 VAL D O 1
ATOM 4848 N N . GLU D 1 153 ? 56.588 -0.550 17.830 1.00 7.21 153 GLU D N 1
ATOM 4849 C CA . GLU D 1 153 ? 57.922 -1.121 17.998 1.00 8.66 153 GLU D CA 1
ATOM 4850 C C . GLU D 1 153 ? 58.392 -1.716 16.671 1.00 10.14 153 GLU D C 1
ATOM 4851 O O . GLU D 1 153 ? 57.581 -2.188 15.888 1.00 10.22 153 GLU D O 1
ATOM 4857 N N . GLU D 1 154 ? 59.696 -1.693 16.415 1.00 12.27 154 GLU D N 1
ATOM 4858 C CA . GLU D 1 154 ? 60.223 -2.260 15.174 1.00 14.01 154 GLU D CA 1
ATOM 4859 C C . GLU D 1 154 ? 60.171 -3.775 15.266 1.00 14.01 154 GLU D C 1
ATOM 4860 O O . GLU D 1 154 ? 60.012 -4.466 14.271 1.00 15.17 154 GLU D O 1
ATOM 4866 N N . SER D 1 155 ? 60.325 -4.280 16.479 1.00 14.24 155 SER D N 1
ATOM 4867 C CA . SER D 1 155 ? 60.276 -5.705 16.742 1.00 14.51 155 SER D CA 1
ATOM 4868 C C . SER D 1 155 ? 59.348 -5.882 17.938 1.00 14.64 155 SER D C 1
ATOM 4869 O O . SER D 1 155 ? 59.546 -5.260 18.982 1.00 14.21 155 SER D O 1
ATOM 4872 N N . PRO D 1 156 ? 58.315 -6.726 17.802 1.00 15.01 156 PRO D N 1
ATOM 4873 C CA . PRO D 1 156 ? 57.372 -6.945 18.903 1.00 15.28 156 PRO D CA 1
ATOM 4874 C C . PRO D 1 156 ? 57.978 -7.235 20.272 1.00 16.06 156 PRO D C 1
ATOM 4875 O O . PRO D 1 156 ? 57.340 -6.995 21.286 1.00 15.60 156 PRO D O 1
ATOM 4879 N N . SER D 1 157 ? 59.208 -7.730 20.311 1.00 17.58 157 SER D N 1
ATOM 4880 C CA . SER D 1 157 ? 59.838 -8.036 21.591 1.00 19.05 157 SER D CA 1
ATOM 4881 C C . SER D 1 157 ? 60.534 -6.843 22.250 1.00 19.95 157 SER D C 1
ATOM 4882 O O . SER D 1 157 ? 60.987 -6.948 23.387 1.00 22.31 157 SER D O 1
ATOM 4885 N N . ASP D 1 158 ? 60.622 -5.720 21.541 1.00 20.06 158 ASP D N 1
ATOM 4886 C CA . ASP D 1 158 ? 61.251 -4.508 22.073 1.00 19.86 158 ASP D CA 1
ATOM 4887 C C . ASP D 1 158 ? 60.217 -3.606 22.738 1.00 18.60 158 ASP D C 1
ATOM 4888 O O . ASP D 1 158 ? 59.056 -3.574 22.343 1.00 18.77 158 ASP D O 1
ATOM 4893 N N . VAL D 1 159 ? 60.645 -2.867 23.749 1.00 17.28 159 VAL D N 1
ATOM 4894 C CA . VAL D 1 159 ? 59.760 -1.933 24.424 1.00 16.19 159 VAL D CA 1
ATOM 4895 C C . VAL D 1 159 ? 60.493 -0.610 24.416 1.00 16.34 159 VAL D C 1
ATOM 4896 O O . VAL D 1 159 ? 60.697 -0.003 25.452 1.00 16.22 159 VAL D O 1
ATOM 4900 N N . LYS D 1 160 ? 60.892 -0.176 23.227 1.00 16.69 160 LYS D N 1
ATOM 4901 C CA . LYS D 1 160 ? 61.626 1.069 23.076 1.00 17.42 160 LYS D CA 1
ATOM 4902 C C . LYS D 1 160 ? 60.759 2.298 22.840 1.00 17.11 160 LYS D C 1
ATOM 4903 O O . LYS D 1 160 ? 61.083 3.373 23.335 1.00 18.83 160 LYS D O 1
ATOM 4909 N N . VAL D 1 161 ? 59.664 2.157 22.098 1.00 15.96 161 VAL D N 1
ATOM 4910 C CA . VAL D 1 161 ? 58.823 3.314 21.813 1.00 14.62 161 VAL D CA 1
ATOM 4911 C C . VAL D 1 161 ? 57.368 3.274 22.264 1.00 13.88 161 VAL D C 1
ATOM 4912 O O . VAL D 1 161 ? 56.694 4.309 22.265 1.00 14.44 161 VAL D O 1
ATOM 4916 N N . SER D 1 162 ? 56.880 2.103 22.646 1.00 13.03 162 SER D N 1
ATOM 4917 C CA . SER D 1 162 ? 55.488 1.988 23.065 1.00 12.74 162 SER D CA 1
ATOM 4918 C C . SER D 1 162 ? 55.295 2.054 24.570 1.00 12.58 162 SER D C 1
ATOM 4919 O O . SER D 1 162 ? 54.188 1.862 25.059 1.00 12.01 162 SER D O 1
ATOM 4922 N N . GLY D 1 163 ? 56.371 2.328 25.298 1.00 13.21 163 GLY D N 1
ATOM 4923 C CA . GLY D 1 163 ? 56.282 2.409 26.747 1.00 13.74 163 GLY D CA 1
ATOM 4924 C C . GLY D 1 163 ? 55.449 3.578 27.241 1.00 13.92 163 GLY D C 1
ATOM 4925 O O . GLY D 1 163 ? 55.194 4.523 26.490 1.00 14.28 163 GLY D O 1
ATOM 4926 N N . ALA D 1 164 ? 55.023 3.514 28.502 1.00 14.02 164 ALA D N 1
ATOM 4927 C CA . ALA D 1 164 ? 54.214 4.578 29.100 1.00 14.22 164 ALA D CA 1
ATOM 4928 C C . ALA D 1 164 ? 54.977 5.897 29.132 1.00 14.69 164 ALA D C 1
ATOM 4929 O O . ALA D 1 164 ? 54.420 6.954 28.855 1.00 14.82 164 ALA D O 1
ATOM 4931 N N . GLU D 1 165 ? 56.259 5.824 29.465 1.00 15.89 165 GLU D N 1
ATOM 4932 C CA . GLU D 1 165 ? 57.102 7.007 29.550 1.00 16.55 165 GLU D CA 1
ATOM 4933 C C . GLU D 1 165 ? 57.056 7.839 28.270 1.00 14.85 165 GLU D C 1
ATOM 4934 O O . GLU D 1 165 ? 56.926 9.057 28.323 1.00 15.04 165 GLU D O 1
ATOM 4940 N N . THR D 1 166 ? 57.155 7.185 27.120 1.00 12.65 166 THR D N 1
ATOM 4941 C CA . THR D 1 166 ? 57.135 7.898 25.850 1.00 10.01 166 THR D CA 1
ATOM 4942 C C . THR D 1 166 ? 55.804 8.563 25.537 1.00 9.53 166 THR D C 1
ATOM 4943 O O . THR D 1 166 ? 55.738 9.774 25.398 1.00 9.38 166 THR D O 1
ATOM 4947 N N . ILE D 1 167 ? 54.749 7.766 25.421 1.00 10.46 167 ILE D N 1
ATOM 4948 C CA . ILE D 1 167 ? 53.422 8.290 25.103 1.00 11.49 167 ILE D CA 1
ATOM 4949 C C . ILE D 1 167 ? 53.060 9.427 26.050 1.00 12.80 167 ILE D C 1
ATOM 4950 O O . ILE D 1 167 ? 52.423 10.399 25.656 1.00 12.77 167 ILE D O 1
ATOM 4955 N N . LEU D 1 168 ? 53.478 9.306 27.303 1.00 13.38 168 LEU D N 1
ATOM 4956 C CA . LEU D 1 168 ? 53.181 10.324 28.294 1.00 13.67 168 LEU D CA 1
ATOM 4957 C C . LEU D 1 168 ? 53.797 11.646 27.883 1.00 13.90 168 LEU D C 1
ATOM 4958 O O . LEU D 1 168 ? 53.160 12.691 27.987 1.00 15.41 168 LEU D O 1
ATOM 4963 N N . GLY D 1 169 ? 55.033 11.603 27.402 1.00 13.65 169 GLY D N 1
ATOM 4964 C CA . GLY D 1 169 ? 55.694 12.821 26.981 1.00 12.88 169 GLY D CA 1
ATOM 4965 C C . GLY D 1 169 ? 55.140 13.383 25.686 1.00 13.67 169 GLY D C 1
ATOM 4966 O O . GLY D 1 169 ? 55.553 14.459 25.260 1.00 13.70 169 GLY D O 1
ATOM 4967 N N . GLN D 1 170 ? 54.201 12.671 25.065 1.00 14.03 170 GLN D N 1
ATOM 4968 C CA . GLN D 1 170 ? 53.618 13.109 23.797 1.00 13.97 170 GLN D CA 1
ATOM 4969 C C . GLN D 1 170 ? 52.233 13.727 23.931 1.00 14.44 170 GLN D C 1
ATOM 4970 O O . GLN D 1 170 ? 51.736 14.342 22.994 1.00 14.00 170 GLN D O 1
ATOM 4976 N N . ILE D 1 171 ? 51.600 13.542 25.082 1.00 15.16 171 ILE D N 1
ATOM 4977 C CA . ILE D 1 171 ? 50.268 14.100 25.311 1.00 15.68 171 ILE D CA 1
ATOM 4978 C C . ILE D 1 171 ? 50.372 15.588 25.631 1.00 16.32 171 ILE D C 1
ATOM 4979 O O . ILE D 1 171 ? 49.612 16.367 25.021 1.00 16.31 171 ILE D O 1
ATOM 4985 N N . ILE E 1 9 ? 39.191 -32.672 7.759 1.00 26.37 9 ILE E N 1
ATOM 4986 C CA . ILE E 1 9 ? 40.042 -33.586 6.942 1.00 26.50 9 ILE E CA 1
ATOM 4987 C C . ILE E 1 9 ? 40.243 -34.968 7.599 1.00 26.49 9 ILE E C 1
ATOM 4988 O O . ILE E 1 9 ? 41.350 -35.303 8.051 1.00 27.05 9 ILE E O 1
ATOM 4993 N N . LEU E 1 10 ? 39.146 -35.740 7.646 1.00 25.92 10 LEU E N 1
ATOM 4994 C CA . LEU E 1 10 ? 39.069 -37.109 8.201 1.00 23.94 10 LEU E CA 1
ATOM 4995 C C . LEU E 1 10 ? 38.637 -37.191 9.678 1.00 22.23 10 LEU E C 1
ATOM 4996 O O . LEU E 1 10 ? 39.477 -37.397 10.561 1.00 23.35 10 LEU E O 1
ATOM 5001 N N . SER E 1 11 ? 37.333 -37.055 9.937 1.00 18.67 11 SER E N 1
ATOM 5002 C CA . SER E 1 11 ? 36.799 -37.109 11.303 1.00 16.47 11 SER E CA 1
ATOM 5003 C C . SER E 1 11 ? 37.280 -38.340 12.085 1.00 15.08 11 SER E C 1
ATOM 5004 O O . SER E 1 11 ? 37.249 -39.450 11.578 1.00 15.26 11 SER E O 1
ATOM 5007 N N . ALA E 1 12 ? 37.692 -38.133 13.334 1.00 13.88 12 ALA E N 1
ATOM 5008 C CA . ALA E 1 12 ? 38.217 -39.201 14.182 1.00 12.62 12 ALA E CA 1
ATOM 5009 C C . ALA E 1 12 ? 37.127 -40.198 14.543 1.00 11.91 12 ALA E C 1
ATOM 5010 O O . ALA E 1 12 ? 35.959 -39.833 14.585 1.00 10.64 12 ALA E O 1
ATOM 5012 N N . ALA E 1 13 ? 37.504 -41.450 14.812 1.00 11.56 13 ALA E N 1
ATOM 5013 C CA . ALA E 1 13 ? 36.510 -42.469 15.151 1.00 11.25 13 ALA E CA 1
ATOM 5014 C C . ALA E 1 13 ? 37.035 -43.761 15.800 1.00 11.45 13 ALA E C 1
ATOM 5015 O O . ALA E 1 13 ? 36.481 -44.237 16.793 1.00 11.76 13 ALA E O 1
ATOM 5017 N N . SER E 1 14 ? 38.078 -44.335 15.213 1.00 12.02 14 SER E N 1
ATOM 5018 C CA . SER E 1 14 ? 38.703 -45.581 15.681 1.00 12.95 14 SER E CA 1
ATOM 5019 C C . SER E 1 14 ? 39.779 -45.920 14.646 1.00 13.51 14 SER E C 1
ATOM 5020 O O . SER E 1 14 ? 39.943 -47.058 14.222 1.00 11.76 14 SER E O 1
ATOM 5023 N N . ASN E 1 15 ? 40.529 -44.881 14.291 1.00 14.33 15 ASN E N 1
ATOM 5024 C CA . ASN E 1 15 ? 41.577 -44.917 13.289 1.00 14.97 15 ASN E CA 1
ATOM 5025 C C . ASN E 1 15 ? 42.959 -44.564 13.840 1.00 14.41 15 ASN E C 1
ATOM 5026 O O . ASN E 1 15 ? 43.173 -44.571 15.052 1.00 14.25 15 ASN E O 1
ATOM 5031 N N . VAL E 1 16 ? 43.882 -44.232 12.935 1.00 14.39 16 VAL E N 1
ATOM 5032 C CA . VAL E 1 16 ? 45.257 -43.868 13.299 1.00 14.80 16 VAL E CA 1
ATOM 5033 C C . VAL E 1 16 ? 45.467 -42.359 13.353 1.00 14.82 16 VAL E C 1
ATOM 5034 O O . VAL E 1 16 ? 45.704 -41.731 12.325 1.00 14.60 16 VAL E O 1
ATOM 5038 N N . SER E 1 17 ? 45.400 -41.784 14.549 1.00 15.29 17 SER E N 1
ATOM 5039 C CA . SER E 1 17 ? 45.590 -40.346 14.708 1.00 16.19 17 SER E CA 1
ATOM 5040 C C . SER E 1 17 ? 46.835 -39.859 13.977 1.00 17.16 17 SER E C 1
ATOM 5041 O O . SER E 1 17 ? 46.882 -38.721 13.508 1.00 17.74 17 SER E O 1
ATOM 5044 N N . LEU E 1 18 ? 47.837 -40.723 13.856 1.00 17.99 18 LEU E N 1
ATOM 5045 C CA . LEU E 1 18 ? 49.075 -40.322 13.205 1.00 19.40 18 LEU E CA 1
ATOM 5046 C C . LEU E 1 18 ? 48.946 -39.556 11.875 1.00 20.34 18 LEU E C 1
ATOM 5047 O O . LEU E 1 18 ? 48.813 -40.153 10.788 1.00 20.71 18 LEU E O 1
ATOM 5052 N N . GLN E 1 19 ? 48.977 -38.218 12.035 1.00 20.48 19 GLN E N 1
ATOM 5053 C CA . GLN E 1 19 ? 48.916 -37.154 11.001 1.00 18.89 19 GLN E CA 1
ATOM 5054 C C . GLN E 1 19 ? 50.065 -36.186 11.351 1.00 18.22 19 GLN E C 1
ATOM 5055 O O . GLN E 1 19 ? 50.131 -35.727 12.494 1.00 17.36 19 GLN E O 1
ATOM 5061 N N . LYS E 1 20 ? 50.938 -35.863 10.388 1.00 18.08 20 LYS E N 1
ATOM 5062 C CA . LYS E 1 20 ? 52.116 -34.983 10.618 1.00 18.11 20 LYS E CA 1
ATOM 5063 C C . LYS E 1 20 ? 51.997 -33.612 11.352 1.00 16.33 20 LYS E C 1
ATOM 5064 O O . LYS E 1 20 ? 52.772 -32.688 11.093 1.00 13.99 20 LYS E O 1
ATOM 5070 N N . ALA E 1 21 ? 51.049 -33.476 12.273 1.00 15.05 21 ALA E N 1
ATOM 5071 C CA . ALA E 1 21 ? 50.895 -32.230 13.020 1.00 12.70 21 ALA E CA 1
ATOM 5072 C C . ALA E 1 21 ? 51.864 -32.250 14.225 1.00 12.42 21 ALA E C 1
ATOM 5073 O O . ALA E 1 21 ? 52.774 -33.083 14.283 1.00 11.58 21 ALA E O 1
ATOM 5075 N N . ARG E 1 22 ? 51.678 -31.323 15.166 1.00 11.99 22 ARG E N 1
ATOM 5076 C CA . ARG E 1 22 ? 52.499 -31.248 16.376 1.00 12.37 22 ARG E CA 1
ATOM 5077 C C . ARG E 1 22 ? 51.869 -30.297 17.376 1.00 11.87 22 ARG E C 1
ATOM 5078 O O . ARG E 1 22 ? 51.147 -29.388 16.989 1.00 13.73 22 ARG E O 1
ATOM 5086 N N . THR E 1 23 ? 52.153 -30.492 18.660 1.00 11.41 23 THR E N 1
ATOM 5087 C CA . THR E 1 23 ? 51.588 -29.647 19.712 1.00 10.74 23 THR E CA 1
ATOM 5088 C C . THR E 1 23 ? 52.675 -28.978 20.615 1.00 12.18 23 THR E C 1
ATOM 5089 O O . THR E 1 23 ? 53.858 -29.297 20.456 1.00 9.61 23 THR E O 1
ATOM 5093 N N . TRP E 1 24 ? 52.291 -28.062 21.529 1.00 14.82 24 TRP E N 1
ATOM 5094 C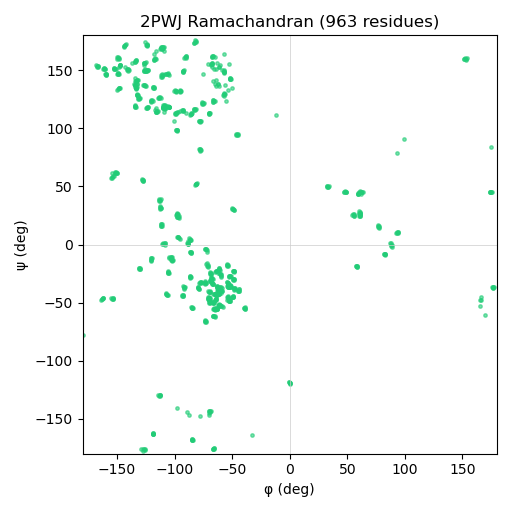 CA . TRP E 1 24 ? 53.261 -27.307 22.371 1.00 17.83 24 TRP E CA 1
ATOM 5095 C C . TRP E 1 24 ? 53.319 -27.492 23.923 1.00 18.01 24 TRP E C 1
ATOM 5096 O O . TRP E 1 24 ? 53.350 -28.644 24.314 1.00 16.93 24 TRP E O 1
ATOM 5107 N N . ASP E 1 25 ? 53.299 -26.449 24.809 1.00 19.28 25 ASP E N 1
ATOM 5108 C CA . ASP E 1 25 ? 53.550 -26.763 26.265 1.00 19.92 25 ASP E CA 1
ATOM 5109 C C . ASP E 1 25 ? 53.907 -25.923 27.558 1.00 19.19 25 ASP E C 1
ATOM 5110 O O . ASP E 1 25 ? 53.276 -26.006 28.619 1.00 20.00 25 ASP E O 1
ATOM 5115 N N . GLU E 1 26 ? 54.913 -25.089 27.251 1.00 18.27 26 GLU E N 1
ATOM 5116 C CA . GLU E 1 26 ? 56.081 -24.710 28.086 1.00 16.72 26 GLU E CA 1
ATOM 5117 C C . GLU E 1 26 ? 55.653 -23.472 28.907 1.00 17.33 26 GLU E C 1
ATOM 5118 O O . GLU E 1 26 ? 54.506 -23.394 29.336 1.00 17.83 26 GLU E O 1
ATOM 5124 N N . GLY E 1 27 ? 56.579 -22.552 29.134 1.00 17.06 27 GLY E N 1
ATOM 5125 C CA . GLY E 1 27 ? 56.259 -21.367 29.909 1.00 16.65 27 GLY E CA 1
ATOM 5126 C C . GLY E 1 27 ? 57.148 -20.180 29.586 1.00 16.54 27 GLY E C 1
ATOM 5127 O O . GLY E 1 27 ? 57.814 -19.642 30.466 1.00 15.11 27 GLY E O 1
ATOM 5128 N N . VAL E 1 28 ? 57.135 -19.791 28.312 1.00 17.93 28 VAL E N 1
ATOM 5129 C CA . VAL E 1 28 ? 57.896 -18.676 27.737 1.00 20.12 28 VAL E CA 1
ATOM 5130 C C . VAL E 1 28 ? 59.399 -18.880 27.821 1.00 23.05 28 VAL E C 1
ATOM 5131 O O . VAL E 1 28 ? 60.165 -17.972 28.184 1.00 24.04 28 VAL E O 1
ATOM 5135 N N . GLU E 1 29 ? 59.806 -20.093 27.463 1.00 25.20 29 GLU E N 1
ATOM 5136 C CA . GLU E 1 29 ? 61.199 -20.499 27.470 1.00 25.77 29 GLU E CA 1
ATOM 5137 C C . GLU E 1 29 ? 61.671 -20.520 26.007 1.00 26.09 29 GLU E C 1
ATOM 5138 O O . GLU E 1 29 ? 61.142 -21.245 25.163 1.00 25.64 29 GLU E O 1
ATOM 5144 N N . SER E 1 30 ? 62.664 -19.682 25.726 1.00 26.17 30 SER E N 1
ATOM 5145 C CA . SER E 1 30 ? 63.217 -19.496 24.386 1.00 25.75 30 SER E CA 1
ATOM 5146 C C . SER E 1 30 ? 64.048 -20.612 23.747 1.00 25.04 30 SER E C 1
ATOM 5147 O O . SER E 1 30 ? 65.160 -20.905 24.194 1.00 25.14 30 SER E O 1
ATOM 5150 N N . LYS E 1 31 ? 63.480 -21.191 22.680 1.00 23.21 31 LYS E N 1
ATOM 5151 C CA . LYS E 1 31 ? 64.045 -22.272 21.841 1.00 19.81 31 LYS E CA 1
ATOM 5152 C C . LYS E 1 31 ? 62.915 -22.572 20.847 1.00 18.28 31 LYS E C 1
ATOM 5153 O O . LYS E 1 31 ? 63.138 -22.856 19.667 1.00 17.63 31 LYS E O 1
ATOM 5159 N N . PHE E 1 32 ? 61.695 -22.495 21.380 1.00 15.48 32 PHE E N 1
ATOM 5160 C CA . PHE E 1 32 ? 60.451 -22.711 20.662 1.00 12.49 32 PHE E CA 1
ATOM 5161 C C . PHE E 1 32 ? 60.245 -24.079 20.046 1.00 10.96 32 PHE E C 1
ATOM 5162 O O . PHE E 1 32 ? 59.481 -24.240 19.091 1.00 11.25 32 PHE E O 1
ATOM 5170 N N . SER E 1 33 ? 60.903 -25.075 20.616 1.00 9.23 33 SER E N 1
ATOM 5171 C CA . SER E 1 33 ? 60.767 -26.429 20.108 1.00 7.55 33 SER E CA 1
ATOM 5172 C C . SER E 1 33 ? 59.335 -26.925 20.332 1.00 6.85 33 SER E C 1
ATOM 5173 O O . SER E 1 33 ? 58.649 -26.495 21.269 1.00 7.58 33 SER E O 1
ATOM 5176 N N . THR E 1 34 ? 58.889 -27.821 19.465 1.00 4.90 34 THR E N 1
ATOM 5177 C CA . THR E 1 34 ? 57.561 -28.379 19.578 1.00 4.90 34 THR E CA 1
ATOM 5178 C C . THR E 1 34 ? 57.679 -29.896 19.597 1.00 5.65 34 THR E C 1
ATOM 5179 O O . THR E 1 34 ? 58.767 -30.437 19.401 1.00 4.90 34 THR E O 1
ATOM 5183 N N . THR E 1 35 ? 56.559 -30.578 19.820 1.00 6.00 35 THR E N 1
ATOM 5184 C CA . THR E 1 35 ? 56.548 -32.028 19.892 1.00 4.90 35 THR E CA 1
ATOM 5185 C C . THR E 1 35 ? 55.735 -32.713 18.805 1.00 6.53 35 THR E C 1
ATOM 5186 O O . THR E 1 35 ? 54.518 -32.528 18.725 1.00 6.36 35 THR E O 1
ATOM 5190 N N . PRO E 1 36 ? 56.399 -33.522 17.950 1.00 7.03 36 PRO E N 1
ATOM 5191 C CA . PRO E 1 36 ? 55.722 -34.244 16.862 1.00 6.75 36 PRO E CA 1
ATOM 5192 C C . PRO E 1 36 ? 54.751 -35.255 17.449 1.00 6.28 36 PRO E C 1
ATOM 5193 O O . PRO E 1 36 ? 55.076 -35.932 18.409 1.00 4.90 36 PRO E O 1
ATOM 5197 N N . VAL E 1 37 ? 53.563 -35.366 16.873 1.00 8.39 37 VAL E N 1
ATOM 5198 C CA . VAL E 1 37 ? 52.571 -36.296 17.405 1.00 11.22 37 VAL E CA 1
ATOM 5199 C C . VAL E 1 37 ? 53.075 -37.723 17.578 1.00 13.08 37 VAL E C 1
ATOM 5200 O O . VAL E 1 37 ? 52.580 -38.446 18.444 1.00 14.33 37 VAL E O 1
ATOM 5204 N N . ASN E 1 38 ? 54.049 -38.138 16.768 1.00 14.93 38 ASN E N 1
ATOM 5205 C CA . ASN E 1 38 ? 54.587 -39.487 16.902 1.00 16.33 38 ASN E CA 1
ATOM 5206 C C . ASN E 1 38 ? 55.197 -39.679 18.282 1.00 16.48 38 ASN E C 1
ATOM 5207 O O . ASN E 1 38 ? 54.861 -40.629 18.985 1.00 15.91 38 ASN E O 1
ATOM 5212 N N . ASP E 1 39 ? 56.087 -38.772 18.672 1.00 16.07 39 ASP E N 1
ATOM 5213 C CA . ASP E 1 39 ? 56.730 -38.852 19.980 1.00 16.18 39 ASP E CA 1
ATOM 5214 C C . ASP E 1 39 ? 55.713 -38.944 21.107 1.00 15.61 39 ASP E C 1
ATOM 5215 O O . ASP E 1 39 ? 56.047 -39.362 22.216 1.00 17.03 39 ASP E O 1
ATOM 5220 N N . ILE E 1 40 ? 54.470 -38.564 20.827 1.00 14.46 40 ILE E N 1
ATOM 5221 C CA . ILE E 1 40 ? 53.423 -38.594 21.842 1.00 12.66 40 ILE E CA 1
ATOM 5222 C C . ILE E 1 40 ? 52.610 -39.882 21.873 1.00 12.50 40 ILE E C 1
ATOM 5223 O O . ILE E 1 40 ? 52.338 -40.418 22.945 1.00 13.02 40 ILE E O 1
ATOM 5228 N N . PHE E 1 41 ? 52.231 -40.386 20.703 1.00 12.11 41 PHE E N 1
ATOM 5229 C CA . PHE E 1 41 ? 51.417 -41.589 20.652 1.00 12.49 41 PHE E CA 1
ATOM 5230 C C . PHE E 1 41 ? 52.091 -42.885 20.236 1.00 13.80 41 PHE E C 1
ATOM 5231 O O . PHE E 1 41 ? 51.610 -43.967 20.576 1.00 13.65 41 PHE E O 1
ATOM 5239 N N . LYS E 1 42 ? 53.187 -42.791 19.494 1.00 15.88 42 LYS E N 1
ATOM 5240 C CA . LYS E 1 42 ? 53.867 -43.992 19.030 1.00 17.24 42 LYS E CA 1
ATOM 5241 C C . LYS E 1 42 ? 54.273 -44.926 20.159 1.00 17.69 42 LYS E C 1
ATOM 5242 O O . LYS E 1 42 ? 54.878 -44.512 21.146 1.00 17.30 42 LYS E O 1
ATOM 5248 N N . ASP E 1 43 ? 53.908 -46.192 20.010 1.00 18.74 43 ASP E N 1
ATOM 5249 C CA . ASP E 1 43 ? 54.246 -47.228 20.980 1.00 19.66 43 ASP E CA 1
ATOM 5250 C C . ASP E 1 43 ? 53.799 -46.929 22.400 1.00 20.17 43 ASP E C 1
ATOM 5251 O O . ASP E 1 43 ? 54.379 -47.454 23.345 1.00 21.84 43 ASP E O 1
ATOM 5256 N N . LYS E 1 44 ? 52.774 -46.102 22.568 1.00 19.95 44 LYS E N 1
ATOM 5257 C CA . LYS E 1 44 ? 52.299 -45.781 23.913 1.00 19.65 44 LYS E CA 1
ATOM 5258 C C . LYS E 1 44 ? 50.779 -45.857 24.070 1.00 19.41 44 LYS E C 1
ATOM 5259 O O . LYS E 1 44 ? 50.023 -45.782 23.095 1.00 19.56 44 LYS E O 1
ATOM 5265 N N . LYS E 1 45 ? 50.339 -46.009 25.314 1.00 18.75 45 LYS E N 1
ATOM 5266 C CA . LYS E 1 45 ? 48.918 -46.033 25.628 1.00 17.71 45 LYS E CA 1
ATOM 5267 C C . LYS E 1 45 ? 48.645 -44.621 26.118 1.00 15.71 45 LYS E C 1
ATOM 5268 O O . LYS E 1 45 ? 49.126 -44.224 27.174 1.00 16.60 45 LYS E O 1
ATOM 5274 N N . VAL E 1 46 ? 47.874 -43.857 25.363 1.00 13.18 46 VAL E N 1
ATOM 5275 C CA . VAL E 1 46 ? 47.623 -42.489 25.764 1.00 10.62 46 VAL E CA 1
ATOM 5276 C C . VAL E 1 46 ? 46.171 -42.148 26.048 1.00 9.38 46 VAL E C 1
ATOM 5277 O O . VAL E 1 46 ? 45.270 -42.515 25.299 1.00 9.57 46 VAL E O 1
ATOM 5281 N N . VAL E 1 47 ? 45.954 -41.452 27.152 1.00 7.75 47 VAL E N 1
ATOM 5282 C CA . VAL E 1 47 ? 44.624 -40.987 27.505 1.00 7.19 47 VAL E CA 1
ATOM 5283 C C . VAL E 1 47 ? 44.739 -39.485 27.264 1.00 7.53 47 VAL E C 1
ATOM 5284 O O . VAL E 1 47 ? 45.576 -38.814 27.869 1.00 8.45 47 VAL E O 1
ATOM 5288 N N . ILE E 1 48 ? 43.921 -38.957 26.364 1.00 6.70 48 ILE E N 1
ATOM 5289 C CA . ILE E 1 48 ? 43.993 -37.539 26.052 1.00 5.36 48 ILE E CA 1
ATOM 5290 C C . ILE E 1 48 ? 42.625 -36.909 26.005 1.00 5.33 48 ILE E C 1
ATOM 5291 O O . ILE E 1 48 ? 41.686 -37.491 25.468 1.00 4.90 48 ILE E O 1
ATOM 5296 N N . PHE E 1 49 ? 42.514 -35.722 26.587 1.00 5.36 49 PHE E N 1
ATOM 5297 C CA . PHE E 1 49 ? 41.257 -34.999 26.556 1.00 5.22 49 PHE E CA 1
ATOM 5298 C C . PHE E 1 49 ? 41.500 -33.557 26.142 1.00 5.47 49 PHE E C 1
ATOM 5299 O O . PHE E 1 49 ? 42.506 -32.959 26.514 1.00 6.02 49 PHE E O 1
ATOM 5307 N N . GLY E 1 50 ? 40.590 -33.014 25.343 1.00 4.90 50 GLY E N 1
ATOM 5308 C CA . GLY E 1 50 ? 40.718 -31.643 24.890 1.00 4.90 50 GLY E CA 1
ATOM 5309 C C . GLY E 1 50 ? 39.543 -30.833 25.396 1.00 5.51 50 GLY E C 1
ATOM 5310 O O . GLY E 1 50 ? 38.497 -31.385 25.741 1.00 4.93 50 GLY E O 1
ATOM 5311 N N . LEU E 1 51 ? 39.702 -29.517 25.437 1.00 5.79 51 LEU E N 1
ATOM 5312 C CA . LEU E 1 51 ? 38.642 -28.654 25.928 1.00 6.42 51 LEU E CA 1
ATOM 5313 C C . LEU E 1 51 ? 38.694 -27.304 25.241 1.00 6.67 51 LEU E C 1
ATOM 5314 O O . LEU E 1 51 ? 39.715 -26.942 24.663 1.00 8.88 51 LEU E O 1
ATOM 5319 N N . PRO E 1 52 ? 37.589 -26.546 25.284 1.00 6.46 52 PRO E N 1
ATOM 5320 C CA . PRO E 1 52 ? 37.516 -25.228 24.657 1.00 7.10 52 PRO E CA 1
ATOM 5321 C C . PRO E 1 52 ? 38.721 -24.330 24.911 1.00 7.83 52 PRO E C 1
ATOM 5322 O O . PRO E 1 52 ? 39.169 -23.621 24.005 1.00 9.22 52 PRO E O 1
ATOM 5326 N N . GLY E 1 53 ? 39.251 -24.339 26.128 1.00 7.39 53 GLY E N 1
ATOM 5327 C CA . GLY E 1 53 ? 40.408 -23.498 26.370 1.00 7.54 53 GLY E CA 1
ATOM 5328 C C . GLY E 1 53 ? 40.654 -22.996 27.775 1.00 6.38 53 GLY E C 1
ATOM 5329 O O . GLY E 1 53 ? 39.753 -22.940 28.597 1.00 5.66 53 GLY E O 1
ATOM 5330 N N . ALA E 1 54 ? 41.900 -22.618 28.033 1.00 6.19 54 ALA E N 1
ATOM 5331 C CA . ALA E 1 54 ? 42.306 -22.119 29.334 1.00 6.85 54 ALA E CA 1
ATOM 5332 C C . ALA E 1 54 ? 41.392 -20.994 29.811 1.00 8.23 54 ALA E C 1
ATOM 5333 O O . ALA E 1 54 ? 40.940 -20.168 29.021 1.00 7.56 54 ALA E O 1
ATOM 5335 N N . TYR E 1 55 ? 41.119 -20.987 31.114 1.00 9.98 55 TYR E N 1
ATOM 5336 C CA . TYR E 1 55 ? 40.284 -19.975 31.752 1.00 10.63 55 TYR E CA 1
ATOM 5337 C C . TYR E 1 55 ? 38.839 -19.897 31.250 1.00 11.80 55 TYR E C 1
ATOM 5338 O O . TYR E 1 55 ? 38.210 -18.842 31.336 1.00 12.46 55 TYR E O 1
ATOM 5347 N N . THR E 1 56 ? 38.295 -21.001 30.751 1.00 13.19 56 THR E N 1
ATOM 5348 C CA . THR E 1 56 ? 36.915 -20.976 30.266 1.00 16.45 56 THR E CA 1
ATOM 5349 C C . THR E 1 56 ? 35.923 -21.773 31.100 1.00 18.39 56 THR E C 1
ATOM 5350 O O . THR E 1 56 ? 36.303 -22.534 31.984 1.00 19.29 56 THR E O 1
ATOM 5354 N N . GLY E 1 57 ? 34.647 -21.571 30.779 1.00 21.57 57 GLY E N 1
ATOM 5355 C CA . GLY E 1 57 ? 33.523 -22.211 31.443 1.00 23.65 57 GLY E CA 1
ATOM 5356 C C . GLY E 1 57 ? 33.777 -23.184 32.574 1.00 25.86 57 GLY E C 1
ATOM 5357 O O . GLY E 1 57 ? 34.329 -22.823 33.618 1.00 26.48 57 GLY E O 1
ATOM 5358 N N . VAL E 1 58 ? 33.350 -24.427 32.364 1.00 27.77 58 VAL E N 1
ATOM 5359 C CA . VAL E 1 58 ? 33.505 -25.485 33.359 1.00 29.09 58 VAL E CA 1
ATOM 5360 C C . VAL E 1 58 ? 34.706 -26.393 33.118 1.00 29.55 58 VAL E C 1
ATOM 5361 O O . VAL E 1 58 ? 34.708 -27.545 33.547 1.00 30.27 58 VAL E O 1
ATOM 5365 N N . CYS E 1 59 ? 35.720 -25.873 32.435 1.00 29.59 59 CYS E N 1
ATOM 5366 C CA . CYS E 1 59 ? 36.929 -26.642 32.168 1.00 31.14 59 CYS E CA 1
ATOM 5367 C C . CYS E 1 59 ? 37.713 -26.769 33.471 1.00 31.80 59 CYS E C 1
ATOM 5368 O O . CYS E 1 59 ? 37.874 -27.863 34.021 1.00 32.88 59 CYS E O 1
ATOM 5371 N N . SER E 1 60 ? 38.205 -25.630 33.949 1.00 32.68 60 SER E N 1
ATOM 5372 C CA . SER E 1 60 ? 38.974 -25.566 35.186 1.00 32.60 60 SER E CA 1
ATOM 5373 C C . SER E 1 60 ? 38.012 -25.547 36.368 1.00 31.98 60 SER E C 1
ATOM 5374 O O . SER E 1 60 ? 38.088 -24.675 37.239 1.00 32.64 60 SER E O 1
ATOM 5377 N N . SER E 1 61 ? 37.104 -26.518 36.388 1.00 31.22 61 SER E N 1
ATOM 5378 C CA . SER E 1 61 ? 36.123 -26.611 37.458 1.00 30.17 61 SER E CA 1
ATOM 5379 C C . SER E 1 61 ? 35.635 -28.043 37.659 1.00 29.30 61 SER E C 1
ATOM 5380 O O . SER E 1 61 ? 35.560 -28.527 38.786 1.00 28.39 61 SER E O 1
ATOM 5383 N N . LYS E 1 62 ? 35.298 -28.717 36.563 1.00 28.52 62 LYS E N 1
ATOM 5384 C CA . LYS E 1 62 ? 34.800 -30.088 36.640 1.00 27.34 62 LYS E CA 1
ATOM 5385 C C . LYS E 1 62 ? 35.499 -31.066 35.693 1.00 25.97 62 LYS E C 1
ATOM 5386 O O . LYS E 1 62 ? 35.475 -32.282 35.914 1.00 25.54 62 LYS E O 1
ATOM 5392 N N . HIS E 1 63 ? 36.132 -30.546 34.649 1.00 23.70 63 HIS E N 1
ATOM 5393 C CA . HIS E 1 63 ? 36.776 -31.421 33.689 1.00 20.73 63 HIS E CA 1
ATOM 5394 C C . HIS E 1 63 ? 38.184 -31.857 34.060 1.00 19.64 63 HIS E C 1
ATOM 5395 O O . HIS E 1 63 ? 38.465 -33.055 34.116 1.00 20.79 63 HIS E O 1
ATOM 5402 N N . VAL E 1 64 ? 39.069 -30.902 34.319 1.00 18.16 64 VAL E N 1
ATOM 5403 C CA . VAL E 1 64 ? 40.450 -31.246 34.643 1.00 18.17 64 VAL E CA 1
ATOM 5404 C C . VAL E 1 64 ? 40.678 -32.020 35.942 1.00 17.79 64 VAL E C 1
ATOM 5405 O O . VAL E 1 64 ? 41.272 -33.100 35.917 1.00 18.93 64 VAL E O 1
ATOM 5409 N N . PRO E 1 65 ? 40.206 -31.490 37.090 1.00 16.57 65 PRO E N 1
ATOM 5410 C CA . PRO E 1 65 ? 40.392 -32.170 38.379 1.00 15.63 65 PRO E CA 1
ATOM 5411 C C . PRO E 1 65 ? 40.248 -33.700 38.380 1.00 14.06 65 PRO E C 1
ATOM 5412 O O . PRO E 1 65 ? 41.168 -34.409 38.795 1.00 12.32 65 PRO E O 1
ATOM 5416 N N . PRO E 1 66 ? 39.104 -34.228 37.902 1.00 13.33 66 PRO E N 1
ATOM 5417 C CA . PRO E 1 66 ? 38.903 -35.681 37.881 1.00 13.74 66 PRO E CA 1
ATOM 5418 C C . PRO E 1 66 ? 40.076 -36.469 37.321 1.00 14.16 66 PRO E C 1
ATOM 5419 O O . PRO E 1 66 ? 40.394 -37.547 37.818 1.00 12.67 66 PRO E O 1
ATOM 5423 N N . TYR E 1 67 ? 40.715 -35.933 36.284 1.00 15.11 67 TYR E N 1
ATOM 5424 C CA . TYR E 1 67 ? 41.854 -36.612 35.664 1.00 15.42 67 TYR E CA 1
ATOM 5425 C C . TYR E 1 67 ? 43.056 -36.605 36.600 1.00 16.54 67 TYR E C 1
ATOM 5426 O O . TYR E 1 67 ? 43.772 -37.606 36.715 1.00 17.18 67 TYR E O 1
ATOM 5435 N N . LYS E 1 68 ? 43.275 -35.477 37.272 1.00 17.09 68 LYS E N 1
ATOM 5436 C CA . LYS E 1 68 ? 44.386 -35.354 38.211 1.00 17.09 68 LYS E CA 1
ATOM 5437 C C . LYS E 1 68 ? 44.174 -36.320 39.374 1.00 16.74 68 LYS E C 1
ATOM 5438 O O . LYS E 1 68 ? 45.080 -37.055 39.771 1.00 16.20 68 LYS E O 1
ATOM 5444 N N . HIS E 1 69 ? 42.957 -36.314 39.900 1.00 16.19 69 HIS E N 1
ATOM 5445 C CA . HIS E 1 69 ? 42.593 -37.164 41.020 1.00 16.47 69 HIS E CA 1
ATOM 5446 C C . HIS E 1 69 ? 42.645 -38.666 40.733 1.00 16.42 69 HIS E C 1
ATOM 5447 O O . HIS E 1 69 ? 42.786 -39.459 41.658 1.00 17.98 69 HIS E O 1
ATOM 5454 N N . ASN E 1 70 ? 42.542 -39.064 39.469 1.00 16.74 70 ASN E N 1
ATOM 5455 C CA . ASN E 1 70 ? 42.596 -40.484 39.127 1.00 16.93 70 ASN E CA 1
ATOM 5456 C C . ASN E 1 70 ? 43.851 -40.831 38.368 1.00 17.44 70 ASN E C 1
ATOM 5457 O O . ASN E 1 70 ? 43.923 -41.893 37.744 1.00 17.76 70 ASN E O 1
ATOM 5462 N N . ILE E 1 71 ? 44.839 -39.943 38.414 1.00 18.01 71 ILE E N 1
ATOM 5463 C CA . ILE E 1 71 ? 46.084 -40.190 37.700 1.00 19.62 71 ILE E CA 1
ATOM 5464 C C . ILE E 1 71 ? 46.661 -41.567 38.044 1.00 20.79 71 ILE E C 1
ATOM 5465 O O . ILE E 1 71 ? 47.240 -42.233 37.193 1.00 22.17 71 ILE E O 1
ATOM 5470 N N . ASP E 1 72 ? 46.481 -42.006 39.284 1.00 22.47 72 ASP E N 1
ATOM 5471 C CA . ASP E 1 72 ? 47.000 -43.305 39.704 1.00 23.58 72 ASP E CA 1
ATOM 5472 C C . ASP E 1 72 ? 46.238 -44.460 39.060 1.00 22.85 72 ASP E C 1
ATOM 5473 O O . ASP E 1 72 ? 46.840 -45.380 38.509 1.00 22.51 72 ASP E O 1
ATOM 5478 N N . LYS E 1 73 ? 44.913 -44.414 39.133 1.00 21.95 73 LYS E N 1
ATOM 5479 C CA . LYS E 1 73 ? 44.108 -45.469 38.544 1.00 21.38 73 LYS E CA 1
ATOM 5480 C C . LYS E 1 73 ? 44.486 -45.662 37.088 1.00 20.19 73 LYS E C 1
ATOM 5481 O O . LYS E 1 73 ? 44.500 -46.784 36.593 1.00 20.28 73 LYS E O 1
ATOM 5487 N N . PHE E 1 74 ? 44.799 -44.568 36.403 1.00 19.01 74 PHE E N 1
ATOM 5488 C CA . PHE E 1 74 ? 45.189 -44.651 34.999 1.00 18.24 74 PHE E CA 1
ATOM 5489 C C . PHE E 1 74 ? 46.477 -45.449 34.842 1.00 17.84 74 PHE E C 1
ATOM 5490 O O . PHE E 1 74 ? 46.530 -46.440 34.108 1.00 16.87 74 PHE E O 1
ATOM 5498 N N . LYS E 1 75 ? 47.515 -45.020 35.545 1.00 18.67 75 LYS E N 1
ATOM 5499 C CA . LYS E 1 75 ? 48.798 -45.705 35.464 1.00 20.00 75 LYS E CA 1
ATOM 5500 C C . LYS E 1 75 ? 48.664 -47.150 35.915 1.00 19.34 75 LYS E C 1
ATOM 5501 O O . LYS E 1 75 ? 49.436 -48.009 35.508 1.00 20.24 75 LYS E O 1
ATOM 5507 N N . ALA E 1 76 ? 47.672 -47.418 36.752 1.00 19.14 76 ALA E N 1
ATOM 5508 C CA . ALA E 1 76 ? 47.446 -48.771 37.231 1.00 18.52 76 ALA E CA 1
ATOM 5509 C C . ALA E 1 76 ? 46.960 -49.628 36.067 1.00 18.38 76 ALA E C 1
ATOM 5510 O O . ALA E 1 76 ? 47.176 -50.841 36.037 1.00 16.94 76 ALA E O 1
ATOM 5512 N N . LYS E 1 77 ? 46.296 -48.990 35.108 1.00 18.37 77 LYS E N 1
ATOM 5513 C CA . LYS E 1 77 ? 45.800 -49.711 33.945 1.00 18.43 77 LYS E CA 1
ATOM 5514 C C . LYS E 1 77 ? 46.859 -49.767 32.846 1.00 18.43 77 LYS E C 1
ATOM 5515 O O . LYS E 1 77 ? 46.625 -50.331 31.773 1.00 19.85 77 LYS E O 1
ATOM 5521 N N . GLY E 1 78 ? 48.023 -49.180 33.119 1.00 17.49 78 GLY E N 1
ATOM 5522 C CA . GLY E 1 78 ? 49.105 -49.191 32.151 1.00 16.37 78 GLY E CA 1
ATOM 5523 C C . GLY E 1 78 ? 49.178 -47.984 31.237 1.00 16.00 78 GLY E C 1
ATOM 5524 O O . GLY E 1 78 ? 49.935 -47.987 30.262 1.00 15.54 78 GLY E O 1
ATOM 5525 N N . VAL E 1 79 ? 48.402 -46.950 31.539 1.00 15.59 79 VAL E N 1
ATOM 5526 C CA . VAL E 1 79 ? 48.406 -45.756 30.706 1.00 16.13 79 VAL E CA 1
ATOM 5527 C C . VAL E 1 79 ? 49.766 -45.075 30.785 1.00 15.41 79 VAL E C 1
ATOM 5528 O O . VAL E 1 79 ? 50.229 -44.738 31.875 1.00 16.72 79 VAL E O 1
ATOM 5532 N N . ASP E 1 80 ? 50.400 -44.874 29.635 1.00 14.92 80 ASP E N 1
ATOM 5533 C CA . ASP E 1 80 ? 51.705 -44.232 29.594 1.00 16.04 80 ASP E CA 1
ATOM 5534 C C . ASP E 1 80 ? 51.635 -42.755 29.952 1.00 15.81 80 ASP E C 1
ATOM 5535 O O . ASP E 1 80 ? 52.446 -42.251 30.737 1.00 16.09 80 ASP E O 1
ATOM 5540 N N . SER E 1 81 ? 50.670 -42.055 29.371 1.00 15.12 81 SER E N 1
ATOM 5541 C CA . SER E 1 81 ? 50.540 -40.636 29.646 1.00 13.58 81 SER E CA 1
ATOM 5542 C C . SER E 1 81 ? 49.111 -40.137 29.569 1.00 12.44 81 SER E C 1
ATOM 5543 O O . SER E 1 81 ? 48.298 -40.638 28.797 1.00 13.00 81 SER E O 1
ATOM 5546 N N . VAL E 1 82 ? 48.812 -39.151 30.399 1.00 11.03 82 VAL E N 1
ATOM 5547 C CA . VAL E 1 82 ? 47.492 -38.545 30.443 1.00 10.34 82 VAL E CA 1
ATOM 5548 C C . VAL E 1 82 ? 47.712 -37.103 30.027 1.00 10.26 82 VAL E C 1
ATOM 5549 O O . VAL E 1 82 ? 48.392 -36.357 30.717 1.00 10.15 82 VAL E O 1
ATOM 5553 N N . ILE E 1 83 ? 47.154 -36.695 28.899 1.00 10.51 83 ILE E N 1
ATOM 5554 C CA . ILE E 1 83 ? 47.379 -35.328 28.473 1.00 9.95 83 ILE E CA 1
ATOM 5555 C C . ILE E 1 83 ? 46.145 -34.514 28.165 1.00 9.24 83 ILE E C 1
ATOM 5556 O O . ILE E 1 83 ? 45.099 -35.038 27.778 1.00 10.15 83 ILE E O 1
ATOM 5561 N N . CYS E 1 84 ? 46.293 -33.216 28.388 1.00 8.09 84 CYS E N 1
ATOM 5562 C CA . CYS E 1 84 ? 45.245 -32.243 28.162 1.00 7.59 84 CYS E CA 1
ATOM 5563 C C . CYS E 1 84 ? 45.719 -31.357 27.017 1.00 7.15 84 CYS E C 1
ATOM 5564 O O . CYS E 1 84 ? 46.828 -30.821 27.052 1.00 8.36 84 CYS E O 1
ATOM 5567 N N . VAL E 1 85 ? 44.892 -31.216 25.994 1.00 5.88 85 VAL E N 1
ATOM 5568 C CA . VAL E 1 85 ? 45.270 -30.390 24.872 1.00 5.04 85 VAL E CA 1
ATOM 5569 C C . VAL E 1 85 ? 44.191 -29.344 24.648 1.00 5.39 85 VAL E C 1
ATOM 5570 O O . VAL E 1 85 ? 43.018 -29.578 24.945 1.00 5.58 85 VAL E O 1
ATOM 5574 N N . ALA E 1 86 ? 44.591 -28.187 24.129 1.00 5.42 86 ALA E N 1
ATOM 5575 C CA . ALA E 1 86 ? 43.657 -27.096 23.888 1.00 4.96 86 ALA E CA 1
ATOM 5576 C C . ALA E 1 86 ? 44.216 -26.093 22.882 1.00 5.10 86 ALA E C 1
ATOM 5577 O O . ALA E 1 86 ? 45.423 -25.863 22.817 1.00 4.90 86 ALA E O 1
ATOM 5579 N N . ILE E 1 87 ? 43.327 -25.502 22.091 1.00 5.45 87 ILE E N 1
ATOM 5580 C CA . ILE E 1 87 ? 43.751 -24.515 21.121 1.00 4.90 87 ILE E CA 1
ATOM 5581 C C . ILE E 1 87 ? 43.990 -23.200 21.859 1.00 4.90 87 ILE E C 1
ATOM 5582 O O . ILE E 1 87 ? 43.136 -22.309 21.904 1.00 4.90 87 ILE E O 1
ATOM 5587 N N . ASN E 1 88 ? 45.173 -23.126 22.459 1.00 5.95 88 ASN E N 1
ATOM 5588 C CA . ASN E 1 88 ? 45.659 -21.974 23.216 1.00 4.90 88 ASN E CA 1
ATOM 5589 C C . ASN E 1 88 ? 47.158 -21.987 22.976 1.00 5.78 88 ASN E C 1
ATOM 5590 O O . ASN E 1 88 ? 47.724 -23.050 22.702 1.00 6.39 88 ASN E O 1
ATOM 5595 N N . ASP E 1 89 ? 47.815 -20.836 23.075 1.00 5.57 89 ASP E N 1
ATOM 5596 C CA . ASP E 1 89 ? 49.265 -20.832 22.898 1.00 5.56 89 ASP E CA 1
ATOM 5597 C C . ASP E 1 89 ? 49.773 -21.600 24.119 1.00 4.90 89 ASP E C 1
ATOM 5598 O O . ASP E 1 89 ? 49.087 -21.674 25.137 1.00 4.90 89 ASP E O 1
ATOM 5603 N N . PRO E 1 90 ? 50.961 -22.204 24.028 1.00 4.90 90 PRO E N 1
ATOM 5604 C CA . PRO E 1 90 ? 51.515 -22.967 25.149 1.00 5.19 90 PRO E CA 1
ATOM 5605 C C . PRO E 1 90 ? 51.783 -22.191 26.428 1.00 5.86 90 PRO E C 1
ATOM 5606 O O . PRO E 1 90 ? 51.851 -22.782 27.497 1.00 5.65 90 PRO E O 1
ATOM 5610 N N . TYR E 1 91 ? 51.929 -20.872 26.324 1.00 6.11 91 TYR E N 1
ATOM 5611 C CA . TYR E 1 91 ? 52.216 -20.050 27.495 1.00 6.26 91 TYR E CA 1
ATOM 5612 C C . TYR E 1 91 ? 50.969 -19.819 28.345 1.00 7.24 91 TYR E C 1
ATOM 5613 O O . TYR E 1 91 ? 51.061 -19.716 29.572 1.00 9.46 91 TYR E O 1
ATOM 5622 N N . THR E 1 92 ? 49.807 -19.743 27.702 1.00 6.80 92 THR E N 1
ATOM 5623 C CA . THR E 1 92 ? 48.556 -19.548 28.421 1.00 6.60 92 THR E CA 1
ATOM 5624 C C . THR E 1 92 ? 48.098 -20.882 29.010 1.00 7.33 92 THR E C 1
ATOM 5625 O O . THR E 1 92 ? 47.539 -20.941 30.111 1.00 7.19 92 THR E O 1
ATOM 5629 N N . VAL E 1 93 ? 48.326 -21.957 28.266 1.00 7.49 93 VAL E N 1
ATOM 5630 C CA . VAL E 1 93 ? 47.943 -23.274 28.736 1.00 7.21 93 VAL E CA 1
ATOM 5631 C C . VAL E 1 93 ? 48.704 -23.526 30.028 1.00 7.02 93 VAL E C 1
ATOM 5632 O O . VAL E 1 93 ? 48.166 -24.093 30.978 1.00 8.09 93 VAL E O 1
ATOM 5636 N N . ASN E 1 94 ? 49.958 -23.087 30.055 1.00 6.90 94 ASN E N 1
ATOM 5637 C CA . ASN E 1 94 ? 50.811 -23.273 31.218 1.00 7.14 94 ASN E CA 1
ATOM 5638 C C . ASN E 1 94 ? 50.389 -22.401 32.389 1.00 7.14 94 ASN E C 1
ATOM 5639 O O . ASN E 1 94 ? 50.288 -22.871 33.518 1.00 6.57 94 ASN E O 1
ATOM 5644 N N . ALA E 1 95 ? 50.147 -21.125 32.118 1.00 7.80 95 ALA E N 1
ATOM 5645 C CA . ALA E 1 95 ? 49.716 -20.206 33.158 1.00 7.78 95 ALA E CA 1
ATOM 5646 C C . ALA E 1 95 ? 48.521 -20.841 33.834 1.00 7.75 95 ALA E C 1
ATOM 5647 O O . ALA E 1 95 ? 48.453 -20.932 35.054 1.00 9.87 95 ALA E O 1
ATOM 5649 N N . TRP E 1 96 ? 47.587 -21.293 33.013 1.00 7.79 96 TRP E N 1
ATOM 5650 C CA . TRP E 1 96 ? 46.368 -21.937 33.480 1.00 8.51 96 TRP E CA 1
ATOM 5651 C C . TRP E 1 96 ? 46.640 -23.246 34.213 1.00 9.51 96 TRP E C 1
ATOM 5652 O O . TRP E 1 96 ? 46.037 -23.515 35.248 1.00 8.91 96 TRP E O 1
ATOM 5663 N N . ALA E 1 97 ? 47.540 -24.061 33.668 1.00 11.28 97 ALA E N 1
ATOM 5664 C CA . ALA E 1 97 ? 47.881 -25.338 34.287 1.00 13.67 97 ALA E CA 1
ATOM 5665 C C . ALA E 1 97 ? 48.469 -25.108 35.678 1.00 15.27 97 ALA E C 1
ATOM 5666 O O . ALA E 1 97 ? 48.193 -25.866 36.611 1.00 17.10 97 ALA E O 1
ATOM 5668 N N . GLU E 1 98 ? 49.283 -24.064 35.811 1.00 15.95 98 GLU E N 1
ATOM 5669 C CA . GLU E 1 98 ? 49.885 -23.718 37.096 1.00 16.32 98 GLU E CA 1
ATOM 5670 C C . GLU E 1 98 ? 48.781 -23.281 38.064 1.00 16.97 98 GLU E C 1
ATOM 5671 O O . GLU E 1 98 ? 48.693 -23.760 39.197 1.00 16.18 98 GLU E O 1
ATOM 5677 N N . LYS E 1 99 ? 47.946 -22.360 37.593 1.00 17.68 99 LYS E N 1
ATOM 5678 C CA . LYS E 1 99 ? 46.837 -21.821 38.369 1.00 18.36 99 LYS E CA 1
ATOM 5679 C C . LYS E 1 99 ? 45.988 -22.905 39.022 1.00 18.50 99 LYS E C 1
ATOM 5680 O O . LYS E 1 99 ? 45.619 -22.789 40.188 1.00 17.92 99 LYS E O 1
ATOM 5686 N N . ILE E 1 100 ? 45.671 -23.954 38.271 1.00 18.38 100 ILE E N 1
ATOM 5687 C CA . ILE E 1 100 ? 44.843 -25.028 38.807 1.00 17.89 100 ILE E CA 1
ATOM 5688 C C . ILE E 1 10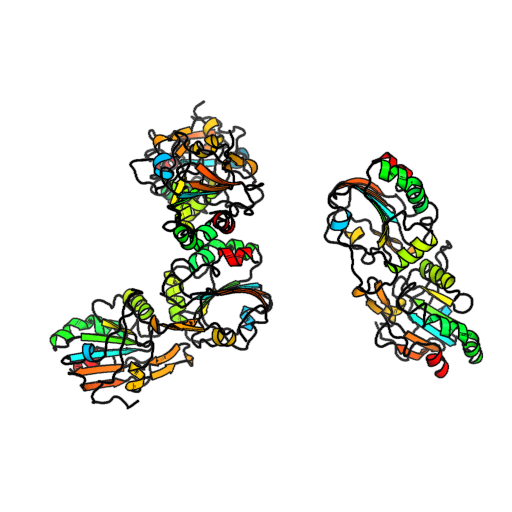0 ? 45.686 -26.198 39.278 1.00 17.98 100 ILE E C 1
ATOM 5689 O O . ILE E 1 100 ? 45.203 -27.325 39.369 1.00 17.94 100 ILE E O 1
ATOM 5694 N N . GLN E 1 101 ? 46.946 -25.915 39.588 1.00 18.60 101 GLN E N 1
ATOM 5695 C CA . GLN E 1 101 ? 47.880 -26.932 40.064 1.00 19.54 101 GLN E CA 1
ATOM 5696 C C . GLN E 1 101 ? 47.594 -28.286 39.442 1.00 18.93 101 GLN E C 1
ATOM 5697 O O . GLN E 1 101 ? 47.497 -29.289 40.144 1.00 19.69 101 GLN E O 1
ATOM 5703 N N . ALA E 1 102 ? 47.459 -28.314 38.123 1.00 18.38 102 ALA E N 1
ATOM 5704 C CA . ALA E 1 102 ? 47.182 -29.561 37.431 1.00 17.49 102 ALA E CA 1
ATOM 5705 C C . ALA E 1 102 ? 48.419 -30.136 36.749 1.00 17.39 102 ALA E C 1
ATOM 5706 O O . ALA E 1 102 ? 48.398 -31.280 36.299 1.00 16.89 102 ALA E O 1
ATOM 5708 N N . LYS E 1 103 ? 49.497 -29.357 36.670 1.00 17.78 103 LYS E N 1
ATOM 5709 C CA . LYS E 1 103 ? 50.722 -29.856 36.042 1.00 18.94 103 LYS E CA 1
ATOM 5710 C C . LYS E 1 103 ? 51.245 -30.993 36.908 1.00 20.21 103 LYS E C 1
ATOM 5711 O O . LYS E 1 103 ? 50.596 -31.382 37.874 1.00 21.47 103 LYS E O 1
ATOM 5717 N N . ASP E 1 104 ? 52.411 -31.523 36.553 1.00 21.30 104 ASP E N 1
ATOM 5718 C CA . ASP E 1 104 ? 53.057 -32.610 37.292 1.00 22.31 104 ASP E CA 1
ATOM 5719 C C . ASP E 1 104 ? 52.197 -33.866 37.417 1.00 21.21 104 ASP E C 1
ATOM 5720 O O . ASP E 1 104 ? 52.707 -34.960 37.691 1.00 21.69 104 ASP E O 1
ATOM 5725 N N . ALA E 1 105 ? 50.895 -33.706 37.213 1.00 19.58 105 ALA E N 1
ATOM 5726 C CA . ALA E 1 105 ? 49.964 -34.822 37.286 1.00 17.79 105 ALA E CA 1
ATOM 5727 C C . ALA E 1 105 ? 49.536 -35.157 35.862 1.00 16.38 105 ALA E C 1
ATOM 5728 O O . ALA E 1 105 ? 49.479 -36.322 35.461 1.00 16.60 105 ALA E O 1
ATOM 5730 N N . ILE E 1 106 ? 49.259 -34.103 35.102 1.00 13.81 106 ILE E N 1
ATOM 5731 C CA . ILE E 1 106 ? 48.824 -34.210 33.721 1.00 11.79 106 ILE E CA 1
ATOM 5732 C C . ILE E 1 106 ? 49.734 -33.386 32.815 1.00 10.91 106 ILE E C 1
ATOM 5733 O O . ILE E 1 106 ? 50.081 -32.262 33.158 1.00 9.93 106 ILE E O 1
ATOM 5738 N N . GLU E 1 107 ? 50.113 -33.946 31.666 1.00 11.02 107 GLU E N 1
ATOM 5739 C CA . GLU E 1 107 ? 50.949 -33.238 30.693 1.00 12.00 107 GLU E CA 1
ATOM 5740 C C . GLU E 1 107 ? 50.071 -32.314 29.838 1.00 11.43 107 GLU E C 1
ATOM 5741 O O . GLU E 1 107 ? 49.200 -32.780 29.100 1.00 11.94 107 GLU E O 1
ATOM 5747 N N . PHE E 1 108 ? 50.300 -31.007 29.938 1.00 9.93 108 PHE E N 1
ATOM 5748 C CA . PHE E 1 108 ? 49.506 -30.048 29.179 1.00 8.04 108 PHE E CA 1
ATOM 5749 C C . PHE E 1 108 ? 50.174 -29.649 27.881 1.00 6.63 108 PHE E C 1
ATOM 5750 O O . PHE E 1 108 ? 51.350 -29.324 27.862 1.00 6.00 108 PHE E O 1
ATOM 5758 N N . TYR E 1 109 ? 49.416 -29.677 26.793 1.00 6.14 109 TYR E N 1
ATOM 5759 C CA . TYR E 1 109 ? 49.947 -29.294 25.489 1.00 7.26 109 TYR E CA 1
ATOM 5760 C C . TYR E 1 109 ? 49.063 -28.220 24.877 1.00 7.74 109 TYR E C 1
ATOM 5761 O O . TYR E 1 109 ? 47.884 -28.109 25.220 1.00 8.86 109 TYR E O 1
ATOM 5770 N N . GLY E 1 110 ? 49.638 -27.440 23.966 1.00 6.78 110 GLY E N 1
ATOM 5771 C CA . GLY E 1 110 ? 48.874 -26.420 23.282 1.00 5.14 110 GLY E CA 1
ATOM 5772 C C . GLY E 1 110 ? 48.746 -26.839 21.826 1.00 5.26 110 GLY E C 1
ATOM 5773 O O . GLY E 1 110 ? 49.422 -27.770 21.397 1.00 4.90 110 GLY E O 1
ATOM 5774 N N . ASP E 1 111 ? 47.883 -26.152 21.074 1.00 5.91 111 ASP E N 1
ATOM 5775 C CA . ASP E 1 111 ? 47.660 -26.415 19.650 1.00 5.46 111 ASP E CA 1
ATOM 5776 C C . ASP E 1 111 ? 47.235 -25.077 19.066 1.00 5.91 111 ASP E C 1
ATOM 5777 O O . ASP E 1 111 ? 46.123 -24.937 18.559 1.00 5.88 111 ASP E O 1
ATOM 5782 N N . PHE E 1 112 ? 48.126 -24.088 19.144 1.00 6.21 112 PHE E N 1
ATOM 5783 C CA . PHE E 1 112 ? 47.809 -22.745 18.664 1.00 7.35 112 PHE E CA 1
ATOM 5784 C C . PHE E 1 112 ? 47.327 -22.702 17.221 1.00 8.11 112 PHE E C 1
ATOM 5785 O O . PHE E 1 112 ? 46.501 -21.868 16.880 1.00 8.86 112 PHE E O 1
ATOM 5793 N N . ASP E 1 113 ? 47.837 -23.610 16.389 1.00 8.96 113 ASP E N 1
ATOM 5794 C CA . ASP E 1 113 ? 47.444 -23.720 14.982 1.00 8.45 113 ASP E CA 1
ATOM 5795 C C . ASP E 1 113 ? 45.996 -24.145 14.906 1.00 7.49 113 ASP E C 1
ATOM 5796 O O . ASP E 1 113 ? 45.222 -23.657 14.093 1.00 7.52 113 ASP E O 1
ATOM 5801 N N . GLY E 1 114 ? 45.658 -25.102 15.755 1.00 6.77 114 GLY E N 1
ATOM 5802 C CA . GLY E 1 114 ? 44.333 -25.676 15.736 1.00 6.50 114 GLY E CA 1
ATOM 5803 C C . GLY E 1 114 ? 44.482 -26.802 14.726 1.00 5.78 114 GLY E C 1
ATOM 5804 O O . GLY E 1 114 ? 43.552 -27.549 14.453 1.00 6.37 114 GLY E O 1
ATOM 5805 N N . SER E 1 115 ? 45.685 -26.923 14.178 1.00 4.90 115 SER E N 1
ATOM 5806 C CA . SER E 1 115 ? 45.964 -27.937 13.182 1.00 5.26 115 SER E CA 1
ATOM 5807 C C . SER E 1 115 ? 45.763 -29.344 13.714 1.00 5.28 115 SER E C 1
ATOM 5808 O O . SER E 1 115 ? 45.308 -30.226 12.988 1.00 4.90 115 SER E O 1
ATOM 5811 N N . PHE E 1 116 ? 46.098 -29.574 14.976 1.00 4.90 116 PHE E N 1
ATOM 5812 C CA . PHE E 1 116 ? 45.917 -30.910 15.497 1.00 5.00 116 PHE E CA 1
ATOM 5813 C C . PHE E 1 116 ? 44.451 -31.293 15.427 1.00 4.90 116 PHE E C 1
ATOM 5814 O O . PHE E 1 116 ? 44.115 -32.336 14.881 1.00 4.90 116 PHE E O 1
ATOM 5822 N N . HIS E 1 117 ? 43.580 -30.448 15.971 1.00 4.90 117 HIS E N 1
ATOM 5823 C CA . HIS E 1 117 ? 42.154 -30.742 15.972 1.00 5.09 117 HIS E CA 1
ATOM 5824 C C . HIS E 1 117 ? 41.533 -30.685 14.580 1.00 5.03 117 HIS E C 1
ATOM 5825 O O . HIS E 1 117 ? 40.586 -31.412 14.267 1.00 4.90 117 HIS E O 1
ATOM 5832 N N . LYS E 1 118 ? 42.075 -29.827 13.735 1.00 5.84 118 LYS E N 1
ATOM 5833 C CA . LYS E 1 118 ? 41.556 -29.694 12.389 1.00 7.68 118 LYS E CA 1
ATOM 5834 C C . LYS E 1 118 ? 41.746 -31.016 11.638 1.00 7.24 118 LYS E C 1
ATOM 5835 O O . LYS E 1 118 ? 40.897 -31.422 10.844 1.00 8.05 118 LYS E O 1
ATOM 5841 N N . SER E 1 119 ? 42.852 -31.699 11.903 1.00 5.62 119 SER E N 1
ATOM 5842 C CA . SER E 1 119 ? 43.129 -32.952 11.229 1.00 5.67 119 SER E CA 1
ATOM 5843 C C . SER E 1 119 ? 42.227 -34.076 11.732 1.00 6.41 119 SER E C 1
ATOM 5844 O O . SER E 1 119 ? 42.097 -35.128 11.092 1.00 7.58 119 SER E O 1
ATOM 5847 N N . LEU E 1 120 ? 41.604 -33.860 12.880 1.00 6.17 120 LEU E N 1
ATOM 5848 C CA . LEU E 1 120 ? 40.723 -34.865 13.440 1.00 6.46 120 LEU E CA 1
ATOM 5849 C C . LEU E 1 120 ? 39.283 -34.372 13.359 1.00 7.94 120 LEU E C 1
ATOM 5850 O O . LEU E 1 120 ? 38.358 -35.072 13.785 1.00 8.09 120 LEU E O 1
ATOM 5855 N N . GLU E 1 121 ? 39.108 -33.172 12.794 1.00 7.21 121 GLU E N 1
ATOM 5856 C CA . GLU E 1 121 ? 37.798 -32.538 12.650 1.00 6.03 121 GLU E CA 1
ATOM 5857 C C . GLU E 1 121 ? 37.134 -32.343 13.998 1.00 6.33 121 GLU E C 1
ATOM 5858 O O . GLU E 1 121 ? 35.938 -32.597 14.159 1.00 4.90 121 GLU E O 1
ATOM 5864 N N . LEU E 1 122 ? 37.924 -31.884 14.966 1.00 6.09 122 LEU E N 1
ATOM 5865 C CA . LEU E 1 122 ? 37.422 -31.634 16.306 1.00 5.52 122 LEU E CA 1
ATOM 5866 C C . LEU E 1 122 ? 37.413 -30.149 16.649 1.00 5.43 122 LEU E C 1
ATOM 5867 O O . LEU E 1 122 ? 37.603 -29.783 17.802 1.00 7.14 122 LEU E O 1
ATOM 5872 N N . THR E 1 123 ? 37.208 -29.293 15.656 1.00 4.90 123 THR E N 1
ATOM 5873 C CA . THR E 1 123 ? 37.155 -27.862 15.917 1.00 4.90 123 THR E CA 1
ATOM 5874 C C . THR E 1 123 ? 35.700 -27.433 15.815 1.00 4.90 123 THR E C 1
ATOM 5875 O O . THR E 1 123 ? 34.940 -27.994 15.036 1.00 6.29 123 THR E O 1
ATOM 5879 N N . THR E 1 124 ? 35.310 -26.442 16.599 1.00 4.90 124 THR E N 1
ATOM 5880 C CA . THR E 1 124 ? 33.939 -25.942 16.571 1.00 5.10 124 THR E CA 1
ATOM 5881 C C . THR E 1 124 ? 34.033 -24.428 16.729 1.00 5.02 124 THR E C 1
ATOM 5882 O O . THR E 1 124 ? 34.974 -23.924 17.345 1.00 5.09 124 THR E O 1
ATOM 5886 N N . ASP E 1 125 ? 33.078 -23.700 16.165 1.00 4.94 125 ASP E N 1
ATOM 5887 C CA . ASP E 1 125 ? 33.126 -22.248 16.239 1.00 5.98 125 ASP E CA 1
ATOM 5888 C C . ASP E 1 125 ? 32.496 -21.704 17.508 1.00 6.17 125 ASP E C 1
ATOM 5889 O O . ASP E 1 125 ? 31.277 -21.793 17.682 1.00 6.66 125 ASP E O 1
ATOM 5894 N N . LEU E 1 126 ? 33.327 -21.130 18.385 1.00 5.72 126 LEU E N 1
ATOM 5895 C CA . LEU E 1 126 ? 32.847 -20.572 19.645 1.00 5.26 126 LEU E CA 1
ATOM 5896 C C . LEU E 1 126 ? 32.978 -19.056 19.681 1.00 4.98 126 LEU E C 1
ATOM 5897 O O . LEU E 1 126 ? 33.283 -18.472 20.718 1.00 4.90 126 LEU E O 1
ATOM 5902 N N . SER E 1 127 ? 32.733 -18.420 18.543 1.00 5.03 127 SER E N 1
ATOM 5903 C CA . SER E 1 127 ? 32.819 -16.973 18.455 1.00 4.90 127 SER E CA 1
ATOM 5904 C C . SER E 1 127 ? 31.714 -16.288 19.248 1.00 4.90 127 SER E C 1
ATOM 5905 O O . SER E 1 127 ? 31.849 -15.138 19.658 1.00 4.90 127 SER E O 1
ATOM 5908 N N . ALA E 1 128 ? 30.609 -16.988 19.459 1.00 4.90 128 ALA E N 1
ATOM 5909 C CA . ALA E 1 128 ? 29.517 -16.402 20.217 1.00 6.23 128 ALA E CA 1
ATOM 5910 C C . ALA E 1 128 ? 29.976 -16.217 21.659 1.00 7.64 128 ALA E C 1
ATOM 5911 O O . ALA E 1 128 ? 29.578 -15.263 22.333 1.00 8.08 128 ALA E O 1
ATOM 5913 N N . GLY E 1 129 ? 30.818 -17.137 22.127 1.00 8.53 129 GLY E N 1
ATOM 5914 C CA . GLY E 1 129 ? 31.330 -17.066 23.485 1.00 7.70 129 GLY E CA 1
ATOM 5915 C C . GLY E 1 129 ? 32.577 -16.204 23.601 1.00 7.84 129 GLY E C 1
ATOM 5916 O O . GLY E 1 129 ? 33.176 -16.116 24.668 1.00 7.70 129 GLY E O 1
ATOM 5917 N N . LEU E 1 130 ? 32.969 -15.573 22.497 1.00 8.25 130 LEU E N 1
ATOM 5918 C CA . LEU E 1 130 ? 34.140 -14.700 22.462 1.00 9.21 130 LEU E CA 1
ATOM 5919 C C . LEU E 1 130 ? 35.492 -15.423 22.421 1.00 9.46 130 LEU E C 1
ATOM 5920 O O . LEU E 1 130 ? 36.528 -14.828 22.691 1.00 9.69 130 LEU E O 1
ATOM 5925 N N . LEU E 1 131 ? 35.466 -16.713 22.101 1.00 9.12 131 LEU E N 1
ATOM 5926 C CA . LEU E 1 131 ? 36.674 -17.517 21.955 1.00 8.67 131 LEU E CA 1
ATOM 5927 C C . LEU E 1 131 ? 36.652 -17.756 20.457 1.00 9.51 131 LEU E C 1
ATOM 5928 O O . LEU E 1 131 ? 35.580 -17.895 19.878 1.00 11.21 131 LEU E O 1
ATOM 5933 N N . GLY E 1 132 ? 37.795 -17.793 19.797 1.00 8.95 132 GLY E N 1
ATOM 5934 C CA . GLY E 1 132 ? 37.724 -18.024 18.362 1.00 9.06 132 GLY E CA 1
ATOM 5935 C C . GLY E 1 132 ? 37.265 -19.434 18.014 1.00 7.56 132 GLY E C 1
ATOM 5936 O O . GLY E 1 132 ? 36.399 -20.014 18.669 1.00 7.12 132 GLY E O 1
ATOM 5937 N N . ILE E 1 133 ? 37.844 -19.979 16.953 1.00 6.98 133 ILE E N 1
ATOM 5938 C CA . ILE E 1 133 ? 37.552 -21.336 16.530 1.00 5.25 133 ILE E CA 1
ATOM 5939 C C . ILE E 1 133 ? 38.320 -22.181 17.542 1.00 4.93 133 ILE E C 1
ATOM 5940 O O . ILE E 1 133 ? 39.528 -22.043 17.674 1.00 4.90 133 ILE E O 1
ATOM 5945 N N . ARG E 1 134 ? 37.629 -23.042 18.269 1.00 4.90 134 ARG E N 1
ATOM 5946 C CA . ARG E 1 134 ? 38.301 -23.864 19.269 1.00 4.94 134 ARG E CA 1
ATOM 5947 C C . ARG E 1 134 ? 37.996 -25.341 19.076 1.00 4.90 134 ARG E C 1
ATOM 5948 O O . ARG E 1 134 ? 37.318 -25.721 18.127 1.00 5.94 134 ARG E O 1
ATOM 5956 N N . SER E 1 135 ? 38.494 -26.174 19.979 1.00 4.90 135 SER E N 1
ATOM 5957 C CA . SER E 1 135 ? 38.257 -27.602 19.891 1.00 4.90 135 SER E CA 1
ATOM 5958 C C . SER E 1 135 ? 37.011 -27.939 20.680 1.00 5.37 135 SER E C 1
ATOM 5959 O O . SER E 1 135 ? 36.560 -27.160 21.521 1.00 4.90 135 SER E O 1
ATOM 5962 N N . GLU E 1 136 ? 36.445 -29.106 20.406 1.00 5.68 136 GLU E N 1
ATOM 5963 C CA . GLU E 1 136 ? 35.258 -29.523 21.124 1.00 5.74 136 GLU E CA 1
ATOM 5964 C C . GLU E 1 136 ? 35.780 -30.122 22.405 1.00 5.44 136 GLU E C 1
ATOM 5965 O O . GLU E 1 136 ? 36.992 -30.255 22.574 1.00 6.31 136 GLU E O 1
ATOM 5971 N N . ARG E 1 137 ? 34.883 -30.473 23.313 1.00 5.09 137 ARG E N 1
ATOM 5972 C CA . ARG E 1 137 ? 35.325 -31.094 24.542 1.00 5.17 137 ARG E CA 1
ATOM 5973 C C . ARG E 1 137 ? 35.268 -32.588 24.268 1.00 5.38 137 ARG E C 1
ATOM 5974 O O . ARG E 1 137 ? 34.200 -33.145 24.006 1.00 4.90 137 ARG E O 1
ATOM 5982 N N . TRP E 1 138 ? 36.435 -33.221 24.300 1.00 5.48 138 TRP E N 1
ATOM 5983 C CA . TRP E 1 138 ? 36.539 -34.644 24.024 1.00 5.17 138 TRP E CA 1
ATOM 5984 C C . TRP E 1 138 ? 37.598 -35.312 24.886 1.00 5.27 138 TRP E C 1
ATOM 5985 O O . TRP E 1 138 ? 38.378 -34.650 25.575 1.00 5.59 138 TRP E O 1
ATOM 5996 N N . SER E 1 139 ? 37.617 -36.638 24.827 1.00 4.90 139 SER E N 1
ATOM 5997 C CA . SER E 1 139 ? 38.580 -37.438 25.552 1.00 4.90 139 SER E CA 1
ATOM 5998 C C . SER E 1 139 ? 38.714 -38.678 24.699 1.00 5.08 139 SER E C 1
ATOM 5999 O O . SER E 1 139 ? 37.773 -39.038 24.005 1.00 4.90 139 SER E O 1
ATOM 6002 N N . ALA E 1 140 ? 39.873 -39.325 24.736 1.00 5.90 140 ALA E N 1
ATOM 6003 C CA . ALA E 1 140 ? 40.075 -40.528 23.951 1.00 6.71 140 ALA E CA 1
ATOM 6004 C C . ALA E 1 140 ? 41.233 -41.349 24.479 1.00 7.92 140 ALA E C 1
ATOM 6005 O O . ALA E 1 140 ? 42.174 -40.820 25.064 1.00 9.32 140 ALA E O 1
ATOM 6007 N N . TYR E 1 141 ? 41.145 -42.654 24.275 1.00 8.42 141 TYR E N 1
ATOM 6008 C CA . TYR E 1 141 ? 42.190 -43.563 24.691 1.00 8.63 141 TYR E CA 1
ATOM 6009 C C . TYR E 1 141 ? 42.809 -44.028 23.387 1.00 8.40 141 TYR E C 1
ATOM 6010 O O . TYR E 1 141 ? 42.131 -44.635 22.563 1.00 7.55 141 TYR E O 1
ATOM 6019 N N . VAL E 1 142 ? 44.090 -43.729 23.200 1.00 8.24 142 VAL E N 1
ATOM 6020 C CA . VAL E 1 142 ? 44.790 -44.092 21.980 1.00 8.67 142 VAL E CA 1
ATOM 6021 C C . VAL E 1 142 ? 45.978 -45.011 22.234 1.00 10.13 142 VAL E C 1
ATOM 6022 O O . VAL E 1 142 ? 46.879 -44.684 23.016 1.00 11.04 142 VAL E O 1
ATOM 6026 N N . VAL E 1 143 ? 45.972 -46.163 21.566 1.00 10.95 143 VAL E N 1
ATOM 6027 C CA . VAL E 1 143 ? 47.047 -47.142 21.704 1.00 11.65 143 VAL E CA 1
ATOM 6028 C C . VAL E 1 143 ? 47.902 -47.180 20.441 1.00 11.74 143 VAL E C 1
ATOM 6029 O O . VAL E 1 143 ? 47.423 -47.518 19.365 1.00 11.97 143 VAL E O 1
ATOM 6033 N N . ASP E 1 144 ? 49.175 -46.832 20.586 1.00 12.13 144 ASP E N 1
ATOM 6034 C CA . ASP E 1 144 ? 50.100 -46.801 19.461 1.00 12.39 144 ASP E CA 1
ATOM 6035 C C . ASP E 1 144 ? 49.470 -46.046 18.297 1.00 12.98 144 ASP E C 1
ATOM 6036 O O . ASP E 1 144 ? 49.511 -46.486 17.151 1.00 13.00 144 ASP E O 1
ATOM 6041 N N . GLY E 1 145 ? 48.872 -44.903 18.610 1.00 13.77 145 GLY E N 1
ATOM 6042 C CA . GLY E 1 145 ? 48.254 -44.090 17.579 1.00 14.58 145 GLY E CA 1
ATOM 6043 C C . GLY E 1 145 ? 46.847 -44.468 17.133 1.00 14.86 145 GLY E C 1
ATOM 6044 O O . GLY E 1 145 ? 46.223 -43.721 16.379 1.00 13.71 145 GLY E O 1
ATOM 6045 N N . LYS E 1 146 ? 46.336 -45.612 17.576 1.00 14.62 146 LYS E N 1
ATOM 6046 C CA . LYS E 1 146 ? 44.992 -46.014 17.172 1.00 15.07 146 LYS E CA 1
ATOM 6047 C C . LYS E 1 146 ? 43.963 -45.689 18.237 1.00 13.97 146 LYS E C 1
ATOM 6048 O O . LYS E 1 146 ? 44.151 -45.997 19.409 1.00 14.64 146 LYS E O 1
ATOM 6054 N N . VAL E 1 147 ? 42.869 -45.067 17.817 1.00 12.61 147 VAL E N 1
ATOM 6055 C CA . VAL E 1 147 ? 41.815 -44.680 18.736 1.00 11.03 147 VAL E CA 1
ATOM 6056 C C . VAL E 1 147 ? 40.946 -45.851 19.121 1.00 10.94 147 VAL E C 1
ATOM 6057 O O . VAL E 1 147 ? 40.139 -46.310 18.324 1.00 10.71 147 VAL E O 1
ATOM 6061 N N . LYS E 1 148 ? 41.112 -46.322 20.351 1.00 11.76 148 LYS E N 1
ATOM 6062 C CA . LYS E 1 148 ? 40.337 -47.445 20.855 1.00 12.96 148 LYS E CA 1
ATOM 6063 C C . LYS E 1 148 ? 39.018 -46.963 21.450 1.00 12.63 148 LYS E C 1
ATOM 6064 O O . LYS E 1 148 ? 38.030 -47.697 21.461 1.00 13.67 148 LYS E O 1
ATOM 6070 N N . ALA E 1 149 ? 39.007 -45.730 21.945 1.00 12.13 149 ALA E N 1
ATOM 6071 C CA . ALA E 1 149 ? 37.805 -45.154 22.538 1.00 11.16 149 ALA E CA 1
ATOM 6072 C C . ALA E 1 149 ? 37.780 -43.646 22.302 1.00 10.33 149 ALA E C 1
ATOM 6073 O O . ALA E 1 149 ? 38.783 -42.952 22.493 1.00 10.41 149 ALA E O 1
ATOM 6075 N N . LEU E 1 150 ? 36.624 -43.145 21.890 1.00 8.90 150 LEU E N 1
ATOM 6076 C CA . LEU E 1 150 ? 36.464 -41.729 21.603 1.00 8.35 150 LEU E CA 1
ATOM 6077 C C . LEU E 1 150 ? 35.184 -41.178 22.225 1.00 8.84 150 LEU E C 1
ATOM 6078 O O . LEU E 1 150 ? 34.116 -41.782 22.122 1.00 9.59 150 LEU E O 1
ATOM 6083 N N . ASN E 1 151 ? 35.293 -40.022 22.866 1.00 9.15 151 ASN E N 1
ATOM 6084 C CA . ASN E 1 151 ? 34.145 -39.397 23.502 1.00 8.93 151 ASN E CA 1
ATOM 6085 C C . ASN E 1 151 ? 34.114 -37.927 23.150 1.00 8.60 151 ASN E C 1
ATOM 6086 O O . ASN E 1 151 ? 35.037 -37.186 23.481 1.00 9.44 151 ASN E O 1
ATOM 6091 N N . VAL E 1 152 ? 33.053 -37.497 22.483 1.00 7.86 152 VAL E N 1
ATOM 6092 C CA . VAL E 1 152 ? 32.928 -36.098 22.103 1.00 7.61 152 VAL E CA 1
ATOM 6093 C C . VAL E 1 152 ? 31.630 -35.549 22.669 1.00 8.09 152 VAL E C 1
ATOM 6094 O O . VAL E 1 152 ? 30.565 -36.037 22.332 1.00 8.37 152 VAL E O 1
ATOM 6098 N N . GLU E 1 153 ? 31.718 -34.549 23.542 1.00 9.12 153 GLU E N 1
ATOM 6099 C CA . GLU E 1 153 ? 30.523 -33.946 24.137 1.00 9.84 153 GLU E CA 1
ATOM 6100 C C . GLU E 1 153 ? 29.610 -33.432 23.029 1.00 10.57 153 GLU E C 1
ATOM 6101 O O . GLU E 1 153 ? 30.088 -33.020 21.980 1.00 11.51 153 GLU E O 1
ATOM 6107 N N . GLU E 1 154 ? 28.301 -33.465 23.248 1.00 12.03 154 GLU E N 1
ATOM 6108 C CA . GLU E 1 154 ? 27.364 -32.975 22.239 1.00 13.26 154 GLU E CA 1
ATOM 6109 C C . GLU E 1 154 ? 27.442 -31.461 22.213 1.00 13.49 154 GLU E C 1
ATOM 6110 O O . GLU E 1 154 ? 27.267 -30.833 21.178 1.00 13.76 154 GLU E O 1
ATOM 6116 N N . SER E 1 155 ? 27.698 -30.883 23.376 1.00 14.51 155 SER E N 1
ATOM 6117 C CA . SER E 1 155 ? 27.828 -29.445 23.525 1.00 15.08 155 SER E CA 1
ATOM 6118 C C . SER E 1 155 ? 29.126 -29.204 24.291 1.00 15.34 155 SER E C 1
ATOM 6119 O O . SER E 1 155 ? 29.334 -29.765 25.367 1.00 15.29 155 SER E O 1
ATOM 6122 N N . PRO E 1 156 ? 30.020 -28.370 23.748 1.00 15.57 156 PRO E N 1
ATOM 6123 C CA . PRO E 1 156 ? 31.288 -28.099 24.429 1.00 15.93 156 PRO E CA 1
ATOM 6124 C C . PRO E 1 156 ? 31.200 -27.718 25.907 1.00 16.90 156 PRO E C 1
ATOM 6125 O O . PRO E 1 156 ? 32.154 -27.904 26.651 1.00 18.68 156 PRO E O 1
ATOM 6129 N N . SER E 1 157 ? 30.058 -27.214 26.351 1.00 17.87 157 SER E N 1
ATOM 6130 C CA . SER E 1 157 ? 29.924 -26.823 27.752 1.00 19.70 157 SER E CA 1
ATOM 6131 C C . SER E 1 157 ? 29.524 -27.961 28.681 1.00 20.83 157 SER E C 1
ATOM 6132 O O . SER E 1 157 ? 29.507 -27.792 29.902 1.00 22.49 157 SER E O 1
ATOM 6135 N N . ASP E 1 158 ? 29.200 -29.116 28.109 1.00 21.45 158 ASP E N 1
ATOM 6136 C CA . ASP E 1 158 ? 28.818 -30.287 28.902 1.00 21.62 158 ASP E CA 1
ATOM 6137 C C . ASP E 1 158 ? 30.034 -31.153 29.216 1.00 20.71 158 ASP E C 1
ATOM 6138 O O . ASP E 1 158 ? 30.993 -31.203 28.439 1.00 21.11 158 ASP E O 1
ATOM 6143 N N . VAL E 1 159 ? 29.994 -31.833 30.355 1.00 19.51 159 VAL E N 1
ATOM 6144 C CA . VAL E 1 159 ? 31.075 -32.728 30.738 1.00 18.31 159 VAL E CA 1
ATOM 6145 C C . VAL E 1 159 ? 30.392 -34.036 31.079 1.00 17.94 159 VAL E C 1
ATOM 6146 O O . VAL E 1 159 ? 30.541 -34.560 32.174 1.00 19.33 159 VAL E O 1
ATOM 6150 N N . LYS E 1 160 ? 29.630 -34.553 30.126 1.00 17.55 160 LYS E N 1
ATOM 6151 C CA . LYS E 1 160 ? 28.904 -35.793 30.326 1.00 18.17 160 LYS E CA 1
ATOM 6152 C C . LYS E 1 160 ? 29.648 -37.044 29.884 1.00 17.81 160 LYS E C 1
ATOM 6153 O O . LYS E 1 160 ? 29.545 -38.073 30.536 1.00 18.96 160 LYS E O 1
ATOM 6159 N N . VAL E 1 161 ? 30.398 -36.969 28.789 1.00 17.24 161 VAL E N 1
ATOM 6160 C CA . VAL E 1 161 ? 31.094 -38.158 28.300 1.00 15.96 161 VAL E CA 1
ATOM 6161 C C . VAL E 1 161 ? 32.618 -38.097 28.194 1.00 15.94 161 VAL E C 1
ATOM 6162 O O . VAL E 1 161 ? 33.267 -39.132 27.994 1.00 15.61 161 VAL E O 1
ATOM 6166 N N . SER E 1 162 ? 33.196 -36.905 28.318 1.00 14.99 162 SER E N 1
ATOM 6167 C CA . SER E 1 162 ? 34.644 -36.770 28.205 1.00 14.40 162 SER E CA 1
ATOM 6168 C C . SER E 1 162 ? 35.353 -36.739 29.547 1.00 14.27 162 SER E C 1
ATOM 6169 O O . SER E 1 162 ? 36.558 -36.508 29.604 1.00 14.43 162 SER E O 1
ATOM 6172 N N . GLY E 1 163 ? 34.607 -36.968 30.624 1.00 14.65 163 GLY E N 1
ATOM 6173 C CA . GLY E 1 163 ? 35.195 -36.959 31.954 1.00 15.03 163 GLY E CA 1
ATOM 6174 C C . GLY E 1 163 ? 36.165 -38.105 32.189 1.00 15.52 163 GLY E C 1
ATOM 6175 O O . GLY E 1 163 ? 36.148 -39.104 31.462 1.00 15.40 163 GLY E O 1
ATOM 6176 N N . ALA E 1 164 ? 37.015 -37.963 33.204 1.00 15.24 164 ALA E N 1
ATOM 6177 C CA . ALA E 1 164 ? 37.999 -38.998 33.534 1.00 14.97 164 ALA E CA 1
ATOM 6178 C C . ALA E 1 164 ? 37.324 -40.302 33.913 1.00 14.76 164 ALA E C 1
ATOM 6179 O O . ALA E 1 164 ? 37.770 -41.374 33.523 1.00 14.72 164 ALA E O 1
ATOM 6181 N N . GLU E 1 165 ? 36.243 -40.198 34.676 1.00 15.97 165 GLU E N 1
ATOM 6182 C CA . GLU E 1 165 ? 35.511 -41.365 35.134 1.00 17.22 165 GLU E CA 1
ATOM 6183 C C . GLU E 1 165 ? 35.103 -42.260 33.964 1.00 16.35 165 GLU E C 1
ATOM 6184 O O . GLU E 1 165 ? 35.273 -43.478 34.027 1.00 18.52 165 GLU E O 1
ATOM 6190 N N . THR E 1 166 ? 34.582 -41.671 32.891 1.00 13.71 166 THR E N 1
ATOM 6191 C CA . THR E 1 166 ? 34.161 -42.465 31.742 1.00 11.37 166 THR E CA 1
ATOM 6192 C C . THR E 1 166 ? 35.301 -43.166 31.015 1.00 11.62 166 THR E C 1
ATOM 6193 O O . THR E 1 166 ? 35.318 -44.395 30.920 1.00 12.16 166 THR E O 1
ATOM 6197 N N . ILE E 1 167 ? 36.237 -42.386 30.483 1.00 11.84 167 ILE E N 1
ATOM 6198 C CA . ILE E 1 167 ? 37.368 -42.943 29.747 1.00 12.28 167 ILE E CA 1
ATOM 6199 C C . ILE E 1 167 ? 38.058 -44.020 30.570 1.00 13.04 167 ILE E C 1
ATOM 6200 O O . ILE E 1 167 ? 38.516 -45.025 30.034 1.00 14.03 167 ILE E O 1
ATOM 6205 N N . LEU E 1 168 ? 38.117 -43.817 31.878 1.00 13.00 168 LEU E N 1
ATOM 6206 C CA . LEU E 1 168 ? 38.759 -44.783 32.749 1.00 13.77 168 LEU E CA 1
ATOM 6207 C C . LEU E 1 168 ? 38.050 -46.124 32.665 1.00 13.61 168 LEU E C 1
ATOM 6208 O O . LEU E 1 168 ? 38.691 -47.169 32.617 1.00 14.54 168 LEU E O 1
ATOM 6213 N N . GLY E 1 169 ? 36.723 -46.088 32.643 1.00 13.91 169 GLY E N 1
ATOM 6214 C CA . GLY E 1 169 ? 35.956 -47.312 32.572 1.00 13.39 169 GLY E CA 1
ATOM 6215 C C . GLY E 1 169 ? 36.037 -47.970 31.215 1.00 14.05 169 GLY E C 1
ATOM 6216 O O . GLY E 1 169 ? 35.534 -49.083 31.040 1.00 13.79 169 GLY E O 1
ATOM 6217 N N . GLN E 1 170 ? 36.675 -47.298 30.257 1.00 14.26 170 GLN E N 1
ATOM 6218 C CA . GLN E 1 170 ? 36.787 -47.835 28.898 1.00 14.47 170 GLN E CA 1
ATOM 6219 C C . GLN E 1 170 ? 38.134 -48.457 28.574 1.00 15.08 170 GLN E C 1
ATOM 6220 O O . GLN E 1 170 ? 38.272 -49.128 27.555 1.00 16.13 170 GLN E O 1
ATOM 6226 N N . ILE E 1 171 ? 39.130 -48.224 29.421 1.00 15.53 171 ILE E N 1
ATOM 6227 C CA . ILE E 1 171 ? 40.457 -48.772 29.183 1.00 16.08 171 ILE E CA 1
ATOM 6228 C C . ILE E 1 171 ? 40.502 -50.234 29.603 1.00 16.73 171 ILE E C 1
ATOM 6229 O O . ILE E 1 171 ? 41.002 -51.057 28.800 1.00 16.48 171 ILE E O 1
ATOM 6235 N N . LEU F 1 10 ? 34.862 46.558 -18.062 1.00 21.87 10 LEU F N 1
ATOM 6236 C CA . LEU F 1 10 ? 35.452 45.216 -18.334 1.00 21.87 10 LEU F CA 1
ATOM 6237 C C . LEU F 1 10 ? 34.452 44.344 -19.069 1.00 21.56 10 LEU F C 1
ATOM 6238 O O . LEU F 1 10 ? 34.513 43.112 -19.003 1.00 21.87 10 LEU F O 1
ATOM 6243 N N . SER F 1 11 ? 33.514 44.976 -19.758 1.00 21.15 11 SER F N 1
ATOM 6244 C CA . SER F 1 11 ? 32.533 44.207 -20.498 1.00 21.36 11 SER F CA 1
ATOM 6245 C C . SER F 1 11 ? 33.229 43.210 -21.432 1.00 21.01 11 SER F C 1
ATOM 6246 O O . SER F 1 11 ? 34.198 43.556 -22.112 1.00 21.35 11 SER F O 1
ATOM 6249 N N . ALA F 1 12 ? 32.759 41.964 -21.417 1.00 20.08 12 ALA F N 1
ATOM 6250 C CA . ALA F 1 12 ? 33.256 40.928 -22.319 1.00 19.57 12 ALA F CA 1
ATOM 6251 C C . ALA F 1 12 ? 33.137 41.524 -23.726 1.00 20.01 12 ALA F C 1
ATOM 6252 O O . ALA F 1 12 ? 32.301 42.402 -23.949 1.00 20.97 12 ALA F O 1
ATOM 6254 N N . ALA F 1 13 ? 33.944 41.055 -24.678 1.00 20.27 13 ALA F N 1
ATOM 6255 C CA . ALA F 1 13 ? 33.882 41.615 -26.031 1.00 19.91 13 ALA F CA 1
ATOM 6256 C C . ALA F 1 13 ? 34.506 40.779 -27.156 1.00 19.99 13 ALA F C 1
ATOM 6257 O O . ALA F 1 13 ? 33.917 40.643 -28.228 1.00 21.13 13 ALA F O 1
ATOM 6259 N N . SER F 1 14 ? 35.706 40.258 -26.911 1.00 19.77 14 SER F N 1
ATOM 6260 C CA . SER F 1 14 ? 36.466 39.440 -27.867 1.00 19.61 14 SER F CA 1
ATOM 6261 C C . SER F 1 14 ? 37.831 39.209 -27.210 1.00 20.23 14 SER F C 1
ATOM 6262 O O . SER F 1 14 ? 38.885 39.305 -27.836 1.00 18.58 14 SER F O 1
ATOM 6265 N N . ASN F 1 15 ? 37.761 38.871 -25.926 1.00 21.37 15 ASN F N 1
ATOM 6266 C CA . ASN F 1 15 ? 38.907 38.664 -25.055 1.00 22.11 15 ASN F CA 1
ATOM 6267 C C . ASN F 1 15 ? 39.003 37.243 -24.484 1.00 21.94 15 ASN F C 1
ATOM 6268 O O . ASN F 1 15 ? 38.370 36.322 -24.986 1.00 23.37 15 ASN F O 1
ATOM 6273 N N . VAL F 1 16 ? 39.790 37.082 -23.421 1.00 20.72 16 VAL F N 1
ATOM 6274 C CA . VAL F 1 16 ? 39.975 35.784 -22.781 1.00 20.54 16 VAL F CA 1
ATOM 6275 C C . VAL F 1 16 ? 39.095 35.642 -21.546 1.00 21.37 16 VAL F C 1
ATOM 6276 O O . VAL F 1 16 ? 39.452 36.123 -20.475 1.00 22.02 16 VAL F O 1
ATOM 6280 N N . SER F 1 17 ? 37.956 34.970 -21.686 1.00 22.25 17 SER F N 1
ATOM 6281 C CA . SER F 1 17 ? 37.047 34.765 -20.556 1.00 22.27 17 SER F CA 1
ATOM 6282 C C . SER F 1 17 ? 37.788 34.232 -19.329 1.00 23.25 17 SER F C 1
ATOM 6283 O O . SER F 1 17 ? 37.393 34.503 -18.193 1.00 23.72 17 SER F O 1
ATOM 6286 N N . LEU F 1 18 ? 38.866 33.485 -19.551 1.00 23.71 18 LEU F N 1
ATOM 6287 C CA . LEU F 1 18 ? 39.604 32.907 -18.440 1.00 25.06 18 LEU F CA 1
ATOM 6288 C C . LEU F 1 18 ? 39.911 33.849 -17.257 1.00 25.89 18 LEU F C 1
ATOM 6289 O O . LEU F 1 18 ? 40.906 34.609 -17.267 1.00 26.24 18 LEU F O 1
ATOM 6294 N N . GLN F 1 19 ? 39.000 33.762 -16.264 1.00 25.16 19 GLN F N 1
ATOM 6295 C CA . GLN F 1 19 ? 38.972 34.480 -14.971 1.00 21.70 19 GLN F CA 1
ATOM 6296 C C . GLN F 1 19 ? 38.691 33.378 -13.926 1.00 21.06 19 GLN F C 1
ATOM 6297 O O . GLN F 1 19 ? 37.720 32.634 -14.088 1.00 21.96 19 GLN F O 1
ATOM 6303 N N . LYS F 1 20 ? 39.501 33.289 -12.864 1.00 20.32 20 LYS F N 1
ATOM 6304 C CA . LYS F 1 20 ? 39.353 32.244 -11.821 1.00 19.42 20 LYS F CA 1
ATOM 6305 C C . LYS F 1 20 ? 37.980 31.927 -11.152 1.00 18.22 20 LYS F C 1
ATOM 6306 O O . LYS F 1 20 ? 37.935 31.496 -9.988 1.00 16.03 20 LYS F O 1
ATOM 6312 N N . ALA F 1 21 ? 36.873 32.116 -11.870 1.00 16.56 21 ALA F N 1
ATOM 6313 C CA . ALA F 1 21 ? 35.557 31.820 -11.316 1.00 14.89 21 ALA F CA 1
ATOM 6314 C C . ALA F 1 21 ? 35.263 30.327 -11.501 1.00 14.73 21 ALA F C 1
ATOM 6315 O O . ALA F 1 21 ? 36.166 29.552 -11.827 1.00 14.58 21 ALA F O 1
ATOM 6317 N N . ARG F 1 22 ? 34.008 29.928 -11.281 1.00 14.88 22 ARG F N 1
ATOM 6318 C CA . ARG F 1 22 ? 33.587 28.533 -11.450 1.00 14.54 22 ARG F CA 1
ATOM 6319 C C . ARG F 1 22 ? 32.060 28.437 -11.449 1.00 13.31 22 ARG F C 1
ATOM 6320 O O . ARG F 1 22 ? 31.389 29.281 -10.847 1.00 12.24 22 ARG F O 1
ATOM 6328 N N . THR F 1 23 ? 31.510 27.418 -12.115 1.00 12.38 23 THR F N 1
ATOM 6329 C CA . THR F 1 23 ? 30.050 27.246 -12.190 1.00 12.19 23 THR F CA 1
ATOM 6330 C C . THR F 1 23 ? 29.573 25.849 -11.677 1.00 12.63 23 THR F C 1
ATOM 6331 O O . THR F 1 23 ? 30.419 24.997 -11.410 1.00 11.33 23 THR F O 1
ATOM 6335 N N . TRP F 1 24 ? 28.253 25.621 -11.519 1.00 14.45 24 TRP F N 1
ATOM 6336 C CA . TRP F 1 24 ? 27.702 24.347 -10.964 1.00 16.99 24 TRP F CA 1
ATOM 6337 C C . TRP F 1 24 ? 26.868 23.350 -11.858 1.00 17.30 24 TRP F C 1
ATOM 6338 O O . TRP F 1 24 ? 27.365 23.079 -12.938 1.00 17.18 24 TRP F O 1
ATOM 6349 N N . ASP F 1 25 ? 25.657 22.820 -11.499 1.00 17.38 25 ASP F N 1
ATOM 6350 C CA . ASP F 1 25 ? 25.014 21.765 -12.401 1.00 16.46 25 ASP F CA 1
ATOM 6351 C C . ASP F 1 25 ? 23.618 20.912 -12.331 1.00 16.04 25 ASP F C 1
ATOM 6352 O O . ASP F 1 25 ? 22.791 20.838 -13.177 1.00 16.51 25 ASP F O 1
ATOM 6357 N N . GLU F 1 26 ? 23.871 19.999 -11.483 1.00 15.97 26 GLU F N 1
ATOM 6358 C CA . GLU F 1 26 ? 23.740 18.876 -10.674 1.00 15.11 26 GLU F CA 1
ATOM 6359 C C . GLU F 1 26 ? 22.400 18.522 -10.129 1.00 16.21 26 GLU F C 1
ATOM 6360 O O . GLU F 1 26 ? 21.372 19.050 -10.588 1.00 16.52 26 GLU F O 1
ATOM 6366 N N . GLY F 1 27 ? 22.189 17.681 -9.133 1.00 16.59 27 GLY F N 1
ATOM 6367 C CA . GLY F 1 27 ? 20.783 17.490 -8.733 1.00 15.54 27 GLY F CA 1
ATOM 6368 C C . GLY F 1 27 ? 20.600 17.064 -7.292 1.00 15.74 27 GLY F C 1
ATOM 6369 O O . GLY F 1 27 ? 19.998 16.028 -7.031 1.00 15.95 27 GLY F O 1
ATOM 6370 N N . VAL F 1 28 ? 21.122 17.885 -6.379 1.00 15.61 28 VAL F N 1
ATOM 6371 C CA . VAL F 1 28 ? 21.123 17.671 -4.923 1.00 17.15 28 VAL F CA 1
ATOM 6372 C C . VAL F 1 28 ? 21.887 16.406 -4.522 1.00 19.02 28 VAL F C 1
ATOM 6373 O O . VAL F 1 28 ? 21.444 15.596 -3.695 1.00 16.92 28 VAL F O 1
ATOM 6377 N N . GLU F 1 29 ? 23.059 16.264 -5.133 1.00 21.49 29 GLU F N 1
ATOM 6378 C CA . GLU F 1 29 ? 23.950 15.141 -4.905 1.00 22.02 29 GLU F CA 1
ATOM 6379 C C . GLU F 1 29 ? 25.106 15.678 -4.042 1.00 21.62 29 GLU F C 1
ATOM 6380 O O . GLU F 1 29 ? 25.826 16.606 -4.425 1.00 21.53 29 GLU F O 1
ATOM 6386 N N . SER F 1 30 ? 25.233 15.092 -2.854 1.00 20.91 30 SER F N 1
ATOM 6387 C CA . SER F 1 30 ? 26.222 15.478 -1.850 1.00 20.56 30 SER F CA 1
ATOM 6388 C C . SER F 1 30 ? 27.705 15.176 -2.094 1.00 20.27 30 SER F C 1
ATOM 6389 O O . SER F 1 30 ? 28.123 14.015 -2.085 1.00 20.38 30 SER F O 1
ATOM 6392 N N . LYS F 1 31 ? 28.474 16.257 -2.280 1.00 19.33 31 LYS F N 1
ATOM 6393 C CA . LYS F 1 31 ? 29.936 16.286 -2.498 1.00 16.76 31 LYS F CA 1
ATOM 6394 C C . LYS F 1 31 ? 30.232 17.772 -2.702 1.00 16.33 31 LYS F C 1
ATOM 6395 O O . LYS F 1 31 ? 31.258 18.304 -2.268 1.00 15.96 31 LYS F O 1
ATOM 6401 N N . PHE F 1 32 ? 29.276 18.420 -3.364 1.00 15.64 32 PHE F N 1
ATOM 6402 C CA . PHE F 1 32 ? 29.298 19.841 -3.689 1.00 15.07 32 PHE F CA 1
ATOM 6403 C C . PHE F 1 32 ? 30.445 20.336 -4.562 1.00 13.71 32 PHE F C 1
ATOM 6404 O O . PHE F 1 32 ? 30.823 21.505 -4.505 1.00 13.06 32 PHE F O 1
ATOM 6412 N N . SER F 1 33 ? 30.948 19.443 -5.409 1.00 13.01 33 SER F N 1
ATOM 6413 C CA . SER F 1 33 ? 32.035 19.762 -6.322 1.00 12.49 33 SER F CA 1
ATOM 6414 C C . SER F 1 33 ? 31.624 20.817 -7.338 1.00 11.65 33 SER F C 1
ATOM 6415 O O . SER F 1 33 ? 30.491 20.815 -7.843 1.00 11.93 33 SER F O 1
ATOM 6418 N N . THR F 1 34 ? 32.560 21.707 -7.643 1.00 9.96 34 THR F N 1
ATOM 6419 C CA . THR F 1 34 ? 32.317 22.764 -8.602 1.00 8.78 34 THR F CA 1
ATOM 6420 C C . THR F 1 34 ? 33.285 22.601 -9.778 1.00 8.34 34 THR F C 1
ATOM 6421 O O . THR F 1 34 ? 34.271 21.856 -9.674 1.00 7.91 34 THR F O 1
ATOM 6425 N N . THR F 1 35 ? 33.001 23.274 -10.894 1.00 7.30 35 THR F N 1
ATOM 6426 C CA . THR F 1 35 ? 33.841 23.151 -12.087 1.00 6.85 35 THR F CA 1
ATOM 6427 C C . THR F 1 35 ? 34.565 24.432 -12.472 1.00 6.70 35 THR F C 1
ATOM 6428 O O . THR F 1 35 ? 33.944 25.423 -12.854 1.00 5.15 35 THR F O 1
ATOM 6432 N N . PRO F 1 36 ? 35.905 24.419 -12.388 1.00 7.58 36 PRO F N 1
ATOM 6433 C CA . PRO F 1 36 ? 36.722 25.588 -12.731 1.00 7.68 36 PRO F CA 1
ATOM 6434 C C . PRO F 1 36 ? 36.530 25.971 -14.190 1.00 8.10 36 PRO F C 1
ATOM 6435 O O . PRO F 1 36 ? 36.522 25.111 -15.060 1.00 8.01 36 PRO F O 1
ATOM 6439 N N . VAL F 1 37 ? 36.387 27.259 -14.467 1.00 10.12 37 VAL F N 1
ATOM 6440 C CA . VAL F 1 37 ? 36.179 27.697 -15.843 1.00 12.89 37 VAL F CA 1
ATOM 6441 C C . VAL F 1 37 ? 37.199 27.171 -16.838 1.00 14.71 37 VAL F C 1
ATOM 6442 O O . VAL F 1 37 ? 36.891 27.040 -18.020 1.00 15.66 37 VAL F O 1
ATOM 6446 N N . ASN F 1 38 ? 38.413 26.876 -16.383 1.00 16.85 38 ASN F N 1
ATOM 6447 C CA . ASN F 1 38 ? 39.414 26.336 -17.297 1.00 18.69 38 ASN F CA 1
ATOM 6448 C C . ASN F 1 38 ? 38.939 25.003 -17.867 1.00 18.34 38 ASN F C 1
ATOM 6449 O O . ASN F 1 38 ? 38.915 24.818 -19.085 1.00 19.60 38 ASN F O 1
ATOM 6454 N N . ASP F 1 39 ? 38.555 24.081 -16.989 1.00 17.44 39 ASP F N 1
ATOM 6455 C CA . ASP F 1 39 ? 38.086 22.771 -17.427 1.00 17.71 39 ASP F CA 1
ATOM 6456 C C . ASP F 1 39 ? 36.948 22.875 -18.442 1.00 17.65 39 ASP F C 1
ATOM 6457 O O . ASP F 1 39 ? 36.641 21.909 -19.149 1.00 18.30 39 ASP F O 1
ATOM 6462 N N . ILE F 1 40 ? 36.320 24.043 -18.513 1.00 16.47 40 ILE F N 1
ATOM 6463 C CA . ILE F 1 40 ? 35.210 24.248 -19.432 1.00 14.41 40 ILE F CA 1
ATOM 6464 C C . ILE F 1 40 ? 35.621 24.835 -20.781 1.00 15.38 40 ILE F C 1
ATOM 6465 O O . ILE F 1 40 ? 35.162 24.368 -21.829 1.00 17.33 40 ILE F O 1
ATOM 6470 N N . PHE F 1 41 ? 36.487 25.844 -20.768 1.00 14.51 41 PHE F N 1
ATOM 6471 C CA . PHE F 1 41 ? 36.883 26.490 -22.008 1.00 14.32 41 PHE F CA 1
ATOM 6472 C C . PHE F 1 41 ? 38.269 26.198 -22.547 1.00 16.14 41 PHE F C 1
ATOM 6473 O O . PHE F 1 41 ? 38.515 26.375 -23.739 1.00 16.67 41 PHE F O 1
ATOM 6481 N N . LYS F 1 42 ? 39.181 25.774 -21.685 1.00 18.14 42 LYS F N 1
ATOM 6482 C CA . LYS F 1 42 ? 40.539 25.504 -22.130 1.00 19.48 42 LYS F CA 1
ATOM 6483 C C . LYS F 1 42 ? 40.607 24.459 -23.238 1.00 19.44 42 LYS F C 1
ATOM 6484 O O . LYS F 1 42 ? 40.036 23.376 -23.126 1.00 19.16 42 LYS F O 1
ATOM 6490 N N . ASP F 1 43 ? 41.307 24.807 -24.313 1.00 20.16 43 ASP F N 1
ATOM 6491 C CA . ASP F 1 43 ? 41.491 23.911 -25.446 1.00 21.37 43 ASP F CA 1
ATOM 6492 C C . ASP F 1 43 ? 40.190 23.399 -26.061 1.00 21.00 43 ASP F C 1
ATOM 6493 O O . ASP F 1 43 ? 40.174 22.334 -26.674 1.00 21.26 43 ASP F O 1
ATOM 6498 N N . LYS F 1 44 ? 39.101 24.143 -25.911 1.00 20.62 44 LYS F N 1
ATOM 6499 C CA . LYS F 1 44 ? 37.834 23.705 -26.483 1.00 20.08 44 LYS F CA 1
ATOM 6500 C C . LYS F 1 44 ? 37.072 24.803 -27.211 1.00 19.62 44 LYS F C 1
ATOM 6501 O O . LYS F 1 44 ? 37.277 25.990 -26.966 1.00 20.04 44 LYS F O 1
ATOM 6507 N N . LYS F 1 45 ? 36.193 24.391 -28.116 1.00 18.96 45 LYS F N 1
ATOM 6508 C CA . LYS F 1 45 ? 35.352 25.327 -28.845 1.00 18.33 45 LYS F CA 1
ATOM 6509 C C . LYS F 1 45 ? 34.047 25.272 -28.081 1.00 16.92 45 LYS F C 1
ATOM 6510 O O . LYS F 1 45 ? 33.373 24.242 -28.079 1.00 16.78 45 LYS F O 1
ATOM 6516 N N . VAL F 1 46 ? 33.685 26.365 -27.424 1.00 14.92 46 VAL F N 1
ATOM 6517 C CA . VAL F 1 46 ? 32.460 26.359 -26.644 1.00 12.10 46 VAL F CA 1
ATOM 6518 C C . VAL F 1 46 ? 31.398 27.342 -27.099 1.00 10.90 46 VAL F C 1
ATOM 6519 O O . VAL F 1 46 ? 31.691 28.497 -27.416 1.00 12.97 46 VAL F O 1
ATOM 6523 N N . VAL F 1 47 ? 30.162 26.866 -27.147 1.00 8.58 47 VAL F N 1
ATOM 6524 C CA . VAL F 1 47 ? 29.036 27.711 -27.491 1.00 7.15 47 VAL F CA 1
ATOM 6525 C C . VAL F 1 47 ? 28.309 27.793 -26.159 1.00 7.58 47 VAL F C 1
ATOM 6526 O O . VAL F 1 47 ? 27.911 26.772 -25.592 1.00 7.77 47 VAL F O 1
ATOM 6530 N N . ILE F 1 48 ? 28.159 29.004 -25.638 1.00 7.43 48 ILE F N 1
ATOM 6531 C CA . ILE F 1 48 ? 27.513 29.173 -24.347 1.00 6.42 48 ILE F CA 1
ATOM 6532 C C . ILE F 1 48 ? 26.516 30.307 -24.374 1.00 6.08 48 ILE F C 1
ATOM 6533 O O . ILE F 1 48 ? 26.775 31.365 -24.953 1.00 5.43 48 ILE F O 1
ATOM 6538 N N . PHE F 1 49 ? 25.368 30.078 -23.752 1.00 5.64 49 PHE F N 1
ATOM 6539 C CA . PHE F 1 49 ? 24.348 31.110 -23.684 1.00 5.54 49 PHE F CA 1
ATOM 6540 C C . PHE F 1 49 ? 23.816 31.207 -22.261 1.00 4.91 49 PHE F C 1
ATOM 6541 O O . PHE F 1 49 ? 23.657 30.200 -21.581 1.00 4.90 49 PHE F O 1
ATOM 6549 N N . GLY F 1 50 ? 23.571 32.431 -21.811 1.00 4.90 50 GLY F N 1
ATOM 6550 C CA . GLY F 1 50 ? 23.050 32.631 -20.472 1.00 5.98 50 GLY F CA 1
ATOM 6551 C C . GLY F 1 50 ? 21.674 33.266 -20.547 1.00 6.88 50 GLY F C 1
ATOM 6552 O O . GLY F 1 50 ? 21.315 33.875 -21.562 1.00 7.43 50 GLY F O 1
ATOM 6553 N N . LEU F 1 51 ? 20.901 33.146 -19.475 1.00 6.71 51 LEU F N 1
ATOM 6554 C CA . LEU F 1 51 ? 19.559 33.704 -19.452 1.00 6.60 51 LEU F CA 1
ATOM 6555 C C . LEU F 1 51 ? 19.171 34.106 -18.032 1.00 7.08 51 LEU F C 1
ATOM 6556 O O . LEU F 1 51 ? 19.754 33.621 -17.063 1.00 8.43 51 LEU F O 1
ATOM 6561 N N . PRO F 1 52 ? 18.177 34.999 -17.890 1.00 7.20 52 PRO F N 1
ATOM 6562 C CA . PRO F 1 52 ? 17.715 35.472 -16.585 1.00 7.53 52 PRO F CA 1
ATOM 6563 C C . PRO F 1 52 ? 17.545 34.384 -15.539 1.00 8.32 52 PRO F C 1
ATOM 6564 O O . PRO F 1 52 ? 17.848 34.603 -14.368 1.00 10.13 52 PRO F O 1
ATOM 6568 N N . GLY F 1 53 ? 17.057 33.215 -15.931 1.00 7.77 53 GLY F N 1
ATOM 6569 C CA . GLY F 1 53 ? 16.922 32.171 -14.931 1.00 9.01 53 GLY F CA 1
ATOM 6570 C C . GLY F 1 53 ? 15.840 31.134 -15.124 1.00 8.56 53 GLY F C 1
ATOM 6571 O O . GLY F 1 53 ? 14.873 31.350 -15.849 1.00 6.77 53 GLY F O 1
ATOM 6572 N N . ALA F 1 54 ? 16.016 30.003 -14.448 1.00 8.80 54 ALA F N 1
ATOM 6573 C CA . ALA F 1 54 ? 15.077 28.893 -14.522 1.00 9.18 54 ALA F CA 1
ATOM 6574 C C . ALA F 1 54 ? 13.659 29.350 -14.239 1.00 9.44 54 ALA F C 1
ATOM 6575 O O . ALA F 1 54 ? 13.442 30.216 -13.397 1.00 10.58 54 ALA F O 1
ATOM 6577 N N . TYR F 1 55 ? 12.706 28.762 -14.954 1.00 10.15 55 TYR F N 1
ATOM 6578 C CA . TYR F 1 55 ? 11.281 29.061 -14.801 1.00 11.36 55 TYR F CA 1
ATOM 6579 C C . TYR F 1 55 ? 10.867 30.515 -15.084 1.00 13.08 55 TYR F C 1
ATOM 6580 O O . TYR F 1 55 ? 9.852 30.981 -14.559 1.00 13.69 55 TYR F O 1
ATOM 6589 N N . THR F 1 56 ? 11.623 31.231 -15.914 1.00 14.52 56 THR F N 1
ATOM 6590 C CA . THR F 1 56 ? 11.264 32.616 -16.201 1.00 17.21 56 THR F CA 1
ATOM 6591 C C . THR F 1 56 ? 10.767 32.882 -17.615 1.00 19.54 56 THR F C 1
ATOM 6592 O O . THR F 1 56 ? 10.858 32.031 -18.492 1.00 21.08 56 THR F O 1
ATOM 6596 N N . GLY F 1 57 ? 10.247 34.090 -17.801 1.00 22.13 57 GLY F N 1
ATOM 6597 C CA . GLY F 1 57 ? 9.708 34.557 -19.064 1.00 24.98 57 GLY F CA 1
ATOM 6598 C C . GLY F 1 57 ? 9.722 33.638 -20.263 1.00 27.57 57 GLY F C 1
ATOM 6599 O O . GLY F 1 57 ? 9.108 32.565 -20.243 1.00 28.01 57 GLY F O 1
ATOM 6600 N N . VAL F 1 58 ? 10.412 34.077 -21.317 1.00 29.09 58 VAL F N 1
ATOM 6601 C CA . VAL F 1 58 ? 10.518 33.318 -22.560 1.00 29.42 58 VAL F CA 1
ATOM 6602 C C . VAL F 1 58 ? 11.800 32.497 -22.672 1.00 29.87 58 VAL F C 1
ATOM 6603 O O . VAL F 1 58 ? 12.263 32.214 -23.779 1.00 31.02 58 VAL F O 1
ATOM 6607 N N . CYS F 1 59 ? 12.372 32.112 -21.535 1.00 29.89 59 CYS F N 1
ATOM 6608 C CA . CYS F 1 59 ? 13.591 31.307 -21.542 1.00 31.47 59 CYS F CA 1
ATOM 6609 C C . CYS F 1 59 ? 13.225 29.887 -21.952 1.00 31.88 59 CYS F C 1
ATOM 6610 O O . CYS F 1 59 ? 13.648 29.395 -23.004 1.00 32.94 59 CYS F O 1
ATOM 6613 N N . SER F 1 60 ? 12.436 29.238 -21.101 1.00 32.27 60 SER F N 1
ATOM 6614 C CA . SER F 1 60 ? 11.983 27.875 -21.340 1.00 31.92 60 SER F CA 1
ATOM 6615 C C . SER F 1 60 ? 10.785 27.909 -22.273 1.00 31.30 60 SER F C 1
ATOM 6616 O O . SER F 1 60 ? 9.737 27.331 -21.975 1.00 32.35 60 SER F O 1
ATOM 6619 N N . SER F 1 61 ? 10.942 28.602 -23.399 1.00 30.42 61 SER F N 1
ATOM 6620 C CA . SER F 1 61 ? 9.870 28.721 -24.380 1.00 29.80 61 SER F CA 1
ATOM 6621 C C . SER F 1 61 ? 10.414 28.952 -25.786 1.00 29.14 61 SER F C 1
ATOM 6622 O O . SER F 1 61 ? 9.977 28.303 -26.743 1.00 29.35 61 SER F O 1
ATOM 6625 N N . LYS F 1 62 ? 11.371 29.869 -25.912 1.00 27.94 62 LYS F N 1
ATOM 6626 C CA . LYS F 1 62 ? 11.937 30.185 -27.222 1.00 26.27 62 LYS F CA 1
ATOM 6627 C C . LYS F 1 62 ? 13.461 30.190 -27.261 1.00 24.34 62 LYS F C 1
ATOM 6628 O O . LYS F 1 62 ? 14.062 30.063 -28.330 1.00 24.09 62 LYS F O 1
ATOM 6634 N N . HIS F 1 63 ? 14.091 30.321 -26.102 1.00 21.65 63 HIS F N 1
ATOM 6635 C CA . HIS F 1 63 ? 15.540 30.380 -26.075 1.00 18.83 63 HIS F CA 1
ATOM 6636 C C . HIS F 1 63 ? 16.249 29.035 -26.046 1.00 18.05 63 HIS F C 1
ATOM 6637 O O . HIS F 1 63 ? 17.108 28.763 -26.887 1.00 17.62 63 HIS F O 1
ATOM 6644 N N . VAL F 1 64 ? 15.895 28.195 -25.084 1.00 16.98 64 VAL F N 1
ATOM 6645 C CA . VAL F 1 64 ? 16.541 26.900 -24.960 1.00 16.27 64 VAL F CA 1
ATOM 6646 C C . VAL F 1 64 ? 16.304 25.908 -26.106 1.00 16.82 64 VAL F C 1
ATOM 6647 O O . VAL F 1 64 ? 17.263 25.423 -26.719 1.00 17.03 64 VAL F O 1
ATOM 6651 N N . PRO F 1 65 ? 15.031 25.600 -26.421 1.00 16.06 65 PRO F N 1
ATOM 6652 C CA . PRO F 1 65 ? 14.732 24.650 -27.501 1.00 13.90 65 PRO F CA 1
ATOM 6653 C C . PRO F 1 65 ? 15.613 24.730 -28.757 1.00 12.93 65 PRO F C 1
ATOM 6654 O O . PRO F 1 65 ? 16.211 23.734 -29.167 1.00 12.89 65 PRO F O 1
ATOM 6658 N N . PRO F 1 66 ? 15.719 25.914 -29.374 1.00 12.67 66 PRO F N 1
ATOM 6659 C CA . PRO F 1 66 ? 16.542 26.055 -30.579 1.00 11.99 66 PRO F CA 1
ATOM 6660 C C . PRO F 1 66 ? 17.924 25.454 -30.467 1.00 12.90 66 PRO F C 1
ATOM 6661 O O . PRO F 1 66 ? 18.431 24.894 -31.432 1.00 14.38 66 PRO F O 1
ATOM 6665 N N . TYR F 1 67 ? 18.542 25.579 -29.296 1.00 13.90 67 TYR F N 1
ATOM 6666 C CA . TYR F 1 67 ? 19.886 25.037 -29.082 1.00 13.45 67 TYR F CA 1
ATOM 6667 C C . TYR F 1 67 ? 19.858 23.514 -29.045 1.00 14.17 67 TYR F C 1
ATOM 6668 O O . TYR F 1 67 ? 20.743 22.854 -29.591 1.00 14.19 67 TYR F O 1
ATOM 6677 N N . LYS F 1 68 ? 18.838 22.957 -28.399 1.00 14.36 68 LYS F N 1
ATOM 6678 C CA . LYS F 1 68 ? 18.692 21.507 -28.322 1.00 15.67 68 LYS F CA 1
ATOM 6679 C C . LYS F 1 68 ? 18.469 20.952 -29.730 1.00 16.66 68 LYS F C 1
ATOM 6680 O O . LYS F 1 68 ? 19.112 19.991 -30.149 1.00 16.69 68 LYS F O 1
ATOM 6686 N N . HIS F 1 69 ? 17.554 21.585 -30.456 1.00 16.61 69 HIS F N 1
ATOM 6687 C CA . HIS F 1 69 ? 17.207 21.175 -31.803 1.00 16.02 69 HIS F CA 1
ATOM 6688 C C . HIS F 1 69 ? 18.343 21.280 -32.824 1.00 16.13 69 HIS F C 1
ATOM 6689 O O . HIS F 1 69 ? 18.313 20.605 -33.849 1.00 18.21 69 HIS F O 1
ATOM 6696 N N . ASN F 1 70 ? 19.341 22.116 -32.563 1.00 15.86 70 ASN F N 1
ATOM 6697 C CA . ASN F 1 70 ? 20.461 22.253 -33.492 1.00 16.20 70 ASN F CA 1
ATOM 6698 C C . ASN F 1 70 ? 21.751 21.709 -32.892 1.00 17.66 70 ASN F C 1
ATOM 6699 O O . ASN F 1 70 ? 22.851 22.007 -33.370 1.00 17.75 70 ASN F O 1
ATOM 6704 N N . ILE F 1 71 ? 21.623 20.908 -31.844 1.00 18.73 71 ILE F N 1
ATOM 6705 C CA . ILE F 1 71 ? 22.804 20.353 -31.204 1.00 20.16 71 ILE F CA 1
ATOM 6706 C C . ILE F 1 71 ? 23.715 19.668 -32.220 1.00 21.52 71 ILE F C 1
ATOM 6707 O O . ILE F 1 71 ? 24.939 19.737 -32.109 1.00 22.32 71 ILE F O 1
ATOM 6712 N N . ASP F 1 72 ? 23.119 19.020 -33.216 1.00 22.77 72 ASP F N 1
ATOM 6713 C CA . ASP F 1 72 ? 23.897 18.323 -34.232 1.00 23.83 72 ASP F CA 1
ATOM 6714 C C . ASP F 1 72 ? 24.656 19.297 -35.122 1.00 23.14 72 ASP F C 1
ATOM 6715 O O . ASP F 1 72 ? 25.859 19.138 -35.342 1.00 24.35 72 ASP F O 1
ATOM 6720 N N . LYS F 1 73 ? 23.961 20.305 -35.635 1.00 21.88 73 LYS F N 1
ATOM 6721 C CA . LYS F 1 73 ? 24.610 21.276 -36.497 1.00 21.16 73 LYS F CA 1
ATOM 6722 C C . LYS F 1 73 ? 25.831 21.862 -35.811 1.00 20.45 73 LYS F C 1
ATOM 6723 O O . LYS F 1 73 ? 26.843 22.128 -36.457 1.00 21.02 73 LYS F O 1
ATOM 6729 N N . PHE F 1 74 ? 25.735 22.055 -34.499 1.00 19.63 74 PHE F N 1
ATOM 6730 C CA . PHE F 1 74 ? 26.849 22.606 -33.740 1.00 18.90 74 PHE F CA 1
ATOM 6731 C C . PHE F 1 74 ? 28.043 21.663 -33.779 1.00 18.94 74 PHE F C 1
ATOM 6732 O O . PHE F 1 74 ? 29.142 22.051 -34.175 1.00 18.77 74 PHE F O 1
ATOM 6740 N N . LYS F 1 75 ? 27.819 20.420 -33.378 1.00 19.40 75 LYS F N 1
ATOM 6741 C CA . LYS F 1 75 ? 28.887 19.431 -33.370 1.00 19.73 75 LYS F CA 1
ATOM 6742 C C . LYS F 1 75 ? 29.451 19.227 -34.766 1.00 18.89 75 LYS F C 1
ATOM 6743 O O . LYS F 1 75 ? 30.605 18.837 -34.929 1.00 17.97 75 LYS F O 1
ATOM 6749 N N . ALA F 1 76 ? 28.629 19.500 -35.773 1.00 18.57 76 ALA F N 1
ATOM 6750 C CA . ALA F 1 76 ? 29.053 19.362 -37.157 1.00 18.36 76 ALA F CA 1
ATOM 6751 C C . ALA F 1 76 ? 30.097 20.428 -37.457 1.00 18.70 76 ALA F C 1
ATOM 6752 O O . ALA F 1 76 ? 30.978 20.237 -38.305 1.00 20.19 76 ALA F O 1
ATOM 6754 N N . LYS F 1 77 ? 29.998 21.556 -36.762 1.00 18.07 77 LYS F N 1
ATOM 6755 C CA . LYS F 1 77 ? 30.945 22.640 -36.962 1.00 17.15 77 LYS F CA 1
ATOM 6756 C C . LYS F 1 77 ? 32.153 22.491 -36.058 1.00 17.35 77 LYS F C 1
ATOM 6757 O O . LYS F 1 77 ? 33.046 23.336 -36.060 1.00 18.59 77 LYS F O 1
ATOM 6763 N N . GLY F 1 78 ? 32.175 21.418 -35.277 1.00 16.77 78 GLY F N 1
ATOM 6764 C CA . GLY F 1 78 ? 33.307 21.180 -34.400 1.00 17.31 78 GLY F CA 1
ATOM 6765 C C . GLY F 1 78 ? 33.176 21.710 -32.983 1.00 17.34 78 GLY F C 1
ATOM 6766 O O . GLY F 1 78 ? 34.160 21.716 -32.235 1.00 17.73 78 GLY F O 1
ATOM 6767 N N . VAL F 1 79 ? 31.978 22.151 -32.608 1.00 16.75 79 VAL F N 1
ATOM 6768 C CA . VAL F 1 79 ? 31.745 22.668 -31.266 1.00 16.44 79 VAL F CA 1
ATOM 6769 C C . VAL F 1 79 ? 31.893 21.542 -30.248 1.00 17.27 79 VAL F C 1
ATOM 6770 O O . VAL F 1 79 ? 31.207 20.519 -30.344 1.00 19.57 79 VAL F O 1
ATOM 6774 N N . ASP F 1 80 ? 32.791 21.726 -29.283 1.00 16.85 80 ASP F N 1
ATOM 6775 C CA . ASP F 1 80 ? 33.031 20.723 -28.250 1.00 17.04 80 ASP F CA 1
ATOM 6776 C C . ASP F 1 80 ? 31.853 20.610 -27.292 1.00 16.96 80 ASP F C 1
ATOM 6777 O O . ASP F 1 80 ? 31.415 19.509 -26.957 1.00 17.17 80 ASP F O 1
ATOM 6782 N N . SER F 1 81 ? 31.339 21.748 -26.841 1.00 16.21 81 SER F N 1
ATOM 6783 C CA . SER F 1 81 ? 30.222 21.726 -25.914 1.00 14.58 81 SER F CA 1
ATOM 6784 C C . SER F 1 81 ? 29.309 22.927 -26.046 1.00 13.14 81 SER F C 1
ATOM 6785 O O . SER F 1 81 ? 29.744 24.026 -26.372 1.00 12.85 81 SER F O 1
ATOM 6788 N N . VAL F 1 82 ? 28.027 22.684 -25.806 1.00 12.10 82 VAL F N 1
ATOM 6789 C CA . VAL F 1 82 ? 27.002 23.716 -25.869 1.00 11.46 82 VAL F CA 1
ATOM 6790 C C . VAL F 1 82 ? 26.460 23.830 -24.450 1.00 11.47 82 VAL F C 1
ATOM 6791 O O . VAL F 1 82 ? 25.854 22.884 -23.929 1.00 11.43 82 VAL F O 1
ATOM 6795 N N . ILE F 1 83 ? 26.678 24.971 -23.808 1.00 10.93 83 ILE F N 1
ATOM 6796 C CA . ILE F 1 83 ? 26.197 25.098 -22.445 1.00 9.66 83 ILE F CA 1
ATOM 6797 C C . ILE F 1 83 ? 25.307 26.288 -22.147 1.00 8.45 83 ILE F C 1
ATOM 6798 O O . ILE F 1 83 ? 25.403 27.352 -22.777 1.00 7.60 83 ILE F O 1
ATOM 6803 N N . CYS F 1 84 ? 24.416 26.061 -21.188 1.00 6.20 84 CYS F N 1
ATOM 6804 C CA . CYS F 1 84 ? 23.463 27.049 -20.735 1.00 5.71 84 CYS F CA 1
ATOM 6805 C C . CYS F 1 84 ? 23.848 27.387 -19.313 1.00 5.92 84 CYS F C 1
ATOM 6806 O O . CYS F 1 84 ? 23.989 26.498 -18.472 1.00 8.81 84 CYS F O 1
ATOM 6809 N N . VAL F 1 85 ? 24.035 28.668 -19.037 1.00 5.15 85 VAL F N 1
ATOM 6810 C CA . VAL F 1 85 ? 24.404 29.078 -17.697 1.00 5.39 85 VAL F CA 1
ATOM 6811 C C . VAL F 1 85 ? 23.389 30.089 -17.180 1.00 5.56 85 VAL F C 1
ATOM 6812 O O . VAL F 1 85 ? 22.793 30.836 -17.964 1.00 4.90 85 VAL F O 1
ATOM 6816 N N . ALA F 1 86 ? 23.184 30.098 -15.862 1.00 5.84 86 ALA F N 1
ATOM 6817 C CA . ALA F 1 86 ? 22.217 31.003 -15.253 1.00 4.90 86 ALA F CA 1
ATOM 6818 C C . ALA F 1 86 ? 22.480 31.212 -13.772 1.00 4.90 86 ALA F C 1
ATOM 6819 O O . ALA F 1 86 ? 22.931 30.305 -13.084 1.00 4.90 86 ALA F O 1
ATOM 6821 N N . ILE F 1 87 ? 22.203 32.414 -13.279 1.00 5.10 87 ILE F N 1
ATOM 6822 C CA . ILE F 1 87 ? 22.410 32.696 -11.869 1.00 4.90 87 ILE F CA 1
ATOM 6823 C C . ILE F 1 87 ? 21.250 32.086 -11.098 1.00 4.90 87 ILE F C 1
ATOM 6824 O O . ILE F 1 87 ? 20.270 32.743 -10.764 1.00 4.90 87 ILE F O 1
ATOM 6829 N N . ASN F 1 88 ? 21.382 30.790 -10.856 1.00 5.33 88 ASN F N 1
ATOM 6830 C CA . ASN F 1 88 ? 20.409 29.971 -10.136 1.00 5.31 88 ASN F CA 1
ATOM 6831 C C . ASN F 1 88 ? 21.263 28.917 -9.448 1.00 5.88 88 ASN F C 1
ATOM 6832 O O . ASN F 1 88 ? 22.350 28.593 -9.940 1.00 6.32 88 ASN F O 1
ATOM 6837 N N . ASP F 1 89 ? 20.797 28.374 -8.326 1.00 6.15 89 ASP F N 1
ATOM 6838 C CA . ASP F 1 89 ? 21.582 27.343 -7.665 1.00 5.66 89 ASP F CA 1
ATOM 6839 C C . ASP F 1 89 ? 21.518 26.187 -8.649 1.00 5.46 89 ASP F C 1
ATOM 6840 O O . ASP F 1 89 ? 20.590 26.109 -9.453 1.00 4.90 89 ASP F O 1
ATOM 6845 N N . PRO F 1 90 ? 22.511 25.286 -8.617 1.00 5.95 90 PRO F N 1
ATOM 6846 C CA . PRO F 1 90 ? 22.536 24.142 -9.533 1.00 6.70 90 PRO F CA 1
ATOM 6847 C C . PRO F 1 90 ? 21.366 23.159 -9.423 1.00 6.83 90 PRO F C 1
ATOM 6848 O O . PRO F 1 90 ? 21.091 22.411 -10.370 1.00 8.33 90 PRO F O 1
ATOM 6852 N N . TYR F 1 91 ? 20.672 23.163 -8.289 1.00 6.10 91 TYR F N 1
ATOM 6853 C CA . TYR F 1 91 ? 19.556 22.235 -8.089 1.00 7.55 91 TYR F CA 1
ATOM 6854 C C . TYR F 1 91 ? 18.295 22.692 -8.810 1.00 8.42 91 TYR F C 1
ATOM 6855 O O . TYR F 1 91 ? 17.502 21.871 -9.277 1.00 9.38 91 TYR F O 1
ATOM 6864 N N . THR F 1 92 ? 18.111 24.006 -8.898 1.00 9.18 92 THR F N 1
ATOM 6865 C CA . THR F 1 92 ? 16.959 24.568 -9.587 1.00 8.51 92 THR F CA 1
ATOM 6866 C C . THR F 1 92 ? 17.206 24.531 -11.096 1.00 8.40 92 THR F C 1
ATOM 6867 O O . THR F 1 92 ? 16.288 24.269 -11.873 1.00 9.18 92 THR F O 1
ATOM 6871 N N . VAL F 1 93 ? 18.446 24.793 -11.505 1.00 7.12 93 VAL F N 1
ATOM 6872 C CA . VAL F 1 93 ? 18.796 24.763 -12.916 1.00 7.18 93 VAL F CA 1
ATOM 6873 C C . VAL F 1 93 ? 18.490 23.362 -13.433 1.00 7.06 93 VAL F C 1
ATOM 6874 O O . VAL F 1 93 ? 17.978 23.183 -14.532 1.00 5.68 93 VAL F O 1
ATOM 6878 N N . ASN F 1 94 ? 18.800 22.369 -12.616 1.00 7.89 94 ASN F N 1
ATOM 6879 C CA . ASN F 1 94 ? 18.566 20.982 -12.985 1.00 8.28 94 ASN F CA 1
ATOM 6880 C C . ASN F 1 94 ? 17.082 20.614 -13.006 1.00 8.38 94 ASN F C 1
ATOM 6881 O O . ASN F 1 94 ? 16.609 19.958 -13.934 1.00 8.67 94 ASN F O 1
ATOM 6886 N N . ALA F 1 95 ? 16.348 21.025 -11.977 1.00 8.02 95 ALA F N 1
ATOM 6887 C CA . ALA F 1 95 ? 14.931 20.729 -11.926 1.00 8.52 95 ALA F CA 1
ATOM 6888 C C . ALA F 1 95 ? 14.344 21.247 -13.229 1.00 10.49 95 ALA F C 1
ATOM 6889 O O . ALA F 1 95 ? 13.612 20.544 -13.931 1.00 11.63 95 ALA F O 1
ATOM 6891 N N . TRP F 1 96 ? 14.705 22.484 -13.552 1.00 11.38 96 TRP F N 1
ATOM 6892 C CA . TRP F 1 96 ? 14.246 23.155 -14.762 1.00 10.55 96 TRP F CA 1
ATOM 6893 C C . TRP F 1 96 ? 14.725 22.457 -16.028 1.00 10.75 96 TRP F C 1
ATOM 6894 O O . TRP F 1 96 ? 13.961 22.300 -16.978 1.00 11.41 96 TRP F O 1
ATOM 6905 N N . ALA F 1 97 ? 15.987 22.042 -16.042 1.00 10.89 97 ALA F N 1
ATOM 6906 C CA . ALA F 1 97 ? 16.538 21.371 -17.212 1.00 12.31 97 ALA F CA 1
ATOM 6907 C C . ALA F 1 97 ? 15.799 20.075 -17.471 1.00 13.47 97 ALA F C 1
ATOM 6908 O O . ALA F 1 97 ? 15.570 19.706 -18.617 1.00 14.27 97 ALA F O 1
ATOM 6910 N N . GLU F 1 98 ? 15.429 19.382 -16.402 1.00 14.81 98 GLU F N 1
ATOM 6911 C CA . GLU F 1 98 ? 14.703 18.124 -16.523 1.00 16.04 98 GLU F CA 1
ATOM 6912 C C . GLU F 1 98 ? 13.314 18.419 -17.072 1.00 16.15 98 GLU F C 1
ATOM 6913 O O . GLU F 1 98 ? 12.854 17.784 -18.017 1.00 15.71 98 GLU F O 1
ATOM 6919 N N . LYS F 1 99 ? 12.656 19.395 -16.459 1.00 16.72 99 LYS F N 1
ATOM 6920 C CA . LYS F 1 99 ? 11.312 19.803 -16.843 1.00 17.11 99 LYS F CA 1
ATOM 6921 C C . LYS F 1 99 ? 11.180 20.049 -18.343 1.00 16.83 99 LYS F C 1
ATOM 6922 O O . LYS F 1 99 ? 10.215 19.612 -18.971 1.00 16.70 99 LYS F O 1
ATOM 6928 N N . ILE F 1 100 ? 12.142 20.756 -18.918 1.00 16.18 100 ILE F N 1
ATOM 6929 C CA . ILE F 1 100 ? 12.084 21.040 -20.340 1.00 16.51 100 ILE F CA 1
ATOM 6930 C C . ILE F 1 100 ? 12.907 20.046 -21.159 1.00 17.53 100 ILE F C 1
ATOM 6931 O O . ILE F 1 100 ? 13.334 20.351 -22.273 1.00 17.42 100 ILE F O 1
ATOM 6936 N N . GLN F 1 101 ? 13.118 18.855 -20.601 1.00 18.11 101 GLN F N 1
ATOM 6937 C CA . GLN F 1 101 ? 13.892 17.806 -21.260 1.00 18.81 101 GLN F CA 1
ATOM 6938 C C . GLN F 1 101 ? 15.000 18.369 -22.129 1.00 18.90 101 GLN F C 1
ATOM 6939 O O . GLN F 1 101 ? 15.132 17.997 -23.291 1.00 19.49 101 GLN F O 1
ATOM 6945 N N . ALA F 1 102 ? 15.804 19.262 -21.561 1.00 18.90 102 ALA F N 1
ATOM 6946 C CA . ALA F 1 102 ? 16.885 19.886 -22.311 1.00 17.89 102 ALA F CA 1
ATOM 6947 C C . ALA F 1 102 ? 18.246 19.322 -21.942 1.00 17.13 102 ALA F C 1
ATOM 6948 O O . ALA F 1 102 ? 19.234 19.591 -22.622 1.00 15.25 102 ALA F O 1
ATOM 6950 N N . LYS F 1 103 ? 18.305 18.538 -20.872 1.00 17.57 103 LYS F N 1
ATOM 6951 C CA . LYS F 1 103 ? 19.586 17.953 -20.477 1.00 19.47 103 LYS F CA 1
ATOM 6952 C C . LYS F 1 103 ? 19.975 16.975 -21.572 1.00 21.19 103 LYS F C 1
ATOM 6953 O O . LYS F 1 103 ? 19.282 16.870 -22.583 1.00 22.57 103 LYS F O 1
ATOM 6959 N N . ASP F 1 104 ? 21.082 16.269 -21.366 1.00 22.85 104 ASP F N 1
ATOM 6960 C CA . ASP F 1 104 ? 21.592 15.275 -22.316 1.00 23.81 104 ASP F CA 1
ATOM 6961 C C . ASP F 1 104 ? 21.890 15.847 -23.697 1.00 22.21 104 ASP F C 1
ATOM 6962 O O . ASP F 1 104 ? 22.625 15.248 -24.486 1.00 23.11 104 ASP F O 1
ATOM 6967 N N . ALA F 1 105 ? 21.320 17.011 -23.985 1.00 20.49 105 ALA F N 1
ATOM 6968 C CA . ALA F 1 105 ? 21.527 17.678 -25.264 1.00 18.67 105 ALA F CA 1
ATOM 6969 C C . ALA F 1 105 ? 22.426 18.884 -25.018 1.00 17.60 105 ALA F C 1
ATOM 6970 O O . ALA F 1 105 ? 23.358 19.167 -25.783 1.00 17.05 105 ALA F O 1
ATOM 6972 N N . ILE F 1 106 ? 22.139 19.573 -23.918 1.00 15.53 106 ILE F N 1
ATOM 6973 C CA . ILE F 1 106 ? 22.870 20.766 -23.517 1.00 12.94 106 ILE F CA 1
ATOM 6974 C C . ILE F 1 106 ? 23.341 20.614 -22.081 1.00 13.14 106 ILE F C 1
ATOM 6975 O O . ILE F 1 106 ? 22.585 20.133 -21.229 1.00 12.42 106 ILE F O 1
ATOM 6980 N N . GLU F 1 107 ? 24.584 21.019 -21.816 1.00 12.82 107 GLU F N 1
ATOM 6981 C CA . GLU F 1 107 ? 25.147 20.950 -20.466 1.00 12.16 107 GLU F CA 1
ATOM 6982 C C . GLU F 1 107 ? 24.707 22.185 -19.680 1.00 11.07 107 GLU F C 1
ATOM 6983 O O . GLU F 1 107 ? 25.062 23.311 -20.035 1.00 11.54 107 GLU F O 1
ATOM 6989 N N . PHE F 1 108 ? 23.935 21.977 -18.620 1.00 9.51 108 PHE F N 1
ATOM 6990 C CA . PHE F 1 108 ? 23.449 23.092 -17.817 1.00 8.75 108 PHE F CA 1
ATOM 6991 C C . PHE F 1 108 ? 24.328 23.361 -16.612 1.00 8.23 108 PHE F C 1
ATOM 6992 O O . PHE F 1 108 ? 24.684 22.444 -15.886 1.00 8.92 108 PHE F O 1
ATOM 7000 N N . TYR F 1 109 ? 24.678 24.623 -16.405 1.00 8.00 109 TYR F N 1
ATOM 7001 C CA . TYR F 1 109 ? 25.500 25.007 -15.268 1.00 8.34 109 TYR F CA 1
ATOM 7002 C C . TYR F 1 109 ? 24.806 26.120 -14.490 1.00 8.45 109 TYR F C 1
ATOM 7003 O O . TYR F 1 109 ? 23.984 26.866 -15.033 1.00 7.94 109 TYR F O 1
ATOM 7012 N N . GLY F 1 110 ? 25.153 26.232 -13.214 1.00 8.17 110 GLY F N 1
ATOM 7013 C CA . GLY F 1 110 ? 24.608 27.292 -12.390 1.00 7.29 110 GLY F CA 1
ATOM 7014 C C . GLY F 1 110 ? 25.735 28.263 -12.058 1.00 7.47 110 GLY F C 1
ATOM 7015 O O . GLY F 1 110 ? 26.918 27.959 -12.284 1.00 7.01 110 GLY F O 1
ATOM 7016 N N . ASP F 1 111 ? 25.373 29.426 -11.520 1.00 7.61 111 ASP F N 1
ATOM 7017 C CA . ASP F 1 111 ? 26.335 30.465 -11.124 1.00 6.86 111 ASP F CA 1
ATOM 7018 C C . ASP F 1 111 ? 25.683 31.189 -9.947 1.00 6.76 111 ASP F C 1
ATOM 7019 O O . ASP F 1 111 ? 25.409 32.382 -10.022 1.00 6.72 111 ASP F O 1
ATOM 7024 N N . PHE F 1 112 ? 25.421 30.460 -8.862 1.00 6.49 112 PHE F N 1
ATOM 7025 C CA . PHE F 1 112 ? 24.740 31.041 -7.713 1.00 7.10 112 PHE F CA 1
ATOM 7026 C C . PHE F 1 112 ? 25.404 32.318 -7.186 1.00 8.70 112 PHE F C 1
ATOM 7027 O O . PHE F 1 112 ? 24.722 33.224 -6.727 1.00 8.47 112 PHE F O 1
ATOM 7035 N N . ASP F 1 113 ? 26.732 32.385 -7.269 1.00 10.26 113 ASP F N 1
ATOM 7036 C CA . ASP F 1 113 ? 27.506 33.555 -6.843 1.00 10.55 113 ASP F CA 1
ATOM 7037 C C . ASP F 1 113 ? 27.152 34.728 -7.724 1.00 10.50 113 ASP F C 1
ATOM 7038 O O . ASP F 1 113 ? 27.011 35.857 -7.264 1.00 11.95 113 ASP F O 1
ATOM 7043 N N . GLY F 1 114 ? 27.059 34.442 -9.015 1.00 9.22 114 GLY F N 1
ATOM 7044 C CA . GLY F 1 114 ? 26.804 35.476 -9.990 1.00 8.47 114 GLY F CA 1
ATOM 7045 C C . GLY F 1 114 ? 28.204 35.955 -10.312 1.00 7.13 114 GLY F C 1
ATOM 7046 O O . GLY F 1 114 ? 28.417 36.861 -11.112 1.00 7.77 114 GLY F O 1
ATOM 7047 N N . SER F 1 115 ? 29.176 35.321 -9.675 1.00 5.46 115 SER F N 1
ATOM 7048 C CA . SER F 1 115 ? 30.562 35.690 -9.875 1.00 5.75 115 SER F CA 1
ATOM 7049 C C . SER F 1 115 ? 31.000 35.510 -11.315 1.00 6.03 115 SER F C 1
ATOM 7050 O O . SER F 1 115 ? 31.759 36.328 -11.846 1.00 6.89 115 SER F O 1
ATOM 7053 N N . PHE F 1 116 ? 30.531 34.450 -11.962 1.00 6.11 116 PHE F N 1
ATOM 7054 C CA . PHE F 1 116 ? 30.926 34.247 -13.340 1.00 5.81 116 PHE F CA 1
ATOM 7055 C C . PHE F 1 116 ? 30.528 35.441 -14.190 1.00 6.60 116 PHE F C 1
ATOM 7056 O O . PHE F 1 116 ? 31.371 36.021 -14.880 1.00 7.36 116 PHE F O 1
ATOM 7064 N N . HIS F 1 117 ? 29.251 35.814 -14.143 1.00 6.48 117 HIS F N 1
ATOM 7065 C CA . HIS F 1 117 ? 28.770 36.946 -14.929 1.00 7.02 117 HIS F CA 1
ATOM 7066 C C . HIS F 1 117 ? 29.320 38.291 -14.453 1.00 8.28 117 HIS F C 1
ATOM 7067 O O . HIS F 1 117 ? 29.521 39.213 -15.243 1.00 8.62 117 HIS F O 1
ATOM 7074 N N . LYS F 1 118 ? 29.568 38.408 -13.158 1.00 9.71 118 LYS F N 1
ATOM 7075 C CA . LYS F 1 118 ? 30.092 39.649 -12.612 1.00 10.41 118 LYS F CA 1
ATOM 7076 C C . LYS F 1 118 ? 31.477 39.920 -13.217 1.00 9.50 118 LYS F C 1
ATOM 7077 O O . LYS F 1 118 ? 31.822 41.064 -13.510 1.00 8.79 118 LYS F O 1
ATOM 7083 N N . SER F 1 119 ? 32.259 38.863 -13.429 1.00 8.66 119 SER F N 1
ATOM 7084 C CA . SER F 1 119 ? 33.600 39.023 -13.983 1.00 8.50 119 SER F CA 1
ATOM 7085 C C . SER F 1 119 ? 33.560 39.399 -15.455 1.00 7.92 119 SER F C 1
ATOM 7086 O O . SER F 1 119 ? 34.550 39.846 -16.024 1.00 7.30 119 SER F O 1
ATOM 7089 N N . LEU F 1 120 ? 32.407 39.212 -16.077 1.00 8.83 120 LEU F N 1
ATOM 7090 C CA . LEU F 1 120 ? 32.264 39.544 -17.492 1.00 9.22 120 LEU F CA 1
ATOM 7091 C C . LEU F 1 120 ? 31.332 40.751 -17.626 1.00 8.51 120 LEU F C 1
ATOM 7092 O O . LEU F 1 120 ? 31.056 41.223 -18.728 1.00 9.82 120 LEU F O 1
ATOM 7097 N N . GLU F 1 121 ? 30.868 41.253 -16.486 1.00 7.44 121 GLU F N 1
ATOM 7098 C CA . GLU F 1 121 ? 29.945 42.388 -16.439 1.00 7.86 121 GLU F CA 1
ATOM 7099 C C . GLU F 1 121 ? 28.664 42.084 -17.195 1.00 8.16 121 GLU F C 1
ATOM 7100 O O . GLU F 1 121 ? 28.157 42.922 -17.958 1.00 8.01 121 GLU F O 1
ATOM 7106 N N . LEU F 1 122 ? 28.143 40.877 -16.972 1.00 7.29 122 LEU F N 1
ATOM 7107 C CA . LEU F 1 122 ? 26.917 40.454 -17.614 1.00 5.91 122 LEU F CA 1
ATOM 7108 C C . LEU F 1 122 ? 25.776 40.292 -16.620 1.00 6.09 122 LEU F C 1
ATOM 7109 O O . LEU F 1 122 ? 24.906 39.448 -16.801 1.00 7.76 122 LEU F O 1
ATOM 7114 N N . THR F 1 123 ? 25.772 41.095 -15.567 1.00 4.90 123 THR F N 1
ATOM 7115 C CA . THR F 1 123 ? 24.692 41.023 -14.597 1.00 4.90 123 THR F CA 1
ATOM 7116 C C . THR F 1 123 ? 23.816 42.257 -14.783 1.00 4.90 123 THR F C 1
ATOM 7117 O O . THR F 1 123 ? 24.305 43.325 -15.130 1.00 4.90 123 THR F O 1
ATOM 7121 N N . THR F 1 124 ? 22.518 42.107 -14.556 1.00 4.90 124 THR F N 1
ATOM 7122 C CA . THR F 1 124 ? 21.586 43.217 -14.687 1.00 5.19 124 THR F CA 1
ATOM 7123 C C . THR F 1 124 ? 20.598 43.079 -13.539 1.00 5.07 124 THR F C 1
ATOM 7124 O O . THR F 1 124 ? 20.354 41.976 -13.064 1.00 6.09 124 THR F O 1
ATOM 7128 N N . ASP F 1 125 ? 20.051 44.189 -13.068 1.00 5.70 125 ASP F N 1
ATOM 7129 C CA . ASP F 1 125 ? 19.122 44.131 -11.947 1.00 6.50 125 ASP F CA 1
ATOM 7130 C C . ASP F 1 125 ? 17.690 43.866 -12.394 1.00 6.55 125 ASP F C 1
ATOM 7131 O O . ASP F 1 125 ? 17.064 44.707 -13.047 1.00 7.13 125 ASP F O 1
ATOM 7136 N N . LEU F 1 126 ? 17.172 42.697 -12.032 1.00 5.69 126 LEU F N 1
ATOM 7137 C CA . LEU F 1 126 ? 15.809 42.329 -12.397 1.00 5.41 126 LEU F CA 1
ATOM 7138 C C . LEU F 1 126 ? 14.920 42.233 -11.172 1.00 5.65 126 LEU F C 1
ATOM 7139 O O . LEU F 1 126 ? 14.073 41.355 -11.081 1.00 5.29 126 LEU F O 1
ATOM 7144 N N . SER F 1 127 ? 15.116 43.147 -10.230 1.00 6.33 127 SER F N 1
ATOM 7145 C CA . SER F 1 127 ? 14.325 43.162 -9.015 1.00 7.02 127 SER F CA 1
ATOM 7146 C C . SER F 1 127 ? 12.883 43.557 -9.295 1.00 7.47 127 SER F C 1
ATOM 7147 O O . SER F 1 127 ? 11.976 43.201 -8.533 1.00 8.13 127 SER F O 1
ATOM 7150 N N . ALA F 1 128 ? 12.669 44.293 -10.379 1.00 7.33 128 ALA F N 1
ATOM 7151 C CA . ALA F 1 128 ? 11.316 44.711 -10.713 1.00 8.53 128 ALA F CA 1
ATOM 7152 C C . ALA F 1 128 ? 10.501 43.481 -11.073 1.00 9.19 128 ALA F C 1
ATOM 7153 O O . ALA F 1 128 ? 9.299 43.413 -10.797 1.00 8.61 128 ALA F O 1
ATOM 7155 N N . GLY F 1 129 ? 11.172 42.508 -11.687 1.00 10.23 129 GLY F N 1
ATOM 7156 C CA . GLY F 1 129 ? 10.512 41.275 -12.086 1.00 9.76 129 GLY F CA 1
ATOM 7157 C C . GLY F 1 129 ? 10.477 40.241 -10.975 1.00 10.26 129 GLY F C 1
ATOM 7158 O O . GLY F 1 129 ? 10.023 39.119 -11.182 1.00 10.88 129 GLY F O 1
ATOM 7159 N N . LEU F 1 130 ? 10.967 40.615 -9.797 1.00 10.18 130 LEU F N 1
ATOM 7160 C CA . LEU F 1 130 ? 10.982 39.720 -8.639 1.00 10.69 130 LEU F CA 1
ATOM 7161 C C . LEU F 1 130 ? 12.092 38.653 -8.660 1.00 10.29 130 LEU F C 1
ATOM 7162 O O . LEU F 1 130 ? 12.033 37.665 -7.937 1.00 11.32 130 LEU F O 1
ATOM 7167 N N . LEU F 1 131 ? 13.086 38.850 -9.516 1.00 9.40 131 LEU F N 1
ATOM 7168 C CA . LEU F 1 131 ? 14.240 37.966 -9.590 1.00 8.89 131 LEU F CA 1
ATOM 7169 C C . LEU F 1 131 ? 15.332 38.893 -9.070 1.00 8.75 131 LEU F C 1
ATOM 7170 O O . LEU F 1 131 ? 15.306 40.091 -9.328 1.00 9.64 131 LEU F O 1
ATOM 7175 N N . GLY F 1 132 ? 16.296 38.384 -8.337 1.00 7.68 132 GLY F N 1
ATOM 7176 C CA . GLY F 1 132 ? 17.306 39.309 -7.863 1.00 7.70 132 GLY F CA 1
ATOM 7177 C C . GLY F 1 132 ? 18.192 39.846 -8.975 1.00 5.96 132 GLY F C 1
ATOM 7178 O O . GLY F 1 132 ? 17.745 40.119 -10.081 1.00 5.21 132 GLY F O 1
ATOM 7179 N N . ILE F 1 133 ? 19.464 40.026 -8.654 1.00 5.78 133 ILE F N 1
ATOM 7180 C CA . ILE F 1 133 ? 20.429 40.483 -9.628 1.00 5.25 133 ILE F CA 1
ATOM 7181 C C . ILE F 1 133 ? 20.678 39.236 -10.470 1.00 6.01 133 ILE F C 1
ATOM 7182 O O . ILE F 1 133 ? 21.074 38.195 -9.942 1.00 5.87 133 ILE F O 1
ATOM 7187 N N . ARG F 1 134 ? 20.427 39.313 -11.769 1.00 6.15 134 ARG F N 1
ATOM 7188 C CA . ARG F 1 134 ? 20.645 38.146 -12.619 1.00 5.40 134 ARG F CA 1
ATOM 7189 C C . ARG F 1 134 ? 21.531 38.473 -13.811 1.00 4.90 134 ARG F C 1
ATOM 7190 O O . ARG F 1 134 ? 22.039 39.584 -13.935 1.00 4.90 134 ARG F O 1
ATOM 7198 N N . SER F 1 135 ? 21.720 37.498 -14.686 1.00 4.90 135 SER F N 1
ATOM 7199 C CA . SER F 1 135 ? 22.541 37.715 -15.866 1.00 5.54 135 SER F CA 1
ATOM 7200 C C . SER F 1 135 ? 21.675 38.221 -17.010 1.00 5.70 135 SER F C 1
ATOM 7201 O O . SER F 1 135 ? 20.454 38.079 -16.998 1.00 6.77 135 SER F O 1
ATOM 7204 N N . GLU F 1 136 ? 22.308 38.821 -18.003 1.00 6.31 136 GLU F N 1
ATOM 7205 C CA . GLU F 1 136 ? 21.560 39.307 -19.150 1.00 7.49 136 GLU F CA 1
ATOM 7206 C C . GLU F 1 136 ? 21.361 38.090 -20.031 1.00 7.59 136 GLU F C 1
ATOM 7207 O O . GLU F 1 136 ? 21.883 37.018 -19.718 1.00 7.91 136 GLU F O 1
ATOM 7213 N N . ARG F 1 137 ? 20.595 38.239 -21.108 1.00 7.26 137 ARG F N 1
ATOM 7214 C CA . ARG F 1 137 ? 20.409 37.123 -22.013 1.00 6.70 137 ARG F CA 1
ATOM 7215 C C . ARG F 1 137 ? 21.495 37.296 -23.065 1.00 6.96 137 ARG F C 1
ATOM 7216 O O . ARG F 1 137 ? 21.518 38.288 -23.809 1.00 7.62 137 ARG F O 1
ATOM 7224 N N . TRP F 1 138 ? 22.417 36.343 -23.101 1.00 6.04 138 TRP F N 1
ATOM 7225 C CA . TRP F 1 138 ? 23.523 36.397 -24.043 1.00 5.09 138 TRP F CA 1
ATOM 7226 C C . TRP F 1 138 ? 23.883 35.010 -24.555 1.00 5.56 138 TRP F C 1
ATOM 7227 O O . TRP F 1 138 ? 23.392 33.994 -24.052 1.00 4.90 138 TRP F O 1
ATOM 7238 N N . SER F 1 139 ? 24.761 34.992 -25.551 1.00 5.99 139 SER F N 1
ATOM 7239 C CA . SER F 1 139 ? 25.252 33.769 -26.165 1.00 6.49 139 SER F CA 1
ATOM 7240 C C . SER F 1 139 ? 26.623 34.142 -26.671 1.00 5.90 139 SER F C 1
ATOM 7241 O O . SER F 1 139 ? 26.872 35.301 -26.979 1.00 6.48 139 SER F O 1
ATOM 7244 N N . ALA F 1 140 ? 27.518 33.176 -26.757 1.00 6.30 140 ALA F N 1
ATOM 7245 C CA . ALA F 1 140 ? 28.845 33.477 -27.243 1.00 7.63 140 ALA F CA 1
ATOM 7246 C C . ALA F 1 140 ? 29.571 32.220 -27.671 1.00 8.46 140 ALA F C 1
ATOM 7247 O O . ALA F 1 140 ? 29.318 31.127 -27.154 1.00 6.82 140 ALA F O 1
ATOM 7249 N N . TYR F 1 141 ? 30.470 32.390 -28.633 1.00 9.37 141 TYR F N 1
ATOM 7250 C CA . TYR F 1 141 ? 31.266 31.287 -29.134 1.00 10.81 141 TYR F CA 1
ATOM 7251 C C . TYR F 1 141 ? 32.676 31.562 -28.622 1.00 10.50 141 TYR F C 1
ATOM 7252 O O . TYR F 1 141 ? 33.278 32.583 -28.964 1.00 10.81 141 TYR F O 1
ATOM 7261 N N . VAL F 1 142 ? 33.191 30.661 -27.794 1.00 10.56 142 VAL F N 1
ATOM 7262 C CA . VAL F 1 142 ? 34.514 30.846 -27.208 1.00 11.63 142 VAL F CA 1
ATOM 7263 C C . VAL F 1 142 ? 35.488 29.732 -27.560 1.00 12.50 142 VAL F C 1
ATOM 7264 O O . VAL F 1 142 ? 35.228 28.560 -27.284 1.00 13.37 142 VAL F O 1
ATOM 7268 N N . VAL F 1 143 ? 36.614 30.111 -28.161 1.00 12.97 143 VAL F N 1
ATOM 7269 C CA . VAL F 1 143 ? 37.631 29.153 -28.565 1.00 12.84 143 VAL F CA 1
ATOM 7270 C C . VAL F 1 143 ? 38.839 29.267 -27.651 1.00 13.11 143 VAL F C 1
ATOM 7271 O O . VAL F 1 143 ? 39.475 30.322 -27.570 1.00 13.45 143 VAL F O 1
ATOM 7275 N N . ASP F 1 144 ? 39.144 28.174 -26.962 1.00 12.91 144 ASP F N 1
ATOM 7276 C CA . ASP F 1 144 ? 40.264 28.134 -26.029 1.00 13.46 144 ASP F CA 1
ATOM 7277 C C . ASP F 1 144 ? 40.232 29.353 -25.124 1.00 14.17 144 ASP F C 1
ATOM 7278 O O . ASP F 1 144 ? 41.249 30.000 -24.903 1.00 14.33 144 ASP F O 1
ATOM 7283 N N . GLY F 1 145 ? 39.044 29.673 -24.617 1.00 15.51 145 GLY F N 1
ATOM 7284 C CA . GLY F 1 145 ? 38.906 30.806 -23.723 1.00 15.84 145 GLY F CA 1
ATOM 7285 C C . GLY F 1 145 ? 38.778 32.173 -24.364 1.00 16.70 145 GLY F C 1
ATOM 7286 O O . GLY F 1 145 ? 38.520 33.150 -23.656 1.00 16.94 145 GLY F O 1
ATOM 7287 N N . LYS F 1 146 ? 38.957 32.271 -25.681 1.00 16.31 146 LYS F N 1
ATOM 7288 C CA . LYS F 1 146 ? 38.839 33.575 -26.333 1.00 17.01 146 LYS F CA 1
ATOM 7289 C C . LYS F 1 146 ? 37.484 33.757 -26.998 1.00 15.85 146 LYS F C 1
ATOM 7290 O O . LYS F 1 146 ? 37.021 32.880 -27.720 1.00 16.57 146 LYS F O 1
ATOM 7296 N N . VAL F 1 147 ? 36.863 34.906 -26.757 1.00 14.28 147 VAL F N 1
ATOM 7297 C CA . VAL F 1 147 ? 35.552 35.194 -27.303 1.00 12.68 147 VAL F CA 1
ATOM 7298 C C . VAL F 1 147 ? 35.634 35.617 -28.750 1.00 13.27 147 VAL F C 1
ATOM 7299 O O . VAL F 1 147 ? 36.056 36.730 -29.052 1.00 14.15 147 VAL F O 1
ATOM 7303 N N . LYS F 1 148 ? 35.220 34.721 -29.642 1.00 13.29 148 LYS F N 1
ATOM 7304 C CA . LYS F 1 148 ? 35.229 34.991 -31.073 1.00 13.47 148 LYS F CA 1
ATOM 7305 C C . LYS F 1 148 ? 33.937 35.681 -31.499 1.00 13.28 148 LYS F C 1
ATOM 7306 O O . LYS F 1 148 ? 33.911 36.442 -32.464 1.00 13.18 148 LYS F O 1
ATOM 7312 N N . ALA F 1 149 ? 32.863 35.411 -30.771 1.00 13.78 149 ALA F N 1
ATOM 7313 C CA . ALA F 1 149 ? 31.577 36.021 -31.071 1.00 13.68 149 ALA F CA 1
ATOM 7314 C C . ALA F 1 149 ? 30.782 36.218 -29.785 1.00 12.74 149 ALA F C 1
ATOM 7315 O O . ALA F 1 149 ? 30.706 35.310 -28.943 1.00 12.07 149 ALA F O 1
ATOM 7317 N N . LEU F 1 150 ? 30.199 37.409 -29.647 1.00 11.76 150 LEU F N 1
ATOM 7318 C CA . LEU F 1 150 ? 29.418 37.764 -28.467 1.00 11.85 150 LEU F CA 1
ATOM 7319 C C . LEU F 1 150 ? 28.087 38.416 -28.841 1.00 11.09 150 LEU F C 1
ATOM 7320 O O . LEU F 1 150 ? 28.031 39.305 -29.687 1.00 10.80 150 LEU F O 1
ATOM 7325 N N . ASN F 1 151 ? 27.018 37.963 -28.195 1.00 11.73 151 ASN F N 1
ATOM 7326 C CA . ASN F 1 151 ? 25.678 38.485 -28.454 1.00 12.22 151 ASN F CA 1
ATOM 7327 C C . ASN F 1 151 ? 24.978 38.767 -27.138 1.00 10.78 151 ASN F C 1
ATOM 7328 O O . ASN F 1 151 ? 24.757 37.858 -26.342 1.00 11.86 151 ASN F O 1
ATOM 7333 N N . VAL F 1 152 ? 24.629 40.025 -26.908 1.00 8.96 152 VAL F N 1
ATOM 7334 C CA . VAL F 1 152 ? 23.943 40.388 -25.682 1.00 7.66 152 VAL F CA 1
ATOM 7335 C C . VAL F 1 152 ? 22.640 41.083 -26.037 1.00 7.92 152 VAL F C 1
ATOM 7336 O O . VAL F 1 152 ? 22.659 42.135 -26.670 1.00 6.80 152 VAL F O 1
ATOM 7340 N N . GLU F 1 153 ? 21.511 40.495 -25.644 1.00 8.77 153 GLU F N 1
ATOM 7341 C CA . GLU F 1 153 ? 20.214 41.092 -25.940 1.00 11.09 153 GLU F CA 1
ATOM 7342 C C . GLU F 1 153 ? 20.164 42.506 -25.367 1.00 13.34 153 GLU F C 1
ATOM 7343 O O . GLU F 1 153 ? 20.795 42.782 -24.350 1.00 15.19 153 GLU F O 1
ATOM 7349 N N . GLU F 1 154 ? 19.426 43.403 -26.012 1.00 14.84 154 GLU F N 1
ATOM 7350 C CA . GLU F 1 154 ? 19.325 44.774 -25.517 1.00 16.20 154 GLU F CA 1
ATOM 7351 C C . GLU F 1 154 ? 18.434 44.766 -24.287 1.00 16.54 154 GLU F C 1
ATOM 7352 O O . GLU F 1 154 ? 18.603 45.568 -23.365 1.00 17.28 154 GLU F O 1
ATOM 7358 N N . SER F 1 155 ? 17.472 43.854 -24.291 1.00 16.86 155 SER F N 1
ATOM 7359 C CA . SER F 1 155 ? 16.540 43.711 -23.185 1.00 17.65 155 SER F CA 1
ATOM 7360 C C . SER F 1 155 ? 16.503 42.229 -22.852 1.00 17.43 155 SER F C 1
ATOM 7361 O O . SER F 1 155 ? 16.251 41.396 -23.729 1.00 17.07 155 SER F O 1
ATOM 7364 N N . PRO F 1 156 ? 16.760 41.874 -21.583 1.00 17.19 156 PRO F N 1
ATOM 7365 C CA . PRO F 1 156 ? 16.752 40.463 -21.189 1.00 17.72 156 PRO F CA 1
ATOM 7366 C C . PRO F 1 156 ? 15.542 39.635 -21.628 1.00 18.79 156 PRO F C 1
ATOM 7367 O O . PRO F 1 156 ? 15.639 38.416 -21.740 1.00 19.15 156 PRO F O 1
ATOM 7371 N N . SER F 1 157 ? 14.415 40.283 -21.903 1.00 19.61 157 SER F N 1
ATOM 7372 C CA . SER F 1 157 ? 13.223 39.549 -22.318 1.00 20.65 157 SER F CA 1
ATOM 7373 C C . SER F 1 157 ? 13.154 39.272 -23.816 1.00 21.59 157 SER F C 1
ATOM 7374 O O . SER F 1 157 ? 12.263 38.555 -24.267 1.00 22.97 157 SER F O 1
ATOM 7377 N N . ASP F 1 158 ? 14.089 39.832 -24.582 1.00 22.13 158 ASP F N 1
ATOM 7378 C CA . ASP F 1 158 ? 14.136 39.623 -26.035 1.00 22.23 158 ASP F CA 1
ATOM 7379 C C . ASP F 1 158 ? 15.048 38.458 -26.391 1.00 21.42 158 ASP F C 1
ATOM 7380 O O . ASP F 1 158 ? 16.034 38.194 -25.706 1.00 23.16 158 ASP F O 1
ATOM 7385 N N . VAL F 1 159 ? 14.726 37.766 -27.471 1.00 19.75 159 VAL F N 1
ATOM 7386 C CA . VAL F 1 159 ? 15.553 36.662 -27.925 1.00 18.36 159 VAL F CA 1
ATOM 7387 C C . VAL F 1 159 ? 15.840 36.951 -29.380 1.00 19.00 159 VAL F C 1
ATOM 7388 O O . VAL F 1 159 ? 15.560 36.137 -30.252 1.00 19.55 159 VAL F O 1
ATOM 7392 N N . LYS F 1 160 ? 16.392 38.132 -29.634 1.00 19.38 160 LYS F N 1
ATOM 7393 C CA . LYS F 1 160 ? 16.700 38.552 -30.993 1.00 19.03 160 LYS F CA 1
ATOM 7394 C C . LYS F 1 160 ? 18.113 38.202 -31.459 1.00 18.12 160 LYS F C 1
ATOM 7395 O O . LYS F 1 160 ? 18.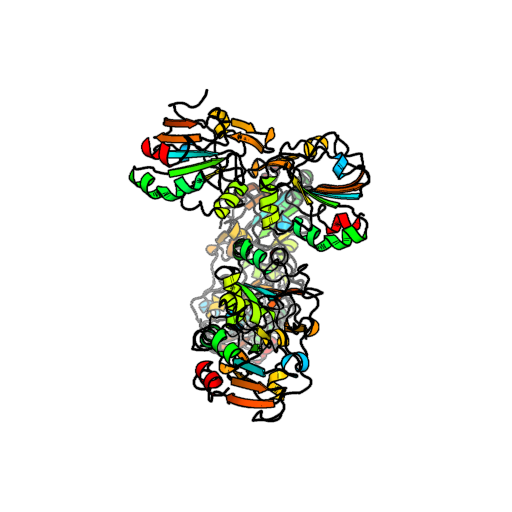309 37.860 -32.624 1.00 19.27 160 LYS F O 1
ATOM 7401 N N . VAL F 1 161 ? 19.098 38.274 -30.567 1.00 16.67 161 VAL F N 1
ATOM 7402 C CA . VAL F 1 161 ? 20.469 38.004 -30.987 1.00 15.71 161 VAL F CA 1
ATOM 7403 C C . VAL F 1 161 ? 21.207 36.871 -30.296 1.00 15.58 161 VAL F C 1
ATOM 7404 O O . VAL F 1 161 ? 22.263 36.438 -30.776 1.00 15.64 161 VAL F O 1
ATOM 7408 N N . SER F 1 162 ? 20.673 36.388 -29.179 1.00 14.98 162 SER F N 1
ATOM 7409 C CA . SER F 1 162 ? 21.338 35.304 -28.458 1.00 14.07 162 SER F CA 1
ATOM 7410 C C . SER F 1 162 ? 20.815 33.916 -28.813 1.00 13.45 162 SER F C 1
ATOM 7411 O O . SER F 1 162 ? 21.241 32.930 -28.215 1.00 13.70 162 SER F O 1
ATOM 7414 N N . GLY F 1 163 ? 19.902 33.842 -29.781 1.00 13.03 163 GLY F N 1
ATOM 7415 C CA . GLY F 1 163 ? 19.34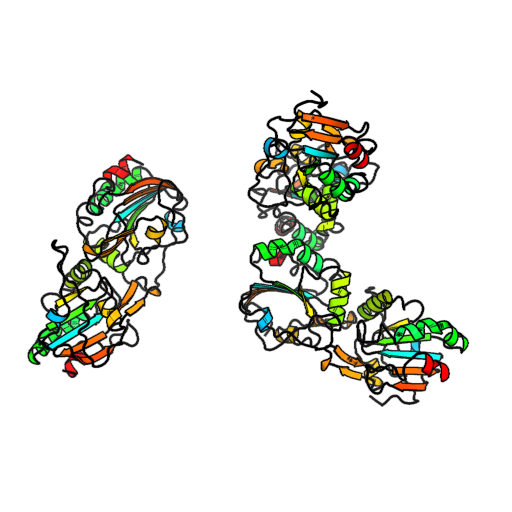6 32.559 -30.186 1.00 13.40 163 GLY F CA 1
ATOM 7416 C C . GLY F 1 163 ? 20.361 31.611 -30.814 1.00 13.25 163 GLY F C 1
ATOM 7417 O O . GLY F 1 163 ? 21.436 32.035 -31.258 1.00 12.71 163 GLY F O 1
ATOM 7418 N N . ALA F 1 164 ? 20.025 30.325 -30.855 1.00 13.26 164 ALA F N 1
ATOM 7419 C CA . ALA F 1 164 ? 20.917 29.327 -31.438 1.00 13.70 164 ALA F CA 1
ATOM 7420 C C . ALA F 1 164 ? 21.166 29.603 -32.917 1.00 14.23 164 ALA F C 1
ATOM 7421 O O . ALA F 1 164 ? 22.280 29.458 -33.407 1.00 13.73 164 ALA F O 1
ATOM 7423 N N . GLU F 1 165 ? 20.117 30.005 -33.623 1.00 15.70 165 GLU F N 1
ATOM 7424 C CA . GLU F 1 165 ? 20.214 30.284 -35.047 1.00 17.36 165 GLU F CA 1
ATOM 7425 C C . GLU F 1 165 ? 21.333 31.283 -35.358 1.00 16.59 165 GLU F C 1
ATOM 7426 O O . GLU F 1 165 ? 22.140 31.067 -36.271 1.00 16.29 165 GLU F O 1
ATOM 7432 N N . THR F 1 166 ? 21.392 32.372 -34.598 1.00 14.57 166 THR F N 1
ATOM 7433 C CA . THR F 1 166 ? 22.413 33.387 -34.827 1.00 12.11 166 THR F CA 1
ATOM 7434 C C . THR F 1 166 ? 23.838 32.909 -34.572 1.00 12.55 166 THR F C 1
ATOM 7435 O O . THR F 1 166 ? 24.667 32.913 -35.481 1.00 12.97 166 THR F O 1
ATOM 7439 N N . ILE F 1 167 ? 24.123 32.512 -33.335 1.00 12.79 167 ILE F N 1
ATOM 7440 C CA . ILE F 1 167 ? 25.454 32.040 -32.976 1.00 14.03 167 ILE F CA 1
ATOM 7441 C C . ILE F 1 167 ? 25.932 30.954 -33.933 1.00 14.96 167 ILE F C 1
ATOM 7442 O O . ILE F 1 167 ? 27.121 30.866 -34.253 1.00 15.87 167 ILE F O 1
ATOM 7447 N N . LEU F 1 168 ? 25.004 30.125 -34.390 1.00 15.52 168 LEU F N 1
ATOM 7448 C CA . LEU F 1 168 ? 25.352 29.048 -35.312 1.00 16.20 168 LEU F CA 1
ATOM 7449 C C . LEU F 1 168 ? 25.917 29.626 -36.601 1.00 16.14 168 LEU F C 1
ATOM 7450 O O . LEU F 1 168 ? 26.910 29.123 -37.134 1.00 16.81 168 LEU F O 1
ATOM 7455 N N . GLY F 1 169 ? 25.285 30.692 -37.091 1.00 16.43 169 GLY F N 1
ATOM 7456 C CA . GLY F 1 169 ? 25.740 31.321 -38.317 1.00 16.39 169 GLY F CA 1
ATOM 7457 C C . GLY F 1 169 ? 27.036 32.088 -38.140 1.00 17.28 169 GLY F C 1
ATOM 7458 O O . GLY F 1 169 ? 27.599 32.592 -39.118 1.00 17.37 169 GLY F O 1
ATOM 7459 N N . GLN F 1 170 ? 27.524 32.172 -36.902 1.00 16.80 170 GLN F N 1
ATOM 7460 C CA . GLN F 1 170 ? 28.754 32.902 -36.625 1.00 15.70 170 GLN F CA 1
ATOM 7461 C C . GLN F 1 170 ? 29.968 32.013 -36.424 1.00 16.16 170 GLN F C 1
ATOM 7462 O O . GLN F 1 170 ? 31.093 32.507 -36.420 1.00 17.24 170 GLN F O 1
ATOM 7468 N N . ILE F 1 171 ? 29.752 30.714 -36.240 1.00 16.57 171 ILE F N 1
ATOM 7469 C CA . ILE F 1 171 ? 30.869 29.787 -36.043 1.00 17.45 171 ILE F CA 1
ATOM 7470 C C . ILE F 1 171 ? 31.537 29.455 -37.379 1.00 19.50 171 ILE F C 1
ATOM 7471 O O . ILE F 1 171 ? 32.790 29.525 -37.446 1.00 18.76 171 ILE F O 1
#

Organism: Pisum sativum (NCBI:txid3888)